Protein 3FO3 (pdb70)

CATH classification: 1.10.287.3080 (+2 more: 1.10.1130.10, 1.20.140.10)

Solvent-accessible surface area: 45146 Å² total; per-residue (Å²): 97,76,103,65,60,90,19,121,93,28,15,122,63,85,81,86,36,49,87,25,18,51,101,9,154,40,7,16,52,24,30,26,28,37,51,87,19,101,121,23,59,88,71,38,62,70,188,58,98,39,91,126,33,95,36,97,28,34,4,56,9,43,0,60,36,73,14,12,46,6,19,8,16,0,72,22,36,93,110,30,112,71,110,68,49,7,20,44,117,137,10,51,0,44,76,4,77,86,0,0,24,51,34,21,20,40,78,15,26,23,36,85,45,17,39,1,2,36,2,1,40,20,1,3,18,39,52,5,1,0,5,1,0,63,29,102,58,219,140,63,44,84,43,0,13,2,2,4,133,3,0,59,74,3,5,62,26,63,31,88,159,25,26,64,54,87,164,59,95,92,128,3,17,53,53,9,10,3,0,22,0,2,22,55,0,7,14,2,19,39,19,12,2,31,3,1,40,120,42,147,33,21,117,29,8,12,72,26,94,8,0,72,0,0,66,55,1,48,21,1,35,2,38,27,3,27,79,1,51,42,21,34,19,34,7,0,8,1,8,0,0,0,14,0,8,52,66,83,63,71,17,2,5,42,102,24,108,98,19,20,133,104,47,10,24,78,67,20,43,28,89,75,65,141,114,93,3,28,9,1,0,44,15,82,60,83,10,9,16,2,23,40,0,3,29,71,1,0,31,1,9,26,67,4,92,34,64,84,104,30,47,84,3,27,32,103,42,107,47,0,1,18,1,5,9,10,22,0,80,56,2,53,109,14,2,101,134,34,34,2,6,13,10,123,3,76,60,0,18,0,22,0,1,3,0,12,50,0,17,14,0,0,26,20,47,8,115,60,3,116,110,52,30,18,35,22,71,34,56,33,6,132,17,99,76,151,12,13,73,77,53,36,15,33,12,51,50,40,20,81,64,27,4,36,44,5,20,42,104,100,54,100,120,87,84,80,110,87,2,40,168,29,16,47,159,38,52,104,72,4,64,30,46,3,58,115,0,1,108,58,0,9,78,0,1,68,25,2,50,55,0,75,182,33,49,13,58,99,106,30,7,68,92,0,48,117,21,0,9,13,0,0,0,23,0,2,0,3,4,8,1,42,12,9,0,55,37,12,47,105,22,0,121,108,0,0,85,39,0,22,68,55,0,100,98,0,10,59,48,0,54,92,18,16,92,78,96,126,66,97,77,98,65,60,85,20,122,104,28,16,130,62,81,84,77,36,52,90,25,16,53,101,9,155,40,8,16,52,24,28,28,29,36,52,91,20,85,112,23,60,128,71,36,58,76,120,147,80,43,90,125,30,99,36,95,25,36,3,56,10,43,0,57,35,74,12,12,49,5,20,8,17,0,73,23,37,93,108,29,111,71,110,66,50,8,22,41,117,136,10,53,1,42,77,4,76,88,0,0,24,51,33,22,20,39,81,15,26,24,37,87,44,16,41,1,1,36,2,2,42,18,2,3,19,38,53,5,1,0,6,1,0,61,27,100,58,220,139,60,46,86,44,0,13,2,2,3,132,0,0,59,71,2,5,62,28,65,32,88,158,25,30,60,49,87,155,62,94,85,129,3,18,50,55,10,10,3,0,22,0,2,20,55,0,7,18,2,17,42,19,12,2,32,4,1,40,123,27,137,34,21,113,28,8,14,72,27,91,8,0,73,0,0,67,60,1,43,24,1,34,2,39,27,3,28,77,1,50,40,21,33,20,34,8,0,8,1,8,0,0,0,15,0,8,49,67,87,60,72,15,2,6,43,107,24,104,98,22,19,131,107,44,9,25,78,70,22,42,29,84,51,45,137,88,89,3,26,8,0,0,45,14,85,61,80,10,10,16,2,22,39,0,3,28,71,1,0,32,1,9,26,68,4,94,34,63,87,101,32,48,85,3,27,32,104,42,105,51,0,1,19,1,4,10,9,21,0,75,56,2,52,122,20,2,99,142,32,34,3,5,13,10,125,3,76,47,0,18,0,22,0,1,2,0,12,51,0,17,14,0,0,26,22,49,8,114,59,4,119,110,52,32,17,34,23,70,33,55,32,5,133,21,100,73,150,13,12,74,78,50,36,15,32,11,52,49,42,20,82,63,28,5,37,45,5,22,43,103,101,52,100,120,86,84,80,108,88,2,38,168,28,14,48,161,38,52,103,74,4,61,30,45,4,59,115,0,2,108,57,0,8,79,0,1,68,25,0,46,52,0,108,184,32,48,12,56,101,106,30,3,71,92,0,36,117,21,0,9,13,0,0,0,22,0,1,0,2,4,6,1,41,12,8,0,54,37,12,49,108,22,0,120,107,0,0,88,39,0,22,66,55,0,99,97,0,10,61,47,0,54,91,18,17,92,75,99,126,64

Secondary structure (P-SEA, 3-state):
ccccccaaaaaaccaaaaaaaacccccccccccccccccccccccccccccbbbbbccccccccccaaaaaaaacccccccccccccccccccccccccccccccccccccccccccaaaaaaccccccccccccccccccccaaaaaacccccccccccccccccccccccccccccccccccccccccccccccccccccccccccaaaaaaaacccccccccccccccccbbbccaaaaaaccccccccccccaaaaaabbbbbbbbbccccccbbbbbbcccccccccccccbbbbcbbbbbcccccccccccccccccccccccaaaaaaaaaccccccccccccbbbbbccccccccccccccccccccccccccccccccbbbbbbccccccccccccccccccccccaaaaaaaaaaaaaaaaaaaaaaaaaaaaaaaaaaaaaaacccaaaaaaaaaaaaaaaaaccccccccccccccaaaaaaaaaaaaaaaaaaaaaaaaaaaaaac/ccccccccccccccaaaaaaaacccccccccccccccccccccccccccccbbbbbccccccccccaaaaaaaacccccccccccccccccccccccccccccccccccccccccccaaaaaaccccccccccccccccccccaaaaaacccccccccccccccccccccccccccccccccccccccccccccccccccccccccccaaaaaaaacccccccccccccccccbbbccaaaaaaacccccccccccaaaaaabbbbbbbbbccccccbbbbbbcccccccccccccbbbbcbbbbbcccccccccccccccccccccccaaaaaaaaaccccccccccccbbbbbcccccccccccccccccccccccccccccccccbbbbbccccccccccccccccccccccaaaaaaaaaaaaaaaaaaaaaaaaaaaaaaaaaaaaaaacccaaaaaaaaaaaaaaaaaccccccccccccccaaaaaaaaaaaaaaaaaaaaaaaaaaaaaac

Nearest PDB structures (foldseek):
  2ot4-assembly1_A  TM=1.001E+00  e=9.395E-97  Thioalkalivibrio nitratireducens
  3f29-assembly1_B  TM=1.001E+00  e=1.512E-96  Thioalkalivibrio nitratireducens
  4l38-assembly1_A  TM=1.001E+00  e=2.188E-96  Thioalkalivibrio nitratireducens DSM 14787
  3sxq-assembly1_A  TM=9.981E-01  e=2.093E-84  Thioalkalivibrio paradoxus
  8rv0-assembly1_Y  TM=9.483E-01  e=3.923E-54  Trichlorobacter ammonificans

Sequence (1038 aa):
NLKPVDAMQCFDCHTQIEDMHTVGKHATVNCVHCHDATEHVETASSRRMGERPVTRMDLEACATTCHTAQFNSFVEVRHESHPRLEKATPTSRSPMFDKLIAGHGFAFEHAEPRSHAFMLVDHFVVDRAYGGRFQFKNWQKVTDGMGAVRGAWTVLTDADPESSDQRRFLSQTATAANPVCLNCKTQDHILDWAYMGDEHEAAKWSRTSEVVEFARDLNHPLNCFMCHDPHSAGPRVVRDGLINAVVDRGLGTYPHDPVKSEQQGMTKVTFQRGREDFRAIGLLDTADSNVMCAQCHVEYNCNPGYQLSDGSRVGMDDRRANHFFWANVFDYKEAAQEIDFFDFRHATTGAALPKLQHPEAETFWGSVHERNGVACADCHMPKVQLENGKVYTSHSQRTPRDMMGQACLNCHAEWTEDQALYAIDYIKNYTHGKIVKSEYWLAKMIDLFPVAKRAGVSEDVLNQARELHYDAHLYWEWWTAENSVGFHNPDQARESLMTSISKSKEAVSLLNDAIDAQVANLKPVDAMQCFDCHTQIEDMHTVGKHATVNCVHCHDATEHVETASSRRMGERPVTRMDLEACATTCHTAQFNSFVEVRHESHPRLEKATPTSRSPMFDKLIAGHGFAFEHAEPRSHAFMLVDHFVVDRAYGGRFQFKNWQKVTDGMGAVRGAWTVLTDADPESSDQRRFLSQTATAANPVCLNCKTQDHILDWAYMGDEHEAAKWSRTSEVVEFARDLNHPLNCFMCHDPHSAGPRVVRDGLINAVVDRGLGTYPHDPVKSEQQGMTKVTFQRGREDFRAIGLLDTADSNVMCAQCHVEYNCNPGYQLSDGSRVGMDDRRANHFFWANVFDYKEAAQEIDFFDFRHATTGAALPKLQHPEAETFWGSVHERNGVACADCHMPKVQLENGKVYTSHSQRTPRDMMGQACLNCHAEWTEDQALYAIDYIKNYTHGKIVKSEYWLAKMIDLFPVAKRAGVSEDVLNQARELHYDAHLYWEWWTAENSVGFHNPDQARESLMTSISKSKEAVSLLNDAIDAQVA

Structure (mmCIF, N/CA/C/O backbone):
data_3FO3
#
_entry.id   3FO3
#
_cell.length_a   193.790
_cell.length_b   193.790
_cell.length_c   193.790
_cell.angle_alpha   90.00
_cell.angle_beta   90.00
_cell.angle_gamma   90.00
#
_symmetry.space_group_name_H-M   'P 21 3'
#
loop_
_entity.id
_entity.type
_entity.pdbx_description
1 polymer 'Eight-heme nitrite reductase'
2 non-polymer 'HEME C'
3 non-polymer 'SULFITE ION'
4 non-polymer 'CALCIUM ION'
5 non-polymer 'SULFATE ION'
6 non-polymer THIOSULFATE
7 non-polymer 'SODIUM ION'
8 non-polymer 1-(2-METHOXY-ETHOXY)-2-{2-[2-(2-METHOXY-ETHOXY]-ETHOXY}-ETHANE
9 non-polymer 2-AMINO-2-HYDROXYMETHYL-PROPANE-1,3-DIOL
10 non-polymer 'TETRAETHYLENE GLYCOL'
11 non-polymer 'ACETATE ION'
12 water water
#
loop_
_atom_site.group_PDB
_atom_site.id
_atom_site.type_symbol
_atom_site.label_atom_id
_atom_site.label_alt_id
_atom_site.label_comp_id
_atom_site.label_asym_id
_atom_site.label_entity_id
_atom_site.label_seq_id
_atom_site.pdbx_PDB_ins_code
_atom_site.Cartn_x
_atom_site.Cartn_y
_atom_site.Cartn_z
_atom_site.occupancy
_atom_site.B_iso_or_equiv
_atom_site.auth_seq_id
_atom_site.auth_comp_id
_atom_site.auth_asym_id
_atom_site.auth_atom_id
_atom_site.pdbx_PDB_model_num
ATOM 1 N N . ASN A 1 5 ? 8.875 23.028 121.017 1.00 30.97 5 ASN A N 1
ATOM 2 C CA . ASN A 1 5 ? 8.287 23.879 122.085 1.00 28.82 5 ASN A CA 1
ATOM 3 C C . ASN A 1 5 ? 7.799 22.979 123.226 1.00 27.66 5 ASN A C 1
ATOM 4 O O . ASN A 1 5 ? 7.363 21.856 122.973 1.00 28.66 5 ASN A O 1
ATOM 12 N N . LEU A 1 6 ? 7.873 23.465 124.461 1.00 26.43 6 LEU A N 1
ATOM 13 C CA . LEU A 1 6 ? 7.392 22.680 125.606 1.00 25.00 6 LEU A CA 1
ATOM 14 C C . LEU A 1 6 ? 5.895 22.480 125.543 1.00 23.95 6 LEU A C 1
ATOM 15 O O . LEU A 1 6 ? 5.147 23.377 125.189 1.00 23.03 6 LEU A O 1
ATOM 25 N N . LYS A 1 7 ? 5.463 21.291 125.938 1.00 22.82 7 LYS A N 1
ATOM 26 C CA . LYS A 1 7 ? 4.043 20.964 126.005 1.00 22.96 7 LYS A CA 1
ATOM 27 C C . LYS A 1 7 ? 3.733 20.627 127.455 1.00 20.92 7 LYS A C 1
ATOM 28 O O . LYS A 1 7 ? 4.389 19.776 128.031 1.00 21.69 7 LYS A O 1
ATOM 44 N N . PRO A 1 8 ? 2.741 21.286 128.034 1.00 19.16 8 PRO A N 1
ATOM 45 C CA . PRO A 1 8 ? 2.491 21.021 129.463 1.00 19.20 8 PRO A CA 1
ATOM 46 C C . PRO A 1 8 ? 1.951 19.625 129.698 1.00 19.66 8 PRO A C 1
ATOM 47 O O . PRO A 1 8 ? 1.291 19.046 128.833 1.00 21.07 8 PRO A O 1
ATOM 58 N N . VAL A 1 9 ? 2.210 19.138 130.890 1.00 18.50 9 VAL A N 1
ATOM 59 C CA . VAL A 1 9 ? 1.688 17.853 131.346 1.00 19.61 9 VAL A CA 1
ATOM 60 C C . VAL A 1 9 ? 0.577 18.060 132.322 1.00 19.49 9 VAL A C 1
ATOM 61 O O . VAL A 1 9 ? 0.392 19.130 132.876 1.00 19.49 9 VAL A O 1
ATOM 68 N N . ASP A 1 10 ? -0.213 17.003 132.535 1.00 20.03 10 ASP A N 1
ATOM 69 C CA . ASP A 1 10 ? -1.296 17.073 133.478 1.00 20.29 10 ASP A CA 1
ATOM 70 C C . ASP A 1 10 ? -0.786 16.952 134.918 1.00 19.78 10 ASP A C 1
ATOM 71 O O . ASP A 1 10 ? -0.566 15.842 135.437 1.00 19.55 10 ASP A O 1
ATOM 80 N N . ALA A 1 11 ? -0.595 18.101 135.571 1.00 18.91 11 ALA A N 1
ATOM 81 C CA . ALA A 1 11 ? -0.056 18.114 136.935 1.00 18.67 11 ALA A CA 1
ATOM 82 C C . ALA A 1 11 ? -0.980 17.408 137.917 1.00 19.37 11 ALA A C 1
ATOM 83 O O . ALA A 1 11 ? -0.531 16.829 138.904 1.00 18.83 11 ALA A O 1
ATOM 87 N N . MET A 1 12 ? -2.281 17.447 137.655 1.00 19.76 12 MET A N 1
ATOM 88 C CA . MET A 1 12 ? -3.208 16.805 138.575 1.00 20.81 12 MET A CA 1
ATOM 89 C C . MET A 1 12 ? -2.970 15.322 138.695 1.00 19.90 12 MET A C 1
ATOM 90 O O . MET A 1 12 ? -3.169 14.766 139.774 1.00 21.21 12 MET A O 1
ATOM 101 N N . GLN A 1 13 ? -2.558 14.672 137.615 1.00 19.25 13 GLN A N 1
ATOM 102 C CA . GLN A 1 13 ? -2.185 13.266 137.680 1.00 19.57 13 GLN A CA 1
ATOM 103 C C . GLN A 1 13 ? -0.985 13.053 138.595 1.00 18.89 13 GLN A C 1
ATOM 104 O O . GLN A 1 13 ? -0.993 12.172 139.459 1.00 18.63 13 GLN A O 1
ATOM 116 N N . CYS A 1 14 ? 0.056 13.877 138.434 1.00 17.37 14 CYS A N 1
ATOM 117 C CA . CYS A 1 14 ? 1.202 13.764 139.318 1.00 16.65 14 CYS A CA 1
ATOM 118 C C . CYS A 1 14 ? 0.781 13.873 140.767 1.00 16.00 14 CYS A C 1
ATOM 119 O O . CYS A 1 14 ? 1.315 13.178 141.627 1.00 16.16 14 CYS A O 1
ATOM 126 N N . PHE A 1 15 ? -0.144 14.785 141.046 1.00 16.19 15 PHE A N 1
ATOM 127 C CA . PHE A 1 15 ? -0.577 15.074 142.413 1.00 16.81 15 PHE A CA 1
ATOM 128 C C . PHE A 1 15 ? -1.312 13.919 143.083 1.00 17.95 15 PHE A C 1
ATOM 129 O O . PHE A 1 15 ? -1.402 13.891 144.303 1.00 19.21 15 PHE A O 1
ATOM 146 N N . ASP A 1 16 ? -1.815 12.982 142.290 1.00 17.60 16 ASP A N 1
ATOM 147 C CA . ASP A 1 16 ? -2.476 11.804 142.882 1.00 18.96 16 ASP A CA 1
ATOM 148 C C . ASP A 1 16 ? -1.477 10.968 143.668 1.00 19.00 16 ASP A C 1
ATOM 149 O O . ASP A 1 16 ? -1.877 10.205 144.552 1.00 20.49 16 ASP A O 1
ATOM 158 N N . CYS A 1 17 ? -0.183 11.089 143.340 1.00 18.02 17 CYS A N 1
ATOM 159 C CA . CYS A 1 17 ? 0.889 10.444 144.062 1.00 18.01 17 CYS A CA 1
ATOM 160 C C . CYS A 1 17 ? 1.673 11.436 144.893 1.00 19.07 17 CYS A C 1
ATOM 161 O O . CYS A 1 17 ? 1.936 11.192 146.053 1.00 22.10 17 CYS A O 1
ATOM 167 N N . HIS A 1 18 ? 1.975 12.592 144.337 1.00 17.52 18 HIS A N 1
ATOM 168 C CA . HIS A 1 18 ? 2.893 13.540 144.975 1.00 16.60 18 HIS A CA 1
ATOM 169 C C . HIS A 1 18 ? 2.150 14.583 145.798 1.00 16.89 18 HIS A C 1
ATOM 170 O O . HIS A 1 18 ? 2.018 15.760 145.417 1.00 17.35 18 HIS A O 1
ATOM 183 N N . THR A 1 19 ? 1.658 14.157 146.969 1.00 18.41 19 THR A N 1
ATOM 184 C CA . THR A 1 19 ? 0.850 15.034 147.806 1.00 19.08 19 THR A CA 1
ATOM 185 C C . THR A 1 19 ? 1.610 16.199 148.464 1.00 19.24 19 THR A C 1
ATOM 186 O O . THR A 1 19 ? 1.016 17.268 148.654 1.00 19.57 19 THR A O 1
ATOM 193 N N . GLN A 1 20 ? 2.890 16.025 148.798 1.00 20.47 20 GLN A N 1
ATOM 194 C CA . GLN A 1 20 ? 3.667 17.150 149.380 1.00 21.04 20 GLN A CA 1
ATOM 195 C C . GLN A 1 20 ? 3.899 18.187 148.287 1.00 19.33 20 GLN A C 1
ATOM 196 O O . GLN A 1 20 ? 3.724 19.383 148.502 1.00 18.89 20 GLN A O 1
ATOM 208 N N . ILE A 1 21 ? 4.237 17.732 147.091 1.00 17.29 21 ILE A N 1
ATOM 209 C CA . ILE A 1 21 ? 4.431 18.680 145.992 1.00 16.43 21 ILE A CA 1
ATOM 210 C C . ILE A 1 21 ? 3.124 19.388 145.716 1.00 16.56 21 ILE A C 1
ATOM 211 O O . ILE A 1 21 ? 3.100 20.590 145.493 1.00 16.73 21 ILE A O 1
ATOM 221 N N . GLU A 1 22 ? 2.003 18.662 145.720 1.00 16.19 22 GLU A N 1
ATOM 222 C CA . GLU A 1 22 ? 0.721 19.303 145.503 1.00 16.87 22 GLU A CA 1
ATOM 223 C C . GLU A 1 22 ? 0.504 20.425 146.496 1.00 16.89 22 GLU A C 1
ATOM 224 O O . GLU A 1 22 ? 0.113 21.528 146.131 1.00 17.89 22 GLU A O 1
ATOM 236 N N . ASP A 1 23 ? 0.764 20.141 147.767 1.00 18.33 23 ASP A N 1
ATOM 237 C CA . ASP A 1 23 ? 0.510 21.134 148.812 1.00 20.03 23 ASP A CA 1
ATOM 238 C C . ASP A 1 23 ? 1.396 22.370 148.600 1.00 19.76 23 ASP A C 1
ATOM 239 O O . ASP A 1 23 ? 0.939 23.520 148.739 1.00 22.58 23 ASP A O 1
ATOM 248 N N . MET A 1 24 ? 2.639 22.135 148.206 1.00 17.18 24 MET A N 1
ATOM 249 C CA . MET A 1 24 ? 3.578 23.240 148.025 1.00 15.83 24 MET A CA 1
ATOM 250 C C . MET A 1 24 ? 3.276 24.054 146.765 1.00 15.70 24 MET A C 1
ATOM 251 O O . MET A 1 24 ? 3.266 25.290 146.795 1.00 16.24 24 MET A O 1
ATOM 262 N N . HIS A 1 25 ? 3.060 23.348 145.665 1.00 15.43 25 HIS A N 1
ATOM 263 C CA . HIS A 1 25 ? 2.912 23.942 144.342 1.00 14.96 25 HIS A CA 1
ATOM 264 C C . HIS A 1 25 ? 1.607 24.691 144.194 1.00 15.62 25 HIS A C 1
ATOM 265 O O . HIS A 1 25 ? 1.540 25.784 143.642 1.00 15.65 25 HIS A O 1
ATOM 278 N N . THR A 1 26 ? 0.527 24.113 144.710 1.00 16.58 26 THR A N 1
ATOM 279 C CA . THR A 1 26 ? -0.765 24.732 144.462 1.00 17.52 26 THR A CA 1
ATOM 280 C C . THR A 1 26 ? -0.977 26.024 145.246 1.00 17.95 26 THR A C 1
ATOM 281 O O . THR A 1 26 ? -1.784 26.860 144.851 1.00 19.14 26 THR A O 1
ATOM 288 N N . VAL A 1 27 ? -0.252 26.187 146.350 1.00 17.89 27 VAL A N 1
ATOM 289 C CA . VAL A 1 27 ? -0.406 27.329 147.245 1.00 19.30 27 VAL A CA 1
ATOM 290 C C . VAL A 1 27 ? 0.565 28.482 146.941 1.00 18.18 27 VAL A C 1
ATOM 291 O O . VAL A 1 27 ? 0.248 29.634 147.175 1.00 19.29 27 VAL A O 1
ATOM 298 N N . GLY A 1 28 ? 1.747 28.158 146.438 1.00 17.53 28 GLY A N 1
ATOM 299 C CA . GLY A 1 28 ? 2.789 29.147 146.226 1.00 16.98 28 GLY A CA 1
ATOM 300 C C . GLY A 1 28 ? 2.707 29.915 144.937 1.00 16.86 28 GLY A C 1
ATOM 301 O O . GLY A 1 28 ? 1.726 29.830 144.183 1.00 17.76 28 GLY A O 1
ATOM 305 N N . LYS A 1 29 ? 3.787 30.641 144.650 1.00 16.67 29 LYS A N 1
ATOM 306 C CA . LYS A 1 29 ? 3.818 31.549 143.525 1.00 16.82 29 LYS A CA 1
ATOM 307 C C . LYS A 1 29 ? 4.240 30.890 142.229 1.00 16.05 29 LYS A C 1
ATOM 308 O O . LYS A 1 29 ? 4.326 31.560 141.204 1.00 17.31 29 LYS A O 1
ATOM 324 N N . HIS A 1 30 ? 4.452 29.577 142.258 1.00 14.62 30 HIS A N 1
ATOM 325 C CA . HIS A 1 30 ? 4.637 28.767 141.066 1.00 14.07 30 HIS A CA 1
ATOM 326 C C . HIS A 1 30 ? 3.434 27.889 140.722 1.00 13.60 30 HIS A C 1
ATOM 327 O O . HIS A 1 30 ? 3.565 26.979 139.924 1.00 14.16 30 HIS A O 1
ATOM 341 N N . ALA A 1 31 ? 2.266 28.208 141.264 1.00 13.94 31 ALA A N 1
ATOM 342 C CA . ALA A 1 31 ? 1.070 27.386 141.001 1.00 14.21 31 ALA A CA 1
ATOM 343 C C . ALA A 1 31 ? 0.750 27.279 139.530 1.00 15.11 31 ALA A C 1
ATOM 344 O O . ALA A 1 31 ? 0.178 26.287 139.082 1.00 16.17 31 ALA A O 1
ATOM 348 N N . THR A 1 32 ? 1.142 28.276 138.738 1.00 15.14 32 THR A N 1
ATOM 349 C CA . THR A 1 32 ? 0.872 28.260 137.300 1.00 15.47 32 THR A CA 1
ATOM 350 C C . THR A 1 32 ? 2.023 27.720 136.467 1.00 15.69 32 THR A C 1
ATOM 351 O O . THR A 1 32 ? 1.925 27.650 135.240 1.00 17.16 32 THR A O 1
ATOM 358 N N . VAL A 1 33 ? 3.121 27.352 137.110 1.00 14.64 33 VAL A N 1
ATOM 359 C CA . VAL A 1 33 ? 4.304 26.899 136.397 1.00 14.70 33 VAL A CA 1
ATOM 360 C C . VAL A 1 33 ? 4.239 25.390 136.225 1.00 14.58 33 VAL A C 1
ATOM 361 O O . VAL A 1 33 ? 4.326 24.611 137.181 1.00 15.91 33 VAL A O 1
ATOM 368 N N . ASN A 1 34 ? 4.088 24.956 134.991 1.00 14.46 34 ASN A N 1
ATOM 369 C CA . ASN A 1 34 ? 3.922 23.544 134.722 1.00 14.79 34 ASN A CA 1
ATOM 370 C C . ASN A 1 34 ? 5.184 22.730 134.943 1.00 14.26 34 ASN A C 1
ATOM 371 O O . ASN A 1 34 ? 6.298 23.173 134.667 1.00 14.49 34 ASN A O 1
ATOM 380 N N . CYS A 1 35 ? 5.015 21.472 135.370 1.00 13.56 35 CYS A N 1
ATOM 381 C CA . CYS A 1 35 ? 6.120 20.591 135.696 1.00 14.02 35 CYS A CA 1
ATOM 382 C C . CYS A 1 35 ? 7.089 20.379 134.558 1.00 13.86 35 CYS A C 1
ATOM 383 O O . CYS A 1 35 ? 8.246 20.077 134.801 1.00 14.51 35 CYS A O 1
ATOM 390 N N . VAL A 1 36 ? 6.608 20.488 133.316 1.00 14.55 36 VAL A N 1
ATOM 391 C CA . VAL A 1 36 ? 7.458 20.248 132.144 1.00 15.17 36 VAL A CA 1
ATOM 392 C C . VAL A 1 36 ? 8.631 21.221 132.046 1.00 14.74 36 VAL A C 1
ATOM 393 O O . VAL A 1 36 ? 9.602 20.921 131.388 1.00 15.61 36 VAL A O 1
ATOM 400 N N . HIS A 1 37 ? 8.556 22.348 132.728 1.00 14.93 37 HIS A N 1
ATOM 401 C CA . HIS A 1 37 ? 9.699 23.263 132.736 1.00 14.71 37 HIS A CA 1
ATOM 402 C C . HIS A 1 37 ? 10.916 22.660 133.359 1.00 14.90 37 HIS A C 1
ATOM 403 O O . HIS A 1 37 ? 12.027 23.081 133.064 1.00 15.75 37 HIS A O 1
ATOM 416 N N . CYS A 1 38 ? 10.752 21.671 134.235 1.00 14.76 38 CYS A N 1
ATOM 417 C CA . CYS A 1 38 ? 11.877 21.094 134.955 1.00 14.76 38 CYS A CA 1
ATOM 418 C C . CYS A 1 38 ? 11.937 19.572 134.956 1.00 14.91 38 CYS A C 1
ATOM 419 O O . CYS A 1 38 ? 12.935 19.025 135.365 1.00 15.62 38 CYS A O 1
ATOM 426 N N . HIS A 1 39 ? 10.858 18.899 134.544 1.00 14.90 39 HIS A N 1
ATOM 427 C CA . HIS A 1 39 ? 10.814 17.436 134.596 1.00 14.77 39 HIS A CA 1
ATOM 428 C C . HIS A 1 39 ? 10.328 16.851 133.284 1.00 14.97 39 HIS A C 1
ATOM 429 O O . HIS A 1 39 ? 9.348 17.328 132.719 1.00 16.72 39 HIS A O 1
ATOM 443 N N . ASP A 1 40 ? 11.013 15.807 132.838 1.00 15.25 40 ASP A N 1
ATOM 444 C CA . ASP A 1 40 ? 10.570 14.969 131.730 1.00 16.34 40 ASP A CA 1
ATOM 445 C C . ASP A 1 40 ? 10.126 13.652 132.373 1.00 16.40 40 ASP A C 1
ATOM 446 O O . ASP A 1 40 ? 10.946 12.828 132.716 1.00 16.21 40 ASP A O 1
ATOM 455 N N . ALA A 1 41 ? 8.819 13.518 132.533 1.00 16.63 41 ALA A N 1
ATOM 456 C CA . ALA A 1 41 ? 8.228 12.434 133.335 1.00 16.80 41 ALA A CA 1
ATOM 457 C C . ALA A 1 41 ? 7.322 11.542 132.519 1.00 18.65 41 ALA A C 1
ATOM 458 O O . ALA A 1 41 ? 6.590 10.767 133.096 1.00 18.64 41 ALA A O 1
ATOM 462 N N . THR A 1 42 ? 7.409 11.579 131.193 1.00 19.60 42 THR A N 1
ATOM 463 C CA . THR A 1 42 ? 6.506 10.807 130.336 1.00 21.65 42 THR A CA 1
ATOM 464 C C . THR A 1 42 ? 6.566 9.317 130.654 1.00 21.24 42 THR A C 1
ATOM 465 O O . THR A 1 42 ? 5.523 8.673 130.901 1.00 22.28 42 THR A O 1
ATOM 472 N N . GLU A 1 43 ? 7.758 8.748 130.633 1.00 20.39 43 GLU A N 1
ATOM 473 C CA . GLU A 1 43 ? 7.896 7.323 130.885 1.00 21.06 43 GLU A CA 1
ATOM 474 C C . GLU A 1 43 ? 7.623 6.989 132.350 1.00 19.72 43 GLU A C 1
ATOM 475 O O . GLU A 1 43 ? 7.060 5.937 132.665 1.00 20.25 43 GLU A O 1
ATOM 487 N N . HIS A 1 44 ? 7.994 7.886 133.247 1.00 18.11 44 HIS A N 1
ATOM 488 C CA . HIS A 1 44 ? 7.708 7.739 134.676 1.00 17.43 44 HIS A CA 1
ATOM 489 C C . HIS A 1 44 ? 6.207 7.591 134.914 1.00 17.62 44 HIS A C 1
ATOM 490 O O . HIS A 1 44 ? 5.753 6.651 135.577 1.00 17.93 44 HIS A O 1
ATOM 504 N N . VAL A 1 45 ? 5.409 8.480 134.360 1.00 17.88 45 VAL A N 1
ATOM 505 C CA . VAL A 1 45 ? 3.974 8.437 134.568 1.00 19.85 45 VAL A CA 1
ATOM 506 C C . VAL A 1 45 ? 3.360 7.171 134.017 1.00 20.67 45 VAL A C 1
ATOM 507 O O . VAL A 1 45 ? 2.413 6.643 134.607 1.00 22.81 45 VAL A O 1
ATOM 514 N N . GLU A 1 46 ? 3.923 6.648 132.942 1.00 21.20 46 GLU A N 1
ATOM 515 C CA . GLU A 1 46 ? 3.392 5.409 132.325 1.00 22.64 46 GLU A CA 1
ATOM 516 C C . GLU A 1 46 ? 3.676 4.175 133.176 1.00 22.88 46 GLU A C 1
ATOM 517 O O . GLU A 1 46 ? 2.985 3.148 133.050 1.00 24.54 46 GLU A O 1
ATOM 523 N N . THR A 1 47 ? 4.671 4.245 134.060 1.00 21.48 47 THR A N 1
ATOM 524 C CA . THR A 1 47 ? 5.183 3.076 134.768 1.00 20.83 47 THR A CA 1
ATOM 525 C C . THR A 1 47 ? 5.087 3.124 136.291 1.00 20.37 47 THR A C 1
ATOM 526 O O . THR A 1 47 ? 5.215 2.092 136.945 1.00 22.48 47 THR A O 1
ATOM 533 N N . ALA A 1 48 ? 4.868 4.300 136.866 1.00 19.04 48 ALA A N 1
ATOM 534 C CA . ALA A 1 48 ? 4.854 4.463 138.306 1.00 18.28 48 ALA A CA 1
ATOM 535 C C . ALA A 1 48 ? 3.565 3.914 138.931 1.00 18.00 48 ALA A C 1
ATOM 536 O O . ALA A 1 48 ? 2.509 3.872 138.313 1.00 18.30 48 ALA A O 1
ATOM 540 N N . SER A 1 49 ? 3.694 3.542 140.185 1.00 17.50 49 SER A N 1
ATOM 541 C CA . SER A 1 49 ? 2.552 3.507 141.096 1.00 16.46 49 SER A CA 1
ATOM 542 C C . SER A 1 49 ? 2.865 4.404 142.272 1.00 15.76 49 SER A C 1
ATOM 543 O O . SER A 1 49 ? 3.981 4.903 142.395 1.00 16.35 49 SER A O 1
ATOM 550 N N . SER A 1 50 ? 1.920 4.601 143.183 1.00 15.26 50 SER A N 1
ATOM 551 C CA . SER A 1 50 ? 2.188 5.393 144.374 1.00 15.93 50 SER A CA 1
ATOM 552 C C . SER A 1 50 ? 3.279 4.807 145.254 1.00 16.39 50 SER A C 1
ATOM 553 O O . SER A 1 50 ? 3.822 5.526 146.110 1.00 17.59 50 SER A O 1
ATOM 560 N N . ARG A 1 51 ? 3.590 3.538 145.040 1.00 16.73 51 ARG A N 1
ATOM 561 C CA . ARG A 1 51 ? 4.577 2.812 145.851 1.00 17.96 51 ARG A CA 1
ATOM 562 C C . ARG A 1 51 ? 5.843 2.410 145.096 1.00 20.08 51 ARG A C 1
ATOM 563 O O . ARG A 1 51 ? 6.742 1.812 145.680 1.00 22.80 51 ARG A O 1
ATOM 584 N N . ARG A 1 52 ? 5.916 2.673 143.800 1.00 19.80 52 ARG A N 1
ATOM 585 C CA . ARG A 1 52 ? 7.043 2.240 142.987 1.00 20.56 52 ARG A CA 1
ATOM 586 C C . ARG A 1 52 ? 7.288 3.299 141.928 1.00 20.34 52 ARG A C 1
ATOM 587 O O . ARG A 1 52 ? 6.403 3.609 141.131 1.00 21.35 52 ARG A O 1
ATOM 593 N N . MET A 1 53 ? 8.508 3.821 141.897 1.00 19.91 53 MET A N 1
ATOM 594 C CA . MET A 1 53 ? 8.830 4.890 140.942 1.00 19.60 53 MET A CA 1
ATOM 595 C C . MET A 1 53 ? 8.642 4.484 139.498 1.00 19.56 53 MET A C 1
ATOM 596 O O . MET A 1 53 ? 8.276 5.315 138.671 1.00 19.31 53 MET A O 1
ATOM 607 N N . GLY A 1 54 ? 8.924 3.238 139.151 1.00 18.84 54 GLY A N 1
ATOM 608 C CA . GLY A 1 54 ? 8.999 2.888 137.762 1.00 18.74 54 GLY A CA 1
ATOM 609 C C . GLY A 1 54 ? 10.178 3.612 137.125 1.00 18.63 54 GLY A C 1
ATOM 610 O O . GLY A 1 54 ? 11.238 3.750 137.739 1.00 18.88 54 GLY A O 1
ATOM 614 N N . GLU A 1 55 ? 10.009 4.026 135.881 1.00 17.98 55 GLU A N 1
ATOM 615 C CA . GLU A 1 55 ? 11.095 4.745 135.199 1.00 18.01 55 GLU A CA 1
ATOM 616 C C . GLU A 1 55 ? 11.349 6.076 135.908 1.00 16.68 55 GLU A C 1
ATOM 617 O O . GLU A 1 55 ? 10.434 6.778 136.323 1.00 17.14 55 GLU A O 1
ATOM 629 N N . ARG A 1 56 ? 12.620 6.397 136.065 1.00 16.82 56 ARG A N 1
ATOM 630 C CA . ARG A 1 56 ? 12.997 7.635 136.717 1.00 16.49 56 ARG A CA 1
ATOM 631 C C . ARG A 1 56 ? 12.759 8.846 135.836 1.00 16.27 56 ARG A C 1
ATOM 632 O O . ARG A 1 56 ? 13.319 8.890 134.734 1.00 17.45 56 ARG A O 1
ATOM 653 N N . PRO A 1 57 ? 11.965 9.830 136.290 1.00 15.82 57 PRO A N 1
ATOM 654 C CA . PRO A 1 57 ? 11.804 11.034 135.467 1.00 16.23 57 PRO A CA 1
ATOM 655 C C . PRO A 1 57 ? 13.126 11.815 135.440 1.00 16.76 57 PRO A C 1
ATOM 656 O O . PRO A 1 57 ? 13.936 11.666 136.339 1.00 17.18 57 PRO A O 1
ATOM 667 N N . VAL A 1 58 ? 13.346 12.582 134.387 1.00 16.73 58 VAL A N 1
ATOM 668 C CA . VAL A 1 58 ? 14.553 13.395 134.277 1.00 17.77 58 VAL A CA 1
ATOM 669 C C . VAL A 1 58 ? 14.260 14.788 134.793 1.00 17.32 58 VAL A C 1
ATOM 670 O O . VAL A 1 58 ? 13.309 15.416 134.371 1.00 19.16 58 VAL A O 1
ATOM 677 N N . THR A 1 59 ? 15.081 15.246 135.720 1.00 15.84 59 THR A N 1
ATOM 678 C CA . THR A 1 59 ? 14.935 16.576 136.326 1.00 15.42 59 THR A CA 1
ATOM 679 C C . THR A 1 59 ? 16.093 17.465 135.869 1.00 15.87 59 THR A C 1
ATOM 680 O O . THR A 1 59 ? 17.256 17.101 135.976 1.00 18.06 59 THR A O 1
ATOM 687 N N . ARG A 1 60 ? 15.727 18.613 135.338 1.00 16.03 60 ARG A N 1
ATOM 688 C CA . ARG A 1 60 ? 16.685 19.677 134.964 1.00 16.59 60 ARG A CA 1
ATOM 689 C C . ARG A 1 60 ? 17.173 20.410 136.179 1.00 16.37 60 ARG A C 1
ATOM 690 O O . ARG A 1 60 ? 16.379 20.864 136.981 1.00 16.76 60 ARG A O 1
ATOM 711 N N . MET A 1 61 ? 18.492 20.578 136.258 1.00 15.97 61 MET A N 1
ATOM 712 C CA . MET A 1 61 ? 19.127 21.298 137.354 1.00 15.57 61 MET A CA 1
ATOM 713 C C . MET A 1 61 ? 19.940 22.484 136.829 1.00 14.87 61 MET A C 1
ATOM 714 O O . MET A 1 61 ? 20.556 23.204 137.612 1.00 14.48 61 MET A O 1
ATOM 727 N N . ASP A 1 62 ? 19.930 22.693 135.530 1.00 14.30 62 ASP A N 1
ATOM 728 C CA . ASP A 1 62 ? 20.622 23.847 134.958 1.00 14.37 62 ASP A CA 1
ATOM 729 C C . ASP A 1 62 ? 19.913 25.126 135.335 1.00 13.63 62 ASP A C 1
ATOM 730 O O . ASP A 1 62 ? 18.689 25.168 135.498 1.00 13.77 62 ASP A O 1
ATOM 739 N N . LEU A 1 63 ? 20.693 26.194 135.489 1.00 13.64 63 LEU A N 1
ATOM 740 C CA . LEU A 1 63 ? 20.130 27.468 135.918 1.00 13.46 63 LEU A CA 1
ATOM 741 C C . LEU A 1 63 ? 19.268 28.102 134.845 1.00 14.29 63 LEU A C 1
ATOM 742 O O . LEU A 1 63 ? 18.399 28.919 135.139 1.00 14.04 63 LEU A O 1
ATOM 752 N N . GLU A 1 64 ? 19.476 27.705 133.589 1.00 13.95 64 GLU A N 1
ATOM 753 C CA . GLU A 1 64 ? 18.634 28.191 132.527 1.00 15.30 64 GLU A CA 1
ATOM 754 C C . GLU A 1 64 ? 17.181 27.731 132.600 1.00 14.59 64 GLU A C 1
ATOM 755 O O . GLU A 1 64 ? 16.321 28.356 132.016 1.00 15.29 64 GLU A O 1
ATOM 767 N N . ALA A 1 65 ? 16.906 26.698 133.398 1.00 13.91 65 ALA A N 1
ATOM 768 C CA . ALA A 1 65 ? 15.530 26.308 133.650 1.00 13.89 65 ALA A CA 1
ATOM 769 C C . ALA A 1 65 ? 14.736 27.421 134.292 1.00 13.96 65 ALA A C 1
ATOM 770 O O . ALA A 1 65 ? 13.529 27.511 134.135 1.00 16.18 65 ALA A O 1
ATOM 774 N N . CYS A 1 66 ? 15.426 28.284 135.040 1.00 13.84 66 CYS A N 1
ATOM 775 C CA . CYS A 1 66 ? 14.819 29.417 135.721 1.00 14.35 66 CYS A CA 1
ATOM 776 C C . CYS A 1 66 ? 14.972 30.708 134.933 1.00 14.70 66 CYS A C 1
ATOM 777 O O . CYS A 1 66 ? 14.159 31.600 135.057 1.00 16.19 66 CYS A O 1
ATOM 784 N N . ALA A 1 67 ? 16.024 30.792 134.128 1.00 16.06 67 ALA A N 1
ATOM 785 C CA . ALA A 1 67 ? 16.343 32.004 133.350 1.00 16.11 67 ALA A CA 1
ATOM 786 C C A ALA A 1 67 ? 15.208 32.235 132.376 0.50 16.30 67 ALA A C 1
ATOM 787 C C B ALA A 1 67 ? 15.414 32.487 132.213 0.50 17.59 67 ALA A C 1
ATOM 788 O O A ALA A 1 67 ? 14.854 33.353 132.071 0.50 16.41 67 ALA A O 1
ATOM 789 O O B ALA A 1 67 ? 15.616 33.606 131.745 0.50 18.16 67 ALA A O 1
ATOM 792 N N A THR A 1 68 ? 14.561 31.142 131.994 0.50 16.30 68 THR A N 1
ATOM 793 N N B THR A 1 68 ? 14.521 31.662 131.658 0.50 18.80 68 THR A N 1
ATOM 794 C CA A THR A 1 68 ? 13.407 31.185 131.091 0.50 15.90 68 THR A CA 1
ATOM 795 C CA B THR A 1 68 ? 13.619 32.213 130.644 0.50 19.02 68 THR A CA 1
ATOM 796 C C A THR A 1 68 ? 12.420 32.291 131.470 0.50 15.35 68 THR A C 1
ATOM 797 C C B THR A 1 68 ? 12.557 33.066 131.330 0.50 17.74 68 THR A C 1
ATOM 798 O O A THR A 1 68 ? 11.931 32.994 130.589 0.50 15.14 68 THR A O 1
ATOM 799 O O B THR A 1 68 ? 12.232 34.153 130.842 0.50 19.00 68 THR A O 1
ATOM 808 N N A CYS A 1 69 ? 12.126 32.450 132.767 0.50 14.48 69 CYS A N 1
ATOM 809 N N B CYS A 1 69 ? 12.062 32.606 132.485 0.50 16.63 69 CYS A N 1
ATOM 810 C CA . CYS A 1 69 ? 11.123 33.421 133.234 1.00 14.42 69 CYS A CA 1
ATOM 811 C C . CYS A 1 69 ? 11.733 34.457 134.177 1.00 13.45 69 CYS A C 1
ATOM 812 O O . CYS A 1 69 ? 11.037 35.365 134.579 1.00 13.79 69 CYS A O 1
ATOM 817 N N . HIS A 1 70 ? 13.016 34.294 134.531 1.00 12.78 70 HIS A N 1
ATOM 818 C CA . HIS A 1 70 ? 13.671 35.179 135.479 1.00 12.85 70 HIS A CA 1
ATOM 819 C C . HIS A 1 70 ? 15.063 35.575 134.928 1.00 13.30 70 HIS A C 1
ATOM 820 O O . HIS A 1 70 ? 16.098 35.382 135.546 1.00 13.10 70 HIS A O 1
ATOM 834 N N . THR A 1 71 ? 15.066 36.178 133.759 1.00 14.59 71 THR A N 1
ATOM 835 C CA . THR A 1 71 ? 16.315 36.566 133.087 1.00 14.27 71 THR A CA 1
ATOM 836 C C . THR A 1 71 ? 17.088 37.595 133.921 1.00 14.12 71 THR A C 1
ATOM 837 O O . THR A 1 71 ? 18.309 37.540 133.942 1.00 14.30 71 THR A O 1
ATOM 844 N N . ALA A 1 72 ? 16.422 38.534 134.568 1.00 14.29 72 ALA A N 1
ATOM 845 C CA . ALA A 1 72 ? 17.161 39.599 135.293 1.00 14.83 72 ALA A CA 1
ATOM 846 C C . ALA A 1 72 ? 17.988 39.022 136.426 1.00 14.65 72 ALA A C 1
ATOM 847 O O . ALA A 1 72 ? 19.151 39.394 136.636 1.00 14.61 72 ALA A O 1
ATOM 851 N N . GLN A 1 73 ? 17.411 38.095 137.176 1.00 13.85 73 GLN A N 1
ATOM 852 C CA . GLN A 1 73 ? 18.129 37.450 138.269 1.00 12.62 73 GLN A CA 1
ATOM 853 C C . GLN A 1 73 ? 19.246 36.548 137.743 1.00 12.17 73 GLN A C 1
ATOM 854 O O . GLN A 1 73 ? 20.361 36.553 138.266 1.00 13.11 73 GLN A O 1
ATOM 866 N N . PHE A 1 74 ? 18.970 35.785 136.692 1.00 12.29 74 PHE A N 1
ATOM 867 C CA . PHE A 1 74 ? 20.000 34.955 136.068 1.00 12.23 74 PHE A CA 1
ATOM 868 C C . PHE A 1 74 ? 21.174 35.790 135.565 1.00 12.37 74 PHE A C 1
ATOM 869 O O . PHE A 1 74 ? 22.327 35.481 135.833 1.00 12.97 74 PHE A O 1
ATOM 886 N N . ASN A 1 75 ? 20.872 36.833 134.809 1.00 12.60 75 ASN A N 1
ATOM 887 C CA . ASN A 1 75 ? 21.935 37.603 134.197 1.00 12.52 75 ASN A CA 1
ATOM 888 C C . ASN A 1 75 ? 22.761 38.328 135.261 1.00 12.57 75 ASN A C 1
ATOM 889 O O . ASN A 1 75 ? 23.980 38.460 135.118 1.00 14.38 75 ASN A O 1
ATOM 898 N N . SER A 1 76 ? 22.145 38.805 136.334 1.00 12.45 76 SER A N 1
ATOM 899 C CA . SER A 1 76 ? 22.924 39.409 137.404 1.00 12.63 76 SER A CA 1
ATOM 900 C C . SER A 1 76 ? 23.781 38.374 138.087 1.00 12.93 76 SER A C 1
ATOM 901 O O . SER A 1 76 ? 24.954 38.617 138.372 1.00 14.50 76 SER A O 1
ATOM 907 N N . PHE A 1 77 ? 23.254 37.176 138.295 1.00 12.47 77 PHE A N 1
ATOM 908 C CA . PHE A 1 77 ? 24.023 36.115 138.911 1.00 12.65 77 PHE A CA 1
ATOM 909 C C . PHE A 1 77 ? 25.297 35.740 138.135 1.00 12.56 77 PHE A C 1
ATOM 910 O O . PHE A 1 77 ? 26.357 35.554 138.730 1.00 13.06 77 PHE A O 1
ATOM 927 N N . VAL A 1 78 ? 25.196 35.613 136.819 1.00 12.44 78 VAL A N 1
ATOM 928 C CA . VAL A 1 78 ? 26.297 35.080 136.031 1.00 13.15 78 VAL A CA 1
ATOM 929 C C . VAL A 1 78 ? 27.361 36.127 135.686 1.00 12.98 78 VAL A C 1
ATOM 930 O O . VAL A 1 78 ? 28.398 35.775 135.147 1.00 13.62 78 VAL A O 1
ATOM 937 N N . GLU A 1 79 ? 27.122 37.386 136.015 1.00 13.04 79 GLU A N 1
ATOM 938 C CA . GLU A 1 79 ? 28.125 38.422 135.755 1.00 13.51 79 GLU A CA 1
ATOM 939 C C . GLU A 1 79 ? 29.430 38.069 136.437 1.00 13.59 79 GLU A C 1
ATOM 940 O O . GLU A 1 79 ? 29.460 37.585 137.576 1.00 13.90 79 GLU A O 1
ATOM 952 N N . VAL A 1 80 ? 30.525 38.288 135.713 1.00 12.72 80 VAL A N 1
ATOM 953 C CA . VAL A 1 80 ? 31.854 38.108 136.261 1.00 12.76 80 VAL A CA 1
ATOM 954 C C . VAL A 1 80 ? 32.373 39.461 136.710 1.00 12.71 80 VAL A C 1
ATOM 955 O O . VAL A 1 80 ? 32.448 40.396 135.933 1.00 13.77 80 VAL A O 1
ATOM 962 N N . ARG A 1 81 ? 32.752 39.561 137.971 1.00 12.07 81 ARG A N 1
ATOM 963 C CA . ARG A 1 81 ? 33.372 40.771 138.481 1.00 11.52 81 ARG A CA 1
ATOM 964 C C . ARG A 1 81 ? 34.865 40.681 138.179 1.00 11.43 81 ARG A C 1
ATOM 965 O O . ARG A 1 81 ? 35.623 40.012 138.881 1.00 11.93 81 ARG A O 1
ATOM 986 N N . HIS A 1 82 ? 35.306 41.352 137.121 1.00 11.94 82 HIS A N 1
ATOM 987 C CA . HIS A 1 82 ? 36.696 41.210 136.706 1.00 12.36 82 HIS A CA 1
ATOM 988 C C . HIS A 1 82 ? 37.654 41.807 137.717 1.00 12.54 82 HIS A C 1
ATOM 989 O O . HIS A 1 82 ? 38.801 41.378 137.794 1.00 13.77 82 HIS A O 1
ATOM 1002 N N . GLU A 1 83 ? 37.170 42.733 138.536 1.00 11.93 83 GLU A N 1
ATOM 1003 C CA . GLU A 1 83 ? 37.979 43.343 139.572 1.00 12.28 83 GLU A CA 1
ATOM 1004 C C . GLU A 1 83 ? 38.230 42.433 140.772 1.00 12.14 83 GLU A C 1
ATOM 1005 O O . GLU A 1 83 ? 39.059 42.730 141.626 1.00 13.59 83 GLU A O 1
ATOM 1017 N N . SER A 1 84 ? 37.492 41.329 140.856 1.00 11.57 84 SER A N 1
ATOM 1018 C CA . SER A 1 84 ? 37.765 40.310 141.845 1.00 12.01 84 SER A CA 1
ATOM 1019 C C . SER A 1 84 ? 38.879 39.456 141.263 1.00 12.74 84 SER A C 1
ATOM 1020 O O . SER A 1 84 ? 38.670 38.549 140.447 1.00 13.29 84 SER A O 1
ATOM 1027 N N . HIS A 1 85 ? 40.085 39.801 141.660 1.00 13.17 85 HIS A N 1
ATOM 1028 C CA . HIS A 1 85 ? 41.277 39.225 141.046 1.00 13.95 85 HIS A CA 1
ATOM 1029 C C . HIS A 1 85 ? 41.297 37.709 141.143 1.00 13.03 85 HIS A C 1
ATOM 1030 O O . HIS A 1 85 ? 41.044 37.148 142.211 1.00 13.21 85 HIS A O 1
ATOM 1043 N N . PRO A 1 86 ? 41.551 37.041 140.025 1.00 12.91 86 PRO A N 1
ATOM 1044 C CA . PRO A 1 86 ? 41.444 35.601 140.011 1.00 12.91 86 PRO A CA 1
ATOM 1045 C C . PRO A 1 86 ? 42.765 34.882 140.313 1.00 12.37 86 PRO A C 1
ATOM 1046 O O . PRO A 1 86 ? 43.866 35.396 140.064 1.00 12.35 86 PRO A O 1
ATOM 1057 N N . ARG A 1 87 ? 42.631 33.692 140.871 1.00 11.96 87 ARG A N 1
ATOM 1058 C CA . ARG A 1 87 ? 43.722 32.791 141.181 1.00 11.94 87 ARG A CA 1
ATOM 1059 C C . ARG A 1 87 ? 44.815 33.474 142.016 1.00 12.27 87 ARG A C 1
ATOM 1060 O O . ARG A 1 87 ? 46.004 33.202 141.861 1.00 13.13 87 ARG A O 1
ATOM 1081 N N . LEU A 1 88 ? 44.381 34.323 142.942 1.00 11.86 88 LEU A N 1
ATOM 1082 C CA . LEU A 1 88 ? 45.275 35.146 143.745 1.00 12.89 88 LEU A CA 1
ATOM 1083 C C . LEU A 1 88 ? 45.569 34.460 145.079 1.00 12.46 88 LEU A C 1
ATOM 1084 O O . LEU A 1 88 ? 44.729 34.410 145.954 1.00 12.74 88 LEU A O 1
ATOM 1095 N N . GLU A 1 89 ? 46.776 33.919 145.215 1.00 13.07 89 GLU A N 1
ATOM 1096 C CA . GLU A 1 89 ? 47.184 33.149 146.380 1.00 13.03 89 GLU A CA 1
ATOM 1097 C C . GLU A 1 89 ? 47.211 34.022 147.628 1.00 13.03 89 GLU A C 1
ATOM 1098 O O . GLU A 1 89 ? 47.787 35.113 147.634 1.00 14.11 89 GLU A O 1
ATOM 1110 N N . LYS A 1 90 ? 46.624 33.520 148.719 1.00 12.35 90 LYS A N 1
ATOM 1111 C CA . LYS A 1 90 ? 46.537 34.277 149.956 1.00 12.39 90 LYS A CA 1
ATOM 1112 C C . LYS A 1 90 ? 47.850 34.278 150.738 1.00 12.03 90 LYS A C 1
ATOM 1113 O O . LYS A 1 90 ? 48.082 35.191 151.545 1.00 12.96 90 LYS A O 1
ATOM 1129 N N . ALA A 1 91 ? 48.683 33.256 150.545 1.00 13.15 91 ALA A N 1
ATOM 1130 C CA . ALA A 1 91 ? 49.953 33.106 151.256 1.00 13.10 91 ALA A CA 1
ATOM 1131 C C . ALA A 1 91 ? 51.046 33.942 150.589 1.00 13.57 91 ALA A C 1
ATOM 1132 O O . ALA A 1 91 ? 52.086 33.421 150.188 1.00 15.36 91 ALA A O 1
ATOM 1136 N N . THR A 1 92 ? 50.794 35.228 150.434 1.00 13.92 92 THR A N 1
ATOM 1137 C CA . THR A 1 92 ? 51.783 36.126 149.832 1.00 14.32 92 THR A CA 1
ATOM 1138 C C . THR A 1 92 ? 51.782 37.428 150.613 1.00 14.59 92 THR A C 1
ATOM 1139 O O . THR A 1 92 ? 50.828 37.749 151.296 1.00 14.35 92 THR A O 1
ATOM 1146 N N . PRO A 1 93 ? 52.873 38.206 150.504 1.00 14.59 93 PRO A N 1
ATOM 1147 C CA . PRO A 1 93 ? 52.944 39.405 151.331 1.00 14.98 93 PRO A CA 1
ATOM 1148 C C . PRO A 1 93 ? 51.882 40.439 151.035 1.00 14.47 93 PRO A C 1
ATOM 1149 O O . PRO A 1 93 ? 51.598 41.279 151.888 1.00 15.28 93 PRO A O 1
ATOM 1160 N N . THR A 1 94 ? 51.319 40.403 149.840 1.00 14.37 94 THR A N 1
ATOM 1161 C CA . THR A 1 94 ? 50.333 41.387 149.421 1.00 15.58 94 THR A CA 1
ATOM 1162 C C . THR A 1 94 ? 48.890 40.930 149.557 1.00 15.32 94 THR A C 1
ATOM 1163 O O . THR A 1 94 ? 47.967 41.663 149.201 1.00 17.40 94 THR A O 1
ATOM 1170 N N . SER A 1 95 ? 48.668 39.727 150.095 1.00 13.90 95 SER A N 1
ATOM 1171 C CA . SER A 1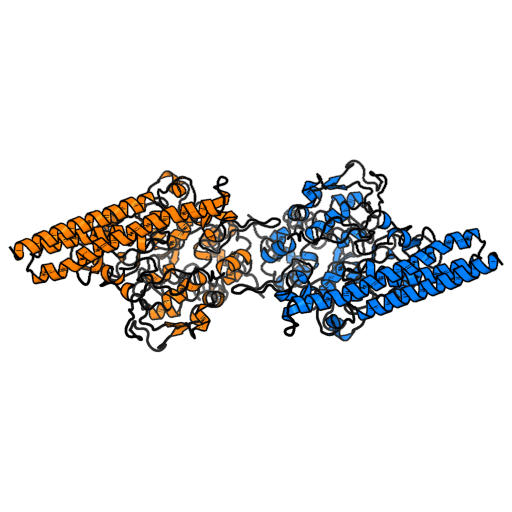 95 ? 47.319 39.210 150.289 1.00 13.90 95 SER A CA 1
ATOM 1172 C C . SER A 1 95 ? 46.988 39.019 151.770 1.00 13.54 95 SER A C 1
ATOM 1173 O O . SER A 1 95 ? 47.548 39.682 152.657 1.00 13.93 95 SER A O 1
ATOM 1180 N N . ARG A 1 96 ? 46.065 38.129 152.062 1.00 12.85 96 ARG A N 1
ATOM 1181 C CA . ARG A 1 96 ? 45.433 38.100 153.360 1.00 12.91 96 ARG A CA 1
ATOM 1182 C C . ARG A 1 96 ? 46.291 37.495 154.452 1.00 13.25 96 ARG A C 1
ATOM 1183 O O . ARG A 1 96 ? 46.083 37.813 155.619 1.00 13.56 96 ARG A O 1
ATOM 1201 N N . SER A 1 97 ? 47.190 36.576 154.107 1.00 13.09 97 SER A N 1
ATOM 1202 C CA . SER A 1 97 ? 47.925 35.847 155.138 1.00 12.79 97 SER A CA 1
ATOM 1203 C C . SER A 1 97 ? 49.379 35.670 154.727 1.00 13.02 97 SER A C 1
ATOM 1204 O O . SER A 1 97 ? 49.790 34.602 154.276 1.00 13.25 97 SER A O 1
ATOM 1211 N N . PRO A 1 98 ? 50.186 36.712 154.928 1.00 13.58 98 PRO A N 1
ATOM 1212 C CA . PRO A 1 98 ? 51.582 36.641 154.503 1.00 13.86 98 PRO A CA 1
ATOM 1213 C C . PRO A 1 98 ? 52.368 35.452 155.030 1.00 13.89 98 PRO A C 1
ATOM 1214 O O . PRO A 1 98 ? 53.230 34.947 154.332 1.00 14.96 98 PRO A O 1
ATOM 1225 N N . MET A 1 99 ? 52.097 35.030 156.257 1.00 13.06 99 MET A N 1
ATOM 1226 C CA . MET A 1 99 ? 52.839 33.920 156.856 1.00 13.50 99 MET A CA 1
ATOM 1227 C C . MET A 1 99 ? 52.045 32.620 156.870 1.00 13.70 99 MET A C 1
ATOM 1228 O O . MET A 1 99 ? 52.322 31.716 157.666 1.00 14.40 99 MET A O 1
ATOM 1239 N N . PHE A 1 100 ? 51.086 32.486 155.964 1.00 13.62 100 PHE A N 1
ATOM 1240 C CA . PHE A 1 100 ? 50.218 31.304 155.961 1.00 13.79 100 PHE A CA 1
ATOM 1241 C C . PHE A 1 100 ? 50.987 29.995 155.819 1.00 14.00 100 PHE A C 1
ATOM 1242 O O . PHE A 1 100 ? 50.639 29.014 156.481 1.00 14.81 100 PHE A O 1
ATOM 1259 N N . ASP A 1 101 ? 52.011 29.950 154.965 1.00 13.96 101 ASP A N 1
ATOM 1260 C CA . ASP A 1 101 ? 52.704 28.669 154.773 1.00 14.73 101 ASP A CA 1
ATOM 1261 C C . ASP A 1 101 ? 53.339 28.149 156.048 1.00 15.23 101 ASP A C 1
ATOM 1262 O O . ASP A 1 101 ? 53.248 26.959 156.341 1.00 16.25 101 ASP A O 1
ATOM 1271 N N . LYS A 1 102 ? 53.969 29.017 156.812 1.00 14.90 102 LYS A N 1
ATOM 1272 C CA . LYS A 1 102 ? 54.583 28.591 158.062 1.00 14.92 102 LYS A CA 1
ATOM 1273 C C . LYS A 1 102 ? 53.506 28.142 159.060 1.00 14.68 102 LYS A C 1
ATOM 1274 O O . LYS A 1 102 ? 53.647 27.122 159.753 1.00 15.30 102 LYS A O 1
ATOM 1289 N N . LEU A 1 103 ? 52.412 28.906 159.142 1.00 14.22 103 LEU A N 1
ATOM 1290 C CA . LEU A 1 103 ? 51.390 28.672 160.132 1.00 14.54 103 LEU A CA 1
ATOM 1291 C C . LEU A 1 103 ? 50.518 27.474 159.832 1.00 14.59 103 LEU A C 1
ATOM 1292 O O . LEU A 1 103 ? 50.042 26.820 160.767 1.00 14.91 103 LEU A O 1
ATOM 1302 N N . ILE A 1 104 ? 50.304 27.171 158.559 1.00 14.47 104 ILE A N 1
ATOM 1303 C CA . ILE A 1 104 ? 49.407 26.090 158.153 1.00 14.10 104 ILE A CA 1
ATOM 1304 C C . ILE A 1 104 ? 50.157 24.810 157.788 1.00 14.28 104 ILE A C 1
ATOM 1305 O O . ILE A 1 104 ? 49.555 23.820 157.388 1.00 15.20 104 ILE A O 1
ATOM 1315 N N . ALA A 1 105 ? 51.483 24.827 157.925 1.00 14.76 105 ALA A N 1
ATOM 1316 C CA . ALA A 1 105 ? 52.307 23.697 157.547 1.00 14.90 105 ALA A CA 1
ATOM 1317 C C . ALA A 1 105 ? 51.763 22.403 158.140 1.00 14.91 105 ALA A C 1
ATOM 1318 O O . ALA A 1 105 ? 51.555 22.303 159.347 1.00 15.81 105 ALA A O 1
ATOM 1322 N N . GLY A 1 106 ? 51.542 21.416 157.275 1.00 15.94 106 GLY A N 1
ATOM 1323 C CA . GLY A 1 106 ? 50.909 20.164 157.663 1.00 16.83 106 GLY A CA 1
ATOM 1324 C C . GLY A 1 106 ? 49.525 20.014 157.083 1.00 17.10 106 GLY A C 1
ATOM 1325 O O . GLY A 1 106 ? 48.989 18.912 157.058 1.00 18.97 106 GLY A O 1
ATOM 1329 N N . HIS A 1 107 ? 48.931 21.115 156.612 1.00 15.74 107 HIS A N 1
ATOM 1330 C CA . HIS A 1 107 ? 47.595 21.103 156.052 1.00 15.16 107 HIS A CA 1
ATOM 1331 C C . HIS A 1 107 ? 47.636 21.227 154.531 1.00 14.96 107 HIS A C 1
ATOM 1332 O O . HIS A 1 107 ? 48.515 21.900 153.968 1.00 15.62 107 HIS A O 1
ATOM 1345 N N . GLY A 1 108 ? 46.658 20.642 153.869 1.00 14.50 108 GLY A N 1
ATOM 1346 C CA . GLY A 1 108 ? 46.582 20.698 152.421 1.00 15.28 108 GLY A CA 1
ATOM 1347 C C . GLY A 1 108 ? 46.419 22.082 151.823 1.00 14.15 108 GLY A C 1
ATOM 1348 O O . GLY A 1 108 ? 46.778 22.270 150.679 1.00 14.42 108 GLY A O 1
ATOM 1352 N N . PHE A 1 109 ? 45.919 23.052 152.592 1.00 13.74 109 PHE A N 1
ATOM 1353 C CA . PHE A 1 109 ? 45.816 24.412 152.064 1.00 13.30 109 PHE A CA 1
ATOM 1354 C C . PHE A 1 109 ? 47.179 25.012 151.733 1.00 13.46 109 PHE A C 1
ATOM 1355 O O . PHE A 1 109 ? 47.226 25.972 150.951 1.00 14.19 109 PHE A O 1
ATOM 1372 N N . ALA A 1 110 ? 48.267 24.472 152.279 1.00 13.95 110 ALA A N 1
ATOM 1373 C CA . ALA A 1 110 ? 49.612 24.913 151.881 1.00 13.85 110 ALA A CA 1
ATOM 1374 C C . ALA A 1 110 ? 49.875 24.735 150.394 1.00 13.90 110 ALA A C 1
ATOM 1375 O O . ALA A 1 110 ? 50.757 25.394 149.836 1.00 14.72 110 ALA A O 1
ATOM 1379 N N . PHE A 1 111 ? 49.161 23.828 149.733 1.00 14.09 111 PHE A N 1
ATOM 1380 C CA . PHE A 1 111 ? 49.370 23.620 148.303 1.00 14.20 111 PHE A CA 1
ATOM 1381 C C . PHE A 1 111 ? 48.803 24.717 147.423 1.00 14.19 111 PHE A C 1
ATOM 1382 O O . PHE A 1 111 ? 49.382 25.017 146.394 1.00 14.90 111 PHE A O 1
ATOM 1399 N N . GLU A 1 112 ? 47.707 25.318 147.850 1.00 12.94 112 GLU A N 1
ATOM 1400 C CA . GLU A 1 112 ? 47.133 26.487 147.197 1.00 12.87 112 GLU A CA 1
ATOM 1401 C C . GLU A 1 112 ? 45.916 26.920 147.952 1.00 12.57 112 GLU A C 1
ATOM 1402 O O . GLU A 1 112 ? 45.074 26.092 148.285 1.00 13.93 112 GLU A O 1
ATOM 1414 N N . HIS A 1 113 ? 45.786 28.225 148.175 1.00 12.59 113 HIS A N 1
ATOM 1415 C CA . HIS A 1 113 ? 44.566 28.809 148.766 1.00 12.41 113 HIS A CA 1
ATOM 1416 C C . HIS A 1 113 ? 44.431 30.213 148.206 1.00 12.70 113 HIS A C 1
ATOM 1417 O O . HIS A 1 113 ? 45.103 31.142 148.661 1.00 13.03 113 HIS A O 1
ATOM 1430 N N . ALA A 1 114 ? 43.583 30.358 147.199 1.00 12.02 114 ALA A N 1
ATOM 1431 C CA . ALA A 1 114 ? 43.365 31.637 146.540 1.00 12.05 114 ALA A CA 1
ATOM 1432 C C . ALA A 1 114 ? 42.206 32.374 147.181 1.00 11.94 114 ALA A C 1
ATOM 1433 O O . ALA A 1 114 ? 41.357 31.790 147.862 1.00 12.56 114 ALA A O 1
ATOM 1437 N N . GLU A 1 115 ? 42.144 33.667 146.930 1.00 11.59 115 GLU A N 1
ATOM 1438 C CA . GLU A 1 115 ? 40.985 34.472 147.286 1.00 12.05 115 GLU A CA 1
ATOM 1439 C C . GLU A 1 115 ? 39.770 34.020 146.477 1.00 11.38 115 GLU A C 1
ATOM 1440 O O . GLU A 1 115 ? 39.910 33.510 145.364 1.00 12.01 115 GLU A O 1
ATOM 1452 N N . PRO A 1 116 ? 38.561 34.214 147.027 1.00 11.87 116 PRO A N 1
ATOM 1453 C CA . PRO A 1 116 ? 37.372 33.863 146.257 1.00 11.20 116 PRO A CA 1
ATOM 1454 C C . PRO A 1 116 ? 37.202 34.833 145.093 1.00 11.28 116 PRO A C 1
ATOM 1455 O O . PRO A 1 116 ? 37.660 35.989 145.171 1.00 12.74 116 PRO A O 1
ATOM 1466 N N . ARG A 1 117 ? 36.552 34.338 144.043 1.00 11.01 117 ARG A N 1
ATOM 1467 C CA . ARG A 1 117 ? 36.102 35.171 142.953 1.00 10.94 117 ARG A CA 1
ATOM 1468 C C . ARG A 1 117 ? 34.616 34.923 142.704 1.00 10.82 117 ARG A C 1
ATOM 1469 O O . ARG A 1 117 ? 33.938 34.287 143.515 1.00 11.72 117 ARG A O 1
ATOM 1490 N N . SER A 1 118 ? 34.095 35.423 141.588 1.00 10.70 118 SER A N 1
ATOM 1491 C CA . SER A 1 118 ? 32.645 35.417 141.351 1.00 10.85 118 SER A CA 1
ATOM 1492 C C . SER A 1 118 ? 32.065 34.004 141.385 1.00 11.55 118 SER A C 1
ATOM 1493 O O . SER A 1 118 ? 32.690 33.020 140.968 1.00 11.54 118 SER A O 1
ATOM 1500 N N . HIS A 1 119 ? 30.835 33.932 141.879 1.00 11.01 119 HIS A N 1
ATOM 1501 C CA . HIS A 1 119 ? 30.136 32.656 142.070 1.00 10.94 119 HIS A CA 1
ATOM 1502 C C . HIS A 1 119 ? 30.058 31.760 140.842 1.00 10.91 119 HIS A C 1
ATOM 1503 O O . HIS A 1 119 ? 30.011 30.536 141.003 1.00 11.69 119 HIS A O 1
ATOM 1517 N N . ALA A 1 120 ? 29.991 32.338 139.643 1.00 11.07 120 ALA A N 1
ATOM 1518 C CA . ALA A 1 120 ? 29.899 31.528 138.435 1.00 11.09 120 ALA A CA 1
ATOM 1519 C C . ALA A 1 120 ? 30.973 30.455 138.387 1.00 11.31 120 ALA A C 1
ATOM 1520 O O . ALA A 1 120 ? 30.776 29.400 137.801 1.00 11.84 120 ALA A O 1
ATOM 1524 N N . PHE A 1 121 ? 32.131 30.730 138.979 1.00 11.20 121 PHE A N 1
ATOM 1525 C CA . PHE A 1 121 ? 33.283 29.851 138.890 1.00 11.38 121 PHE A CA 1
ATOM 1526 C C . PHE A 1 121 ? 33.432 28.865 140.048 1.00 11.44 121 PHE A C 1
ATOM 1527 O O . PHE A 1 121 ? 34.433 28.166 140.117 1.00 11.33 121 PHE A O 1
ATOM 1544 N N . MET A 1 122 ? 32.476 28.779 140.971 1.00 11.60 122 MET A N 1
ATOM 1545 C CA . MET A 1 122 ? 32.758 28.002 142.173 1.00 11.92 122 MET A CA 1
ATOM 1546 C C . MET A 1 122 ? 33.082 26.551 141.912 1.00 11.47 122 MET A C 1
ATOM 1547 O O . MET A 1 122 ? 33.957 26.000 142.569 1.00 12.55 122 MET A O 1
ATOM 1558 N N . LEU A 1 123 ? 32.341 25.921 141.023 1.00 11.89 123 LEU A N 1
ATOM 1559 C CA . LEU A 1 123 ? 32.550 24.506 140.797 1.00 12.55 123 LEU A CA 1
ATOM 1560 C C . LEU A 1 123 ? 33.817 24.252 140.008 1.00 12.07 123 LEU A C 1
ATOM 1561 O O . LEU A 1 123 ? 34.629 23.405 140.376 1.00 12.47 123 LEU A O 1
ATOM 1571 N N . VAL A 1 124 ? 34.044 25.025 138.942 1.00 12.15 124 VAL A N 1
ATOM 1572 C CA . VAL A 1 124 ? 35.286 24.865 138.193 1.00 11.99 124 VAL A CA 1
ATOM 1573 C C . VAL A 1 124 ? 36.507 25.178 139.052 1.00 11.60 124 VAL A C 1
ATOM 1574 O O . VAL A 1 124 ? 37.532 24.491 138.950 1.00 12.10 124 VAL A O 1
ATOM 1581 N N . ASP A 1 125 ? 36.409 26.185 139.924 1.00 11.93 125 ASP A N 1
ATOM 1582 C CA . ASP A 1 125 ? 37.552 26.547 140.751 1.00 11.95 125 ASP A CA 1
ATOM 1583 C C . ASP A 1 125 ? 37.869 25.455 141.771 1.00 11.82 125 ASP A C 1
ATOM 1584 O O . ASP A 1 125 ? 39.026 25.150 142.031 1.00 12.92 125 ASP A O 1
ATOM 1593 N N . HIS A 1 126 ? 36.817 24.853 142.338 1.00 11.75 126 HIS A N 1
ATOM 1594 C CA . HIS A 1 126 ? 36.960 23.697 143.211 1.00 12.50 126 HIS A CA 1
ATOM 1595 C C . HIS A 1 126 ? 37.671 22.558 142.471 1.00 12.44 126 HIS A C 1
ATOM 1596 O O . HIS A 1 126 ? 38.571 21.908 143.009 1.00 13.24 126 HIS A O 1
ATOM 1609 N N . PHE A 1 127 ? 37.276 22.329 141.218 1.00 12.41 127 PHE A N 1
ATOM 1610 C CA . PHE A 1 127 ? 37.857 21.238 140.448 1.00 12.81 127 PHE A CA 1
ATOM 1611 C C . PHE A 1 127 ? 39.331 21.459 140.106 1.00 12.95 127 PHE A C 1
ATOM 1612 O O . PHE A 1 127 ? 40.083 20.496 140.051 1.00 13.51 127 PHE A O 1
ATOM 1629 N N . VAL A 1 128 ? 39.746 22.698 139.827 1.00 13.02 128 VAL A N 1
ATOM 1630 C CA . VAL A 1 128 ? 41.084 22.947 139.305 1.00 12.71 128 VAL A CA 1
ATOM 1631 C C . VAL A 1 128 ? 42.117 23.408 140.314 1.00 11.90 128 VAL A C 1
ATOM 1632 O O . VAL A 1 128 ? 43.309 23.392 140.009 1.00 12.76 128 VAL A O 1
ATOM 1639 N N . VAL A 1 129 ? 41.716 23.775 141.521 1.00 12.02 129 VAL A N 1
ATOM 1640 C CA . VAL A 1 129 ? 42.678 24.275 142.498 1.00 12.11 129 VAL A CA 1
ATOM 1641 C C . VAL A 1 129 ? 43.715 23.213 142.813 1.00 12.51 129 VAL A C 1
ATOM 1642 O O . VAL A 1 129 ? 43.400 22.024 142.835 1.00 12.86 129 VAL A O 1
ATOM 1649 N N . ASP A 1 130 ? 44.951 23.620 143.091 1.00 12.62 130 ASP A N 1
ATOM 1650 C CA . ASP A 1 130 ? 46.020 22.647 143.231 1.00 13.12 130 ASP A CA 1
ATOM 1651 C C . ASP A 1 130 ? 45.871 21.707 144.436 1.00 13.06 130 ASP A C 1
ATOM 1652 O O . ASP A 1 130 ? 46.507 20.633 144.458 1.00 14.09 130 ASP A O 1
ATOM 1661 N N . ARG A 1 131 ? 45.089 22.094 145.441 1.00 12.82 131 ARG A N 1
ATOM 1662 C CA . ARG A 1 131 ? 44.951 21.279 146.647 1.00 13.49 131 ARG A CA 1
ATOM 1663 C C . ARG A 1 131 ? 43.901 20.179 146.533 1.00 13.44 131 ARG A C 1
ATOM 1664 O O . ARG A 1 131 ? 43.780 19.389 147.477 1.00 14.85 131 ARG A O 1
ATOM 1685 N N . ALA A 1 132 ? 43.131 20.121 145.443 1.00 13.35 132 ALA A N 1
ATOM 1686 C CA . ALA A 1 132 ? 41.863 19.356 145.413 1.00 13.19 132 ALA A CA 1
ATOM 1687 C C . ALA A 1 132 ? 41.933 17.966 144.770 1.00 13.78 132 ALA A C 1
ATOM 1688 O O . ALA A 1 132 ? 41.487 16.988 145.383 1.00 14.56 132 ALA A O 1
ATOM 1692 N N . TYR A 1 133 ? 42.408 17.890 143.537 1.00 13.35 133 TYR A N 1
ATOM 1693 C CA . TYR A 1 133 ? 42.336 16.662 142.730 1.00 13.57 133 TYR A CA 1
ATOM 1694 C C . TYR A 1 133 ? 43.685 16.311 142.112 1.00 14.01 133 TYR A C 1
ATOM 1695 O O . TYR A 1 133 ? 43.758 15.671 141.060 1.00 14.47 133 TYR A O 1
ATOM 1712 N N . GLY A 1 134 ? 44.767 16.717 142.760 1.00 14.01 134 GLY A N 1
ATOM 1713 C CA . GLY A 1 134 ? 46.093 16.342 142.274 1.00 14.96 134 GLY A CA 1
ATOM 1714 C C . GLY A 1 134 ? 46.431 16.919 140.913 1.00 14.47 134 GLY A C 1
ATOM 1715 O O . GLY A 1 134 ? 47.286 16.408 140.216 1.00 15.59 134 GLY A O 1
ATOM 1719 N N . GLY A 1 135 ? 45.773 18.010 140.533 1.00 14.05 135 GLY A N 1
ATOM 1720 C CA . GLY A 1 135 ? 45.965 18.561 139.194 1.00 14.39 135 GLY A CA 1
ATOM 1721 C C . GLY A 1 135 ? 45.258 17.818 138.085 1.00 14.25 135 GLY A C 1
ATOM 1722 O O . GLY A 1 135 ? 45.450 18.135 136.925 1.00 14.93 135 GLY A O 1
ATOM 1726 N N . ARG A 1 136 ? 44.416 16.842 138.428 1.00 13.83 136 ARG A N 1
ATOM 1727 C CA . ARG A 1 136 ? 43.712 16.063 137.397 1.00 14.58 136 ARG A CA 1
ATOM 1728 C C . ARG A 1 136 ? 42.891 16.909 136.441 1.00 14.30 136 ARG A C 1
ATOM 1729 O O . ARG A 1 136 ? 42.855 16.658 135.236 1.00 14.69 136 ARG A O 1
ATOM 1750 N N . PHE A 1 137 ? 42.165 17.872 136.999 1.00 14.39 137 PHE A N 1
ATOM 1751 C CA . PHE A 1 137 ? 41.287 18.735 136.234 1.00 14.37 137 PHE A CA 1
ATOM 1752 C C . PHE A 1 137 ? 41.946 20.086 135.966 1.00 13.64 137 PHE A C 1
ATOM 1753 O O . PHE A 1 137 ? 42.544 20.691 136.858 1.00 13.89 137 PHE A O 1
ATOM 1770 N N . GLN A 1 138 ? 41.806 20.549 134.738 1.00 13.80 138 GLN A N 1
ATOM 1771 C CA . GLN A 1 138 ? 42.363 21.837 134.314 1.00 13.64 138 GLN A CA 1
ATOM 1772 C C . GLN A 1 138 ? 41.389 22.494 133.377 1.00 14.05 138 GLN A C 1
ATOM 1773 O O . GLN A 1 138 ? 40.600 21.825 132.728 1.00 14.27 138 GLN A O 1
ATOM 1785 N N . PHE A 1 139 ? 41.464 23.810 133.246 1.00 13.86 139 PHE A N 1
ATOM 1786 C CA . PHE A 1 139 ? 40.753 24.465 132.167 1.00 13.81 139 PHE A CA 1
ATOM 1787 C C . PHE A 1 139 ? 41.274 23.922 130.840 1.00 14.32 139 PHE A C 1
ATOM 1788 O O . PHE A 1 139 ? 42.451 23.579 130.720 1.00 15.29 139 PHE A O 1
ATOM 1805 N N . LYS A 1 140 ? 40.414 23.874 129.835 1.00 14.57 140 LYS A N 1
ATOM 1806 C CA . LYS A 1 140 ? 40.788 23.339 128.530 1.00 15.75 140 LYS A CA 1
ATOM 1807 C C . LYS A 1 140 ? 41.960 24.117 127.933 1.00 15.71 140 LYS A C 1
ATOM 1808 O O . LYS A 1 140 ? 42.803 23.563 127.244 1.00 17.66 140 LYS A O 1
ATOM 1824 N N . ASN A 1 141 ? 41.992 25.416 128.201 1.00 15.53 141 ASN A N 1
ATOM 1825 C CA . ASN A 1 141 ? 43.131 26.259 127.869 1.00 15.19 141 ASN A CA 1
ATOM 1826 C C . ASN A 1 141 ? 43.063 27.468 128.788 1.00 14.18 141 ASN A C 1
ATOM 1827 O O . ASN A 1 141 ? 42.092 27.622 129.520 1.00 14.84 141 ASN A O 1
ATOM 1836 N N . TRP A 1 142 ? 44.093 28.298 128.796 1.00 14.30 142 TRP A N 1
ATOM 1837 C CA . TRP A 1 142 ? 44.147 29.409 129.727 1.00 13.92 142 TRP A CA 1
ATOM 1838 C C . TRP A 1 142 ? 43.173 30.534 129.351 1.00 13.64 142 TRP A C 1
ATOM 1839 O O . TRP A 1 142 ? 42.912 31.421 130.170 1.00 14.69 142 TRP A O 1
ATOM 1860 N N . GLN A 1 143 ? 42.560 30.495 128.168 1.00 13.52 143 GLN A N 1
ATOM 1861 C CA . GLN A 1 143 ? 41.527 31.472 127.841 1.00 14.32 143 GLN A CA 1
ATOM 1862 C C . GLN A 1 143 ? 40.245 31.230 128.615 1.00 14.04 143 GLN A C 1
ATOM 1863 O O . GLN A 1 143 ? 39.477 32.153 128.845 1.00 14.96 143 GLN A O 1
ATOM 1875 N N . LYS A 1 144 ? 39.968 29.971 128.962 1.00 13.80 144 LYS A N 1
ATOM 1876 C CA . LYS A 1 144 ? 38.673 29.624 129.515 1.00 13.92 144 LYS A CA 1
ATOM 1877 C C . LYS A 1 144 ? 38.451 30.169 130.916 1.00 13.46 144 LYS A C 1
ATOM 1878 O O . LYS A 1 144 ? 37.338 30.142 131.418 1.00 13.72 144 LYS A O 1
ATOM 1894 N N . VAL A 1 145 ? 39.502 30.681 131.549 1.00 13.00 145 VAL A N 1
ATOM 1895 C CA . VAL A 1 145 ? 39.384 31.218 132.896 1.00 13.87 145 VAL A CA 1
ATOM 1896 C C . VAL A 1 145 ? 38.454 32.408 132.967 1.00 13.43 145 VAL A C 1
ATOM 1897 O O . VAL A 1 145 ? 37.993 32.787 134.048 1.00 13.96 145 VAL A O 1
ATOM 1904 N N . THR A 1 146 ? 38.190 33.032 131.831 1.00 13.12 146 THR A N 1
ATOM 1905 C CA . THR A 1 146 ? 37.311 34.185 131.791 1.00 13.34 146 THR A CA 1
ATOM 1906 C C . THR A 1 146 ? 35.832 33.817 131.642 1.00 12.69 146 THR A C 1
ATOM 1907 O O . THR A 1 146 ? 34.949 34.674 131.773 1.00 13.97 146 THR A O 1
ATOM 1914 N N . ASP A 1 147 ? 35.553 32.548 131.350 1.00 12.99 147 ASP A N 1
ATOM 1915 C CA . ASP A 1 147 ? 34.241 32.186 130.800 1.00 13.06 147 ASP A CA 1
ATOM 1916 C C . ASP A 1 147 ? 33.241 31.799 131.892 1.00 13.04 147 ASP A C 1
ATOM 1917 O O . ASP A 1 147 ? 33.012 30.630 132.156 1.00 13.25 147 ASP A O 1
ATOM 1926 N N . GLY A 1 148 ? 32.644 32.802 132.521 1.00 13.17 148 GLY A N 1
ATOM 1927 C CA . GLY A 1 148 ? 31.698 32.564 133.588 1.00 12.82 148 GLY A CA 1
ATOM 1928 C C . GLY A 1 148 ? 30.437 31.923 133.068 1.00 12.81 148 GLY A C 1
ATOM 1929 O O . GLY A 1 148 ? 29.933 30.983 133.678 1.00 13.38 148 GLY A O 1
ATOM 1933 N N . MET A 1 149 ? 29.912 32.406 131.953 1.00 13.40 149 MET A N 1
ATOM 1934 C CA . MET A 1 149 ? 28.705 31.816 131.377 1.00 13.60 149 MET A CA 1
ATOM 1935 C C . MET A 1 149 ? 28.940 30.367 131.012 1.00 13.62 149 MET A C 1
ATOM 1936 O O . MET A 1 149 ? 28.069 29.508 131.225 1.00 13.74 149 MET A O 1
ATOM 1947 N N . GLY A 1 150 ? 30.110 30.066 130.477 1.00 13.29 150 GLY A N 1
ATOM 1948 C CA . GLY A 1 150 ? 30.463 28.703 130.138 1.00 13.64 150 GLY A CA 1
ATOM 1949 C C . GLY A 1 150 ? 30.504 27.797 131.349 1.00 13.22 150 GLY A C 1
ATOM 1950 O O . GLY A 1 150 ? 29.979 26.684 131.322 1.00 13.97 150 GLY A O 1
ATOM 1954 N N . ALA A 1 151 ? 31.145 28.249 132.414 1.00 13.04 151 ALA A N 1
ATOM 1955 C CA . ALA A 1 151 ? 31.167 27.507 133.664 1.00 12.88 151 ALA A CA 1
ATOM 1956 C C . ALA A 1 151 ? 29.748 27.243 134.149 1.00 12.70 151 ALA A C 1
ATOM 1957 O O . ALA A 1 151 ? 29.423 26.133 134.590 1.00 13.76 151 ALA A O 1
ATOM 1961 N N . VAL A 1 152 ? 28.872 28.230 134.040 1.00 12.74 152 VAL A N 1
ATOM 1962 C CA . VAL A 1 152 ? 27.497 28.071 134.491 1.00 12.93 152 VAL A CA 1
ATOM 1963 C C . VAL A 1 152 ? 26.764 27.030 133.625 1.00 13.10 152 VAL A C 1
ATOM 1964 O O . VAL A 1 152 ? 25.991 26.222 134.143 1.00 13.83 152 VAL A O 1
ATOM 1971 N N . ARG A 1 153 ? 26.995 27.058 132.324 1.00 13.53 153 ARG A N 1
ATOM 1972 C CA . ARG A 1 153 ? 26.398 26.084 131.418 1.00 14.37 153 ARG A CA 1
ATOM 1973 C C . ARG A 1 153 ? 26.850 24.679 131.807 1.00 14.21 153 ARG A C 1
ATOM 1974 O O . ARG A 1 153 ? 26.050 23.728 131.763 1.00 15.88 153 ARG A O 1
ATOM 1995 N N . GLY A 1 154 ? 28.102 24.523 132.202 1.00 13.60 154 GLY A N 1
ATOM 1996 C CA . GLY A 1 154 ? 28.579 23.303 132.793 1.00 13.94 154 GLY A CA 1
ATOM 1997 C C . GLY A 1 154 ? 30.079 23.235 132.898 1.00 13.79 154 GLY A C 1
ATOM 1998 O O . GLY A 1 154 ? 30.805 23.560 131.956 1.00 13.51 154 GLY A O 1
ATOM 2002 N N . ALA A 1 155 ? 30.559 22.750 134.031 1.00 13.60 155 ALA A N 1
ATOM 2003 C CA . ALA A 1 155 ? 31.986 22.617 134.280 1.00 13.41 155 ALA A CA 1
ATOM 2004 C C . ALA A 1 155 ? 32.694 21.874 133.159 1.00 13.83 155 ALA A C 1
ATOM 2005 O O . ALA A 1 155 ? 33.782 22.272 132.730 1.00 14.03 155 ALA A O 1
ATOM 2009 N N . TRP A 1 156 ? 32.091 20.790 132.680 1.00 14.13 156 TRP A N 1
ATOM 2010 C CA . TRP A 1 156 ? 32.779 19.944 131.707 1.00 15.20 156 TRP A CA 1
ATOM 2011 C C . TRP A 1 156 ? 32.772 20.529 130.295 1.00 15.39 156 TRP A C 1
ATOM 2012 O O . TRP A 1 156 ? 33.403 19.973 129.403 1.00 17.45 156 TRP A O 1
ATOM 2033 N N . THR A 1 157 ? 32.123 21.675 130.095 1.00 14.64 157 THR A N 1
ATOM 2034 C CA . THR A 1 157 ? 32.262 22.416 128.850 1.00 15.07 157 THR A CA 1
ATOM 2035 C C . THR A 1 157 ? 33.543 23.220 128.817 1.00 14.59 157 THR A C 1
ATOM 2036 O O . THR A 1 157 ? 33.971 23.624 127.736 1.00 15.66 157 THR A O 1
ATOM 2043 N N . VAL A 1 158 ? 34.147 23.479 129.981 1.00 13.62 158 VAL A N 1
ATOM 2044 C CA . VAL A 1 158 ? 35.347 24.321 130.049 1.00 14.31 158 VAL A CA 1
ATOM 2045 C C . VAL A 1 158 ? 36.566 23.651 130.650 1.00 14.15 158 VAL A C 1
ATOM 2046 O O . VAL A 1 158 ? 37.651 24.212 130.582 1.00 14.48 158 VAL A O 1
ATOM 2053 N N . LEU A 1 159 ? 36.420 22.430 131.176 1.00 14.67 159 LEU A N 1
ATOM 2054 C CA . LEU A 1 159 ? 37.513 21.695 131.803 1.00 14.12 159 LEU A CA 1
ATOM 2055 C C . LEU A 1 159 ? 37.851 20.414 131.066 1.00 15.43 159 LEU A C 1
ATOM 2056 O O . LEU A 1 159 ? 37.015 19.867 130.342 1.00 16.51 159 LEU A O 1
ATOM 2066 N N . THR A 1 160 ? 39.043 19.922 131.347 1.00 15.30 160 THR A N 1
ATOM 2067 C CA . THR A 1 160 ? 39.528 18.609 130.919 1.00 17.14 160 THR A CA 1
ATOM 2068 C C . THR A 1 160 ? 39.939 17.768 132.115 1.00 17.35 160 THR A C 1
ATOM 2069 O O . THR A 1 160 ? 40.266 18.284 133.193 1.00 18.04 160 THR A O 1
ATOM 2076 N N . ASP A 1 161 ? 39.928 16.460 131.907 1.00 17.04 161 ASP A N 1
ATOM 2077 C CA . ASP A 1 161 ? 40.370 15.453 132.874 1.00 16.86 161 ASP A CA 1
ATOM 2078 C C . ASP A 1 161 ? 41.608 14.795 132.311 1.00 17.04 161 ASP A C 1
ATOM 2079 O O . ASP A 1 161 ? 41.553 14.244 131.226 1.00 18.25 161 ASP A O 1
ATOM 2088 N N . ALA A 1 162 ? 42.693 14.810 133.065 1.00 17.83 162 ALA A N 1
ATOM 2089 C CA . ALA A 1 162 ? 43.971 14.255 132.606 1.00 17.50 162 ALA A CA 1
ATOM 2090 C C . ALA A 1 162 ? 43.897 12.767 132.333 1.00 18.65 162 ALA A C 1
ATOM 2091 O O . ALA A 1 162 ? 44.728 12.271 131.577 1.00 20.33 162 ALA A O 1
ATOM 2095 N N . ASP A 1 163 ? 42.975 12.054 132.975 1.00 18.81 163 ASP A N 1
ATOM 2096 C CA . ASP A 1 163 ? 42.879 10.609 132.725 1.00 19.13 163 ASP A CA 1
ATOM 2097 C C . ASP A 1 163 ? 41.464 10.090 132.911 1.00 19.30 163 ASP A C 1
ATOM 2098 O O . ASP A 1 163 ? 41.110 9.575 133.971 1.00 19.51 163 ASP A O 1
ATOM 2107 N N . PRO A 1 164 ? 40.644 10.197 131.860 1.00 20.20 164 PRO A N 1
ATOM 2108 C CA . PRO A 1 164 ? 39.291 9.678 131.958 1.00 21.51 164 PRO A CA 1
ATOM 2109 C C . PRO A 1 164 ? 39.189 8.189 132.256 1.00 22.99 164 PRO A C 1
ATOM 2110 O O . PRO A 1 164 ? 38.117 7.742 132.649 1.00 24.28 164 PRO A O 1
ATOM 2121 N N . GLU A 1 165 ? 40.284 7.456 132.105 1.00 23.73 165 GLU A N 1
ATOM 2122 C CA . GLU A 1 165 ? 40.260 5.999 132.291 1.00 25.24 165 GLU A CA 1
ATOM 2123 C C . GLU A 1 165 ? 40.513 5.543 133.715 1.00 24.82 165 GLU A C 1
ATOM 2124 O O . GLU A 1 165 ? 40.469 4.343 134.001 1.00 25.88 165 GLU A O 1
ATOM 2136 N N . SER A 1 166 ? 40.774 6.470 134.635 1.00 23.46 166 SER A N 1
ATOM 2137 C CA . SER A 1 166 ? 40.924 6.106 136.033 1.00 22.78 166 SER A CA 1
ATOM 2138 C C . SER A 1 166 ? 40.097 7.008 136.907 1.00 22.77 166 SER A C 1
ATOM 2139 O O . SER A 1 166 ? 39.840 8.162 136.534 1.00 23.57 166 SER A O 1
ATOM 2146 N N . SER A 1 167 ? 39.716 6.521 138.070 1.00 22.50 167 SER A N 1
ATOM 2147 C CA . SER A 1 167 ? 38.891 7.312 138.976 1.00 23.61 167 SER A CA 1
ATOM 2148 C C . SER A 1 167 ? 39.472 7.492 140.367 1.00 22.92 167 SER A C 1
ATOM 2149 O O . SER A 1 167 ? 38.770 7.969 141.265 1.00 23.43 167 SER A O 1
ATOM 2156 N N . ASP A 1 168 ? 40.742 7.127 140.541 1.00 22.21 168 ASP A N 1
ATOM 2157 C CA . ASP A 1 168 ? 41.404 7.300 141.826 1.00 21.67 168 ASP A CA 1
ATOM 2158 C C . ASP A 1 168 ? 41.904 8.742 141.975 1.00 20.94 168 ASP A C 1
ATOM 2159 O O . ASP A 1 168 ? 42.255 9.382 140.990 1.00 21.73 168 ASP A O 1
ATOM 2168 N N . GLN A 1 169 ? 41.943 9.200 143.209 1.00 19.70 169 GLN A N 1
ATOM 2169 C CA . GLN A 1 169 ? 42.622 10.464 143.521 1.00 19.28 169 GLN A CA 1
ATOM 2170 C C . GLN A 1 169 ? 44.126 10.244 143.510 1.00 19.96 169 GLN A C 1
ATOM 2171 O O . GLN A 1 169 ? 44.644 9.429 144.301 1.00 21.03 169 GLN A O 1
ATOM 2183 N N . ARG A 1 170 ? 44.831 10.964 142.635 1.00 19.83 170 ARG A N 1
ATOM 2184 C CA . ARG A 1 170 ? 46.283 10.889 142.605 1.00 20.41 170 ARG A CA 1
ATOM 2185 C C . ARG A 1 170 ? 46.874 12.194 142.101 1.00 19.34 170 ARG A C 1
ATOM 2186 O O . ARG A 1 170 ? 46.162 13.009 141.492 1.00 18.96 170 ARG A O 1
ATOM 2207 N N . ARG A 1 171 ? 48.159 12.374 142.376 1.00 19.81 171 ARG A N 1
ATOM 2208 C CA . ARG A 1 171 ? 48.884 13.536 141.857 1.00 19.40 171 ARG A CA 1
ATOM 2209 C C . ARG A 1 171 ? 49.303 13.375 140.398 1.00 20.38 171 ARG A C 1
ATOM 2210 O O . ARG A 1 171 ? 50.002 12.411 140.022 1.00 22.52 171 ARG A O 1
ATOM 2218 N N . PHE A 1 172 ? 48.881 14.319 139.576 1.00 18.77 172 PHE A N 1
ATOM 2219 C CA . PHE A 1 172 ? 49.299 14.444 138.188 1.00 18.71 172 PHE A CA 1
ATOM 2220 C C . PHE A 1 172 ? 50.391 15.498 138.042 1.00 19.24 172 PHE A C 1
ATOM 2221 O O . PHE A 1 172 ? 51.184 15.440 137.098 1.00 21.50 172 PHE A O 1
ATOM 2238 N N . LEU A 1 173 ? 50.381 16.484 138.939 1.00 18.50 173 LEU A N 1
ATOM 2239 C CA . LEU A 1 173 ? 51.436 17.495 139.034 1.00 18.20 173 LEU A CA 1
ATOM 2240 C C . LEU A 1 173 ? 52.084 17.361 140.398 1.00 17.60 173 LEU A C 1
ATOM 2241 O O . LEU A 1 173 ? 51.415 16.991 141.358 1.00 17.28 173 LEU A O 1
ATOM 2251 N N . SER A 1 174 ? 53.377 17.668 140.513 1.00 18.31 174 SER A N 1
ATOM 2252 C CA . SER A 1 174 ? 54.104 17.305 141.728 1.00 19.01 174 SER A CA 1
ATOM 2253 C C . SER A 1 174 ? 53.623 18.001 142.982 1.00 18.51 174 SER A C 1
ATOM 2254 O O . SER A 1 174 ? 53.515 17.386 144.050 1.00 20.49 174 SER A O 1
ATOM 2261 N N . GLN A 1 175 ? 53.321 19.291 142.873 1.00 16.25 175 GLN A N 1
ATOM 2262 C CA . GLN A 1 175 ? 52.985 20.078 144.045 1.00 15.84 175 GLN A CA 1
ATOM 2263 C C . GLN A 1 175 ? 51.507 20.374 144.108 1.00 15.24 175 GLN A C 1
ATOM 2264 O O . GLN A 1 175 ? 51.041 21.517 144.050 1.00 15.51 175 GLN A O 1
ATOM 2276 N N . THR A 1 176 ? 50.756 19.280 144.215 1.00 16.05 176 THR A N 1
ATOM 2277 C CA . THR A 1 176 ? 49.327 19.283 144.381 1.00 15.62 176 THR A CA 1
ATOM 2278 C C . THR A 1 176 ? 48.965 18.366 145.529 1.00 16.42 176 THR A C 1
ATOM 2279 O O . THR A 1 176 ? 49.795 17.593 146.003 1.00 17.27 176 THR A O 1
ATOM 2286 N N . ALA A 1 177 ? 47.720 18.456 145.957 1.00 15.32 177 ALA A N 1
ATOM 2287 C CA . ALA A 1 177 ? 47.153 17.550 146.956 1.00 15.59 177 ALA A CA 1
ATOM 2288 C C . ALA A 1 177 ? 45.818 17.045 146.437 1.00 15.09 177 ALA A C 1
ATOM 2289 O O . ALA A 1 177 ? 45.313 17.523 145.421 1.00 15.13 177 ALA A O 1
ATOM 2293 N N . THR A 1 178 ? 45.277 16.053 147.135 1.00 15.48 178 THR A N 1
ATOM 2294 C CA . THR A 1 178 ? 44.027 15.396 146.761 1.00 16.05 178 THR A CA 1
ATOM 2295 C C . THR A 1 178 ? 43.031 15.509 147.909 1.00 16.59 178 THR A C 1
ATOM 2296 O O . THR A 1 178 ? 42.457 14.515 148.378 1.00 17.99 178 THR A O 1
ATOM 2303 N N . ALA A 1 179 ? 42.802 16.733 148.362 1.00 15.89 179 ALA A N 1
ATOM 2304 C CA . ALA A 1 179 ? 41.937 16.968 149.521 1.00 16.32 179 ALA A CA 1
ATOM 2305 C C . ALA A 1 179 ? 40.455 16.816 149.212 1.00 15.46 179 ALA A C 1
ATOM 2306 O O . ALA A 1 179 ? 39.645 16.657 150.140 1.00 16.22 179 ALA A O 1
ATOM 2310 N N . ALA A 1 180 ? 40.057 16.905 147.943 1.00 14.62 180 ALA A N 1
ATOM 2311 C CA . ALA A 1 180 ? 38.627 16.864 147.635 1.00 14.11 180 ALA A CA 1
ATOM 2312 C C . ALA A 1 180 ? 37.998 15.548 148.045 1.00 14.93 180 ALA A C 1
ATOM 2313 O O . ALA A 1 180 ? 38.621 14.478 147.947 1.00 15.83 180 ALA A O 1
ATOM 2317 N N . ASN A 1 181 ? 36.761 15.664 148.487 1.00 14.58 181 ASN A N 1
ATOM 2318 C CA . ASN A 1 181 ? 35.944 14.523 148.869 1.00 14.59 181 ASN A CA 1
ATOM 2319 C C . ASN A 1 181 ? 34.498 14.918 148.563 1.00 14.57 181 ASN A C 1
ATOM 2320 O O . ASN A 1 181 ? 34.205 16.084 148.257 1.00 14.78 181 ASN A O 1
ATOM 2329 N N . PRO A 1 182 ? 33.563 13.955 148.611 1.00 14.04 182 PRO A N 1
ATOM 2330 C CA . PRO A 1 182 ? 32.201 14.257 148.198 1.00 14.04 182 PRO A CA 1
ATOM 2331 C C . PRO A 1 182 ? 31.515 15.345 148.997 1.00 14.25 182 PRO A C 1
ATOM 2332 O O . PRO A 1 182 ? 30.646 16.026 148.461 1.00 14.46 182 PRO A O 1
ATOM 2343 N N . VAL A 1 183 ? 31.880 15.522 150.261 1.00 14.22 183 VAL A N 1
ATOM 2344 C CA . VAL A 1 183 ? 31.191 16.529 151.048 1.00 14.24 183 VAL A CA 1
ATOM 2345 C C . VAL A 1 183 ? 31.423 17.931 150.461 1.00 13.64 183 VAL A C 1
ATOM 2346 O O . VAL A 1 183 ? 30.499 18.759 150.454 1.00 14.33 183 VAL A O 1
ATOM 2353 N N . CYS A 1 184 ? 32.636 18.189 149.973 1.00 14.29 184 CYS A N 1
ATOM 2354 C CA . CYS A 1 184 ? 32.949 19.522 149.411 1.00 13.87 184 CYS A CA 1
ATOM 2355 C C . CYS A 1 184 ? 31.909 19.992 148.431 1.00 13.56 184 CYS A C 1
ATOM 2356 O O . CYS A 1 184 ? 31.567 21.173 148.379 1.00 13.67 184 CYS A O 1
ATOM 2363 N N . LEU A 1 185 ? 31.457 19.061 147.589 1.00 13.12 185 LEU A N 1
ATOM 2364 C CA . LEU A 1 185 ? 30.645 19.416 146.434 1.00 13.74 185 LEU A CA 1
ATOM 2365 C C . LEU A 1 185 ? 29.321 20.039 146.831 1.00 13.04 185 LEU A C 1
ATOM 2366 O O . LEU A 1 185 ? 28.697 20.758 146.057 1.00 13.43 185 LEU A O 1
ATOM 2376 N N . ASN A 1 186 ? 28.864 19.752 148.049 1.00 13.63 186 ASN A N 1
ATOM 2377 C CA . ASN A 1 186 ? 27.630 20.307 148.538 1.00 13.93 186 ASN A CA 1
ATOM 2378 C C . ASN A 1 186 ? 27.606 21.816 148.652 1.00 13.64 186 ASN A C 1
ATOM 2379 O O . ASN A 1 186 ? 26.520 22.418 148.657 1.00 14.37 186 ASN A O 1
ATOM 2388 N N . CYS A 1 187 ? 28.795 22.420 148.726 1.00 12.99 187 CYS A N 1
ATOM 2389 C CA . CYS A 1 187 ? 28.919 23.883 148.719 1.00 12.50 187 CYS A CA 1
ATOM 2390 C C . CYS A 1 187 ? 29.359 24.438 147.374 1.00 12.74 187 CYS A C 1
ATOM 2391 O O . CYS A 1 187 ? 29.745 25.603 147.298 1.00 13.17 187 CYS A O 1
ATOM 2398 N N . LYS A 1 188 ? 29.285 23.628 146.319 1.00 12.66 188 LYS A N 1
ATOM 2399 C CA . LYS A 1 188 ? 29.662 24.040 144.977 1.00 12.05 188 LYS A CA 1
ATOM 2400 C C . LYS A 1 188 ? 28.545 23.907 143.975 1.00 12.75 188 LYS A C 1
ATOM 2401 O O . LYS A 1 188 ? 28.541 24.592 142.971 1.00 13.33 188 LYS A O 1
ATOM 2417 N N . THR A 1 189 ? 27.625 22.987 144.249 1.00 13.11 189 THR A N 1
ATOM 2418 C CA . THR A 1 189 ? 26.556 22.597 143.356 1.00 12.65 189 THR A CA 1
ATOM 2419 C C . THR A 1 189 ? 25.516 21.853 144.180 1.00 12.81 189 THR A C 1
ATOM 2420 O O . THR A 1 189 ? 25.835 21.350 145.242 1.00 13.51 189 THR A O 1
ATOM 2427 N N . GLN A 1 190 ? 24.304 21.791 143.666 1.00 12.81 190 GLN A N 1
ATOM 2428 C CA . GLN A 1 190 ? 23.295 20.840 144.134 1.00 12.78 190 GLN A CA 1
ATOM 2429 C C . GLN A 1 190 ? 22.705 20.057 142.966 1.00 12.67 190 GLN A C 1
ATOM 2430 O O . GLN A 1 190 ? 21.596 19.549 143.041 1.00 13.51 190 GLN A O 1
ATOM 2442 N N . ASP A 1 191 ? 23.500 19.865 141.921 1.00 13.13 191 ASP A N 1
ATOM 2443 C CA . ASP A 1 191 ? 23.109 18.965 140.845 1.00 12.96 191 ASP A CA 1
ATOM 2444 C C . ASP A 1 191 ? 22.757 17.570 141.368 1.00 13.85 191 ASP A C 1
ATOM 2445 O O . ASP A 1 191 ? 21.957 16.874 140.764 1.00 14.70 191 ASP A O 1
ATOM 2454 N N . HIS A 1 192 ? 23.385 17.172 142.453 1.00 13.77 192 HIS A N 1
ATOM 2455 C CA . HIS A 1 192 ? 23.199 15.834 143.055 1.00 13.37 192 HIS A CA 1
ATOM 2456 C C . HIS A 1 192 ? 22.077 15.773 144.077 1.00 13.36 192 HIS A C 1
ATOM 2457 O O . HIS A 1 192 ? 21.959 14.787 144.798 1.00 14.47 192 HIS A O 1
ATOM 2470 N N . ILE A 1 193 ? 21.241 16.793 144.151 1.00 13.64 193 ILE A N 1
ATOM 2471 C CA . ILE A 1 193 ? 20.226 16.881 145.213 1.00 13.32 193 ILE A CA 1
ATOM 2472 C C . ILE A 1 193 ? 19.269 15.675 145.292 1.00 13.75 193 ILE A C 1
ATOM 2473 O O . ILE A 1 193 ? 18.811 15.354 146.396 1.00 14.00 193 ILE A O 1
ATOM 2483 N N . LEU A 1 194 ? 19.044 14.984 144.179 1.00 14.01 194 LEU A N 1
ATOM 2484 C CA . LEU A 1 194 ? 18.192 13.772 144.192 1.00 14.05 194 LEU A CA 1
ATOM 2485 C C . LEU A 1 194 ? 18.999 12.483 144.261 1.00 15.21 194 LEU A C 1
ATOM 2486 O O . LEU A 1 194 ? 18.416 11.395 144.236 1.00 16.32 194 LEU A O 1
ATOM 2496 N N . ASP A 1 195 ? 20.316 12.578 144.386 1.00 15.05 195 ASP A N 1
ATOM 2497 C CA . ASP A 1 195 ? 21.206 11.435 144.306 1.00 15.56 195 ASP A CA 1
ATOM 2498 C C . ASP A 1 195 ? 22.068 11.260 145.540 1.00 15.15 195 ASP A C 1
ATOM 2499 O O . ASP A 1 195 ? 22.955 10.403 145.537 1.00 17.68 195 ASP A O 1
ATOM 2508 N N . TRP A 1 196 ? 21.783 12.049 146.571 1.00 14.81 196 TRP A N 1
ATOM 2509 C CA . TRP A 1 196 ? 22.593 12.165 147.781 1.00 14.26 196 TRP A CA 1
ATOM 2510 C C . TRP A 1 196 ? 21.639 12.120 148.954 1.00 14.53 196 TRP A C 1
ATOM 2511 O O . TRP A 1 196 ? 20.704 12.910 149.017 1.00 15.05 196 TRP A O 1
ATOM 2532 N N . ALA A 1 197 ? 21.832 11.169 149.859 1.00 14.62 197 ALA A N 1
ATOM 2533 C CA . ALA A 1 197 ? 20.995 11.114 151.043 1.00 14.52 197 ALA A CA 1
ATOM 2534 C C . ALA A 1 197 ? 21.421 12.191 152.039 1.00 14.73 197 ALA A C 1
ATOM 2535 O O . ALA A 1 197 ? 22.583 12.618 152.063 1.00 15.26 197 ALA A O 1
ATOM 2539 N N . TYR A 1 198 ? 20.495 12.597 152.884 1.00 15.10 198 TYR A N 1
ATOM 2540 C CA . TYR A 1 198 ? 20.760 13.582 153.911 1.00 14.92 198 TYR A CA 1
ATOM 2541 C C . TYR A 1 198 ? 22.038 13.242 154.657 1.00 15.51 198 TYR A C 1
ATOM 2542 O O . TYR A 1 198 ? 22.238 12.122 155.134 1.00 16.30 198 TYR A O 1
ATOM 2559 N N . MET A 1 199 ? 22.912 14.250 154.737 1.00 15.11 199 MET A N 1
ATOM 2560 C CA . MET A 1 199 ? 24.241 14.193 155.375 1.00 15.14 199 MET A CA 1
ATOM 2561 C C . MET A 1 199 ? 25.278 13.400 154.603 1.00 15.03 199 MET A C 1
ATOM 2562 O O . MET A 1 199 ? 26.439 13.371 154.997 1.00 15.20 199 MET A O 1
ATOM 2573 N N . GLY A 1 200 ? 24.891 12.772 153.501 1.00 15.22 200 GLY A N 1
ATOM 2574 C CA . GLY A 1 200 ? 25.790 11.896 152.781 1.00 15.56 200 GLY A CA 1
ATOM 2575 C C . GLY A 1 200 ? 25.932 10.534 153.415 1.00 16.19 200 GLY A C 1
ATOM 2576 O O . GLY A 1 200 ? 26.876 9.815 153.135 1.00 16.31 200 GLY A O 1
ATOM 2580 N N . ASP A 1 201 ? 24.972 10.185 154.266 1.00 17.04 201 ASP A N 1
ATOM 2581 C CA . ASP A 1 201 ? 24.936 8.844 154.867 1.00 17.60 201 ASP A CA 1
ATOM 2582 C C . ASP A 1 201 ? 24.751 7.830 153.756 1.00 18.04 201 ASP A C 1
ATOM 2583 O O . ASP A 1 201 ? 24.182 8.116 152.694 1.00 17.83 201 ASP A O 1
ATOM 2592 N N . GLU A 1 202 ? 25.221 6.614 154.001 1.00 18.92 202 GLU A N 1
ATOM 2593 C CA . GLU A 1 202 ? 24.925 5.520 153.089 1.00 19.31 202 GLU A CA 1
ATOM 2594 C C . GLU A 1 202 ? 23.427 5.311 153.009 1.00 19.07 202 GLU A C 1
ATOM 2595 O O . GLU A 1 202 ? 22.733 5.424 154.016 1.00 19.96 202 GLU A O 1
ATOM 2607 N N . HIS A 1 203 ? 22.939 5.046 151.810 1.00 19.06 203 HIS A N 1
ATOM 2608 C CA . HIS A 1 203 ? 21.507 4.853 151.594 1.00 19.48 203 HIS A CA 1
ATOM 2609 C C . HIS A 1 203 ? 21.324 4.076 150.309 1.00 20.05 203 HIS A C 1
ATOM 2610 O O . HIS A 1 203 ? 21.973 4.360 149.309 1.00 20.86 203 HIS A O 1
ATOM 2623 N N . GLU A 1 204 ? 20.414 3.086 150.312 1.00 21.57 204 GLU A N 1
ATOM 2624 C CA . GLU A 1 204 ? 20.173 2.300 149.115 1.00 22.46 204 GLU A CA 1
ATOM 2625 C C . GLU A 1 204 ? 19.764 3.122 147.914 1.00 21.76 204 GLU A C 1
ATOM 2626 O O . GLU A 1 204 ? 20.041 2.746 146.777 1.00 22.92 204 GLU A O 1
ATOM 2636 N N . ALA A 1 205 ? 19.098 4.251 148.161 1.00 21.09 205 ALA A N 1
ATOM 2637 C CA . ALA A 1 205 ? 18.610 5.065 147.077 1.00 20.43 205 ALA A CA 1
ATOM 2638 C C . ALA A 1 205 ? 19.607 6.129 146.618 1.00 20.46 205 ALA A C 1
ATOM 2639 O O . ALA A 1 205 ? 19.333 6.821 145.630 1.00 21.36 205 ALA A O 1
ATOM 2643 N N . ALA A 1 206 ? 20.746 6.235 147.306 1.00 20.28 206 ALA A N 1
ATOM 2644 C CA . ALA A 1 206 ? 21.745 7.261 146.960 1.00 19.84 206 ALA A CA 1
ATOM 2645 C C . ALA A 1 206 ? 22.809 6.722 146.035 1.00 19.92 206 ALA A C 1
ATOM 2646 O O . ALA A 1 206 ? 23.455 5.721 146.343 1.00 21.78 206 ALA A O 1
ATOM 2650 N N . LYS A 1 207 ? 23.006 7.403 144.913 1.00 19.01 207 LYS A N 1
ATOM 2651 C CA . LYS A 1 207 ? 24.095 7.141 144.001 1.00 19.47 207 LYS A CA 1
ATOM 2652 C C . LYS A 1 207 ? 25.429 7.549 144.626 1.00 18.12 207 LYS A C 1
ATOM 2653 O O . LYS A 1 207 ? 26.456 6.927 144.395 1.00 19.47 207 LYS A O 1
ATOM 2669 N N . TRP A 1 208 ? 25.400 8.628 145.410 1.00 16.34 208 TRP A N 1
ATOM 2670 C CA . TRP A 1 208 ? 26.592 9.227 145.977 1.00 16.29 208 TRP A CA 1
ATOM 2671 C C . TRP A 1 208 ? 26.444 9.390 147.466 1.00 16.10 208 TRP A C 1
ATOM 2672 O O . TRP A 1 208 ? 25.347 9.602 147.977 1.00 17.19 208 TRP A O 1
ATOM 2693 N N . SER A 1 209 ? 27.580 9.336 148.155 1.00 15.95 209 SER A N 1
ATOM 2694 C CA . SER A 1 209 ? 27.617 9.503 149.592 1.00 15.87 209 SER A CA 1
ATOM 2695 C C . SER A 1 209 ? 28.981 10.012 150.024 1.00 15.42 209 SER A C 1
ATOM 2696 O O . SER A 1 209 ? 29.884 10.188 149.185 1.00 15.74 209 SER A O 1
ATOM 2703 N N . ARG A 1 210 ? 29.167 10.190 151.329 1.00 15.64 210 ARG A N 1
ATOM 2704 C CA . ARG A 1 210 ? 30.464 10.651 151.832 1.00 15.33 210 ARG A CA 1
ATOM 2705 C C . ARG A 1 210 ? 31.628 9.755 151.425 1.00 16.13 210 ARG A C 1
ATOM 2706 O O . ARG A 1 210 ? 32.765 10.234 151.333 1.00 16.56 210 ARG A O 1
ATOM 2727 N N . THR A 1 211 ? 31.358 8.466 151.207 1.00 16.88 211 THR A N 1
ATOM 2728 C CA . THR A 1 211 ? 32.411 7.502 150.935 1.00 17.24 211 THR A CA 1
ATOM 2729 C C . THR A 1 211 ? 32.618 7.207 149.454 1.00 17.01 211 THR A C 1
ATOM 2730 O O . THR A 1 211 ? 33.424 6.345 149.099 1.00 18.31 211 THR A O 1
ATOM 2737 N N . SER A 1 212 ? 31.938 7.954 148.578 1.00 16.32 212 SER A N 1
ATOM 2738 C CA . SER A 1 212 ? 32.095 7.755 147.149 1.00 16.45 212 SER A CA 1
ATOM 2739 C C . SER A 1 212 ? 33.494 8.130 146.675 1.00 16.41 212 SER A C 1
ATOM 2740 O O . SER A 1 212 ? 34.232 8.882 147.332 1.00 16.98 212 SER A O 1
ATOM 2747 N N . GLU A 1 213 ? 33.821 7.623 145.502 1.00 16.39 213 GLU A N 1
ATOM 2748 C CA . GLU A 1 213 ? 35.022 8.033 144.788 1.00 16.82 213 GLU A CA 1
ATOM 2749 C C . GLU A 1 213 ? 34.752 9.434 144.236 1.00 16.00 213 GLU A C 1
ATOM 2750 O O . GLU A 1 213 ? 33.940 9.623 143.338 1.00 15.93 213 GLU A O 1
ATOM 2763 N N . VAL A 1 214 ? 35.439 10.414 144.804 1.00 16.37 214 VAL A N 1
ATOM 2764 C CA . VAL A 1 214 ? 35.128 11.816 144.482 1.00 15.86 214 VAL A CA 1
ATOM 2765 C C . VAL A 1 214 ? 35.349 12.143 142.994 1.00 15.31 214 VAL A C 1
ATOM 2766 O O . VAL A 1 214 ? 34.646 12.981 142.428 1.00 15.85 214 VAL A O 1
ATOM 2773 N N . VAL A 1 215 ? 36.315 11.488 142.333 1.00 15.52 215 VAL A N 1
ATOM 2774 C CA . VAL A 1 215 ? 36.546 11.752 140.912 1.00 15.48 215 VAL A CA 1
ATOM 2775 C C . VAL A 1 215 ? 35.349 11.303 140.086 1.00 15.97 215 VAL A C 1
ATOM 2776 O O . VAL A 1 215 ? 34.955 11.972 139.152 1.00 16.45 215 VAL A O 1
ATOM 2783 N N . GLU A 1 216 ? 34.749 10.158 140.441 1.00 15.94 216 GLU A N 1
ATOM 2784 C CA . GLU A 1 216 ? 33.546 9.723 139.741 1.00 17.16 216 GLU A CA 1
ATOM 2785 C C . GLU A 1 216 ? 32.361 10.662 139.983 1.00 16.17 216 GLU A C 1
ATOM 2786 O O . GLU A 1 216 ? 31.630 11.013 139.068 1.00 16.75 216 GLU A O 1
ATOM 2798 N N . PHE A 1 217 ? 32.214 11.101 141.220 1.00 15.62 217 PHE A N 1
ATOM 2799 C CA . PHE A 1 217 ? 31.163 12.032 141.601 1.00 15.39 217 PHE A CA 1
ATOM 2800 C C . PHE A 1 217 ? 31.316 13.350 140.834 1.00 15.62 217 PHE A C 1
ATOM 2801 O O . PHE A 1 217 ? 30.369 13.841 140.230 1.00 15.53 217 PHE A O 1
ATOM 2818 N N . ALA A 1 218 ? 32.546 13.872 140.817 1.00 15.50 218 ALA A N 1
ATOM 2819 C CA . ALA A 1 218 ? 32.878 15.113 140.101 1.00 15.32 218 ALA A CA 1
ATOM 2820 C C . ALA A 1 218 ? 32.360 15.099 138.660 1.00 15.53 218 ALA A C 1
ATOM 2821 O O . ALA A 1 218 ? 31.802 16.074 138.161 1.00 14.97 218 ALA A O 1
ATOM 2825 N N . ARG A 1 219 ? 32.584 13.983 137.976 1.00 15.32 219 ARG A N 1
ATOM 2826 C CA . ARG A 1 219 ? 32.215 13.878 136.573 1.00 16.44 219 ARG A CA 1
ATOM 2827 C C . ARG A 1 219 ? 30.713 13.971 136.314 1.00 16.12 219 ARG A C 1
ATOM 2828 O O . ARG A 1 219 ? 30.297 14.232 135.182 1.00 17.64 219 ARG A O 1
ATOM 2849 N N . ASP A 1 220 ? 29.898 13.733 137.344 1.00 16.61 220 ASP A N 1
ATOM 2850 C CA . ASP A 1 220 ? 28.444 13.770 137.240 1.00 17.53 220 ASP A CA 1
ATOM 2851 C C . ASP A 1 220 ? 27.875 15.170 137.535 1.00 16.26 220 ASP A C 1
ATOM 2852 O O . ASP A 1 220 ? 26.669 15.362 137.486 1.00 17.69 220 ASP A O 1
ATOM 2861 N N . LEU A 1 221 ? 28.748 16.136 137.860 1.00 15.14 221 LEU A N 1
ATOM 2862 C CA . LEU A 1 221 ? 28.307 17.446 138.346 1.00 14.34 221 LEU A CA 1
ATOM 2863 C C . LEU A 1 221 ? 28.714 18.547 137.369 1.00 14.41 221 LEU A C 1
ATOM 2864 O O . LEU A 1 221 ? 29.781 18.481 136.771 1.00 15.96 221 LEU A O 1
ATOM 2874 N N . ASN A 1 222 ? 27.835 19.526 137.219 1.00 13.81 222 ASN A N 1
ATOM 2875 C CA . ASN A 1 222 ? 27.971 20.536 136.172 1.00 14.25 222 ASN A CA 1
ATOM 2876 C C . ASN A 1 222 ? 27.828 21.985 136.578 1.00 13.95 222 ASN A C 1
ATOM 2877 O O . ASN A 1 222 ? 28.629 22.804 136.137 1.00 13.81 222 ASN A O 1
ATOM 2887 N N . HIS A 1 223 ? 26.824 22.317 137.373 1.00 13.73 223 HIS A N 1
ATOM 2888 C CA . HIS A 1 223 ? 26.388 23.701 137.535 1.00 13.37 223 HIS A CA 1
ATOM 2889 C C . HIS A 1 223 ? 26.721 24.251 138.901 1.00 13.63 223 HIS A C 1
ATOM 2890 O O . HIS A 1 223 ? 26.535 23.584 139.910 1.00 14.37 223 HIS A O 1
ATOM 2903 N N . PRO A 1 224 ? 27.164 25.505 138.967 1.00 12.22 224 PRO A N 1
ATOM 2904 C CA . PRO A 1 224 ? 27.387 26.161 140.238 1.00 11.79 224 PRO A CA 1
ATOM 2905 C C . PRO A 1 224 ? 26.109 26.692 140.844 1.00 12.56 224 PRO A C 1
ATOM 2906 O O . PRO A 1 224 ? 25.190 27.068 140.117 1.00 13.80 224 PRO A O 1
ATOM 2917 N N . LEU A 1 225 ? 26.085 26.765 142.173 1.00 12.68 225 LEU A N 1
ATOM 2918 C CA . LEU A 1 225 ? 25.079 27.528 142.923 1.00 12.59 225 LEU A CA 1
ATOM 2919 C C . LEU A 1 225 ? 23.713 27.547 142.249 1.00 12.42 225 LEU A C 1
ATOM 2920 O O . LEU A 1 225 ? 23.176 28.565 141.823 1.00 12.90 225 LEU A O 1
ATOM 2930 N N . ASN A 1 226 ? 23.101 26.381 142.217 1.00 12.47 226 ASN A N 1
ATOM 2931 C CA . ASN A 1 226 ? 21.835 26.276 141.493 1.00 12.12 226 ASN A CA 1
ATOM 2932 C C . ASN A 1 226 ? 20.815 27.222 142.105 1.00 12.15 226 ASN A C 1
ATOM 2933 O O . ASN A 1 226 ? 20.763 27.414 143.344 1.00 12.22 226 ASN A O 1
ATOM 2942 N N . CYS A 1 227 ? 19.937 27.763 141.272 1.00 12.19 227 CYS A N 1
ATOM 2943 C CA . CYS A 1 227 ? 18.966 28.738 141.772 1.00 11.86 227 CYS A CA 1
ATOM 2944 C C . CYS A 1 227 ? 18.091 28.180 142.882 1.00 11.74 227 CYS A C 1
ATOM 2945 O O . CYS A 1 227 ? 17.683 28.887 143.792 1.00 12.76 227 CYS A O 1
ATOM 2952 N N . PHE A 1 228 ? 17.795 26.888 142.789 1.00 12.06 228 PHE A N 1
ATOM 2953 C CA . PHE A 1 228 ? 16.934 26.233 143.761 1.00 12.25 228 PHE A CA 1
ATOM 2954 C C . PHE A 1 228 ? 17.631 25.985 145.087 1.00 12.40 228 PHE A C 1
ATOM 2955 O O . PHE A 1 228 ? 17.023 25.478 146.031 1.00 12.88 228 PHE A O 1
ATOM 2972 N N . MET A 1 229 ? 18.886 26.400 145.253 1.00 12.26 229 MET A N 1
ATOM 2973 C CA . MET A 1 229 ? 19.484 26.279 146.565 1.00 12.29 229 MET A CA 1
ATOM 2974 C C . MET A 1 229 ? 18.822 27.196 147.582 1.00 12.49 229 MET A C 1
ATOM 2975 O O . MET A 1 229 ? 18.865 26.900 148.783 1.00 13.04 229 MET A O 1
ATOM 2986 N N . CYS A 1 230 ? 18.223 28.300 147.126 1.00 12.15 230 CYS A N 1
ATOM 2987 C CA . CYS A 1 230 ? 17.615 29.279 148.030 1.00 12.05 230 CYS A CA 1
ATOM 2988 C C . CYS A 1 230 ? 16.112 29.443 147.837 1.00 12.10 230 CYS A C 1
ATOM 2989 O O . CYS A 1 230 ? 15.454 30.098 148.638 1.00 12.96 230 CYS A O 1
ATOM 2996 N N . HIS A 1 231 ? 15.574 28.855 146.769 1.00 12.60 231 HIS A N 1
ATOM 2997 C CA . HIS A 1 231 ? 14.188 29.060 146.371 1.00 12.46 231 HIS A CA 1
ATOM 2998 C C . HIS A 1 231 ? 13.607 27.684 146.045 1.00 12.99 231 HIS A C 1
ATOM 2999 O O . HIS A 1 231 ? 14.149 26.977 145.202 1.00 13.10 231 HIS A O 1
ATOM 3013 N N . ASP A 1 232 ? 12.554 27.278 146.751 1.00 12.55 232 ASP A N 1
ATOM 3014 C CA . ASP A 1 232 ? 11.938 26.000 146.450 1.00 12.74 232 ASP A CA 1
ATOM 3015 C C . ASP A 1 232 ? 11.320 26.065 145.055 1.00 12.19 232 ASP A C 1
ATOM 3016 O O . ASP A 1 232 ? 10.580 26.997 144.765 1.00 12.89 232 ASP A O 1
ATOM 3025 N N . PRO A 1 233 ? 11.620 25.098 144.185 1.00 12.16 233 PRO A N 1
ATOM 3026 C CA . PRO A 1 233 ? 11.082 25.182 142.833 1.00 13.05 233 PRO A CA 1
ATOM 3027 C C . PRO A 1 233 ? 9.579 25.004 142.731 1.00 12.84 233 PRO A C 1
ATOM 3028 O O . PRO A 1 233 ? 8.969 25.401 141.762 1.00 13.91 233 PRO A O 1
ATOM 3039 N N . HIS A 1 234 ? 9.002 24.359 143.734 1.00 13.01 234 HIS A N 1
ATOM 3040 C CA . HIS A 1 234 ? 7.594 24.034 143.746 1.00 13.26 234 HIS A CA 1
ATOM 3041 C C . HIS A 1 234 ? 6.767 25.150 144.348 1.00 13.22 234 HIS A C 1
ATOM 3042 O O . HIS A 1 234 ? 5.754 25.527 143.772 1.00 13.78 234 HIS A O 1
ATOM 3056 N N . SER A 1 235 ? 7.193 25.712 145.477 1.00 13.59 235 SER A N 1
ATOM 3057 C CA . SER A 1 235 ? 6.462 26.828 146.098 1.00 14.13 235 SER A CA 1
ATOM 3058 C C . SER A 1 235 ? 6.954 28.211 145.717 1.00 14.11 235 SER A C 1
ATOM 3059 O O . SER A 1 235 ? 6.246 29.176 145.945 1.00 14.62 235 SER A O 1
ATOM 3066 N N . ALA A 1 236 ? 8.165 28.268 145.179 1.00 13.56 236 ALA A N 1
ATOM 3067 C CA . ALA A 1 236 ? 8.939 29.515 144.965 1.00 14.06 236 ALA A CA 1
ATOM 3068 C C . ALA A 1 236 ? 9.323 30.204 146.272 1.00 14.90 236 ALA A C 1
ATOM 3069 O O . ALA A 1 236 ? 9.833 31.317 146.255 1.00 16.04 236 ALA A O 1
ATOM 3073 N N . GLY A 1 237 ? 9.067 29.567 147.413 1.00 13.72 237 GLY A N 1
ATOM 3074 C CA . GLY A 1 237 ? 9.372 30.168 148.684 1.00 14.00 237 GLY A CA 1
ATOM 3075 C C . GLY A 1 237 ? 10.806 29.976 149.122 1.00 13.74 237 GLY A C 1
ATOM 3076 O O . GLY A 1 237 ? 11.555 29.164 148.581 1.00 13.79 237 GLY A O 1
ATOM 3080 N N . PRO A 1 238 ? 11.211 30.741 150.129 1.00 13.69 238 PRO A N 1
ATOM 3081 C CA . PRO A 1 238 ? 12.603 30.730 150.536 1.00 13.76 238 PRO A CA 1
ATOM 3082 C C . PRO A 1 238 ? 12.959 29.466 151.286 1.00 12.79 238 PRO A C 1
ATOM 3083 O O . PRO A 1 238 ? 12.156 28.951 152.087 1.00 13.57 238 PRO A O 1
ATOM 3094 N N . ARG A 1 239 ? 14.145 28.933 151.029 1.00 12.68 239 ARG A N 1
ATOM 3095 C CA . ARG A 1 239 ? 14.579 27.712 151.670 1.00 12.61 239 ARG A CA 1
ATOM 3096 C C . ARG A 1 239 ? 16.082 27.606 151.687 1.00 12.44 239 ARG A C 1
ATOM 3097 O O . ARG A 1 239 ? 16.803 28.418 151.080 1.00 13.06 239 ARG A O 1
ATOM 3118 N N . VAL A 1 240 ? 16.544 26.585 152.394 1.00 12.66 240 VAL A N 1
ATOM 3119 C CA . VAL A 1 240 ? 17.861 26.020 152.240 1.00 12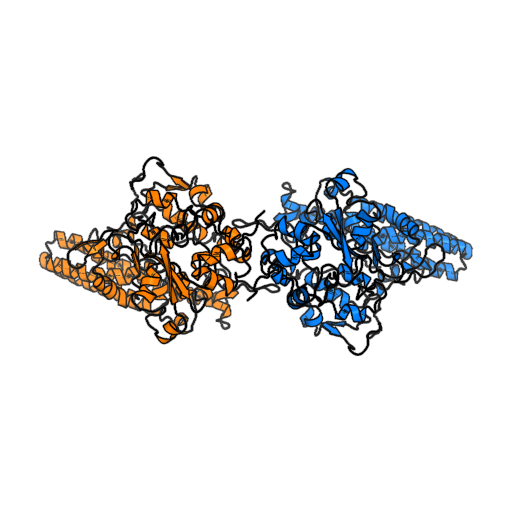.91 240 VAL A CA 1
ATOM 3120 C C . VAL A 1 240 ? 17.741 24.558 151.889 1.00 12.45 240 VAL A C 1
ATOM 3121 O O . VAL A 1 240 ? 16.739 23.904 152.216 1.00 13.80 240 VAL A O 1
ATOM 3128 N N . VAL A 1 241 ? 18.759 24.038 151.241 1.00 12.69 241 VAL A N 1
ATOM 3129 C CA . VAL A 1 241 ? 18.860 22.637 150.919 1.00 13.29 241 VAL A CA 1
ATOM 3130 C C . VAL A 1 241 ? 20.069 21.946 151.542 1.00 13.59 241 VAL A C 1
ATOM 3131 O O . VAL A 1 241 ? 20.158 20.727 151.520 1.00 14.50 241 VAL A O 1
ATOM 3138 N N . ARG A 1 242 ? 21.017 22.706 152.092 1.00 13.28 242 ARG A N 1
ATOM 3139 C CA . ARG A 1 242 ? 22.268 22.148 152.567 1.00 13.51 242 ARG A CA 1
ATOM 3140 C C . ARG A 1 242 ? 22.048 21.346 153.840 1.00 13.85 242 ARG A C 1
ATOM 3141 O O . ARG A 1 242 ? 21.655 21.884 154.873 1.00 13.56 242 ARG A O 1
ATOM 3162 N N . ASP A 1 243 ? 22.365 20.057 153.755 1.00 13.31 243 ASP A N 1
ATOM 3163 C CA . ASP A 1 243 ? 22.137 19.138 154.862 1.00 13.84 243 ASP A CA 1
ATOM 3164 C C . ASP A 1 243 ? 22.789 19.570 156.156 1.00 13.88 243 ASP A C 1
ATOM 3165 O O . ASP A 1 243 ? 22.134 19.587 157.204 1.00 14.40 243 ASP A O 1
ATOM 3174 N N . GLY A 1 244 ? 24.047 19.989 156.094 1.00 14.07 244 GLY A N 1
ATOM 3175 C CA . GLY A 1 244 ? 24.756 20.355 157.293 1.00 14.23 244 GLY A CA 1
ATOM 3176 C C . GLY A 1 244 ? 24.122 21.510 158.031 1.00 13.94 244 GLY A C 1
ATOM 3177 O O . GLY A 1 244 ? 24.176 21.593 159.263 1.00 15.06 244 GLY A O 1
ATOM 3181 N N . LEU A 1 245 ? 23.509 22.432 157.290 1.00 13.84 245 LEU A N 1
ATOM 3182 C CA . LEU A 1 245 ? 22.880 23.577 157.907 1.00 13.77 245 LEU A CA 1
ATOM 3183 C C . LEU A 1 245 ? 21.581 23.183 158.574 1.00 14.16 245 LEU A C 1
ATOM 3184 O O . LEU A 1 245 ? 21.297 23.600 159.691 1.00 14.77 245 LEU A O 1
ATOM 3194 N N . ILE A 1 246 ? 20.788 22.380 157.875 1.00 13.88 246 ILE A N 1
ATOM 3195 C CA . ILE A 1 246 ? 19.531 21.868 158.455 1.00 14.03 246 ILE A CA 1
ATOM 3196 C C . ILE A 1 246 ? 19.854 21.064 159.721 1.00 14.33 246 ILE A C 1
ATOM 3197 O O . ILE A 1 246 ? 19.154 21.159 160.741 1.00 15.39 246 ILE A O 1
ATOM 3207 N N . ASN A 1 247 ? 20.925 20.296 159.667 1.00 14.62 247 ASN A N 1
ATOM 3208 C CA . ASN A 1 247 ? 21.340 19.501 160.835 1.00 14.86 247 ASN A CA 1
ATOM 3209 C C . ASN A 1 247 ? 21.663 20.383 162.035 1.00 15.04 247 ASN A C 1
ATOM 3210 O O . ASN A 1 247 ? 21.258 20.072 163.160 1.00 16.25 247 ASN A O 1
ATOM 3219 N N . ALA A 1 248 ? 22.402 21.471 161.834 1.00 14.97 248 ALA A N 1
ATOM 3220 C CA . ALA A 1 248 ? 22.716 22.370 162.934 1.00 14.58 248 ALA A CA 1
ATOM 3221 C C . ALA A 1 248 ? 21.479 23.071 163.471 1.00 15.32 248 ALA A C 1
ATOM 3222 O O . ALA A 1 248 ? 21.230 23.111 164.686 1.00 16.18 248 ALA A O 1
ATOM 3226 N N . VAL A 1 249 ? 20.697 23.654 162.574 1.00 15.25 249 VAL A N 1
ATOM 3227 C CA . VAL A 1 249 ? 19.608 24.518 162.964 1.00 15.48 249 VAL A CA 1
ATOM 3228 C C . VAL A 1 249 ? 18.454 23.735 163.593 1.00 15.91 249 VAL A C 1
ATOM 3229 O O . VAL A 1 249 ? 17.913 24.122 164.639 1.00 17.03 249 VAL A O 1
ATOM 3236 N N . VAL A 1 250 ? 18.088 22.652 162.926 1.00 15.41 250 VAL A N 1
ATOM 3237 C CA . VAL A 1 250 ? 16.893 21.886 163.302 1.00 16.41 250 VAL A CA 1
ATOM 3238 C C . VAL A 1 250 ? 17.280 20.652 164.108 1.00 16.95 250 VAL A C 1
ATOM 3239 O O . VAL A 1 250 ? 16.848 20.533 165.258 1.00 18.29 250 VAL A O 1
ATOM 3246 N N . ASP A 1 251 ? 18.048 19.718 163.546 1.00 16.84 251 ASP A N 1
ATOM 3247 C CA . ASP A 1 251 ? 18.281 18.433 164.246 1.00 17.59 251 ASP A CA 1
ATOM 3248 C C . ASP A 1 251 ? 18.899 18.647 165.619 1.00 17.54 251 ASP A C 1
ATOM 3249 O O . ASP A 1 251 ? 18.499 18.008 166.594 1.00 19.20 251 ASP A O 1
ATOM 3258 N N . ARG A 1 252 ? 19.893 19.524 165.690 1.00 17.49 252 ARG A N 1
ATOM 3259 C CA . ARG A 1 252 ? 20.614 19.818 166.917 1.00 17.34 252 ARG A CA 1
ATOM 3260 C C . ARG A 1 252 ? 19.955 20.902 167.734 1.00 17.43 252 ARG A C 1
ATOM 3261 O O . ARG A 1 252 ? 20.432 21.248 168.823 1.00 19.06 252 ARG A O 1
ATOM 3282 N N . GLY A 1 253 ? 18.872 21.468 167.221 1.00 17.80 253 GLY A N 1
ATOM 3283 C CA . GLY A 1 253 ? 18.066 22.399 167.976 1.00 18.28 253 GLY A CA 1
ATOM 3284 C C . GLY A 1 253 ? 18.729 23.736 168.256 1.00 18.02 253 GLY A C 1
ATOM 3285 O O . GLY A 1 253 ? 18.299 24.470 169.146 1.00 19.80 253 GLY A O 1
ATOM 3289 N N . LEU A 1 254 ? 19.729 24.109 167.450 1.00 17.45 254 LEU A N 1
ATOM 3290 C CA . LEU A 1 254 ? 20.478 25.343 167.740 1.00 16.74 254 LEU A CA 1
ATOM 3291 C C . LEU A 1 254 ? 19.750 26.595 167.285 1.00 15.67 254 LEU A C 1
ATOM 3292 O O . LEU A 1 254 ? 19.988 27.675 167.821 1.00 17.45 254 LEU A O 1
ATOM 3302 N N . GLY A 1 255 ? 18.836 26.448 166.321 1.00 15.81 255 GLY A N 1
ATOM 3303 C CA . GLY A 1 255 ? 18.097 27.583 165.814 1.00 16.10 255 GLY A CA 1
ATOM 3304 C C . GLY A 1 255 ? 18.841 28.338 164.722 1.00 15.56 255 GLY A C 1
ATOM 3305 O O . GLY A 1 255 ? 20.039 28.185 164.552 1.00 15.75 255 GLY A O 1
ATOM 3309 N N . THR A 1 256 ? 18.108 29.176 164.013 1.00 15.27 256 THR A N 1
ATOM 3310 C CA . THR A 1 256 ? 18.704 29.963 162.937 1.00 14.87 256 THR A CA 1
ATOM 3311 C C . THR A 1 256 ? 19.615 31.063 163.491 1.00 15.20 256 THR A C 1
ATOM 3312 O O . THR A 1 256 ? 20.548 31.468 162.808 1.00 16.05 256 THR A O 1
ATOM 3319 N N . TYR A 1 257 ? 19.348 31.548 164.703 1.00 14.84 257 TYR A N 1
ATOM 3320 C CA . TYR A 1 257 ? 20.167 32.549 165.388 1.00 15.10 257 TYR A CA 1
ATOM 3321 C C . TYR A 1 257 ? 20.465 32.038 166.792 1.00 15.91 257 TYR A C 1
ATOM 3322 O O . TYR A 1 257 ? 19.705 32.331 167.715 1.00 16.93 257 TYR A O 1
ATOM 3339 N N . PRO A 1 258 ? 21.543 31.247 166.954 1.00 16.86 258 PRO A N 1
ATOM 3340 C CA . PRO A 1 258 ? 21.805 30.622 168.250 1.00 18.25 258 PRO A CA 1
ATOM 3341 C C . PRO A 1 258 ? 21.888 31.571 169.416 1.00 18.51 258 PRO A C 1
ATOM 3342 O O . PRO A 1 258 ? 21.642 31.159 170.551 1.00 20.33 258 PRO A O 1
ATOM 3353 N N . HIS A 1 259 ? 22.187 32.838 169.170 1.00 18.45 259 HIS A N 1
ATOM 3354 C CA . HIS A 1 259 ? 22.305 33.810 170.248 1.00 18.82 259 HIS A CA 1
ATOM 3355 C C . HIS A 1 259 ? 21.078 34.672 170.416 1.00 19.55 259 HIS A C 1
ATOM 3356 O O . HIS A 1 259 ? 21.107 35.626 171.190 1.00 21.96 259 HIS A O 1
ATOM 3369 N N . ASP A 1 260 ? 19.995 34.343 169.727 1.00 18.88 260 ASP A N 1
ATOM 3370 C CA . ASP A 1 260 ? 18.763 35.115 169.832 1.00 18.88 260 ASP A CA 1
ATOM 3371 C C . ASP A 1 260 ? 17.567 34.187 169.630 1.00 19.70 260 ASP A C 1
ATOM 3372 O O . ASP A 1 260 ? 17.124 33.963 168.505 1.00 18.96 260 ASP A O 1
ATOM 3381 N N . PRO A 1 261 ? 17.019 33.635 170.732 1.00 21.31 261 PRO A N 1
ATOM 3382 C CA . PRO A 1 261 ? 15.876 32.727 170.623 1.00 21.44 261 PRO A CA 1
ATOM 3383 C C . PRO A 1 261 ? 14.632 33.342 170.020 1.00 20.46 261 PRO A C 1
ATOM 3384 O O . PRO A 1 261 ? 13.875 32.657 169.347 1.00 20.99 261 PRO A O 1
ATOM 3395 N N . VAL A 1 262 ? 14.418 34.627 170.236 1.00 20.92 262 VAL A N 1
ATOM 3396 C CA . VAL A 1 262 ? 13.235 35.301 169.707 1.00 21.64 262 VAL A CA 1
ATOM 3397 C C . VAL A 1 262 ? 13.325 35.413 168.177 1.00 20.25 262 VAL A C 1
ATOM 3398 O O . VAL A 1 262 ? 12.379 35.082 167.435 1.00 20.64 262 VAL A O 1
ATOM 3405 N N . LYS A 1 263 ? 14.474 35.873 167.700 1.00 19.51 263 LYS A N 1
ATOM 3406 C CA . LYS A 1 263 ? 14.713 35.974 166.268 1.00 18.24 263 LYS A CA 1
ATOM 3407 C C . LYS A 1 263 ? 14.717 34.577 165.617 1.00 17.61 263 LYS A C 1
ATOM 3408 O O . LYS A 1 263 ? 14.235 34.397 164.513 1.00 17.73 263 LYS A O 1
ATOM 3424 N N . SER A 1 264 ? 15.237 33.577 166.326 1.00 17.34 264 SER A N 1
ATOM 3425 C CA . SER A 1 264 ? 15.181 32.199 165.864 1.00 17.55 264 SER A CA 1
ATOM 3426 C C . SER A 1 264 ? 13.750 31.716 165.631 1.00 18.63 264 SER A C 1
ATOM 3427 O O . SER A 1 264 ? 13.484 30.979 164.701 1.00 19.22 264 SER A O 1
ATOM 3434 N N . GLU A 1 265 ? 12.829 32.133 166.486 1.00 18.87 265 GLU A N 1
ATOM 3435 C CA . GLU A 1 265 ? 11.436 31.725 166.353 1.00 20.35 265 GLU A CA 1
ATOM 3436 C C . GLU A 1 265 ? 10.743 32.468 165.242 1.00 19.57 265 GLU A C 1
ATOM 3437 O O . GLU A 1 265 ? 9.975 31.876 164.515 1.00 20.14 265 GLU A O 1
ATOM 3449 N N . GLN A 1 266 ? 11.018 33.760 165.096 1.00 18.54 266 GLN A N 1
ATOM 3450 C CA . GLN A 1 266 ? 10.394 34.582 164.060 1.00 18.64 266 GLN A CA 1
ATOM 3451 C C . GLN A 1 266 ? 10.914 34.307 162.655 1.00 17.28 266 GLN A C 1
ATOM 3452 O O . GLN A 1 266 ? 10.208 34.502 161.665 1.00 19.05 266 GLN A O 1
ATOM 3462 N N . GLN A 1 267 ? 12.170 33.906 162.584 1.00 16.64 267 GLN A N 1
ATOM 3463 C CA . GLN A 1 267 ? 12.868 33.643 161.330 1.00 15.99 267 GLN A CA 1
ATOM 3464 C C . GLN A 1 267 ? 13.442 32.244 161.362 1.00 16.13 267 GLN A C 1
ATOM 3465 O O . GLN A 1 267 ? 14.632 32.026 161.280 1.00 17.08 267 GLN A O 1
ATOM 3477 N N . GLY A 1 268 ? 12.535 31.271 161.475 1.00 16.17 268 GLY A N 1
ATOM 3478 C CA . GLY A 1 268 ? 12.918 29.915 161.629 1.00 16.71 268 GLY A CA 1
ATOM 3479 C C . GLY A 1 268 ? 12.895 29.099 160.359 1.00 16.01 268 GLY A C 1
ATOM 3480 O O . GLY A 1 268 ? 12.662 29.609 159.242 1.00 16.88 268 GLY A O 1
ATOM 3484 N N . MET A 1 269 ? 13.131 27.809 160.560 1.00 16.52 269 MET A N 1
ATOM 3485 C CA . MET A 1 269 ? 13.280 26.840 159.502 1.00 16.62 269 MET A CA 1
ATOM 3486 C C . MET A 1 269 ? 12.435 25.617 159.816 1.00 17.09 269 MET A C 1
ATOM 3487 O O . MET A 1 269 ? 12.451 25.149 160.955 1.00 18.55 269 MET A O 1
ATOM 3498 N N . THR A 1 270 ? 11.737 25.106 158.811 1.00 16.71 270 THR A N 1
ATOM 3499 C CA . THR A 1 270 ? 10.929 23.883 158.933 1.00 17.21 270 THR A CA 1
ATOM 3500 C C . THR A 1 270 ? 11.529 22.800 158.044 1.00 16.43 270 THR A C 1
ATOM 3501 O O . THR A 1 270 ? 11.636 22.957 156.836 1.00 16.73 270 THR A O 1
ATOM 3508 N N . LYS A 1 271 ? 11.962 21.702 158.648 1.00 16.46 271 LYS A N 1
ATOM 3509 C CA . LYS A 1 271 ? 12.554 20.605 157.904 1.00 16.66 271 LYS A CA 1
ATOM 3510 C C . LYS A 1 271 ? 11.463 19.793 157.216 1.00 16.72 271 LYS A C 1
ATOM 3511 O O . LYS A 1 271 ? 10.517 19.351 157.856 1.00 18.28 271 LYS A O 1
ATOM 3527 N N . VAL A 1 272 ? 11.604 19.585 155.914 1.00 16.05 272 VAL A N 1
ATOM 3528 C CA . VAL A 1 272 ? 10.691 18.788 155.096 1.00 16.07 272 VAL A CA 1
ATOM 3529 C C . VAL A 1 272 ? 11.512 17.641 154.538 1.00 16.61 272 VAL A C 1
ATOM 3530 O O . VAL A 1 272 ? 12.548 17.846 153.922 1.00 16.59 272 VAL A O 1
ATOM 3537 N N . THR A 1 273 ? 11.051 16.414 154.764 1.00 16.79 273 THR A N 1
ATOM 3538 C CA . THR A 1 273 ? 11.748 15.218 154.373 1.00 16.91 273 THR A CA 1
ATOM 3539 C C . THR A 1 273 ? 11.029 14.522 153.243 1.00 16.64 273 THR A C 1
ATOM 3540 O O . THR A 1 273 ? 9.802 14.471 153.215 1.00 18.68 273 THR A O 1
ATOM 3547 N N . PHE A 1 274 ? 11.808 14.011 152.303 1.00 15.56 274 PHE A N 1
ATOM 3548 C CA . PHE A 1 274 ? 11.317 13.198 151.194 1.00 16.03 274 PHE A CA 1
ATOM 3549 C C . PHE A 1 274 ? 11.885 11.807 151.320 1.00 15.84 274 PHE A C 1
ATOM 3550 O O . PHE A 1 274 ? 13.016 11.610 151.761 1.00 15.92 274 PHE A O 1
ATOM 3567 N N . GLN A 1 275 ? 11.074 10.827 150.920 1.00 16.34 275 GLN A N 1
ATOM 3568 C CA . GLN A 1 275 ? 11.399 9.416 151.095 1.00 16.03 275 GLN A CA 1
ATOM 3569 C C . GLN A 1 275 ? 11.656 8.692 149.795 1.00 15.89 275 GLN A C 1
ATOM 3570 O O . GLN A 1 275 ? 11.217 9.111 148.715 1.00 16.57 275 GLN A O 1
ATOM 3582 N N . ARG A 1 276 ? 12.387 7.591 149.914 1.00 16.83 276 ARG A N 1
ATOM 3583 C CA . ARG A 1 276 ? 12.553 6.626 148.855 1.00 17.06 276 ARG A CA 1
ATOM 3584 C C . ARG A 1 276 ? 12.279 5.274 149.467 1.00 18.25 276 ARG A C 1
ATOM 3585 O O . ARG A 1 276 ? 12.841 4.930 150.498 1.00 18.42 276 ARG A O 1
ATOM 3606 N N . GLY A 1 277 ? 11.420 4.513 148.822 1.00 19.05 277 GLY A N 1
ATOM 3607 C CA . GLY A 1 277 ? 11.073 3.186 149.368 1.00 19.89 277 GLY A CA 1
ATOM 3608 C C . GLY A 1 277 ? 10.510 3.309 150.761 1.00 20.65 277 GLY A C 1
ATOM 3609 O O . GLY A 1 277 ? 10.718 2.412 151.602 1.00 22.55 277 GLY A O 1
ATOM 3613 N N . ARG A 1 278 ? 9.807 4.400 151.018 1.00 20.49 278 ARG A N 1
ATOM 3614 C CA . ARG A 1 278 ? 9.230 4.691 152.299 1.00 21.61 278 ARG A CA 1
ATOM 3615 C C . ARG A 1 278 ? 10.250 4.771 153.450 1.00 21.67 278 ARG A C 1
ATOM 3616 O O . ARG A 1 278 ? 9.936 4.498 154.593 1.00 22.94 278 ARG A O 1
ATOM 3637 N N . GLU A 1 279 ? 11.481 5.154 153.134 1.00 20.59 279 GLU A N 1
ATOM 3638 C CA . GLU A 1 279 ? 12.494 5.474 154.141 1.00 20.69 279 GLU A CA 1
ATOM 3639 C C . GLU A 1 279 ? 12.957 6.906 153.893 1.00 18.76 279 GLU A C 1
ATOM 3640 O O . GLU A 1 279 ? 13.071 7.336 152.762 1.00 19.09 279 GLU A O 1
ATOM 3652 N N . ASP A 1 280 ? 13.217 7.641 154.951 1.00 17.36 280 ASP A N 1
ATOM 3653 C CA . ASP A 1 280 ? 13.722 9.004 154.798 1.00 17.01 280 ASP A CA 1
ATOM 3654 C C . ASP A 1 280 ? 14.946 9.003 153.929 1.00 16.99 280 ASP A C 1
ATOM 3655 O O . ASP A 1 280 ? 15.826 8.165 154.063 1.00 17.64 280 ASP A O 1
ATOM 3664 N N . PHE A 1 281 ? 15.006 9.977 153.021 1.00 15.71 281 PHE A N 1
ATOM 3665 C CA . PHE A 1 281 ? 16.098 10.045 152.040 1.00 15.86 281 PHE A CA 1
ATOM 3666 C C . PHE A 1 281 ? 16.807 11.401 152.041 1.00 15.99 281 PHE A C 1
ATOM 3667 O O . PHE A 1 281 ? 17.998 11.458 152.318 1.00 16.41 281 PHE A O 1
ATOM 3684 N N . ARG A 1 282 ? 16.064 12.463 151.773 1.00 14.99 282 ARG A N 1
ATOM 3685 C CA . ARG A 1 282 ? 16.655 13.809 151.630 1.00 14.55 282 ARG A CA 1
ATOM 3686 C C . ARG A 1 282 ? 15.767 14.805 152.363 1.00 14.65 282 ARG A C 1
ATOM 3687 O O . ARG A 1 282 ? 14.627 14.504 152.738 1.00 15.47 282 ARG A O 1
ATOM 3708 N N . ALA A 1 283 ? 16.268 16.008 152.599 1.00 14.45 283 ALA A N 1
ATOM 3709 C CA . ALA A 1 283 ? 15.523 17.021 153.324 1.00 14.83 283 ALA A CA 1
ATOM 3710 C C . ALA A 1 283 ? 15.847 18.414 152.805 1.00 14.43 283 ALA A C 1
ATOM 3711 O O . ALA A 1 283 ? 16.919 18.665 152.234 1.00 14.78 283 ALA A O 1
ATOM 3715 N N . ILE A 1 284 ? 14.904 19.297 153.024 1.00 14.34 284 ILE A N 1
ATOM 3716 C CA . ILE A 1 284 ? 15.082 20.730 152.781 1.00 14.25 284 ILE A CA 1
ATOM 3717 C C . ILE A 1 284 ? 14.619 21.464 154.032 1.00 14.71 284 ILE A C 1
ATOM 3718 O O . ILE A 1 284 ? 13.967 20.875 154.909 1.00 15.00 284 ILE A O 1
ATOM 3728 N N . GLY A 1 285 ? 14.933 22.744 154.125 1.00 14.48 285 GLY A N 1
ATOM 3729 C CA . GLY A 1 285 ? 14.563 23.597 155.239 1.00 14.16 285 GLY A CA 1
ATOM 3730 C C . GLY A 1 285 ? 13.835 24.806 154.714 1.00 14.49 285 GLY A C 1
ATOM 3731 O O . GLY A 1 285 ? 14.454 25.705 154.153 1.00 15.26 285 GLY A O 1
ATOM 3735 N N . LEU A 1 286 ? 12.519 24.839 154.841 1.00 14.68 286 LEU A N 1
ATOM 3736 C CA . LEU A 1 286 ? 11.736 25.983 154.414 1.00 14.96 286 LEU A CA 1
ATOM 3737 C C . LEU A 1 286 ? 11.879 27.084 155.438 1.00 15.56 286 LEU A C 1
ATOM 3738 O O . LEU A 1 286 ? 11.764 26.843 156.635 1.00 16.83 286 LEU A O 1
ATOM 3748 N N . LEU A 1 287 ? 12.143 28.301 154.974 1.00 14.75 287 LEU A N 1
ATOM 3749 C CA . LEU A 1 287 ? 12.346 29.429 155.850 1.00 15.18 287 LEU A CA 1
ATOM 3750 C C . LEU A 1 287 ? 11.051 30.190 156.051 1.00 15.97 287 LEU A C 1
ATOM 3751 O O . LEU A 1 287 ? 10.248 30.333 155.126 1.00 15.91 287 LEU A O 1
ATOM 3761 N N . ASP A 1 288 ? 10.866 30.713 157.259 1.00 15.76 288 ASP A N 1
ATOM 3762 C CA . ASP A 1 288 ? 9.704 31.552 157.558 1.00 16.03 288 ASP A CA 1
ATOM 3763 C C . ASP A 1 288 ? 9.686 32.854 156.777 1.00 16.43 288 ASP A C 1
ATOM 3764 O O . ASP A 1 288 ? 8.627 33.400 156.491 1.00 17.34 288 ASP A O 1
ATOM 3773 N N . THR A 1 289 ? 10.885 33.363 156.465 1.00 15.91 289 THR A N 1
ATOM 3774 C CA . THR A 1 289 ? 11.047 34.621 155.753 1.00 15.16 289 THR A CA 1
ATOM 3775 C C . THR A 1 289 ? 12.183 34.448 154.741 1.00 14.67 289 THR A C 1
ATOM 3776 O O . THR A 1 289 ? 12.926 33.487 154.808 1.00 14.84 289 THR A O 1
ATOM 3783 N N . ALA A 1 290 ? 12.322 35.403 153.831 1.00 14.66 290 ALA A N 1
ATOM 3784 C CA . ALA A 1 290 ? 13.376 35.339 152.806 1.00 14.07 290 ALA A CA 1
ATOM 3785 C C . ALA A 1 290 ? 14.665 35.885 153.433 1.00 14.16 290 ALA A C 1
ATOM 3786 O O . ALA A 1 290 ? 15.123 36.981 153.138 1.00 14.98 290 ALA A O 1
ATOM 3790 N N . ASP A 1 291 ? 15.226 35.091 154.327 1.00 13.66 291 ASP A N 1
ATOM 3791 C CA . ASP A 1 291 ? 16.309 35.517 155.201 1.00 13.56 291 ASP A CA 1
ATOM 3792 C C . ASP A 1 291 ? 17.659 35.135 154.604 1.00 13.38 291 ASP A C 1
ATOM 3793 O O . ASP A 1 291 ? 18.139 34.011 154.742 1.00 13.44 291 ASP A O 1
ATOM 3802 N N . SER A 1 292 ? 18.289 36.093 153.934 1.00 13.02 292 SER A N 1
ATOM 3803 C CA . SER A 1 292 ? 19.558 35.811 153.305 1.00 12.41 292 SER A CA 1
ATOM 3804 C C . SER A 1 292 ? 20.648 35.386 154.275 1.00 12.09 292 SER A C 1
ATOM 3805 O O . SER A 1 292 ? 21.555 34.681 153.893 1.00 12.80 292 SER A O 1
ATOM 3812 N N . ASN A 1 293 ? 20.576 35.799 155.539 1.00 12.11 293 ASN A N 1
ATOM 3813 C CA . ASN A 1 293 ? 21.593 35.352 156.477 1.00 12.33 293 ASN A CA 1
ATOM 3814 C C . ASN A 1 293 ? 21.666 33.832 156.500 1.00 12.32 293 ASN A C 1
ATOM 3815 O O . ASN A 1 293 ? 22.747 33.242 156.550 1.00 13.52 293 ASN A O 1
ATOM 3824 N N . VAL A 1 294 ? 20.499 33.188 156.488 1.00 12.63 294 VAL A N 1
ATOM 3825 C CA . VAL A 1 294 ? 20.449 31.745 156.559 1.00 13.04 294 VAL A CA 1
ATOM 3826 C C . VAL A 1 294 ? 20.696 31.114 155.179 1.00 12.30 294 VAL A C 1
ATOM 3827 O O . VAL A 1 294 ? 21.365 30.088 155.080 1.00 12.37 294 VAL A O 1
ATOM 3834 N N . MET A 1 295 ? 20.185 31.730 154.112 1.00 12.22 295 MET A N 1
ATOM 3835 C CA . MET A 1 295 ? 20.476 31.240 152.784 1.00 12.06 295 MET A CA 1
ATOM 3836 C C . MET A 1 295 ? 21.969 31.178 152.498 1.00 11.94 295 MET A C 1
ATOM 3837 O O . MET A 1 295 ? 22.487 30.187 151.999 1.00 12.22 295 MET A O 1
ATOM 3848 N N . CYS A 1 296 ? 22.688 32.252 152.846 1.00 11.76 296 CYS A N 1
ATOM 3849 C CA . CYS A 1 296 ? 24.115 32.311 152.524 1.00 11.64 296 CYS A CA 1
ATOM 3850 C C . CYS A 1 296 ? 24.934 31.416 153.436 1.00 12.07 296 CYS A C 1
ATOM 3851 O O . CYS A 1 296 ? 26.026 30.977 153.068 1.00 12.13 296 CYS A O 1
ATOM 3858 N N . ALA A 1 297 ? 24.382 31.131 154.629 1.00 11.68 297 ALA A N 1
ATOM 3859 C CA . ALA A 1 297 ? 25.002 30.216 155.591 1.00 12.01 297 ALA A CA 1
ATOM 3860 C C . ALA A 1 297 ? 24.983 28.757 155.128 1.00 12.12 297 ALA A C 1
ATOM 3861 O O . ALA A 1 297 ? 25.539 27.899 155.809 1.00 13.30 297 ALA A O 1
ATOM 3865 N N . GLN A 1 298 ? 24.360 28.448 153.987 1.00 11.90 298 GLN A N 1
ATOM 3866 C CA . GLN A 1 298 ? 24.555 27.135 153.422 1.00 12.44 298 GLN A CA 1
ATOM 3867 C C . GLN A 1 298 ? 26.019 26.857 153.123 1.00 12.36 298 GLN A C 1
ATOM 3868 O O . GLN A 1 298 ? 26.430 25.704 153.087 1.00 13.30 298 GLN A O 1
ATOM 3880 N N . CYS A 1 299 ? 26.805 27.906 152.824 1.00 12.50 299 CYS A N 1
ATOM 3881 C CA . CYS A 1 299 ? 28.178 27.716 152.406 1.00 11.99 299 CYS A CA 1
ATOM 3882 C C . CYS A 1 299 ? 29.178 28.602 153.152 1.00 11.58 299 CYS A C 1
ATOM 3883 O O . CYS A 1 299 ? 30.291 28.194 153.367 1.00 11.71 299 CYS A O 1
ATOM 3890 N N . HIS A 1 300 ? 28.773 29.803 153.550 1.00 11.59 300 HIS A N 1
ATOM 3891 C CA . HIS A 1 300 ? 29.680 30.798 154.139 1.00 11.81 300 HIS A CA 1
ATOM 3892 C C . HIS A 1 300 ? 29.732 30.638 155.650 1.00 11.76 300 HIS A C 1
ATOM 3893 O O . HIS A 1 300 ? 29.408 31.531 156.428 1.00 12.33 300 HIS A O 1
ATOM 3907 N N . VAL A 1 301 ? 30.173 29.437 156.019 1.00 12.45 301 VAL A N 1
ATOM 3908 C CA . VAL A 1 301 ? 30.292 28.977 157.406 1.00 12.14 301 VAL A CA 1
ATOM 3909 C C . VAL A 1 301 ? 31.563 28.179 157.601 1.00 12.20 301 VAL A C 1
ATOM 3910 O O . VAL A 1 301 ? 32.161 27.687 156.635 1.00 12.66 301 VAL A O 1
ATOM 3917 N N . GLU A 1 302 ? 31.964 28.037 158.865 1.00 12.73 302 GLU A N 1
ATOM 3918 C CA . GLU A 1 302 ? 32.996 27.086 159.263 1.00 13.04 302 GLU A CA 1
ATOM 3919 C C . GLU A 1 302 ? 32.380 25.679 159.426 1.00 13.50 302 GLU A C 1
ATOM 3920 O O . GLU A 1 302 ? 31.290 25.492 159.983 1.00 14.44 302 GLU A O 1
ATOM 3932 N N . TYR A 1 303 ? 33.104 24.692 158.922 1.00 13.24 303 TYR A N 1
ATOM 3933 C CA . TYR A 1 303 ? 32.568 23.348 158.733 1.00 13.20 303 TYR A CA 1
ATOM 3934 C C . TYR A 1 303 ? 33.698 22.333 158.818 1.00 13.38 303 TYR A C 1
ATOM 3935 O O . TYR A 1 303 ? 34.888 22.664 158.719 1.00 13.29 303 TYR A O 1
ATOM 3951 N N . ASN A 1 304 ? 33.287 21.079 158.990 1.00 14.34 304 ASN A N 1
ATOM 3952 C CA . ASN A 1 304 ? 34.092 19.917 158.624 1.00 14.09 304 ASN A CA 1
ATOM 3953 C C . ASN A 1 304 ? 33.508 19.364 157.332 1.00 14.35 304 ASN A C 1
ATOM 3954 O O . ASN A 1 304 ? 32.291 19.227 157.193 1.00 15.22 304 ASN A O 1
ATOM 3963 N N . CYS A 1 305 ? 34.380 19.071 156.386 1.00 14.81 305 CYS A N 1
ATOM 3964 C CA . CYS A 1 305 ? 34.033 18.477 155.085 1.00 15.09 305 CYS A CA 1
ATOM 3965 C C . CYS A 1 305 ? 35.273 17.716 154.656 1.00 15.39 305 CYS A C 1
ATOM 3966 O O . CYS A 1 305 ? 35.840 17.938 153.584 1.00 16.04 305 CYS A O 1
ATOM 3973 N N . ASN A 1 306 ? 35.697 16.790 155.507 1.00 14.96 306 ASN A N 1
ATOM 3974 C CA . ASN A 1 306 ? 37.042 16.257 155.464 1.00 15.55 306 ASN A CA 1
ATOM 3975 C C . ASN A 1 306 ? 37.226 15.248 156.572 1.00 16.10 306 ASN A C 1
ATOM 3976 O O . ASN A 1 306 ? 36.532 15.326 157.573 1.00 16.72 306 ASN A O 1
ATOM 3985 N N . PRO A 1 307 ? 38.182 14.344 156.376 1.00 16.97 307 PRO A N 1
ATOM 3986 C CA . PRO A 1 307 ? 38.604 13.507 157.496 1.00 17.42 307 PRO A CA 1
ATOM 3987 C C . PRO A 1 307 ? 39.417 14.332 158.484 1.00 18.08 307 PRO A C 1
ATOM 3988 O O . PRO A 1 307 ? 39.870 15.456 158.197 1.00 17.43 307 PRO A O 1
ATOM 3999 N N . GLY A 1 308 ? 39.592 13.806 159.677 1.00 17.77 308 GLY A N 1
ATOM 4000 C CA . GLY A 1 308 ? 40.440 14.443 160.658 1.00 17.75 308 GLY A CA 1
ATOM 4001 C C . GLY A 1 308 ? 40.852 13.428 161.700 1.00 17.87 308 GLY A C 1
ATOM 4002 O O . GLY A 1 308 ? 41.062 12.252 161.385 1.00 18.49 308 GLY A O 1
ATOM 4006 N N . TYR A 1 309 ? 40.954 13.894 162.932 1.00 17.83 309 TYR A N 1
ATOM 4007 C CA . TYR A 1 309 ? 41.479 13.071 164.032 1.00 18.40 309 TYR A CA 1
ATOM 4008 C C . TYR A 1 309 ? 40.756 13.428 165.307 1.00 18.60 309 TYR A C 1
ATOM 4009 O O . TYR A 1 309 ? 40.191 14.505 165.432 1.00 19.47 309 TYR A O 1
ATOM 4026 N N . GLN A 1 310 ? 40.766 12.520 166.288 1.00 18.74 310 GLN A N 1
ATOM 4027 C CA . GLN A 1 310 ? 40.166 12.818 167.571 1.00 19.48 310 GLN A CA 1
ATOM 4028 C C . GLN A 1 310 ? 41.120 13.532 168.483 1.00 20.33 310 GLN A C 1
ATOM 4029 O O . GLN A 1 310 ? 42.274 13.141 168.597 1.00 20.57 310 GLN A O 1
ATOM 4041 N N . LEU A 1 311 ? 40.629 14.554 169.166 1.00 21.43 311 LEU A N 1
ATOM 4042 C CA . LEU A 1 311 ? 41.425 15.241 170.180 1.00 22.35 311 LEU A CA 1
ATOM 4043 C C . LEU A 1 311 ? 41.803 14.284 171.319 1.00 23.39 311 LEU A C 1
ATOM 4044 O O . LEU A 1 311 ? 42.887 14.390 171.888 1.00 24.09 311 LEU A O 1
ATOM 4054 N N . SER A 1 312 ? 40.905 13.359 171.634 1.00 23.53 312 SER A N 1
ATOM 4055 C CA . SER A 1 312 ? 41.061 12.483 172.811 1.00 24.47 312 SER A CA 1
ATOM 4056 C C . SER A 1 312 ? 42.250 11.566 172.646 1.00 25.40 312 SER A C 1
ATOM 4057 O O . SER A 1 312 ? 43.093 11.471 173.558 1.00 27.61 312 SER A O 1
ATOM 4064 N N . ASP A 1 313 ? 42.332 10.874 171.522 1.00 25.26 313 ASP A N 1
ATOM 4065 C CA . ASP A 1 313 ? 43.340 9.839 171.331 1.00 25.67 313 ASP A CA 1
ATOM 4066 C C . ASP A 1 313 ? 44.099 9.881 170.033 1.00 25.26 313 ASP A C 1
ATOM 4067 O O . ASP A 1 313 ? 44.937 9.026 169.772 1.00 25.93 313 ASP A O 1
ATOM 4076 N N . GLY A 1 314 ? 43.816 10.880 169.198 1.00 24.32 314 GLY A N 1
ATOM 4077 C CA . GLY A 1 314 ? 44.532 11.022 167.952 1.00 23.93 314 GLY A CA 1
ATOM 4078 C C . GLY A 1 314 ? 44.090 10.086 166.853 1.00 23.18 314 GLY A C 1
ATOM 4079 O O . GLY A 1 314 ? 44.688 10.092 165.782 1.00 23.94 314 GLY A O 1
ATOM 4083 N N . SER A 1 315 ? 43.060 9.273 167.094 1.00 22.95 315 SER A N 1
ATOM 4084 C CA . SER A 1 315 ? 42.659 8.302 166.086 1.00 23.26 315 SER A CA 1
ATOM 4085 C C . SER A 1 315 ? 41.994 8.984 164.900 1.00 22.29 315 SER A C 1
ATOM 4086 O O . SER A 1 315 ? 41.417 10.070 165.027 1.00 22.22 315 SER A O 1
ATOM 4093 N N . ARG A 1 316 ? 42.078 8.331 163.755 1.00 22.36 316 ARG A N 1
ATOM 4094 C CA . ARG A 1 316 ? 41.531 8.874 162.532 1.00 22.15 316 ARG A CA 1
ATOM 4095 C C . ARG A 1 316 ? 40.007 8.924 162.552 1.00 22.05 316 ARG A C 1
ATOM 4096 O O . ARG A 1 316 ? 39.322 8.011 163.021 1.00 23.01 316 ARG A O 1
ATOM 4102 N N . VAL A 1 317 ? 39.470 10.025 162.030 1.00 20.60 317 VAL A N 1
ATOM 4103 C CA . VAL A 1 317 ? 38.048 10.171 161.768 1.00 19.83 317 VAL A CA 1
ATOM 4104 C C . VAL A 1 317 ? 37.922 10.272 160.259 1.00 19.29 317 VAL A C 1
ATOM 4105 O O . VAL A 1 317 ? 38.339 11.270 159.660 1.00 19.84 317 VAL A O 1
ATOM 4112 N N . GLY A 1 318 ? 37.380 9.239 159.633 1.00 18.46 318 GLY A N 1
ATOM 4113 C CA . GLY A 1 318 ? 37.306 9.176 158.186 1.00 18.62 318 GLY A CA 1
ATOM 4114 C C . GLY A 1 318 ? 36.001 9.732 157.617 1.00 17.88 318 GLY A C 1
ATOM 4115 O O . GLY A 1 318 ? 35.089 10.109 158.342 1.00 17.81 318 GLY A O 1
ATOM 4119 N N . MET A 1 319 ? 35.912 9.734 156.297 1.00 17.91 319 MET A N 1
ATOM 4120 C CA . MET A 1 319 ? 34.723 10.236 155.613 1.00 17.76 319 MET A CA 1
ATOM 4121 C C . MET A 1 319 ? 33.472 9.468 155.971 1.00 17.80 319 MET A C 1
ATOM 4122 O O . MET A 1 319 ? 32.375 9.987 155.868 1.00 18.06 319 MET A O 1
ATOM 4133 N N . ASP A 1 320 ? 33.628 8.212 156.369 1.00 18.81 320 ASP A N 1
ATOM 4134 C CA . ASP A 1 320 ? 32.472 7.419 156.785 1.00 18.98 320 ASP A CA 1
ATOM 4135 C C . ASP A 1 320 ? 31.764 7.953 158.028 1.00 18.32 320 ASP A C 1
ATOM 4136 O O . ASP A 1 320 ? 30.578 7.709 158.234 1.00 19.09 320 ASP A O 1
ATOM 4145 N N . ASP A 1 321 ? 32.477 8.721 158.842 1.00 17.55 321 ASP A N 1
ATOM 4146 C CA . ASP A 1 321 ? 31.965 9.230 160.087 1.00 17.92 321 ASP A CA 1
ATOM 4147 C C . ASP A 1 321 ? 31.129 10.477 159.820 1.00 17.81 321 ASP A C 1
ATOM 4148 O O . ASP A 1 321 ? 31.514 11.333 159.003 1.00 18.20 321 ASP A O 1
ATOM 4157 N N . ARG A 1 322 ? 30.000 10.606 160.488 1.00 18.32 322 ARG A N 1
ATOM 4158 C CA . ARG A 1 322 ? 29.154 11.780 160.368 1.00 18.01 322 ARG A CA 1
ATOM 4159 C C . ARG A 1 322 ? 29.895 13.100 160.619 1.00 17.78 322 ARG A C 1
ATOM 4160 O O . ARG A 1 322 ? 29.539 14.124 160.034 1.00 17.63 322 ARG A O 1
ATOM 4176 N N . ARG A 1 323 ? 30.925 13.070 161.457 1.00 16.81 323 ARG A N 1
ATOM 4177 C CA . ARG A 1 323 ? 31.710 14.246 161.755 1.00 16.18 323 ARG A CA 1
ATOM 4178 C C . ARG A 1 323 ? 32.420 14.831 160.540 1.00 15.52 323 ARG A C 1
ATOM 4179 O O . ARG A 1 323 ? 32.795 16.011 160.573 1.00 16.36 323 ARG A O 1
ATOM 4200 N N . ALA A 1 324 ? 32.560 14.072 159.470 1.00 15.78 324 ALA A N 1
ATOM 4201 C CA . ALA A 1 324 ? 33.169 14.553 158.234 1.00 15.51 324 ALA A CA 1
ATOM 4202 C C . ALA A 1 324 ? 32.269 15.514 157.461 1.00 16.12 324 ALA A C 1
ATOM 4203 O O . ALA A 1 324 ? 32.755 16.152 156.546 1.00 17.05 324 ALA A O 1
ATOM 4207 N N . ASN A 1 325 ? 30.998 15.606 157.824 1.00 15.05 325 ASN A N 1
ATOM 4208 C CA . ASN A 1 325 ? 30.060 16.578 157.266 1.00 14.45 325 ASN A CA 1
ATOM 4209 C C . ASN A 1 325 ? 29.390 17.255 158.437 1.00 14.70 325 ASN A C 1
ATOM 4210 O O . ASN A 1 325 ? 28.410 16.751 158.972 1.00 15.89 325 ASN A O 1
ATOM 4219 N N . HIS A 1 326 ? 29.933 18.388 158.880 1.00 14.32 326 HIS A N 1
ATOM 4220 C CA . HIS A 1 326 ? 29.484 19.035 160.104 1.00 14.52 326 HIS A CA 1
ATOM 4221 C C . HIS A 1 326 ? 29.564 20.539 160.022 1.00 14.59 326 HIS A C 1
ATOM 4222 O O . HIS A 1 326 ? 30.617 21.075 159.686 1.00 15.84 326 HIS A O 1
ATOM 4235 N N . PHE A 1 327 ? 28.470 21.202 160.356 1.00 14.33 327 PHE A N 1
ATOM 4236 C CA . PHE A 1 327 ? 28.473 22.643 160.554 1.00 14.57 327 PHE A CA 1
ATOM 4237 C C . PHE A 1 327 ? 28.583 22.897 162.043 1.00 14.84 327 PHE A C 1
ATOM 4238 O O . PHE A 1 327 ? 27.709 22.485 162.801 1.00 15.54 327 PHE A O 1
ATOM 4255 N N . PHE A 1 328 ? 29.632 23.585 162.481 1.00 14.50 328 PHE A N 1
ATOM 4256 C CA . PHE A 1 328 ? 29.812 23.845 163.899 1.00 14.86 328 PHE A CA 1
ATOM 4257 C C . PHE A 1 328 ? 28.779 24.817 164.434 1.00 14.26 328 PHE A C 1
ATOM 4258 O O . PHE A 1 328 ? 28.335 24.702 165.580 1.00 16.14 328 PHE A O 1
ATOM 4275 N N . TRP A 1 329 ? 28.371 25.769 163.606 1.00 13.90 329 TRP A N 1
ATOM 4276 C CA . TRP A 1 329 ? 27.338 26.723 163.952 1.00 13.95 329 TRP A CA 1
ATOM 4277 C C . TRP A 1 329 ? 27.642 27.395 165.292 1.00 14.58 329 TRP A C 1
ATOM 4278 O O . TRP A 1 329 ? 26.760 27.550 166.149 1.00 15.37 329 TRP A O 1
ATOM 4299 N N . ALA A 1 330 ? 28.896 27.832 165.417 1.00 14.31 330 ALA A N 1
ATOM 4300 C CA . ALA A 1 330 ? 29.450 28.386 166.637 1.00 14.44 330 ALA A CA 1
ATOM 4301 C C . ALA A 1 330 ? 30.309 29.603 166.321 1.00 14.12 330 ALA A C 1
ATOM 4302 O O . ALA A 1 330 ? 31.066 29.583 165.352 1.00 15.10 330 ALA A O 1
ATOM 4306 N N . ASN A 1 331 ? 30.221 30.632 167.140 1.00 14.57 331 ASN A N 1
ATOM 4307 C CA . ASN A 1 331 ? 31.104 31.764 166.986 1.00 14.67 331 ASN A CA 1
ATOM 4308 C C . ASN A 1 331 ? 32.517 31.413 167.428 1.00 14.53 331 ASN A C 1
ATOM 4309 O O . ASN A 1 331 ? 32.776 30.344 167.986 1.00 14.90 331 ASN A O 1
ATOM 4318 N N . VAL A 1 332 ? 33.459 32.316 167.161 1.00 14.21 332 VAL A N 1
ATOM 4319 C CA . VAL A 1 332 ? 34.852 32.027 167.403 1.00 15.03 332 VAL A CA 1
ATOM 4320 C C . VAL A 1 332 ? 35.122 31.628 168.860 1.00 14.43 332 VAL A C 1
ATOM 4321 O O . VAL A 1 332 ? 35.961 30.789 169.122 1.00 15.19 332 VAL A O 1
ATOM 4328 N N . PHE A 1 333 ? 34.417 32.261 169.795 1.00 15.12 333 PHE A N 1
ATOM 4329 C CA . PHE A 1 333 ? 34.654 32.008 171.208 1.00 15.83 333 PHE A CA 1
ATOM 4330 C C . PHE A 1 333 ? 33.929 30.790 171.745 1.00 16.64 333 PHE A C 1
ATOM 4331 O O . PHE A 1 333 ? 34.173 30.391 172.890 1.00 17.79 333 PHE A O 1
ATOM 4348 N N . ASP A 1 334 ? 33.102 30.170 170.913 1.00 15.33 334 ASP A N 1
ATOM 4349 C CA . ASP A 1 334 ? 32.435 28.908 171.221 1.00 16.16 334 ASP A CA 1
ATOM 4350 C C . ASP A 1 334 ? 32.987 27.744 170.419 1.00 15.87 334 ASP A C 1
ATOM 4351 O O . ASP A 1 334 ? 32.640 26.577 170.665 1.00 16.13 334 ASP A O 1
ATOM 4360 N N . TYR A 1 335 ? 33.860 28.016 169.454 1.00 15.39 335 TYR A N 1
ATOM 4361 C CA . TYR A 1 335 ? 34.331 26.989 168.557 1.00 15.62 335 TYR A CA 1
ATOM 4362 C C . TYR A 1 335 ? 35.133 25.887 169.237 1.00 15.77 335 TYR A C 1
ATOM 4363 O O . TYR A 1 335 ? 34.931 24.703 168.965 1.00 16.02 335 TYR A O 1
ATOM 4380 N N . LYS A 1 336 ? 36.067 26.257 170.109 1.00 16.13 336 LYS A N 1
ATOM 4381 C CA . LYS A 1 336 ? 36.898 25.237 170.760 1.00 17.01 336 LYS A CA 1
ATOM 4382 C C . LYS A 1 336 ? 36.016 24.245 171.517 1.00 17.92 336 LYS A C 1
ATOM 4383 O O . LYS A 1 336 ? 36.213 23.031 171.418 1.00 18.07 336 LYS A O 1
ATOM 4399 N N . GLU A 1 337 ? 35.034 24.762 172.223 1.00 18.21 337 GLU A N 1
ATOM 4400 C CA . GLU A 1 337 ? 34.096 23.891 172.950 1.00 19.49 337 GLU A CA 1
ATOM 4401 C C . GLU A 1 337 ? 33.319 23.016 171.984 1.00 19.27 337 GLU A C 1
ATOM 4402 O O . GLU A 1 337 ? 33.101 21.830 172.251 1.00 20.50 337 GLU A O 1
ATOM 4414 N N . ALA A 1 338 ? 32.889 23.585 170.859 1.00 18.42 338 ALA A N 1
ATOM 4415 C CA . ALA A 1 338 ? 32.148 22.825 169.855 1.00 18.70 338 ALA A CA 1
ATOM 4416 C C . ALA A 1 338 ? 32.989 21.690 169.262 1.00 18.68 338 ALA A C 1
ATOM 4417 O O . ALA A 1 338 ? 32.478 20.577 169.033 1.00 20.05 338 ALA A O 1
ATOM 4421 N N . ALA A 1 339 ? 34.271 21.946 168.994 1.00 17.80 339 ALA A N 1
ATOM 4422 C CA . ALA A 1 339 ? 35.170 20.908 168.473 1.00 18.55 339 ALA A CA 1
ATOM 4423 C C . ALA A 1 339 ? 35.461 19.838 169.533 1.00 19.22 339 ALA A C 1
ATOM 4424 O O . ALA A 1 339 ? 35.604 18.666 169.214 1.00 19.45 339 ALA A O 1
ATOM 4428 N N . GLN A 1 340 ? 35.585 20.263 170.781 1.00 19.79 340 GLN A N 1
ATOM 4429 C CA . GLN A 1 340 ? 35.746 19.303 171.899 1.00 20.65 340 GLN A CA 1
ATOM 4430 C C . GLN A 1 340 ? 34.516 18.414 172.004 1.00 21.67 340 GLN A C 1
ATOM 4431 O O . GLN A 1 340 ? 34.665 17.208 172.253 1.00 22.64 340 GLN A O 1
ATOM 4443 N N . GLU A 1 341 ? 33.332 18.982 171.802 1.00 22.98 341 GLU A N 1
ATOM 4444 C CA . GLU A 1 341 ? 32.056 18.238 171.885 1.00 24.42 341 GLU A CA 1
ATOM 4445 C C . GLU A 1 341 ? 32.031 17.065 170.918 1.00 23.42 341 GLU A C 1
ATOM 4446 O O . GLU A 1 341 ? 31.573 15.974 171.255 1.00 25.46 341 GLU A O 1
ATOM 4458 N N . ILE A 1 342 ? 32.509 17.273 169.700 1.00 20.80 342 ILE A N 1
ATOM 4459 C CA . ILE A 1 342 ? 32.556 16.204 168.723 1.00 20.00 342 ILE A CA 1
ATOM 4460 C C . ILE A 1 342 ? 33.905 15.480 168.688 1.00 19.71 342 ILE A C 1
ATOM 4461 O O . ILE A 1 342 ? 34.108 14.582 167.890 1.00 22.13 342 ILE A O 1
ATOM 4471 N N . ASP A 1 343 ? 34.836 15.887 169.535 1.00 19.01 343 ASP A N 1
ATOM 4472 C CA . ASP A 1 343 ? 36.122 15.227 169.665 1.00 19.55 343 ASP A CA 1
ATOM 4473 C C . ASP A 1 343 ? 36.906 15.168 168.361 1.00 19.53 343 ASP A C 1
ATOM 4474 O O . ASP A 1 343 ? 37.195 14.095 167.822 1.00 20.20 343 ASP A O 1
ATOM 4483 N N . PHE A 1 344 ? 37.266 16.351 167.848 1.00 18.59 344 PHE A N 1
ATOM 4484 C CA . PHE A 1 344 ? 37.774 16.458 166.498 1.00 17.40 344 PHE A CA 1
ATOM 4485 C C . PHE A 1 344 ? 38.800 17.554 166.353 1.00 16.62 344 PHE A C 1
ATOM 4486 O O . PHE A 1 344 ? 38.628 18.634 166.917 1.00 16.83 344 PHE A O 1
ATOM 4503 N N . PHE A 1 345 ? 39.837 17.260 165.578 1.00 16.34 345 PHE A N 1
ATOM 4504 C CA . PHE A 1 345 ? 40.720 18.296 165.019 1.00 16.53 345 PHE A CA 1
ATOM 4505 C C . PHE A 1 345 ? 41.136 17.933 163.614 1.00 16.30 345 PHE A C 1
ATOM 4506 O O . PHE A 1 345 ? 40.940 16.803 163.164 1.00 16.96 345 PHE A O 1
ATOM 4523 N N . ASP A 1 346 ? 41.687 18.914 162.887 1.00 15.90 346 ASP A N 1
ATOM 4524 C CA . ASP A 1 346 ? 41.928 18.762 161.464 1.00 15.98 346 ASP A CA 1
ATOM 4525 C C . ASP A 1 346 ? 43.288 18.237 161.085 1.00 15.76 346 ASP A C 1
ATOM 4526 O O . ASP A 1 346 ? 43.402 17.356 160.243 1.00 17.51 346 ASP A O 1
ATOM 4535 N N . PHE A 1 347 ? 44.341 18.765 161.696 1.00 15.84 347 PHE A N 1
ATOM 4536 C CA . PHE A 1 347 ? 45.676 18.377 161.304 1.00 15.68 347 PHE A CA 1
ATOM 4537 C C . PHE A 1 347 ? 46.660 18.612 162.438 1.00 15.77 347 PHE A C 1
ATOM 4538 O O . PHE A 1 347 ? 46.387 19.360 163.371 1.00 16.12 347 PHE A O 1
ATOM 4555 N N . ARG A 1 348 ? 47.813 17.982 162.315 1.00 16.53 348 ARG A N 1
ATOM 4556 C CA . ARG A 1 348 ? 48.903 18.241 163.242 1.00 17.45 348 ARG A CA 1
ATOM 4557 C C . ARG A 1 348 ? 49.909 19.148 162.564 1.00 16.86 348 ARG A C 1
ATOM 4558 O O . ARG A 1 348 ? 50.344 18.885 161.451 1.00 16.98 348 ARG A O 1
ATOM 4579 N N . HIS A 1 349 ? 50.287 20.222 163.247 1.00 15.80 349 HIS A N 1
ATOM 4580 C CA . HIS A 1 349 ? 51.219 21.177 162.670 1.00 15.70 349 HIS A CA 1
ATOM 4581 C C . HIS A 1 349 ? 52.547 20.481 162.388 1.00 16.21 349 HIS A C 1
ATOM 4582 O O . HIS A 1 349 ? 53.090 19.770 163.263 1.00 16.84 349 HIS A O 1
ATOM 4595 N N . ALA A 1 350 ? 53.088 20.687 161.195 1.00 16.16 350 ALA A N 1
ATOM 4596 C CA . ALA A 1 350 ? 54.291 19.968 160.754 1.00 17.50 350 ALA A CA 1
ATOM 4597 C C . ALA A 1 350 ? 55.521 20.263 161.598 1.00 18.03 350 ALA A C 1
ATOM 4598 O O . ALA A 1 350 ? 56.423 19.432 161.661 1.00 19.90 350 ALA A O 1
ATOM 4602 N N . THR A 1 351 ? 55.598 21.445 162.199 1.00 17.97 351 THR A N 1
ATOM 4603 C CA . THR A 1 351 ? 56.739 21.839 162.996 1.00 19.02 351 THR A CA 1
ATOM 4604 C C . THR A 1 351 ? 56.466 21.645 164.478 1.00 18.91 351 THR A C 1
ATOM 4605 O O . THR A 1 351 ? 57.293 21.062 165.208 1.00 20.33 351 THR A O 1
ATOM 4612 N N . THR A 1 352 ? 55.341 22.143 164.967 1.00 17.32 352 THR A N 1
ATOM 4613 C CA . THR A 1 352 ? 55.137 22.149 166.409 1.00 17.23 352 THR A CA 1
ATOM 4614 C C . THR A 1 352 ? 54.574 20.842 166.916 1.00 17.11 352 THR A C 1
ATOM 4615 O O . THR A 1 352 ? 54.665 20.585 168.110 1.00 18.42 352 THR A O 1
ATOM 4622 N N . GLY A 1 353 ? 53.939 20.055 166.057 1.00 16.86 353 GLY A N 1
ATOM 4623 C CA . GLY A 1 353 ? 53.268 18.835 166.488 1.00 17.49 353 GLY A CA 1
ATOM 4624 C C . GLY A 1 353 ? 51.933 19.070 167.158 1.00 17.64 353 GLY A C 1
ATOM 4625 O O . GLY A 1 353 ? 51.306 18.127 167.624 1.00 19.31 353 GLY A O 1
ATOM 4629 N N . ALA A 1 354 ? 51.463 20.315 167.219 1.00 16.94 354 ALA A N 1
ATOM 4630 C CA . ALA A 1 354 ? 50.195 20.610 167.867 1.00 16.39 354 ALA A CA 1
ATOM 4631 C C . ALA A 1 354 ? 49.027 20.110 167.023 1.00 16.29 354 ALA A C 1
ATOM 4632 O O . ALA A 1 354 ? 49.001 20.306 165.820 1.00 16.29 354 ALA A O 1
ATOM 4636 N N . ALA A 1 355 ? 48.036 19.520 167.681 1.00 15.72 355 ALA A N 1
ATOM 4637 C CA . ALA A 1 355 ? 46.736 19.284 167.072 1.00 15.45 355 ALA A CA 1
ATOM 4638 C C . ALA A 1 355 ? 46.080 20.642 166.847 1.00 15.94 355 ALA A C 1
ATOM 4639 O O . ALA A 1 355 ? 45.998 21.457 167.775 1.00 17.19 355 ALA A O 1
ATOM 4643 N N . LEU A 1 356 ? 45.625 20.896 165.619 1.00 15.85 356 LEU A N 1
ATOM 4644 C CA . LEU A 1 356 ? 45.062 22.195 165.257 1.00 15.25 356 LEU A CA 1
ATOM 4645 C C . LEU A 1 356 ? 43.753 22.057 164.515 1.00 15.05 356 LEU A C 1
ATOM 4646 O O . LEU A 1 356 ? 43.544 21.076 163.792 1.00 15.14 356 LEU A O 1
ATOM 4656 N N . PRO A 1 357 ? 42.901 23.078 164.638 1.00 14.87 357 PRO A N 1
ATOM 4657 C CA . PRO A 1 357 ? 41.716 23.177 163.805 1.00 14.45 357 PRO A CA 1
ATOM 4658 C C . PRO A 1 357 ? 42.063 23.860 162.485 1.00 14.47 357 PRO A C 1
ATOM 4659 O O . PRO A 1 357 ? 43.006 24.648 162.441 1.00 15.77 357 PRO A O 1
ATOM 4670 N N . LYS A 1 358 ? 41.296 23.554 161.453 1.00 14.06 358 LYS A N 1
ATOM 4671 C CA . LYS A 1 358 ? 41.363 24.305 160.195 1.00 13.49 358 LYS A CA 1
ATOM 4672 C C . LYS A 1 358 ? 40.060 25.050 160.051 1.00 13.73 358 LYS A C 1
ATOM 4673 O O . LYS A 1 358 ? 38.966 24.444 160.039 1.00 14.15 358 LYS A O 1
ATOM 4689 N N . LEU A 1 359 ? 40.151 26.371 159.948 1.00 13.14 359 LEU A N 1
ATOM 4690 C CA . LEU A 1 359 ? 38.981 27.218 159.851 1.00 12.73 359 LEU A CA 1
ATOM 4691 C C . LEU A 1 359 ? 38.729 27.596 158.399 1.00 12.41 359 LEU A C 1
ATOM 4692 O O . LEU A 1 359 ? 39.664 27.785 157.629 1.00 13.74 359 LEU A O 1
ATOM 4702 N N . GLN A 1 360 ? 37.460 27.760 158.050 1.00 12.65 360 GLN A N 1
ATOM 4703 C CA . GLN A 1 360 ? 37.065 28.205 156.719 1.00 12.88 360 GLN A CA 1
ATOM 4704 C C . GLN A 1 360 ? 35.937 29.208 156.821 1.00 12.48 360 GLN A C 1
ATOM 4705 O O . GLN A 1 360 ? 34.968 28.974 157.522 1.00 13.74 360 GLN A O 1
ATOM 4717 N N . HIS A 1 361 ? 36.110 30.336 156.118 1.00 12.17 361 HIS A N 1
ATOM 4718 C CA . HIS A 1 361 ? 35.113 31.361 155.848 1.00 12.00 361 HIS A CA 1
ATOM 4719 C C . HIS A 1 361 ? 33.896 31.349 156.771 1.00 12.26 361 HIS A C 1
ATOM 4720 O O . HIS A 1 361 ? 32.789 31.047 156.347 1.00 12.35 361 HIS A O 1
ATOM 4733 N N . PRO A 1 362 ? 34.071 31.744 158.032 1.00 11.95 362 PRO A N 1
ATOM 4734 C CA . PRO A 1 362 ? 32.944 31.757 158.980 1.00 12.06 362 PRO A CA 1
ATOM 4735 C C . PRO A 1 362 ? 32.143 33.043 158.942 1.00 11.80 362 PRO A C 1
ATOM 4736 O O . PRO A 1 362 ? 31.915 33.675 159.972 1.00 12.74 362 PRO A O 1
ATOM 4747 N N . GLU A 1 363 ? 31.703 33.466 157.756 1.00 12.26 363 GLU A N 1
ATOM 4748 C CA . GLU A 1 363 ? 31.036 34.760 157.701 1.00 12.32 363 GLU A CA 1
ATOM 4749 C C . GLU A 1 363 ? 29.735 34.764 158.502 1.00 11.95 363 GLU A C 1
ATOM 4750 O O . GLU A 1 363 ? 29.446 35.728 159.202 1.00 12.62 363 GLU A O 1
ATOM 4762 N N . ALA A 1 364 ? 28.924 33.710 158.392 1.00 12.46 364 ALA A N 1
ATOM 4763 C CA . ALA A 1 364 ? 27.650 33.691 159.101 1.00 12.48 364 ALA A CA 1
ATOM 4764 C C . ALA A 1 364 ? 27.833 33.812 160.625 1.00 12.59 364 ALA A C 1
ATOM 4765 O O . ALA A 1 364 ? 27.158 34.604 161.296 1.00 13.14 364 ALA A O 1
ATOM 4769 N N . GLU A 1 365 ? 28.760 33.028 161.161 1.00 13.01 365 GLU A N 1
ATOM 4770 C CA . GLU A 1 365 ? 28.931 32.938 162.611 1.00 13.28 365 GLU A CA 1
ATOM 4771 C C . GLU A 1 365 ? 29.662 34.157 163.157 1.00 13.87 365 GLU A C 1
ATOM 4772 O O . GLU A 1 365 ? 29.640 34.425 164.344 1.00 15.39 365 GLU A O 1
ATOM 4784 N N . THR A 1 366 ? 30.357 34.887 162.289 1.00 12.90 366 THR A N 1
ATOM 4785 C CA . THR A 1 366 ? 31.008 36.144 162.627 1.00 12.58 366 THR A CA 1
ATOM 4786 C C . THR A 1 366 ? 29.995 37.276 162.631 1.00 12.63 366 THR A C 1
ATOM 4787 O O . THR A 1 366 ? 30.010 38.161 163.498 1.00 13.24 366 THR A O 1
ATOM 4794 N N . PHE A 1 367 ? 29.107 37.266 161.650 1.00 13.10 367 PHE A N 1
ATOM 4795 C CA . PHE A 1 367 ? 28.129 38.342 161.533 1.00 12.93 367 PHE A CA 1
ATOM 4796 C C . PHE A 1 367 ? 27.209 38.395 162.758 1.00 13.37 367 PHE A C 1
ATOM 4797 O O . PHE A 1 367 ? 26.784 39.483 163.177 1.00 13.54 367 PHE A O 1
ATOM 4814 N N . TRP A 1 368 ? 26.900 37.241 163.362 1.00 13.34 368 TRP A N 1
ATOM 4815 C CA . TRP A 1 368 ? 26.062 37.228 164.573 1.00 14.08 368 TRP A CA 1
ATOM 4816 C C . TRP A 1 368 ? 26.580 38.209 165.615 1.00 14.02 368 TRP A C 1
ATOM 4817 O O . TRP A 1 368 ? 27.771 38.218 165.957 1.00 15.12 368 TRP A O 1
ATOM 4838 N N . GLY A 1 369 ? 25.681 39.012 166.153 1.00 14.95 369 GLY A N 1
ATOM 4839 C CA . GLY A 1 369 ? 26.015 39.877 167.275 1.00 15.06 369 GLY A CA 1
ATOM 4840 C C . GLY A 1 369 ? 26.611 41.202 166.909 1.00 14.94 369 GLY A C 1
ATOM 4841 O O . GLY A 1 369 ? 26.776 42.058 167.765 1.00 16.16 369 GLY A O 1
ATOM 4845 N N . SER A 1 370 ? 26.948 41.372 165.638 1.00 14.16 370 SER A N 1
ATOM 4846 C CA . SER A 1 370 ? 27.389 42.660 165.146 1.00 13.87 370 SER A CA 1
ATOM 4847 C C . SER A 1 370 ? 26.262 43.684 165.252 1.00 13.93 370 SER A C 1
ATOM 4848 O O . SER A 1 370 ? 25.085 43.327 165.300 1.00 13.77 370 SER A O 1
ATOM 4855 N N . VAL A 1 371 ? 26.620 44.954 165.273 1.00 13.59 371 VAL A N 1
ATOM 4856 C CA . VAL A 1 371 ? 25.625 46.008 165.280 1.00 14.06 371 VAL A CA 1
ATOM 4857 C C . VAL A 1 371 ? 24.673 45.818 164.091 1.00 13.59 371 VAL A C 1
ATOM 4858 O O . VAL A 1 371 ? 23.458 45.910 164.235 1.00 13.98 371 VAL A O 1
ATOM 4865 N N . HIS A 1 372 ? 25.212 45.529 162.913 1.00 13.67 372 HIS A N 1
ATOM 4866 C CA . HIS A 1 372 ? 24.352 45.291 161.769 1.00 13.48 372 HIS A CA 1
ATOM 4867 C C . HIS A 1 372 ? 23.367 44.156 161.994 1.00 13.70 372 HIS A C 1
ATOM 4868 O O . HIS A 1 372 ? 22.172 44.323 161.779 1.00 13.96 372 HIS A O 1
ATOM 4882 N N . GLU A 1 373 ? 23.852 43.002 162.412 1.00 13.61 373 GLU A N 1
ATOM 4883 C CA . GLU A 1 373 ? 22.956 41.864 162.577 1.00 13.76 373 GLU A CA 1
ATOM 4884 C C . GLU A 1 373 ? 21.901 42.164 163.646 1.00 14.51 373 GLU A C 1
ATOM 4885 O O . GLU A 1 373 ? 20.722 41.810 163.500 1.00 14.50 373 GLU A O 1
ATOM 4897 N N . ARG A 1 374 ? 22.321 42.804 164.735 1.00 14.68 374 ARG A N 1
ATOM 4898 C CA . ARG A 1 374 ? 21.387 43.095 165.823 1.00 15.08 374 ARG A CA 1
ATOM 4899 C C . ARG A 1 374 ? 20.305 44.069 165.394 1.00 15.32 374 ARG A C 1
ATOM 4900 O O . ARG A 1 374 ? 19.197 44.067 165.956 1.00 17.81 374 ARG A O 1
ATOM 4921 N N . ASN A 1 375 ? 20.590 44.901 164.395 1.00 14.83 375 ASN A N 1
ATOM 4922 C CA . ASN A 1 375 ? 19.615 45.805 163.805 1.00 15.38 375 ASN A CA 1
ATOM 4923 C C . ASN A 1 375 ? 18.813 45.227 162.668 1.00 15.13 375 ASN A C 1
ATOM 4924 O O . ASN A 1 375 ? 18.057 45.943 162.023 1.00 16.74 375 ASN A O 1
ATOM 4933 N N . GLY A 1 376 ? 18.933 43.929 162.438 1.00 14.79 376 GLY A N 1
ATOM 4934 C CA . GLY A 1 376 ? 18.109 43.277 161.449 1.00 14.83 376 GLY A CA 1
ATOM 4935 C C . GLY A 1 376 ? 18.633 43.354 160.025 1.00 14.49 376 GLY A C 1
ATOM 4936 O O . GLY A 1 376 ? 17.910 43.033 159.103 1.00 15.56 376 GLY A O 1
ATOM 4940 N N . VAL A 1 377 ? 19.894 43.747 159.862 1.00 14.01 377 VAL A N 1
ATOM 4941 C CA . VAL A 1 377 ? 20.539 43.772 158.549 1.00 13.88 377 VAL A CA 1
ATOM 4942 C C . VAL A 1 377 ? 20.950 42.339 158.194 1.00 13.73 377 VAL A C 1
ATOM 4943 O O . VAL A 1 377 ? 21.204 41.520 159.083 1.00 14.04 377 VAL A O 1
ATOM 4950 N N . ALA A 1 378 ? 20.943 42.012 156.907 1.00 13.81 378 ALA A N 1
ATOM 4951 C CA . ALA A 1 378 ? 21.262 40.671 156.446 1.00 12.58 378 ALA A CA 1
ATOM 4952 C C . ALA A 1 378 ? 22.214 40.743 155.256 1.00 12.26 378 ALA A C 1
ATOM 4953 O O . ALA A 1 378 ? 22.355 41.795 154.640 1.00 12.29 378 ALA A O 1
ATOM 4957 N N . CYS A 1 379 ? 22.836 39.622 154.912 1.00 11.63 379 CYS A N 1
ATOM 4958 C CA . CYS A 1 379 ? 23.868 39.621 153.870 1.00 11.46 379 CYS A CA 1
ATOM 4959 C C . CYS A 1 379 ? 23.397 40.344 152.616 1.00 11.85 379 CYS A C 1
ATOM 4960 O O . CYS A 1 379 ? 24.150 41.096 152.000 1.00 12.43 379 CYS A O 1
ATOM 4967 N N . ALA A 1 380 ? 22.186 40.043 152.161 1.00 12.11 380 ALA A N 1
ATOM 4968 C CA . ALA A 1 380 ? 21.678 40.604 150.923 1.00 12.73 380 ALA A CA 1
ATOM 4969 C C . ALA A 1 380 ? 21.602 42.123 150.928 1.00 12.88 380 ALA A C 1
ATOM 4970 O O . ALA A 1 380 ? 21.668 42.748 149.869 1.00 13.07 380 ALA A O 1
ATOM 4974 N N . ASP A 1 381 ? 21.417 42.745 152.084 1.00 12.98 381 ASP A N 1
ATOM 4975 C CA . ASP A 1 381 ? 21.315 44.198 152.113 1.00 13.09 381 ASP A CA 1
ATOM 4976 C C . ASP A 1 381 ? 22.598 44.855 151.611 1.00 12.80 381 ASP A C 1
ATOM 4977 O O . ASP A 1 381 ? 22.562 45.955 151.068 1.00 14.10 381 ASP A O 1
ATOM 4986 N N . CYS A 1 382 ? 23.738 44.196 151.802 1.00 12.01 382 CYS A N 1
ATOM 4987 C CA . CYS A 1 382 ? 25.019 44.720 151.331 1.00 12.17 382 CYS A CA 1
ATOM 4988 C C . CYS A 1 382 ? 25.523 44.050 150.068 1.00 12.35 382 CYS A C 1
ATOM 4989 O O . CYS A 1 382 ? 26.249 44.664 149.310 1.00 14.29 382 CYS A O 1
ATOM 4996 N N . HIS A 1 383 ? 25.183 42.783 149.840 1.00 11.75 383 HIS A N 1
ATOM 4997 C CA . HIS A 1 383 ? 25.768 42.018 148.759 1.00 11.79 383 HIS A CA 1
ATOM 4998 C C . HIS A 1 383 ? 24.791 41.604 147.646 1.00 12.90 383 HIS A C 1
ATOM 4999 O O . HIS A 1 383 ? 25.255 41.139 146.608 1.00 14.16 383 HIS A O 1
ATOM 5013 N N . MET A 1 384 ? 23.491 41.748 147.882 1.00 13.61 384 MET A N 1
ATOM 5014 C CA . MET A 1 384 ? 22.429 41.490 146.878 1.00 14.57 384 MET A CA 1
ATOM 5015 C C . MET A 1 384 ? 21.345 42.516 147.011 1.00 14.46 384 MET A C 1
ATOM 5016 O O . MET A 1 384 ? 20.179 42.190 147.246 1.00 15.74 384 MET A O 1
ATOM 5027 N N . PRO A 1 385 ? 21.680 43.803 146.888 1.00 13.60 385 PRO A N 1
ATOM 5028 C CA . PRO A 1 385 ? 20.667 44.801 147.139 1.00 14.06 385 PRO A CA 1
ATOM 5029 C C . PRO A 1 385 ? 19.619 44.867 146.025 1.00 13.76 385 PRO A C 1
ATOM 5030 O O . PRO A 1 385 ? 19.847 44.419 144.907 1.00 13.98 385 PRO A O 1
ATOM 5041 N N . LYS A 1 386 ? 18.486 45.463 146.349 1.00 14.08 386 LYS A N 1
ATOM 5042 C CA . LYS A 1 386 ? 17.506 45.793 145.324 1.00 14.77 386 LYS A CA 1
ATOM 5043 C C . LYS A 1 386 ? 18.096 46.794 144.349 1.00 15.45 386 LYS A C 1
ATOM 5044 O O . LYS A 1 386 ? 18.817 47.719 144.742 1.00 16.04 386 LYS A O 1
ATOM 5056 N N . VAL A 1 387 ? 17.769 46.634 143.081 1.00 15.23 387 VAL A N 1
ATOM 5057 C CA . VAL A 1 387 ? 18.201 47.596 142.074 1.00 17.42 387 VAL A CA 1
ATOM 5058 C C . VAL A 1 387 ? 17.359 48.877 142.223 1.00 19.90 387 VAL A C 1
ATOM 5059 O O . VAL A 1 387 ? 16.260 48.840 142.685 1.00 22.65 387 VAL A O 1
ATOM 5067 N N . GLN A 1 388 ? 17.939 50.014 141.918 1.00 20.40 388 GLN A N 1
ATOM 5068 C CA . GLN A 1 388 ? 17.247 51.283 141.967 1.00 21.93 388 GLN A CA 1
ATOM 5069 C C . GLN A 1 388 ? 17.091 51.688 140.538 1.00 20.28 388 GLN A C 1
ATOM 5070 O O . GLN A 1 388 ? 18.087 51.769 139.837 1.00 23.17 388 GLN A O 1
ATOM 5082 N N . LEU A 1 389 ? 15.849 51.935 140.099 1.00 19.24 389 LEU A N 1
ATOM 5083 C CA . LEU A 1 389 ? 15.577 52.340 138.708 1.00 17.92 389 LEU A CA 1
ATOM 5084 C C . LEU A 1 389 ? 14.766 53.618 138.670 1.00 17.03 389 LEU A C 1
ATOM 5085 O O . LEU A 1 389 ? 13.775 53.763 139.379 1.00 18.46 389 LEU A O 1
ATOM 5095 N N . GLU A 1 390 ? 15.173 54.511 137.785 1.00 15.93 390 GLU A N 1
ATOM 5096 C CA . GLU A 1 390 ? 14.384 55.699 137.524 1.00 15.50 390 GLU A CA 1
ATOM 5097 C C . GLU A 1 390 ? 12.999 55.352 137.023 1.00 15.07 390 GLU A C 1
ATOM 5098 O O . GLU A 1 390 ? 12.011 55.994 137.397 1.00 15.51 390 GLU A O 1
ATOM 5110 N N . ASN A 1 391 ? 12.924 54.355 136.144 1.00 14.98 391 ASN A N 1
ATOM 5111 C CA . ASN A 1 391 ? 11.634 53.862 135.618 1.00 14.72 391 ASN A CA 1
ATOM 5112 C C . ASN A 1 391 ? 11.810 52.381 135.422 1.00 15.47 391 ASN A C 1
ATOM 5113 O O . ASN A 1 391 ? 12.599 51.976 134.614 1.00 18.01 391 ASN A O 1
ATOM 5122 N N . GLY A 1 392 ? 11.105 51.571 136.194 1.00 16.13 392 GLY A N 1
ATOM 5123 C CA . GLY A 1 392 ? 11.180 50.139 135.995 1.00 16.66 392 GLY A CA 1
ATOM 5124 C C . GLY A 1 392 ? 10.657 49.338 137.162 1.00 16.50 392 GLY A C 1
ATOM 5125 O O . GLY A 1 392 ? 10.284 49.865 138.199 1.00 18.12 392 GLY A O 1
ATOM 5129 N N . LYS A 1 393 ? 10.574 48.042 136.907 1.00 15.37 393 LYS A N 1
ATOM 5130 C CA . LYS A 1 393 ? 10.199 47.054 137.883 1.00 15.78 393 LYS A CA 1
ATOM 5131 C C . LYS A 1 393 ? 11.441 46.671 138.672 1.00 15.65 393 LYS A C 1
ATOM 5132 O O . LYS A 1 393 ? 12.396 46.141 138.132 1.00 16.79 393 LYS A O 1
ATOM 5148 N N . VAL A 1 394 ? 11.386 46.906 139.969 1.00 16.06 394 VAL A N 1
ATOM 5149 C CA . VAL A 1 394 ? 12.473 46.546 140.858 1.00 16.24 394 VAL A CA 1
ATOM 5150 C C . VAL A 1 394 ? 12.636 45.027 140.954 1.00 15.60 394 VAL A C 1
ATOM 5151 O O . VAL A 1 394 ? 11.659 44.264 140.905 1.00 15.79 394 VAL A O 1
ATOM 5159 N N . TYR A 1 395 ? 13.879 44.604 141.059 1.00 14.71 395 TYR A N 1
ATOM 5160 C CA . TYR A 1 395 ? 14.224 43.232 141.314 1.00 14.39 395 TYR A CA 1
ATOM 5161 C C . TYR A 1 395 ? 15.468 43.246 142.177 1.00 14.33 395 TYR A C 1
ATOM 5162 O O . TYR A 1 395 ? 16.105 44.296 142.375 1.00 14.56 395 TYR A O 1
ATOM 5179 N N . THR A 1 396 ? 15.811 42.091 142.710 1.00 13.44 396 THR A N 1
ATOM 5180 C CA . THR A 1 396 ? 16.966 41.937 143.592 1.00 13.00 396 THR A CA 1
ATOM 5181 C C . THR A 1 396 ? 18.177 41.564 142.754 1.00 12.90 396 THR A C 1
ATOM 5182 O O . THR A 1 396 ? 18.151 40.599 142.001 1.00 12.90 396 THR A O 1
ATOM 5189 N N . SER A 1 397 ? 19.266 42.324 142.878 1.00 13.19 397 SER A N 1
ATOM 5190 C CA . SER A 1 397 ? 20.485 41.955 142.217 1.00 13.44 397 SER A CA 1
ATOM 5191 C C . SER A 1 397 ? 20.987 40.625 142.749 1.00 13.28 397 SER A C 1
ATOM 5192 O O . SER A 1 397 ? 21.115 40.455 143.954 1.00 15.15 397 SER A O 1
ATOM 5199 N N . HIS A 1 398 ? 21.316 39.710 141.844 1.00 12.67 398 HIS A N 1
ATOM 5200 C CA . HIS A 1 398 ? 21.915 38.438 142.220 1.00 12.31 398 HIS A CA 1
ATOM 5201 C C . HIS A 1 398 ? 23.410 38.397 141.895 1.00 12.46 398 HIS A C 1
ATOM 5202 O O . HIS A 1 398 ? 24.012 37.346 141.873 1.00 12.82 398 HIS A O 1
ATOM 5216 N N . SER A 1 399 ? 24.016 39.560 141.681 1.00 13.44 399 SER A N 1
ATOM 5217 C CA . SER A 1 399 ? 25.470 39.630 141.534 1.00 13.42 399 SER A CA 1
ATOM 5218 C C . SER A 1 399 ? 26.052 39.788 142.928 1.00 13.33 399 SER A C 1
ATOM 5219 O O . SER A 1 399 ? 26.209 40.888 143.438 1.00 14.58 399 SER A O 1
ATOM 5225 N N . GLN A 1 400 ? 26.376 38.688 143.572 1.00 12.93 400 GLN A N 1
ATOM 5226 C CA . GLN A 1 400 ? 26.872 38.722 144.958 1.00 11.92 400 GLN A CA 1
ATOM 5227 C C . GLN A 1 400 ? 28.310 39.183 144.925 1.00 12.47 400 GLN A C 1
ATOM 5228 O O . GLN A 1 400 ? 29.193 38.507 144.404 1.00 14.06 400 GLN A O 1
ATOM 5240 N N . ARG A 1 401 ? 28.536 40.376 145.445 1.00 11.59 401 ARG A N 1
ATOM 5241 C CA . ARG A 1 401 ? 29.832 41.017 145.339 1.00 11.45 401 ARG A CA 1
ATOM 5242 C C . ARG A 1 401 ? 29.969 42.058 146.405 1.00 11.69 401 ARG A C 1
ATOM 5243 O O . ARG A 1 401 ? 29.024 42.385 147.111 1.00 11.75 401 ARG A O 1
ATOM 5264 N N . THR A 1 402 ? 31.152 42.629 146.470 1.00 11.33 402 THR A N 1
ATOM 5265 C CA . THR A 1 402 ? 31.407 43.704 147.417 1.00 11.69 402 THR A CA 1
ATOM 5266 C C . THR A 1 402 ? 30.444 44.870 147.237 1.00 11.40 402 THR A C 1
ATOM 5267 O O . THR A 1 402 ? 30.170 45.299 146.113 1.00 12.24 402 THR A O 1
ATOM 5274 N N . PRO A 1 403 ? 29.971 45.447 148.341 1.00 11.68 403 PRO A N 1
ATOM 5275 C CA . PRO A 1 403 ? 29.137 46.641 148.260 1.00 11.59 403 PRO A CA 1
ATOM 5276 C C . PRO A 1 403 ? 29.847 47.842 147.670 1.00 12.24 403 PRO A C 1
ATOM 5277 O O . PRO A 1 403 ? 29.179 48.793 147.283 1.00 12.28 403 PRO A O 1
ATOM 5288 N N . ARG A 1 404 ? 31.173 47.805 147.563 1.00 12.16 404 ARG A N 1
ATOM 5289 C CA . ARG A 1 404 ? 31.868 48.928 146.931 1.00 12.96 404 ARG A CA 1
ATOM 5290 C C . ARG A 1 404 ? 31.382 49.188 145.525 1.00 13.27 404 ARG A C 1
ATOM 5291 O O . ARG A 1 404 ? 31.507 50.293 145.016 1.00 14.16 404 ARG A O 1
ATOM 5312 N N . ASP A 1 405 ? 30.841 48.179 144.858 1.00 12.74 405 ASP A N 1
ATOM 5313 C CA . ASP A 1 405 ? 30.386 48.350 143.487 1.00 13.64 405 ASP A CA 1
ATOM 5314 C C . ASP A 1 405 ? 28.993 48.946 143.364 1.00 14.53 405 ASP A C 1
ATOM 5315 O O . ASP A 1 405 ? 28.556 49.281 142.247 1.00 16.45 405 ASP A O 1
ATOM 5324 N N . MET A 1 406 ? 28.289 49.074 144.479 1.00 13.58 406 MET A N 1
ATOM 5325 C CA . MET A 1 406 ? 26.921 49.563 144.452 1.00 14.19 406 MET A CA 1
ATOM 5326 C C . MET A 1 406 ? 26.572 50.254 145.760 1.00 13.60 406 MET A C 1
ATOM 5327 O O . MET A 1 406 ? 25.608 49.951 146.444 1.00 13.85 406 MET A O 1
ATOM 5338 N N . MET A 1 407 ? 27.372 51.251 146.072 1.00 13.66 407 MET A N 1
ATOM 5339 C CA . MET A 1 407 ? 27.269 51.892 147.371 1.00 13.69 407 MET A CA 1
ATOM 5340 C C . MET A 1 407 ? 25.946 52.605 147.576 1.00 13.97 407 MET A C 1
ATOM 5341 O O . MET A 1 407 ? 25.429 52.622 148.698 1.00 14.93 407 MET A O 1
ATOM 5352 N N . GLY A 1 408 ? 25.391 53.176 146.515 1.00 14.65 408 GLY A N 1
ATOM 5353 C CA . GLY A 1 408 ? 24.087 53.807 146.621 1.00 15.40 408 GLY A CA 1
ATOM 5354 C C . GLY A 1 408 ? 22.965 52.842 146.965 1.00 16.19 408 GLY A C 1
ATOM 5355 O O . GLY A 1 408 ? 22.019 53.205 147.666 1.00 18.28 408 GLY A O 1
ATOM 5359 N N . GLN A 1 409 ? 23.049 51.620 146.443 1.00 15.63 409 GLN A N 1
ATOM 5360 C CA . GLN A 1 409 ? 22.035 50.590 146.684 1.00 17.01 409 GLN A CA 1
ATOM 5361 C C . GLN A 1 409 ? 22.255 49.885 148.002 1.00 15.68 409 GLN A C 1
ATOM 5362 O O . GLN A 1 409 ? 21.309 49.315 148.531 1.00 16.40 409 GLN A O 1
ATOM 5374 N N . ALA A 1 410 ? 23.509 49.850 148.475 1.00 14.90 410 ALA A N 1
ATOM 5375 C CA . ALA A 1 410 ? 23.924 49.170 149.692 1.00 14.50 410 ALA A CA 1
ATOM 5376 C C . ALA A 1 410 ? 24.064 50.208 150.825 1.00 15.15 410 ALA A C 1
ATOM 5377 O O . ALA A 1 410 ? 23.067 50.748 151.283 1.00 16.74 410 ALA A O 1
ATOM 5381 N N . CYS A 1 411 ? 25.278 50.534 151.240 1.00 14.38 411 CYS A N 1
ATOM 5382 C CA . CYS A 1 411 ? 25.504 51.317 152.430 1.00 14.61 411 CYS A CA 1
ATOM 5383 C C . CYS A 1 411 ? 24.729 52.616 152.474 1.00 14.90 411 CYS A C 1
ATOM 5384 O O . CYS A 1 411 ? 24.171 52.965 153.504 1.00 15.33 411 CYS A O 1
ATOM 5391 N N . LEU A 1 412 ? 24.737 53.363 151.373 1.00 14.80 412 LEU A N 1
ATOM 5392 C CA . LEU A 1 412 ? 24.194 54.707 151.422 1.00 15.78 412 LEU A CA 1
ATOM 5393 C C . LEU A 1 412 ? 22.697 54.711 151.449 1.00 17.77 412 LEU A C 1
ATOM 5394 O O . LEU A 1 412 ? 22.116 55.721 151.800 1.00 19.07 412 LEU A O 1
ATOM 5404 N N . ASN A 1 413 ? 22.076 53.571 151.113 1.00 17.92 413 ASN A N 1
ATOM 5405 C CA . ASN A 1 413 ? 20.617 53.465 151.197 1.00 19.13 413 ASN A CA 1
ATOM 5406 C C . ASN A 1 413 ? 20.161 53.525 152.646 1.00 19.32 413 ASN A C 1
ATOM 5407 O O . ASN A 1 413 ? 19.024 53.907 152.916 1.00 22.28 413 ASN A O 1
ATOM 5416 N N . CYS A 1 414 ? 21.025 53.135 153.582 1.00 18.68 414 CYS A N 1
ATOM 5417 C CA . CYS A 1 414 ? 20.746 53.208 155.007 1.00 18.72 414 CYS A CA 1
ATOM 5418 C C . CYS A 1 414 ? 21.476 54.358 155.695 1.00 18.96 414 CYS A C 1
ATOM 5419 O O . CYS A 1 414 ? 20.954 54.919 156.630 1.00 23.14 414 CYS A O 1
ATOM 5426 N N . HIS A 1 415 ? 22.655 54.734 155.239 1.00 17.84 415 HIS A N 1
ATOM 5427 C CA . HIS A 1 415 ? 23.489 55.728 155.899 1.00 17.68 415 HIS A CA 1
ATOM 5428 C C . HIS A 1 415 ? 23.431 57.038 155.111 1.00 19.50 415 HIS A C 1
ATOM 5429 O O . HIS A 1 415 ? 24.359 57.407 154.396 1.00 18.94 415 HIS A O 1
ATOM 5443 N N . ALA A 1 416 ? 22.327 57.750 155.293 1.00 22.14 416 ALA A N 1
ATOM 5444 C CA . ALA A 1 416 ? 22.070 59.025 154.606 1.00 23.93 416 ALA A CA 1
ATOM 5445 C C . ALA A 1 416 ? 23.052 60.137 154.968 1.00 23.70 416 ALA A C 1
ATOM 5446 O O . ALA A 1 416 ? 23.156 61.125 154.252 1.00 26.58 416 ALA A O 1
ATOM 5450 N N . GLU A 1 417 ? 23.716 60.003 156.096 1.00 23.19 417 GLU A N 1
ATOM 5451 C CA . GLU A 1 417 ? 24.629 61.009 156.616 1.00 23.33 417 GLU A CA 1
ATOM 5452 C C . GLU A 1 417 ? 26.001 60.956 155.960 1.00 21.46 417 GLU A C 1
ATOM 5453 O O . GLU A 1 417 ? 26.879 61.784 156.269 1.00 23.03 417 GLU A O 1
ATOM 5465 N N . TRP A 1 418 ? 26.226 59.953 155.110 1.00 17.63 418 TRP A N 1
ATOM 5466 C CA . TRP A 1 418 ? 27.526 59.758 154.505 1.00 15.54 418 TRP A CA 1
ATOM 5467 C C . TRP A 1 418 ? 27.518 59.920 153.002 1.00 14.94 418 TRP A C 1
ATOM 5468 O O . TRP A 1 418 ? 26.573 59.539 152.319 1.00 15.46 418 TRP A O 1
ATOM 5489 N N . THR A 1 419 ? 28.628 60.406 152.488 1.00 13.97 419 THR A N 1
ATOM 5490 C CA . THR A 1 419 ? 28.942 60.269 151.092 1.00 13.58 419 THR A CA 1
ATOM 5491 C C . THR A 1 419 ? 29.546 58.897 150.839 1.00 13.78 419 THR A C 1
ATOM 5492 O O . THR A 1 419 ? 29.963 58.210 151.763 1.00 12.58 419 THR A O 1
ATOM 5499 N N . GLU A 1 420 ? 29.653 58.519 149.578 1.00 13.38 420 GLU A N 1
ATOM 5500 C CA . GLU A 1 420 ? 30.324 57.300 149.240 1.00 13.46 420 GLU A CA 1
ATOM 5501 C C . GLU A 1 420 ? 31.742 57.233 149.792 1.00 12.47 420 GLU A C 1
ATOM 5502 O O . GLU A 1 420 ? 32.134 56.218 150.380 1.00 12.50 420 GLU A O 1
ATOM 5514 N N . ASP A 1 421 ? 32.519 58.298 149.636 1.00 12.89 421 ASP A N 1
ATOM 5515 C CA . ASP A 1 421 ? 33.890 58.275 150.131 1.00 13.00 421 ASP A CA 1
ATOM 5516 C C . ASP A 1 421 ? 33.940 58.098 151.637 1.00 12.43 421 ASP A C 1
ATOM 5517 O O . ASP A 1 421 ? 34.821 57.413 152.156 1.00 12.50 421 ASP A O 1
ATOM 5526 N N . GLN A 1 422 ? 33.008 58.693 152.357 1.00 12.60 422 GLN A N 1
ATOM 5527 C CA . GLN A 1 422 ? 32.968 58.527 153.807 1.00 12.70 422 GLN A CA 1
ATOM 5528 C C . GLN A 1 422 ? 32.660 57.098 154.210 1.00 12.39 422 GLN A C 1
ATOM 5529 O O . GLN A 1 422 ? 33.285 56.553 155.113 1.00 12.46 422 GLN A O 1
ATOM 5541 N N . 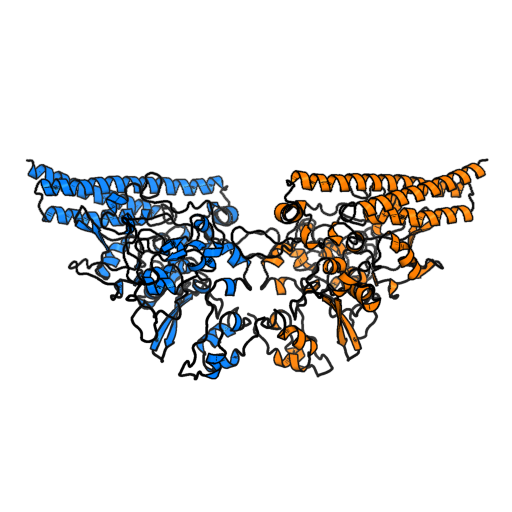ALA A 1 423 ? 31.706 56.469 153.538 1.00 12.14 423 ALA A N 1
ATOM 5542 C CA . ALA A 1 423 ? 31.360 55.090 153.851 1.00 12.56 423 ALA A CA 1
ATOM 5543 C C . ALA A 1 423 ? 32.530 54.147 153.541 1.00 11.78 423 ALA A C 1
ATOM 5544 O O . ALA A 1 423 ? 32.844 53.247 154.320 1.00 12.36 423 ALA A O 1
ATOM 5548 N N . LEU A 1 424 ? 33.201 54.374 152.420 1.00 11.67 424 LEU A N 1
ATOM 5549 C CA . LEU A 1 424 ? 34.374 53.584 152.074 1.00 11.51 424 LEU A CA 1
ATOM 5550 C C . LEU A 1 424 ? 35.469 53.737 153.116 1.00 11.59 424 LEU A C 1
ATOM 5551 O O . LEU A 1 424 ? 36.148 52.772 153.479 1.00 11.87 424 LEU A O 1
ATOM 5561 N N . TYR A 1 425 ? 35.629 54.961 153.592 1.00 11.25 425 TYR A N 1
ATOM 5562 C CA . TYR A 1 425 ? 36.633 55.270 154.612 1.00 11.43 425 TYR A CA 1
ATOM 5563 C C . TYR A 1 425 ? 36.366 54.488 155.896 1.00 11.86 425 TYR A C 1
ATOM 5564 O O . TYR A 1 425 ? 37.298 53.964 156.539 1.00 12.49 425 TYR A O 1
ATOM 5581 N N . ALA A 1 426 ? 35.098 54.404 156.283 1.00 11.67 426 ALA A N 1
ATOM 5582 C CA . ALA A 1 426 ? 34.709 53.629 157.463 1.00 11.78 426 ALA A CA 1
ATOM 5583 C C . ALA A 1 426 ? 35.032 52.147 157.276 1.00 12.41 426 ALA A C 1
ATOM 5584 O O . ALA A 1 426 ? 35.482 51.467 158.209 1.00 13.07 426 ALA A O 1
ATOM 5588 N N . ILE A 1 427 ? 34.747 51.610 156.099 1.00 11.95 427 ILE A N 1
ATOM 5589 C CA . ILE A 1 427 ? 35.120 50.213 155.840 1.00 11.94 427 ILE A CA 1
ATOM 5590 C C . ILE A 1 427 ? 36.616 50.037 155.990 1.00 11.71 427 ILE A C 1
ATOM 5591 O O . ILE A 1 427 ? 37.098 49.110 156.652 1.00 12.40 427 ILE A O 1
ATOM 5601 N N . ASP A 1 428 ? 37.376 50.911 155.344 1.00 11.87 428 ASP A N 1
ATOM 5602 C CA . ASP A 1 428 ? 38.821 50.769 155.343 1.00 12.68 428 ASP A CA 1
ATOM 5603 C C . ASP A 1 428 ? 39.459 50.959 156.702 1.00 11.96 428 ASP A C 1
ATOM 5604 O O . ASP A 1 428 ? 40.430 50.290 157.019 1.00 11.89 428 ASP A O 1
ATOM 5613 N N . TYR A 1 429 ? 38.894 51.805 157.550 1.00 12.02 429 TYR A N 1
ATOM 5614 C CA . TYR A 1 429 ? 39.379 51.929 158.921 1.00 12.32 429 TYR A CA 1
ATOM 5615 C C . TYR A 1 429 ? 39.344 50.565 159.604 1.00 11.85 429 TYR A C 1
ATOM 5616 O O . TYR A 1 429 ? 40.335 50.125 160.213 1.00 12.04 429 TYR A O 1
ATOM 5633 N N . ILE A 1 430 ? 38.198 49.880 159.535 1.00 11.66 430 ILE A N 1
ATOM 5634 C CA . ILE A 1 430 ? 38.067 48.561 160.158 1.00 11.99 430 ILE A CA 1
ATOM 5635 C C . ILE A 1 430 ? 38.990 47.529 159.530 1.00 12.07 430 ILE A C 1
ATOM 5636 O O . ILE A 1 430 ? 39.665 46.789 160.242 1.00 11.73 430 ILE A O 1
ATOM 5646 N N . LYS A 1 431 ? 39.031 47.478 158.206 1.00 11.16 431 LYS A N 1
ATOM 5647 C CA . LYS A 1 431 ? 39.828 46.467 157.546 1.00 11.56 431 LYS A CA 1
ATOM 5648 C C . LYS A 1 431 ? 41.308 46.696 157.781 1.00 11.54 431 LYS A C 1
ATOM 5649 O O . LYS A 1 431 ? 42.070 45.749 157.971 1.00 12.25 431 LYS A O 1
ATOM 5665 N N . ASN A 1 432 ? 41.737 47.954 157.755 1.00 11.79 432 ASN A N 1
ATOM 5666 C CA . ASN A 1 432 ? 43.141 48.256 157.991 1.00 11.57 432 ASN A CA 1
ATOM 5667 C C . ASN A 1 432 ? 43.555 47.877 159.403 1.00 11.67 432 ASN A C 1
ATOM 5668 O O . ASN A 1 432 ? 44.603 47.269 159.640 1.00 12.25 432 ASN A O 1
ATOM 5677 N N . TYR A 1 433 ? 42.707 48.218 160.360 1.00 11.38 433 TYR A N 1
ATOM 5678 C CA . TYR A 1 433 ? 43.005 47.903 161.755 1.00 11.98 433 TYR A CA 1
ATOM 5679 C C . TYR A 1 433 ? 43.052 46.390 161.953 1.00 11.80 433 TYR A C 1
ATOM 5680 O O . TYR A 1 433 ? 43.964 45.841 162.577 1.00 11.90 433 TYR A O 1
ATOM 5697 N N . THR A 1 434 ? 42.065 45.691 161.407 1.00 11.71 434 THR A N 1
ATOM 5698 C CA . THR A 1 434 ? 41.984 44.244 161.573 1.00 11.88 434 THR A CA 1
ATOM 5699 C C . THR A 1 434 ? 43.156 43.568 160.898 1.00 11.96 434 THR A C 1
ATOM 5700 O O . THR A 1 434 ? 43.791 42.695 161.478 1.00 12.24 434 THR A O 1
ATOM 5707 N N . HIS A 1 435 ? 43.486 43.978 159.677 1.00 11.73 435 HIS A N 1
ATOM 5708 C CA . HIS A 1 435 ? 44.591 43.361 158.958 1.00 12.07 435 HIS A CA 1
ATOM 5709 C C . HIS A 1 435 ? 45.901 43.569 159.718 1.00 11.87 435 HIS A C 1
ATOM 5710 O O . HIS A 1 435 ? 46.731 42.679 159.785 1.00 12.43 435 HIS A O 1
ATOM 5723 N N . GLY A 1 436 ? 46.093 44.734 160.334 1.00 12.20 436 GLY A N 1
ATOM 5724 C CA . GLY A 1 436 ? 47.290 44.976 161.132 1.00 12.15 436 GLY A CA 1
ATOM 5725 C C . GLY A 1 436 ? 47.391 43.970 162.260 1.00 12.07 436 GLY A C 1
ATOM 5726 O O . GLY A 1 436 ? 48.482 43.474 162.567 1.00 12.89 436 GLY A O 1
ATOM 5730 N N . LYS A 1 437 ? 46.262 43.666 162.902 1.00 12.36 437 LYS A N 1
ATOM 5731 C CA . LYS A 1 437 ? 46.281 42.697 163.981 1.00 12.09 437 LYS A CA 1
ATOM 5732 C C . LYS A 1 437 ? 46.443 41.272 163.491 1.00 12.59 437 LYS A C 1
ATOM 5733 O O . LYS A 1 437 ? 47.016 40.447 164.193 1.00 12.97 437 LYS A O 1
ATOM 5749 N N . ILE A 1 438 ? 45.924 40.951 162.314 1.00 11.90 438 ILE A N 1
ATOM 5750 C CA . ILE A 1 438 ? 46.203 39.669 161.683 1.00 12.24 438 ILE A CA 1
ATOM 5751 C C . ILE A 1 438 ? 47.691 39.513 161.467 1.00 12.16 438 ILE A C 1
ATOM 5752 O O . ILE A 1 438 ? 48.291 38.496 161.822 1.00 12.32 438 ILE A O 1
ATOM 5762 N N . VAL A 1 439 ? 48.328 40.534 160.904 1.00 12.35 439 VAL A N 1
ATOM 5763 C CA . VAL A 1 439 ? 49.755 40.469 160.612 1.00 12.94 439 VAL A CA 1
ATOM 5764 C C . VAL A 1 439 ? 50.547 40.293 161.914 1.00 12.88 439 VAL A C 1
ATOM 5765 O O . VAL A 1 439 ? 51.453 39.475 161.989 1.00 13.44 439 VAL A O 1
ATOM 5772 N N . LYS A 1 440 ? 50.197 41.040 162.950 1.00 12.69 440 LYS A N 1
ATOM 5773 C CA . LYS A 1 440 ? 50.876 40.914 164.229 1.00 13.33 440 LYS A CA 1
ATOM 5774 C C . LYS A 1 440 ? 50.628 39.542 164.860 1.00 13.37 440 LYS A C 1
ATOM 5775 O O . LYS A 1 440 ? 51.547 38.951 165.443 1.00 13.81 440 LYS A O 1
ATOM 5791 N N . SER A 1 441 ? 49.407 39.015 164.748 1.00 12.73 441 SER A N 1
ATOM 5792 C CA . SER A 1 441 ? 49.132 37.670 165.243 1.00 13.09 441 SER A CA 1
ATOM 5793 C C . SER A 1 441 ? 50.006 36.658 164.531 1.00 12.63 441 SER A C 1
ATOM 5794 O O . SER A 1 441 ? 50.520 35.715 165.136 1.00 13.28 441 SER A O 1
ATOM 5801 N N . GLU A 1 442 ? 50.206 36.829 163.228 1.00 12.69 442 GLU A N 1
ATOM 5802 C CA . GLU A 1 442 ? 51.069 35.919 162.481 1.00 13.07 442 GLU A CA 1
ATOM 5803 C C . GLU A 1 442 ? 52.521 36.058 162.900 1.00 13.61 442 GLU A C 1
ATOM 5804 O O . GLU A 1 442 ? 53.219 35.065 162.992 1.00 14.17 442 GLU A O 1
ATOM 5816 N N . TYR A 1 443 ? 52.978 37.281 163.144 1.00 13.39 443 TYR A N 1
ATOM 5817 C CA . TYR A 1 443 ? 54.333 37.506 163.624 1.00 14.26 443 TYR A CA 1
ATOM 5818 C C . TYR A 1 443 ? 54.579 36.668 164.883 1.00 14.21 443 TYR A C 1
ATOM 5819 O O . TYR A 1 443 ? 55.612 35.990 165.009 1.00 14.57 443 TYR A O 1
ATOM 5836 N N . TRP A 1 444 ? 53.666 36.764 165.839 1.00 14.05 444 TRP A N 1
ATOM 5837 C CA . TRP A 1 444 ? 53.833 36.087 167.130 1.00 14.38 444 TRP A CA 1
ATOM 5838 C C . TRP A 1 444 ? 53.680 34.586 167.007 1.00 14.56 444 TRP A C 1
ATOM 5839 O O . TRP A 1 444 ? 54.424 33.819 167.637 1.00 15.46 444 TRP A O 1
ATOM 5860 N N . LEU A 1 445 ? 52.738 34.122 166.198 1.00 14.31 445 LEU A N 1
ATOM 5861 C CA . LEU A 1 445 ? 52.630 32.679 165.914 1.00 14.81 445 LEU A CA 1
ATOM 5862 C C . LEU A 1 445 ? 53.894 32.143 165.284 1.00 14.62 445 LEU A C 1
ATOM 5863 O O . LEU A 1 445 ? 54.368 31.078 165.663 1.00 14.86 445 LEU A O 1
ATOM 5873 N N . ALA A 1 446 ? 54.457 32.871 164.323 1.00 14.60 446 ALA A N 1
ATOM 5874 C CA . ALA A 1 446 ? 55.672 32.438 163.642 1.00 15.02 446 ALA A CA 1
ATOM 5875 C C . ALA A 1 446 ? 56.838 32.389 164.632 1.00 15.48 446 ALA A C 1
ATOM 5876 O O . ALA A 1 446 ? 57.677 31.476 164.578 1.00 15.73 446 ALA A O 1
ATOM 5880 N N . LYS A 1 447 ? 56.886 33.359 165.533 1.00 16.02 447 LYS A N 1
ATOM 5881 C CA . LYS A 1 447 ? 57.958 33.427 166.528 1.00 16.16 447 LYS A CA 1
ATOM 5882 C C . LYS A 1 447 ? 57.874 32.194 167.441 1.00 16.57 447 LYS A C 1
ATOM 5883 O O . LYS A 1 447 ? 58.868 31.545 167.734 1.00 17.39 447 LYS A O 1
ATOM 5899 N N . MET A 1 448 ? 56.676 31.863 167.875 1.00 15.96 448 MET A N 1
ATOM 5900 C CA . MET A 1 448 ? 56.475 30.656 168.664 1.00 16.78 448 MET A CA 1
ATOM 5901 C C . MET A 1 448 ? 56.833 29.394 167.898 1.00 16.54 448 MET A C 1
ATOM 5902 O O . MET A 1 448 ? 57.538 28.513 168.405 1.00 17.36 448 MET A O 1
ATOM 5913 N N . ILE A 1 449 ? 56.346 29.266 166.672 1.00 15.84 449 ILE A N 1
ATOM 5914 C CA . ILE A 1 449 ? 56.579 28.073 165.881 1.00 16.07 449 ILE A CA 1
ATOM 5915 C C . ILE A 1 449 ? 58.068 27.845 165.727 1.00 16.64 449 ILE A C 1
ATOM 5916 O O . ILE A 1 449 ? 58.558 26.710 165.863 1.00 17.49 449 ILE A O 1
ATOM 5926 N N . ASP A 1 450 ? 58.808 28.914 165.457 1.00 17.07 450 ASP A N 1
ATOM 5927 C CA . ASP A 1 450 ? 60.228 28.815 165.235 1.00 17.96 450 ASP A CA 1
ATOM 5928 C C . ASP A 1 450 ? 61.007 28.394 166.493 1.00 17.78 450 ASP A C 1
ATOM 5929 O O . ASP A 1 450 ? 62.143 27.937 166.362 1.00 19.32 450 ASP A O 1
ATOM 5938 N N . LEU A 1 451 ? 60.428 28.542 167.673 1.00 17.25 451 LEU A N 1
ATOM 5939 C CA . LEU A 1 451 ? 61.071 28.079 168.904 1.00 17.95 451 LEU A CA 1
ATOM 5940 C C . LEU A 1 451 ? 60.936 26.596 169.092 1.00 18.34 451 LEU A C 1
ATOM 5941 O O . LEU A 1 451 ? 61.677 26.038 169.868 1.00 18.86 451 LEU A O 1
ATOM 5951 N N . PHE A 1 452 ? 59.982 25.944 168.439 1.00 17.88 452 PHE A N 1
ATOM 5952 C CA . PHE A 1 452 ? 59.798 24.517 168.670 1.00 18.30 452 PHE A CA 1
ATOM 5953 C C . PHE A 1 452 ? 61.037 23.706 168.275 1.00 18.99 452 PHE A C 1
ATOM 5954 O O . PHE A 1 452 ? 61.495 22.882 169.068 1.00 19.19 452 PHE A O 1
ATOM 5971 N N . PRO A 1 453 ? 61.612 23.917 167.080 1.00 18.83 453 PRO A N 1
ATOM 5972 C CA . PRO A 1 453 ? 62.856 23.195 166.744 1.00 19.28 453 PRO A CA 1
ATOM 5973 C C . PRO A 1 453 ? 64.017 23.522 167.656 1.00 19.76 453 PRO A C 1
ATOM 5974 O O . PRO A 1 453 ? 64.802 22.630 167.992 1.00 20.56 453 PRO A O 1
ATOM 5985 N N . VAL A 1 454 ? 64.138 24.772 168.064 1.00 19.52 454 VAL A N 1
ATOM 5986 C CA . VAL A 1 454 ? 65.192 25.168 168.975 1.00 19.96 454 VAL A CA 1
ATOM 5987 C C . VAL A 1 454 ? 65.017 24.418 170.291 1.00 19.84 454 VAL A C 1
ATOM 5988 O O . VAL A 1 454 ? 65.978 23.853 170.841 1.00 20.38 454 VAL A O 1
ATOM 5995 N N . ALA A 1 455 ? 63.807 24.417 170.811 1.00 20.11 455 ALA A N 1
ATOM 5996 C CA . ALA A 1 455 ? 63.500 23.734 172.059 1.00 21.13 455 ALA A CA 1
ATOM 5997 C C . ALA A 1 455 ? 63.773 22.242 171.968 1.00 21.76 455 ALA A C 1
ATOM 5998 O O . ALA A 1 455 ? 64.341 21.638 172.912 1.00 22.27 455 ALA A O 1
ATOM 6002 N N . LYS A 1 456 ? 63.383 21.612 170.867 1.00 22.68 456 LYS A N 1
ATOM 6003 C CA . LYS A 1 456 ? 63.678 20.193 170.647 1.00 25.00 456 LYS A CA 1
ATOM 6004 C C . LYS A 1 456 ? 65.170 19.937 170.660 1.00 25.56 456 LYS A C 1
ATOM 6005 O O . LYS A 1 456 ? 65.629 19.005 171.350 1.00 26.58 456 LYS A O 1
ATOM 6014 N N . ARG A 1 457 ? 65.946 20.728 169.930 1.00 26.41 457 ARG A N 1
ATOM 6015 C CA . ARG A 1 457 ? 67.403 20.559 169.920 1.00 27.49 457 ARG A CA 1
ATOM 6016 C C . ARG A 1 457 ? 68.025 20.789 171.285 1.00 27.45 457 ARG A C 1
ATOM 6017 O O . ARG A 1 457 ? 69.087 20.210 171.597 1.00 28.35 457 ARG A O 1
ATOM 6038 N N . ALA A 1 458 ? 67.406 21.629 172.101 1.00 26.94 458 ALA A N 1
ATOM 6039 C CA . ALA A 1 458 ? 67.940 21.962 173.419 1.00 27.21 458 ALA A CA 1
ATOM 6040 C C . ALA A 1 458 ? 67.589 20.909 174.458 1.00 27.03 458 ALA A C 1
ATOM 6041 O O . ALA A 1 458 ? 68.136 20.949 175.553 1.00 28.18 458 ALA A O 1
ATOM 6045 N N . GLY A 1 459 ? 66.692 19.986 174.126 1.00 26.45 459 GLY A N 1
ATOM 6046 C CA . GLY A 1 459 ? 66.235 18.958 175.070 1.00 26.75 459 GLY A CA 1
ATOM 6047 C C . GLY A 1 459 ? 65.136 19.384 176.017 1.00 26.47 459 GLY A C 1
ATOM 6048 O O . GLY A 1 459 ? 64.941 18.794 177.069 1.00 27.31 459 GLY A O 1
ATOM 6052 N N . VAL A 1 460 ? 64.360 20.390 175.630 1.00 25.35 460 VAL A N 1
ATOM 6053 C CA . VAL A 1 460 ? 63.205 20.784 176.419 1.00 24.85 460 VAL A CA 1
ATOM 6054 C C . VAL A 1 460 ? 62.240 19.614 176.566 1.00 24.83 460 VAL A C 1
ATOM 6055 O O . VAL A 1 460 ? 62.063 18.818 175.652 1.00 24.76 460 VAL A O 1
ATOM 6062 N N . SER A 1 461 ? 61.625 19.504 177.739 1.00 25.53 461 SER A N 1
ATOM 6063 C CA . SER A 1 461 ? 60.778 18.364 178.051 1.00 26.27 461 SER A CA 1
ATOM 6064 C C . SER A 1 461 ? 59.520 18.295 177.208 1.00 26.55 461 SER A C 1
ATOM 6065 O O . SER A 1 461 ? 58.967 19.322 176.793 1.00 25.37 461 SER A O 1
ATOM 6072 N N . GLU A 1 462 ? 59.045 17.085 176.985 1.00 27.06 462 GLU A N 1
ATOM 6073 C CA . GLU A 1 462 ? 57.808 16.868 176.261 1.00 27.70 462 GLU A CA 1
ATOM 6074 C C . GLU A 1 462 ? 56.644 17.509 176.997 1.00 27.60 462 GLU A C 1
ATOM 6075 O O . GLU A 1 462 ? 55.688 17.971 176.361 1.00 26.40 462 GLU A O 1
ATOM 6087 N N . ASP A 1 463 ? 56.711 17.590 178.325 1.00 27.58 463 ASP A N 1
ATOM 6088 C CA . ASP A 1 463 ? 55.650 18.234 179.076 1.00 27.91 463 ASP A CA 1
ATOM 6089 C C . ASP A 1 463 ? 55.537 19.702 178.689 1.00 26.47 463 ASP A C 1
ATOM 6090 O O . ASP A 1 463 ? 54.432 20.196 178.464 1.00 25.83 463 ASP A O 1
ATOM 6099 N N . VAL A 1 464 ? 56.677 20.388 178.622 1.00 25.17 464 VAL A N 1
ATOM 6100 C CA . VAL A 1 464 ? 56.695 21.805 178.249 1.00 24.10 464 VAL A CA 1
ATOM 6101 C C . VAL A 1 464 ? 56.230 21.951 176.795 1.00 22.67 464 VAL A C 1
ATOM 6102 O O . VAL A 1 464 ? 55.424 22.849 176.496 1.00 21.72 464 VAL A O 1
ATOM 6109 N N . LEU A 1 465 ? 56.708 21.091 175.906 1.00 20.84 465 LEU A N 1
ATOM 6110 C CA . LEU A 1 465 ? 56.266 21.142 174.502 1.00 20.52 465 LEU A CA 1
ATOM 6111 C C . LEU A 1 465 ? 54.757 20.939 174.396 1.00 20.39 465 LEU A C 1
ATOM 6112 O O . LEU A 1 465 ? 54.079 21.625 173.624 1.00 19.84 465 LEU A O 1
ATOM 6122 N N . ASN A 1 466 ? 54.195 20.032 175.184 1.00 20.81 466 ASN A N 1
ATOM 6123 C CA . ASN A 1 466 ? 52.762 19.811 175.151 1.00 20.71 466 ASN A CA 1
ATOM 6124 C C . ASN A 1 466 ? 51.983 20.997 175.714 1.00 20.38 466 ASN A C 1
ATOM 6125 O O . ASN A 1 466 ? 50.919 21.325 175.198 1.00 20.82 466 ASN A O 1
ATOM 6134 N N . GLN A 1 467 ? 52.504 21.670 176.731 1.00 20.31 467 GLN A N 1
ATOM 6135 C CA . GLN A 1 467 ? 51.887 22.891 177.230 1.00 20.63 467 GLN A CA 1
ATOM 6136 C C . GLN A 1 467 ? 51.852 23.934 176.103 1.00 19.54 467 GLN A C 1
ATOM 6137 O O . GLN A 1 467 ? 50.846 24.641 175.905 1.00 19.84 467 GLN A O 1
ATOM 6149 N N . ALA A 1 468 ? 52.975 24.059 175.403 1.00 18.91 468 ALA A N 1
ATOM 6150 C CA . ALA A 1 468 ? 53.065 24.999 174.290 1.00 18.71 468 ALA A CA 1
ATOM 6151 C C . ALA A 1 468 ? 52.126 24.604 173.151 1.00 17.90 468 ALA A C 1
ATOM 6152 O O . ALA A 1 468 ? 51.532 25.485 172.500 1.00 17.83 468 ALA A O 1
ATOM 6156 N N . ARG A 1 469 ? 51.990 23.315 172.876 1.00 17.66 469 ARG A N 1
ATOM 6157 C CA . ARG A 1 469 ? 51.051 22.853 171.862 1.00 17.25 469 ARG A CA 1
ATOM 6158 C C . ARG A 1 469 ? 49.607 23.205 172.211 1.00 18.26 469 ARG A C 1
ATOM 6159 O O . ARG A 1 469 ? 48.817 23.520 171.322 1.00 17.84 469 ARG A O 1
ATOM 6180 N N . GLU A 1 470 ? 49.231 23.141 173.485 1.00 18.49 470 GLU A N 1
ATOM 6181 C CA . GLU A 1 470 ? 47.889 23.511 173.890 1.00 19.31 470 GLU A CA 1
ATOM 6182 C C . GLU A 1 470 ? 47.663 24.999 173.643 1.00 18.66 470 GLU A C 1
ATOM 6183 O O . GLU A 1 470 ? 46.584 25.415 173.201 1.00 19.37 470 GLU A O 1
ATOM 6195 N N . LEU A 1 471 ? 48.687 25.805 173.925 1.00 17.48 471 LEU A N 1
ATOM 6196 C CA . LEU A 1 471 ? 48.620 27.228 173.620 1.00 17.30 471 LEU A CA 1
ATOM 6197 C C . LEU A 1 471 ? 48.525 27.474 172.112 1.00 16.77 471 LEU A C 1
ATOM 6198 O O . LEU A 1 471 ? 47.784 28.365 171.663 1.00 16.78 471 LEU A O 1
ATOM 6208 N N . HIS A 1 472 ? 49.245 26.690 171.324 1.00 15.97 472 HIS A N 1
ATOM 6209 C CA . HIS A 1 472 ? 49.181 26.798 169.855 1.00 15.58 472 HIS A CA 1
ATOM 6210 C C . HIS A 1 472 ? 47.761 26.602 169.339 1.00 15.19 472 HIS A C 1
ATOM 6211 O O . HIS A 1 472 ? 47.309 27.350 168.468 1.00 15.46 472 HIS A O 1
ATOM 6224 N N . TYR A 1 473 ? 47.015 25.644 169.861 1.00 15.62 473 TYR A N 1
ATOM 6225 C CA . TYR A 1 473 ? 45.636 25.458 169.412 1.00 15.29 473 TYR A CA 1
ATOM 6226 C C . TYR A 1 473 ? 44.876 26.775 169.459 1.00 15.39 473 TYR A C 1
ATOM 6227 O O . TYR A 1 473 ? 44.248 27.173 168.490 1.00 15.52 473 TYR A O 1
ATOM 6244 N N . ASP A 1 474 ? 44.921 27.451 170.597 1.00 15.66 474 ASP A N 1
ATOM 6245 C CA . ASP A 1 474 ? 44.196 28.698 170.813 1.00 16.25 474 ASP A CA 1
ATOM 6246 C C . ASP A 1 474 ? 44.776 29.837 169.997 1.00 15.57 474 ASP A C 1
ATOM 6247 O O . ASP A 1 474 ? 44.030 30.604 169.392 1.00 15.28 474 ASP A O 1
ATOM 6256 N N . ALA A 1 475 ? 46.090 29.971 169.989 1.00 14.74 475 ALA A N 1
ATOM 6257 C CA . ALA A 1 475 ? 46.729 31.024 169.215 1.00 15.03 475 ALA A CA 1
ATOM 6258 C C . ALA A 1 475 ? 46.336 30.900 167.763 1.00 15.17 475 ALA A C 1
ATOM 6259 O O . ALA A 1 475 ? 46.063 31.908 167.073 1.00 14.87 475 ALA A O 1
ATOM 6263 N N . HIS A 1 476 ? 46.290 29.669 167.275 1.00 14.19 476 HIS A N 1
ATOM 6264 C CA . HIS A 1 476 ? 45.901 29.403 165.907 1.00 14.23 476 HIS A CA 1
ATOM 6265 C C . HIS A 1 476 ? 44.438 29.752 165.669 1.00 14.06 476 HIS A C 1
ATOM 6266 O O . HIS A 1 476 ? 44.105 30.510 164.758 1.00 13.93 476 HIS A O 1
ATOM 6279 N N . LEU A 1 477 ? 43.538 29.194 166.470 1.00 13.39 477 LEU A N 1
ATOM 6280 C CA . LEU A 1 477 ? 42.124 29.432 166.282 1.00 13.81 477 LEU A CA 1
ATOM 6281 C C . LEU A 1 477 ? 41.793 30.921 166.220 1.00 13.62 477 LEU A C 1
ATOM 6282 O O . LEU A 1 477 ? 41.040 31.381 165.357 1.00 14.21 477 LEU A O 1
ATOM 6292 N N . TYR A 1 478 ? 42.329 31.678 167.178 1.00 14.02 478 TYR A N 1
ATOM 6293 C CA . TYR A 1 478 ? 41.952 33.070 167.352 1.00 13.95 478 TYR A CA 1
ATOM 6294 C C . TYR A 1 478 ? 42.599 34.000 166.322 1.00 13.88 478 TYR A C 1
ATOM 6295 O O . TYR A 1 478 ? 42.181 35.151 166.226 1.00 13.65 478 TYR A O 1
ATOM 6312 N N . TRP A 1 479 ? 43.556 33.473 165.558 1.00 13.00 479 TRP A N 1
ATOM 6313 C CA . TRP A 1 479 ? 44.114 34.090 164.354 1.00 13.16 479 TRP A CA 1
ATOM 6314 C C . TRP A 1 479 ? 43.386 33.638 163.088 1.00 13.14 479 TRP A C 1
ATOM 6315 O O . TRP A 1 479 ? 42.880 34.471 162.317 1.00 12.64 479 TRP A O 1
ATOM 6336 N N . GLU A 1 480 ? 43.326 32.335 162.852 1.00 13.14 480 GLU A N 1
ATOM 6337 C CA . GLU A 1 480 ? 42.944 31.825 161.539 1.00 13.06 480 GLU A CA 1
ATOM 6338 C C . GLU A 1 480 ? 41.501 32.107 161.217 1.00 12.77 480 GLU A C 1
ATOM 6339 O O . GLU A 1 480 ? 41.122 32.178 160.047 1.00 12.93 480 GLU A O 1
ATOM 6351 N N . TRP A 1 481 ? 40.664 32.226 162.241 1.00 12.42 481 TRP A N 1
ATOM 6352 C CA . TRP A 1 481 ? 39.292 32.635 162.012 1.00 12.28 481 TRP A CA 1
ATOM 6353 C C . TRP A 1 481 ? 39.247 33.825 161.054 1.00 12.22 481 TRP A C 1
ATOM 6354 O O . TRP A 1 481 ? 38.383 33.893 160.204 1.00 12.42 481 TRP A O 1
ATOM 6375 N N . TRP A 1 482 ? 40.179 34.759 161.221 1.00 12.26 482 TRP A N 1
ATOM 6376 C CA . TRP A 1 482 ? 40.115 36.065 160.572 1.00 12.27 482 TRP A CA 1
ATOM 6377 C C . TRP A 1 482 ? 40.795 36.127 159.233 1.00 12.52 482 TRP A C 1
ATOM 6378 O O . TRP A 1 482 ? 40.452 37.008 158.452 1.00 13.08 482 TRP A O 1
ATOM 6399 N N . THR A 1 483 ? 41.743 35.243 158.947 1.00 12.76 483 THR A N 1
ATOM 6400 C CA . THR A 1 483 ? 42.236 35.057 157.577 1.00 12.77 483 THR A CA 1
ATOM 6401 C C . THR A 1 483 ? 41.255 34.219 156.777 1.00 12.40 483 THR A C 1
ATOM 6402 O O . THR A 1 483 ? 41.111 34.401 155.578 1.00 12.98 483 THR A O 1
ATOM 6409 N N . ALA A 1 484 ? 40.551 33.316 157.446 1.00 12.19 484 ALA A N 1
ATOM 6410 C CA . ALA A 1 484 ? 39.528 32.516 156.802 1.00 12.48 484 ALA A CA 1
ATOM 6411 C C . ALA A 1 484 ? 38.322 33.384 156.445 1.00 12.13 484 ALA A C 1
ATOM 6412 O O . ALA A 1 484 ? 37.736 33.242 155.377 1.00 13.27 484 ALA A O 1
ATOM 6416 N N . GLU A 1 485 ? 37.932 34.264 157.355 1.00 12.60 485 GLU A N 1
ATOM 6417 C CA . GLU A 1 485 ? 36.735 35.081 157.198 1.00 12.84 485 GLU A CA 1
ATOM 6418 C C . GLU A 1 485 ? 37.019 36.226 156.227 1.00 12.32 485 GLU A C 1
ATOM 6419 O O . GLU A 1 485 ? 38.053 36.865 156.299 1.00 13.49 485 GLU A O 1
ATOM 6431 N N . ASN A 1 486 ? 36.095 36.472 155.321 1.00 11.62 486 ASN A N 1
ATOM 6432 C CA . ASN A 1 486 ? 36.402 37.266 154.138 1.00 11.66 486 ASN A CA 1
ATOM 6433 C C . ASN A 1 486 ? 36.280 38.764 154.262 1.00 12.01 486 ASN A C 1
ATOM 6434 O O . ASN A 1 486 ? 36.692 39.473 153.336 1.00 12.36 486 ASN A O 1
ATOM 6443 N N . SER A 1 487 ? 35.732 39.259 155.363 1.00 11.38 487 SER A N 1
ATOM 6444 C CA . SER A 1 487 ? 35.476 40.689 155.501 1.00 11.52 487 SER A CA 1
ATOM 6445 C C . SER A 1 487 ? 36.619 41.490 156.108 1.00 11.76 487 SER A C 1
ATOM 6446 O O . SER A 1 487 ? 36.515 42.701 156.226 1.00 12.35 487 SER A O 1
ATOM 6453 N N . VAL A 1 488 ? 37.686 40.811 156.509 1.00 11.85 488 VAL A N 1
ATOM 6454 C CA . VAL A 1 488 ? 38.816 41.444 157.196 1.00 12.18 488 VAL A CA 1
ATOM 6455 C C . VAL A 1 488 ? 38.276 42.321 158.336 1.00 12.34 488 VAL A C 1
ATOM 6456 O O . VAL A 1 488 ? 38.640 43.472 158.519 1.00 12.29 488 VAL A O 1
ATOM 6463 N N . GLY A 1 489 ? 37.424 41.706 159.154 1.00 12.24 489 GLY A N 1
ATOM 6464 C CA . GLY A 1 489 ? 36.865 42.335 160.318 1.00 12.74 489 GLY A CA 1
ATOM 6465 C C . GLY A 1 489 ? 35.581 43.112 160.134 1.00 12.15 489 GLY A C 1
ATOM 6466 O O . GLY A 1 489 ? 34.884 43.362 161.107 1.00 12.94 489 GLY A O 1
ATOM 6470 N N . PHE A 1 490 ? 35.229 43.515 158.909 1.00 12.01 490 PHE A N 1
ATOM 6471 C CA . PHE A 1 490 ? 34.094 44.384 158.761 1.00 12.03 490 PHE A CA 1
ATOM 6472 C C . PHE A 1 490 ? 32.800 43.793 159.309 1.00 12.30 490 PHE A C 1
ATOM 6473 O O . PHE A 1 490 ? 31.952 44.519 159.842 1.00 12.91 490 PHE A O 1
ATOM 6490 N N . HIS A 1 491 ? 32.621 42.500 159.138 1.00 12.01 491 HIS A N 1
ATOM 6491 C CA . HIS A 1 491 ? 31.367 41.894 159.589 1.00 12.57 491 HIS A CA 1
ATOM 6492 C C . HIS A 1 491 ? 31.176 41.967 161.099 1.00 12.97 491 HIS A C 1
ATOM 6493 O O . HIS A 1 491 ? 30.051 41.888 161.561 1.00 13.74 491 HIS A O 1
ATOM 6507 N N . ASN A 1 492 ? 32.262 42.013 161.866 1.00 13.13 492 ASN A N 1
ATOM 6508 C CA . ASN A 1 492 ? 32.161 42.117 163.318 1.00 12.64 492 ASN A CA 1
ATOM 6509 C C . ASN A 1 492 ? 33.473 42.651 163.892 1.00 12.50 492 ASN A C 1
ATOM 6510 O O . ASN A 1 492 ? 34.302 41.893 164.383 1.00 13.13 492 ASN A O 1
ATOM 6519 N N . PRO A 1 493 ? 33.684 43.968 163.798 1.00 12.76 493 PRO A N 1
ATOM 6520 C CA . PRO A 1 493 ? 34.991 44.509 164.137 1.00 13.11 493 PRO A CA 1
ATOM 6521 C C . PRO A 1 493 ? 35.413 44.281 165.575 1.00 13.41 493 PRO A C 1
ATOM 6522 O O . PRO A 1 493 ? 36.577 44.036 165.845 1.00 13.06 493 PRO A O 1
ATOM 6533 N N . ASP A 1 494 ? 34.472 44.362 166.502 1.00 13.34 494 ASP A N 1
ATOM 6534 C CA . ASP A 1 494 ? 34.829 44.220 167.911 1.00 14.15 494 ASP A CA 1
ATOM 6535 C C . ASP A 1 494 ? 35.262 42.794 168.209 1.00 13.18 494 ASP A C 1
ATOM 6536 O O . ASP A 1 494 ? 36.162 42.552 169.029 1.00 14.46 494 ASP A O 1
ATOM 6545 N N . GLN A 1 495 ? 34.610 41.822 167.579 1.00 13.23 495 GLN A N 1
ATOM 6546 C CA . GLN A 1 495 ? 34.948 40.422 167.810 1.00 13.12 495 GLN A CA 1
ATOM 6547 C C . GLN A 1 495 ? 36.310 40.095 167.208 1.00 12.84 495 GLN A C 1
ATOM 6548 O O . GLN A 1 495 ? 37.125 39.394 167.819 1.00 13.85 495 GLN A O 1
ATOM 6560 N N . ALA A 1 496 ? 36.574 40.593 166.000 1.00 12.94 496 ALA A N 1
ATOM 6561 C CA . ALA A 1 496 ? 37.868 40.397 165.372 1.00 12.98 496 ALA A CA 1
ATOM 6562 C C . ALA A 1 496 ? 38.980 40.907 166.306 1.00 13.02 496 ALA A C 1
ATOM 6563 O O . ALA A 1 496 ? 39.986 40.253 166.506 1.00 13.52 496 ALA A O 1
ATOM 6567 N N . ARG A 1 497 ? 38.787 42.095 166.847 1.00 13.09 497 ARG A N 1
ATOM 6568 C CA . ARG A 1 497 ? 39.768 42.734 167.698 1.00 13.21 497 ARG A CA 1
ATOM 6569 C C . ARG A 1 497 ? 40.021 41.892 168.947 1.00 13.32 497 ARG A C 1
ATOM 6570 O O . ARG A 1 497 ? 41.162 41.629 169.307 1.00 14.08 497 ARG A O 1
ATOM 6591 N N . GLU A 1 498 ? 38.958 41.454 169.605 1.00 13.64 498 GLU A N 1
ATOM 6592 C CA . GLU A 1 498 ? 39.140 40.681 170.829 1.00 14.38 498 GLU A CA 1
ATOM 6593 C C . GLU A 1 498 ? 39.824 39.364 170.533 1.00 13.71 498 GLU A C 1
ATOM 6594 O O . GLU A 1 498 ? 40.690 38.925 171.270 1.00 14.86 498 GLU A O 1
ATOM 6606 N N . SER A 1 499 ? 39.424 38.719 169.451 1.00 13.52 499 SER A N 1
ATOM 6607 C CA . SER A 1 499 ? 39.998 37.436 169.083 1.00 13.20 499 SER A CA 1
ATOM 6608 C C . SER A 1 499 ? 41.462 37.573 168.738 1.00 12.94 499 SER A C 1
ATOM 6609 O O . SER A 1 499 ? 42.306 36.801 169.221 1.00 13.65 499 SER A O 1
ATOM 6616 N N . LEU A 1 500 ? 41.804 38.544 167.900 1.00 12.91 500 LEU A N 1
ATOM 6617 C CA . LEU A 1 500 ? 43.175 38.669 167.461 1.00 13.48 500 LEU A CA 1
ATOM 6618 C C . LEU A 1 500 ? 44.074 39.071 168.638 1.00 13.69 500 LEU A C 1
ATOM 6619 O O . LEU A 1 500 ? 45.204 38.585 168.753 1.00 13.80 500 LEU A O 1
ATOM 6629 N N . MET A 1 501 ? 43.584 39.918 169.526 1.00 13.36 501 MET A N 1
ATOM 6630 C CA . MET A 1 501 ? 44.379 40.201 170.736 1.00 14.13 501 MET A CA 1
ATOM 6631 C C . MET A 1 501 ? 44.560 38.942 171.596 1.00 13.90 501 MET A C 1
ATOM 6632 O O . MET A 1 501 ? 45.607 38.762 172.201 1.00 14.65 501 MET A O 1
ATOM 6643 N N . THR A 1 502 ? 43.561 38.067 171.630 1.00 14.39 502 THR A N 1
ATOM 6644 C CA . THR A 1 502 ? 43.685 36.780 172.328 1.00 14.38 502 THR A CA 1
ATOM 6645 C C . THR A 1 502 ? 44.733 35.895 171.674 1.00 14.36 502 THR A C 1
ATOM 6646 O O . THR A 1 502 ? 45.560 35.282 172.360 1.00 15.15 502 THR A O 1
ATOM 6653 N N . SER A 1 503 ? 44.760 35.848 170.342 1.00 14.17 503 SER A N 1
ATOM 6654 C CA . SER A 1 503 ? 45.769 35.067 169.632 1.00 13.93 503 SER A CA 1
ATOM 6655 C C . SER A 1 503 ? 47.168 35.518 170.029 1.00 14.18 503 SER A C 1
ATOM 6656 O O . SER A 1 503 ? 48.021 34.710 170.423 1.00 14.49 503 SER A O 1
ATOM 6663 N N . ILE A 1 504 ? 47.398 36.823 169.958 1.00 14.05 504 ILE A N 1
ATOM 6664 C CA . ILE A 1 504 ? 48.711 37.388 170.296 1.00 14.56 504 ILE A CA 1
ATOM 6665 C C . ILE A 1 504 ? 49.066 37.063 171.740 1.00 15.14 504 ILE A C 1
ATOM 6666 O O . ILE A 1 504 ? 50.193 36.686 172.041 1.00 15.41 504 ILE A O 1
ATOM 6676 N N . SER A 1 505 ? 48.095 37.172 172.629 1.00 15.01 505 SER A N 1
ATOM 6677 C CA . SER A 1 505 ? 48.335 36.871 174.049 1.00 15.78 505 SER A CA 1
ATOM 6678 C C . SER A 1 505 ? 48.779 35.421 174.230 1.00 15.46 505 SER A C 1
ATOM 6679 O O . SER A 1 505 ? 49.697 35.131 175.001 1.00 16.92 505 SER A O 1
ATOM 6686 N N . LYS A 1 506 ? 48.135 34.498 173.525 1.00 15.59 506 LYS A N 1
ATOM 6687 C CA . LYS A 1 506 ? 48.448 33.059 173.635 1.00 15.57 506 LYS A CA 1
ATOM 6688 C C . LYS A 1 506 ? 49.820 32.758 173.062 1.00 15.63 506 LYS A C 1
ATOM 6689 O O . LYS A 1 506 ? 50.616 32.041 173.670 1.00 16.38 506 LYS A O 1
ATOM 6705 N N . SER A 1 507 ? 50.138 33.341 171.916 1.00 15.54 507 SER A N 1
ATOM 6706 C CA . SER A 1 507 ? 51.449 33.152 171.322 1.00 15.37 507 SER A CA 1
ATOM 6707 C C . SER A 1 507 ? 52.541 33.716 172.226 1.00 15.94 507 SER A C 1
ATOM 6708 O O . SER A 1 507 ? 53.588 33.078 172.401 1.00 16.66 507 SER A O 1
ATOM 6715 N N . LYS A 1 508 ? 52.316 34.904 172.791 1.00 16.21 508 LYS A N 1
ATOM 6716 C CA . LYS A 1 508 ? 53.301 35.513 173.688 1.00 16.39 508 LYS A CA 1
ATOM 6717 C C . LYS A 1 508 ? 53.527 34.605 174.896 1.00 16.98 508 LYS A C 1
ATOM 6718 O O . LYS A 1 508 ? 54.664 34.445 175.352 1.00 18.68 508 LYS A O 1
ATOM 6734 N N . GLU A 1 509 ? 52.465 34.015 175.422 1.00 17.21 509 GLU A N 1
ATOM 6735 C CA . GLU A 1 509 ? 52.591 33.076 176.556 1.00 17.90 509 GLU A CA 1
ATOM 6736 C C . GLU A 1 509 ? 53.449 31.883 176.168 1.00 17.93 509 GLU A C 1
ATOM 6737 O O . GLU A 1 509 ? 54.334 31.465 176.919 1.00 18.96 509 GLU A O 1
ATOM 6749 N N . ALA A 1 510 ? 53.222 31.336 174.990 1.00 17.59 510 ALA A N 1
ATOM 6750 C CA . ALA A 1 510 ? 53.988 30.190 174.521 1.00 17.62 510 ALA A CA 1
ATOM 6751 C C . ALA A 1 510 ? 55.443 30.549 174.258 1.00 17.93 510 ALA A C 1
ATOM 6752 O O . ALA A 1 510 ? 56.351 29.747 174.542 1.00 18.56 510 ALA A O 1
ATOM 6756 N N . VAL A 1 511 ? 55.676 31.727 173.689 1.00 17.91 511 VAL A N 1
ATOM 6757 C CA . VAL A 1 511 ? 57.032 32.201 173.443 1.00 18.54 511 VAL A CA 1
ATOM 6758 C C . VAL A 1 511 ? 57.809 32.307 174.758 1.00 19.12 511 VAL A C 1
ATOM 6759 O O . VAL A 1 511 ? 58.961 31.848 174.847 1.00 19.99 511 VAL A O 1
ATOM 6766 N N . SER A 1 512 ? 57.183 32.889 175.767 1.00 19.65 512 SER A N 1
ATOM 6767 C CA . SER A 1 512 ? 57.826 33.012 177.091 1.00 20.71 512 SER A CA 1
ATOM 6768 C C . SER A 1 512 ? 58.115 31.639 177.698 1.00 21.16 512 SER A C 1
ATOM 6769 O O . SER A 1 512 ? 59.217 31.406 178.205 1.00 21.61 512 SER A O 1
ATOM 6776 N N . LEU A 1 513 ? 57.154 30.726 177.624 1.00 20.94 513 LEU A N 1
ATOM 6777 C CA . LEU A 1 513 ? 57.308 29.379 178.145 1.00 22.02 513 LEU A CA 1
ATOM 6778 C C . LEU A 1 513 ? 58.490 28.688 177.482 1.00 21.39 513 LEU A C 1
ATOM 6779 O O . LEU A 1 513 ? 59.379 28.113 178.153 1.00 22.17 513 LEU A O 1
ATOM 6789 N N . LEU A 1 514 ? 58.546 28.743 176.155 1.00 20.54 514 LEU A N 1
ATOM 6790 C CA . LEU A 1 514 ? 59.596 28.060 175.413 1.00 20.55 514 LEU A CA 1
ATOM 6791 C C . LEU A 1 514 ? 60.954 28.717 175.594 1.00 20.80 514 LEU A C 1
ATOM 6792 O O . LEU A 1 514 ? 61.955 28.024 175.790 1.00 20.65 514 LEU A O 1
ATOM 6802 N N . ASN A 1 515 ? 61.012 30.044 175.549 1.00 21.36 515 ASN A N 1
ATOM 6803 C CA . ASN A 1 515 ? 62.282 30.729 175.746 1.00 22.31 515 ASN A CA 1
ATOM 6804 C C . ASN A 1 515 ? 62.845 30.415 177.114 1.00 22.38 515 ASN A C 1
ATOM 6805 O O . ASN A 1 515 ? 64.040 30.133 177.233 1.00 22.74 515 ASN A O 1
ATOM 6814 N N . ASP A 1 516 ? 61.999 30.426 178.138 1.00 22.68 516 ASP A N 1
ATOM 6815 C CA . ASP A 1 516 ? 62.475 30.167 179.509 1.00 23.85 516 ASP A CA 1
ATOM 6816 C C . ASP A 1 516 ? 62.986 28.750 179.604 1.00 23.92 516 ASP A C 1
ATOM 6817 O O . ASP A 1 516 ? 64.036 28.510 180.219 1.00 24.61 516 ASP A O 1
ATOM 6826 N N . ALA A 1 517 ? 62.296 27.810 178.965 1.00 23.06 517 ALA A N 1
ATOM 6827 C CA . ALA A 1 517 ? 62.705 26.394 178.993 1.00 23.39 517 ALA A CA 1
ATOM 6828 C C . ALA A 1 517 ? 64.011 26.161 178.235 1.00 23.63 517 ALA A C 1
ATOM 6829 O O . ALA A 1 517 ? 64.878 25.418 178.700 1.00 24.63 517 ALA A O 1
ATOM 6833 N N . ILE A 1 518 ? 64.180 26.800 177.083 1.00 23.98 518 ILE A N 1
ATOM 6834 C CA . ILE A 1 518 ? 65.424 26.719 176.331 1.00 24.03 518 ILE A CA 1
ATOM 6835 C C . ILE A 1 518 ? 66.555 27.307 177.172 1.00 25.43 518 ILE A C 1
ATOM 6836 O O . ILE A 1 518 ? 67.630 26.689 177.285 1.00 25.72 518 ILE A O 1
ATOM 6846 N N . ASP A 1 519 ? 66.319 28.472 177.774 1.00 26.57 519 ASP A N 1
ATOM 6847 C CA . ASP A 1 519 ? 67.357 29.154 178.563 1.00 27.70 519 ASP A CA 1
ATOM 6848 C C . ASP A 1 519 ? 67.801 28.283 179.736 1.00 28.51 519 ASP A C 1
ATOM 6849 O O . ASP A 1 519 ? 68.999 28.258 180.067 1.00 29.04 519 ASP A O 1
ATOM 6858 N N . ALA A 1 520 ? 66.842 27.588 180.345 1.00 29.08 520 ALA A N 1
ATOM 6859 C CA . ALA A 1 520 ? 67.123 26.661 181.465 1.00 30.77 520 ALA A CA 1
ATOM 6860 C C . ALA A 1 520 ? 67.993 25.492 181.022 1.00 32.81 520 ALA A C 1
ATOM 6861 O O . ALA A 1 520 ? 68.857 25.039 181.788 1.00 32.92 520 ALA A O 1
ATOM 6865 N N . GLN A 1 521 ? 67.788 24.990 179.812 1.00 34.96 521 GLN A N 1
ATOM 6866 C CA . GLN A 1 521 ? 68.645 23.937 179.262 1.00 37.48 521 GLN A CA 1
ATOM 6867 C C . GLN A 1 521 ? 70.054 24.438 179.023 1.00 39.67 521 GLN A C 1
ATOM 6868 O O . GLN A 1 521 ? 71.014 23.734 179.319 1.00 40.77 521 GLN A O 1
ATOM 6880 N N . VAL A 1 522 ? 70.177 25.655 178.503 1.00 41.59 522 VAL A N 1
ATOM 6881 C CA . VAL A 1 522 ? 71.482 26.260 178.237 1.00 42.81 522 VAL A CA 1
ATOM 6882 C C . VAL A 1 522 ? 72.226 26.481 179.558 1.00 43.78 522 VAL A C 1
ATOM 6883 O O . VAL A 1 522 ? 73.414 26.174 179.656 1.00 44.89 522 VAL A O 1
ATOM 6890 N N . ALA A 1 523 ? 71.523 27.006 180.563 1.00 44.35 523 ALA A N 1
ATOM 6891 C CA . ALA A 1 523 ? 72.082 27.191 181.904 1.00 44.44 523 ALA A CA 1
ATOM 6893 N N . ASN B 1 5 ? -2.119 34.720 145.579 1.00 31.22 5 ASN B N 1
ATOM 6894 C CA . ASN B 1 5 ? -1.330 34.070 144.499 1.00 29.03 5 ASN B CA 1
ATOM 6895 C C . ASN B 1 5 ? -2.249 33.540 143.389 1.00 28.08 5 ASN B C 1
ATOM 6896 O O . ASN B 1 5 ? -3.375 33.103 143.665 1.00 29.15 5 ASN B O 1
ATOM 6904 N N . LEU B 1 6 ? -1.757 33.546 142.152 1.00 26.40 6 LEU B N 1
ATOM 6905 C CA . LEU B 1 6 ? -2.535 33.063 141.009 1.00 25.30 6 LEU B CA 1
ATOM 6906 C C . LEU B 1 6 ? -2.779 31.576 141.101 1.00 23.74 6 LEU B C 1
ATOM 6907 O O . LEU B 1 6 ? -1.896 30.821 141.487 1.00 24.00 6 LEU B O 1
ATOM 6917 N N . LYS B 1 7 ? -3.987 31.169 140.739 1.00 22.54 7 LYS B N 1
ATOM 6918 C CA . LYS B 1 7 ? -4.360 29.754 140.680 1.00 22.21 7 LYS B CA 1
ATOM 6919 C C . LYS B 1 7 ? -4.723 29.433 139.239 1.00 20.58 7 LYS B C 1
ATOM 6920 O O . LYS B 1 7 ? -5.568 30.102 138.659 1.00 22.03 7 LYS B O 1
ATOM 6936 N N . PRO B 1 8 ? -4.097 28.416 138.649 1.00 19.38 8 PRO B N 1
ATOM 6937 C CA . PRO B 1 8 ? -4.358 28.126 137.238 1.00 19.66 8 PRO B CA 1
ATOM 6938 C C . PRO B 1 8 ? -5.781 27.617 137.016 1.00 20.25 8 PRO B C 1
ATOM 6939 O O . PRO B 1 8 ? -6.378 26.989 137.923 1.00 21.39 8 PRO B O 1
ATOM 6950 N N . VAL B 1 9 ? -6.305 27.886 135.832 1.00 20.43 9 VAL B N 1
ATOM 6951 C CA . VAL B 1 9 ? -7.628 27.399 135.431 1.00 21.59 9 VAL B CA 1
ATOM 6952 C C . VAL B 1 9 ? -7.432 26.281 134.443 1.00 21.90 9 VAL B C 1
ATOM 6953 O O . VAL B 1 9 ? -6.363 26.092 133.879 1.00 22.48 9 VAL B O 1
ATOM 6960 N N . ASP B 1 10 ? -8.479 25.470 134.248 1.00 22.08 10 ASP B N 1
ATOM 6961 C CA . ASP B 1 10 ? -8.418 24.389 133.290 1.00 23.06 10 ASP B CA 1
ATOM 6962 C C . ASP B 1 10 ? -8.609 24.932 131.883 1.00 23.78 10 ASP B C 1
ATOM 6963 O O . ASP B 1 10 ? -9.740 25.200 131.469 1.00 24.08 10 ASP B O 1
ATOM 6972 N N . ALA B 1 11 ? -7.509 25.083 131.145 1.00 23.38 11 ALA B N 1
ATOM 6973 C CA . ALA B 1 11 ? -7.564 25.594 129.771 1.00 23.70 11 ALA B CA 1
ATOM 6974 C C . ALA B 1 11 ? -8.390 24.708 128.838 1.00 23.89 11 ALA B C 1
ATOM 6975 O O . ALA B 1 11 ? -8.901 25.180 127.835 1.00 22.85 11 ALA B O 1
ATOM 6979 N N . MET B 1 12 ? -8.524 23.424 129.166 1.00 24.96 12 MET B N 1
ATOM 6980 C CA . MET B 1 12 ? -9.307 22.521 128.309 1.00 26.48 12 MET B CA 1
ATOM 6981 C C . MET B 1 12 ? -10.769 22.931 128.263 1.00 25.72 12 MET B C 1
ATOM 6982 O O . MET B 1 12 ? -11.432 22.794 127.221 1.00 26.15 12 MET B O 1
ATOM 6993 N N . GLN B 1 13 ? -11.277 23.446 129.371 1.00 25.43 13 GLN B N 1
ATOM 6994 C CA . GLN B 1 13 ? -12.611 23.992 129.403 1.00 26.05 13 GLN B CA 1
ATOM 6995 C C . GLN B 1 13 ? -12.777 25.096 128.371 1.00 25.15 13 GLN B C 1
ATOM 6996 O O . GLN B 1 13 ? -13.711 25.116 127.587 1.00 25.83 13 GLN B O 1
ATOM 7008 N N . CYS B 1 14 ? -11.817 26.021 128.338 1.00 23.51 14 CYS B N 1
ATOM 7009 C CA . CYS B 1 14 ? -11.863 27.095 127.378 1.00 22.86 14 CYS B CA 1
ATOM 7010 C C . CYS B 1 14 ? -11.761 26.599 125.943 1.00 22.54 14 CYS B C 1
ATOM 7011 O O . CYS B 1 14 ? -12.427 27.129 125.045 1.00 22.87 14 CYS B O 1
ATOM 7018 N N . PHE B 1 15 ? -10.879 25.635 125.726 1.00 23.89 15 PHE B N 1
ATOM 7019 C CA . PHE B 1 15 ? -10.596 25.146 124.391 1.00 24.75 15 PHE B CA 1
ATOM 7020 C C . PHE B 1 15 ? -11.802 24.491 123.730 1.00 26.85 15 PHE B C 1
ATOM 7021 O O . PHE B 1 15 ? -11.882 24.450 122.519 1.00 28.07 15 PHE B O 1
ATOM 7038 N N . ASP B 1 16 ? -12.745 24.021 124.534 1.00 28.25 16 ASP B N 1
ATOM 7039 C CA . ASP B 1 16 ? -14.021 23.511 123.987 1.00 29.51 16 ASP B CA 1
ATOM 7040 C C . ASP B 1 16 ? -14.743 24.529 123.087 1.00 29.27 16 ASP B C 1
ATOM 7041 O O . ASP B 1 16 ? -15.376 24.149 122.105 1.00 30.04 16 ASP B O 1
ATOM 7050 N N . CYS B 1 17 ? -14.682 25.817 123.434 1.00 26.80 17 CYS B N 1
ATOM 7051 C CA . CYS B 1 17 ? -15.333 26.881 122.696 1.00 26.42 17 CYS B CA 1
ATOM 7052 C C . CYS B 1 17 ? -14.367 27.705 121.857 1.00 25.71 17 CYS B C 1
ATOM 7053 O O . CYS B 1 17 ? -14.763 28.327 120.873 1.00 28.09 17 CYS B O 1
ATOM 7060 N N . HIS B 1 18 ? -13.094 27.734 122.250 1.00 23.84 18 HIS B N 1
ATOM 7061 C CA . HIS B 1 18 ? -12.137 28.644 121.643 1.00 21.72 18 HIS B CA 1
ATOM 7062 C C . HIS B 1 18 ? -11.114 27.865 120.851 1.00 21.22 18 HIS B C 1
ATOM 7063 O O . HIS B 1 18 ? -9.960 27.673 121.270 1.00 21.82 18 HIS B O 1
ATOM 7077 N N . THR B 1 19 ? -11.525 27.410 119.663 1.00 22.30 19 THR B N 1
ATOM 7078 C CA . THR B 1 19 ? -10.678 26.520 118.892 1.00 22.01 19 THR B CA 1
ATOM 7079 C C . THR B 1 19 ? -9.488 27.227 118.226 1.00 21.58 19 THR B C 1
ATOM 7080 O O . THR B 1 19 ? -8.446 26.609 118.058 1.00 22.31 19 THR B O 1
ATOM 7087 N N . GLN B 1 20 ? -9.635 28.500 117.853 1.00 21.21 20 GLN B N 1
ATOM 7088 C CA . GLN B 1 20 ? -8.503 29.234 117.279 1.00 20.97 20 GLN B CA 1
ATOM 7089 C C . GLN B 1 20 ? -7.422 29.440 118.364 1.00 19.83 20 GLN B C 1
ATOM 7090 O O . GLN B 1 20 ? -6.244 29.236 118.105 1.00 20.19 20 GLN B O 1
ATOM 7102 N N . ILE B 1 21 ? -7.855 29.799 119.564 1.00 19.24 21 ILE B N 1
ATOM 7103 C CA . ILE B 1 21 ? -6.924 29.935 120.692 1.00 18.69 21 ILE B CA 1
ATOM 7104 C C . ILE B 1 21 ? -6.265 28.602 120.991 1.00 18.39 21 ILE B C 1
ATOM 7105 O O . ILE B 1 21 ? -5.056 28.521 121.148 1.00 18.75 21 ILE B O 1
ATOM 7115 N N . GLU B 1 22 ? -7.041 27.507 121.021 1.00 18.79 22 GLU B N 1
ATOM 7116 C CA . GLU B 1 22 ? -6.429 26.214 121.223 1.00 19.20 22 GLU B CA 1
ATOM 7117 C C . GLU B 1 22 ? -5.324 25.942 120.234 1.00 18.93 22 GLU B C 1
ATOM 7118 O O . GLU B 1 22 ? -4.213 25.520 120.594 1.00 19.29 22 GLU B O 1
ATOM 7130 N N . ASP B 1 23 ? -5.624 26.179 118.951 1.00 19.24 23 ASP B N 1
ATOM 7131 C CA . ASP B 1 23 ? -4.656 25.915 117.911 1.00 21.07 23 ASP B CA 1
ATOM 7132 C C . ASP B 1 23 ? -3.378 26.759 118.092 1.00 20.51 23 ASP B C 1
ATOM 7133 O O . ASP B 1 23 ? -2.270 26.275 117.931 1.00 22.71 23 ASP B O 1
ATOM 7143 N N . MET B 1 24 ? -3.556 28.028 118.416 1.00 18.80 24 MET B N 1
ATOM 7144 C CA . MET B 1 24 ? -2.387 28.931 118.583 1.00 18.26 24 MET B CA 1
ATOM 7145 C C . MET B 1 24 ? -1.584 28.610 119.840 1.00 17.68 24 MET B C 1
ATOM 7146 O O . MET B 1 24 ? -0.354 28.529 119.810 1.00 18.22 24 MET B O 1
ATOM 7157 N N . HIS B 1 25 ? -2.298 28.426 120.935 1.00 17.36 25 HIS B N 1
ATOM 7158 C CA . HIS B 1 25 ? -1.675 28.280 122.258 1.00 17.13 25 HIS B CA 1
ATOM 7159 C C . HIS B 1 25 ? -0.971 26.956 122.440 1.00 17.08 25 HIS B C 1
ATOM 7160 O O . HIS B 1 25 ? 0.120 26.881 122.986 1.00 17.54 25 HIS B O 1
ATOM 7173 N N . THR B 1 26 ? -1.590 25.869 121.975 1.00 18.84 26 THR B N 1
ATOM 7174 C CA . THR B 1 26 ? -1.004 24.563 122.225 1.00 19.27 26 THR B CA 1
ATOM 7175 C C . THR B 1 26 ? 0.277 24.315 121.438 1.00 19.34 26 THR B C 1
ATOM 7176 O O . THR B 1 26 ? 1.099 23.502 121.826 1.00 20.49 26 THR B O 1
ATOM 7183 N N . VAL B 1 27 ? 0.456 25.044 120.332 1.00 20.20 27 VAL B N 1
ATOM 7184 C CA . VAL B 1 27 ? 1.555 24.823 119.394 1.00 21.16 27 VAL B CA 1
ATOM 7185 C C . VAL B 1 27 ? 2.746 25.768 119.658 1.00 20.50 27 VAL B C 1
ATOM 7186 O O . VAL B 1 27 ? 3.891 25.414 119.395 1.00 20.87 27 VAL B O 1
ATOM 7193 N N . GLY B 1 28 ? 2.462 26.959 120.180 1.00 20.43 28 GLY B N 1
ATOM 7194 C CA . GLY B 1 28 ? 3.482 27.994 120.302 1.00 19.64 28 GLY B CA 1
ATOM 7195 C C . GLY B 1 28 ? 4.287 27.923 121.582 1.00 19.54 28 GLY B C 1
ATOM 7196 O O . GLY B 1 28 ? 4.215 26.963 122.353 1.00 19.49 28 GLY B O 1
ATOM 7200 N N . LYS B 1 29 ? 5.052 28.986 121.826 1.00 18.45 29 LYS B N 1
ATOM 7201 C CA . LYS B 1 29 ? 5.969 29.020 122.954 1.00 18.53 29 LYS B CA 1
ATOM 7202 C C . LYS B 1 29 ? 5.349 29.478 124.267 1.00 17.11 29 LYS B C 1
ATOM 7203 O O . LYS B 1 29 ? 6.055 29.587 125.282 1.00 18.34 29 LYS B O 1
ATOM 7219 N N . HIS B 1 30 ? 4.041 29.712 124.275 1.00 15.29 30 HIS B N 1
ATOM 7220 C CA . HIS B 1 30 ? 3.276 29.946 125.478 1.00 14.83 30 HIS B CA 1
ATOM 7221 C C . HIS B 1 30 ? 2.342 28.778 125.834 1.00 14.97 30 HIS B C 1
ATOM 7222 O O . HIS B 1 30 ? 1.422 28.949 126.622 1.00 15.47 30 HIS B O 1
ATOM 7236 N N . ALA B 1 31 ? 2.663 27.590 125.341 1.00 15.26 31 ALA B N 1
ATOM 7237 C CA . ALA B 1 31 ? 1.804 26.433 125.621 1.00 15.63 31 ALA B CA 1
ATOM 7238 C C . ALA B 1 31 ? 1.696 26.116 127.098 1.00 15.89 31 ALA B C 1
ATOM 7239 O O . ALA B 1 31 ? 0.685 25.587 127.557 1.00 16.97 31 ALA B O 1
ATOM 7243 N N . THR B 1 32 ? 2.719 26.478 127.877 1.00 16.03 32 THR B N 1
ATOM 7244 C CA . THR B 1 32 ? 2.699 26.251 129.311 1.00 15.85 32 THR B CA 1
ATOM 7245 C C . THR B 1 32 ? 2.218 27.446 130.128 1.00 16.16 32 THR B C 1
ATOM 7246 O O . THR B 1 32 ? 2.188 27.372 131.350 1.00 17.34 32 THR B O 1
ATOM 7253 N N . VAL B 1 33 ? 1.829 28.532 129.463 1.00 15.24 33 VAL B N 1
ATOM 7254 C CA . VAL B 1 33 ? 1.429 29.751 130.148 1.00 15.00 33 VAL B CA 1
ATOM 7255 C C . VAL B 1 33 ? -0.092 29.722 130.352 1.00 15.68 33 VAL B C 1
ATOM 7256 O O . VAL B 1 33 ? -0.905 29.797 129.412 1.00 16.52 33 VAL B O 1
ATOM 7263 N N . ASN B 1 34 ? -0.494 29.604 131.597 1.00 15.02 34 ASN B N 1
ATOM 7264 C CA . ASN B 1 34 ? -1.905 29.491 131.898 1.00 15.60 34 ASN B CA 1
ATOM 7265 C C . ASN B 1 34 ? -2.709 30.749 131.686 1.00 16.03 34 ASN B C 1
ATOM 7266 O O . ASN B 1 34 ? -2.240 31.857 131.926 1.00 16.12 34 ASN B O 1
ATOM 7275 N N . CYS B 1 35 ? -3.962 30.571 131.263 1.00 15.85 35 CYS B N 1
ATOM 7276 C CA . CYS B 1 35 ? -4.842 31.676 130.947 1.00 15.76 35 CYS B CA 1
ATOM 7277 C C . CYS B 1 35 ? -5.018 32.677 132.080 1.00 15.78 35 CYS B C 1
ATOM 7278 O O . CYS B 1 35 ? -5.295 33.851 131.835 1.00 15.94 35 CYS B O 1
ATOM 7285 N N . VAL B 1 36 ? -4.895 32.223 133.323 1.00 15.72 36 VAL B N 1
ATOM 7286 C CA . VAL B 1 36 ? -5.108 33.109 134.476 1.00 16.38 36 VAL B CA 1
ATOM 7287 C C . VAL B 1 36 ? -4.106 34.252 134.537 1.00 15.88 36 VAL B C 1
ATOM 7288 O O . VAL B 1 36 ? -4.357 35.256 135.177 1.00 16.67 36 VAL B O 1
ATOM 7295 N N . HIS B 1 37 ? -2.997 34.127 133.831 1.00 15.50 37 HIS B N 1
ATOM 7296 C CA . HIS B 1 37 ? -2.055 35.238 133.812 1.00 15.09 37 HIS B CA 1
ATOM 7297 C C . HIS B 1 37 ? -2.640 36.475 133.187 1.00 15.49 37 HIS B C 1
ATOM 7298 O O . HIS B 1 37 ? -2.182 37.591 133.462 1.00 16.24 37 HIS B O 1
ATOM 7311 N N . CYS B 1 38 ? -3.632 36.291 132.304 1.00 14.67 38 CYS B N 1
ATOM 7312 C CA . CYS B 1 38 ? -4.188 37.423 131.595 1.00 14.86 38 CYS B CA 1
ATOM 7313 C C . CYS B 1 38 ? -5.704 37.515 131.587 1.00 15.37 38 CYS B C 1
ATOM 7314 O O . CYS B 1 38 ? -6.231 38.522 131.184 1.00 16.11 38 CYS B O 1
ATOM 7321 N N . HIS B 1 39 ? -6.408 36.473 132.031 1.00 16.05 39 HIS B N 1
ATOM 7322 C CA . HIS B 1 39 ? -7.875 36.477 131.985 1.00 16.37 39 HIS B CA 1
ATOM 7323 C C . HIS B 1 39 ? -8.463 36.011 133.305 1.00 16.82 39 HIS B C 1
ATOM 7324 O O . HIS B 1 39 ? -8.011 35.003 133.850 1.00 17.91 39 HIS B O 1
ATOM 7338 N N . ASP B 1 40 ? -9.466 36.736 133.781 1.00 17.58 40 ASP B N 1
ATOM 7339 C CA . ASP B 1 40 ? -10.303 36.294 134.908 1.00 18.93 40 ASP B CA 1
ATOM 7340 C C . ASP B 1 40 ? -11.643 35.922 134.274 1.00 19.04 40 ASP B C 1
ATOM 7341 O O . ASP B 1 40 ? -12.438 36.804 133.948 1.00 18.91 40 ASP B O 1
ATOM 7350 N N . ALA B 1 41 ? -11.837 34.626 134.061 1.00 19.40 41 ALA B N 1
ATOM 7351 C CA . ALA B 1 41 ? -12.949 34.114 133.246 1.00 19.51 41 ALA B CA 1
ATOM 7352 C C . ALA B 1 41 ? -13.903 33.217 134.043 1.00 21.49 41 ALA B C 1
ATOM 7353 O O . ALA B 1 41 ? -14.691 32.494 133.453 1.00 22.21 41 ALA B O 1
ATOM 7357 N N . THR B 1 42 ? -13.862 33.276 135.359 1.00 22.35 42 THR B N 1
ATOM 7358 C CA . THR B 1 42 ? -14.676 32.344 136.156 1.00 23.71 42 THR B CA 1
ATOM 7359 C C . THR B 1 42 ? -16.164 32.502 135.879 1.00 23.91 42 THR B C 1
ATOM 7360 O O . THR B 1 42 ? -16.853 31.500 135.614 1.00 24.47 42 THR B O 1
ATOM 7367 N N . GLU B 1 43 ? -16.661 33.727 135.973 1.00 23.77 43 GLU B N 1
ATOM 7368 C CA . GLU B 1 43 ? -18.087 33.992 135.694 1.00 24.94 43 GLU B CA 1
ATOM 7369 C C . GLU B 1 43 ? -18.436 33.764 134.234 1.00 24.30 43 GLU B C 1
ATOM 7370 O O . GLU B 1 43 ? -19.534 33.315 133.917 1.00 24.97 43 GLU B O 1
ATOM 7382 N N . HIS B 1 44 ? -17.513 34.080 133.329 1.00 22.36 44 HIS B N 1
ATOM 7383 C CA . HIS B 1 44 ? -17.672 33.804 131.901 1.00 21.92 44 HIS B CA 1
ATOM 7384 C C . HIS B 1 44 ? -17.888 32.319 131.663 1.00 22.18 44 HIS B C 1
ATOM 7385 O O . HIS B 1 44 ? -18.834 31.935 130.970 1.00 22.15 44 HIS B O 1
ATOM 7399 N N . VAL B 1 45 ? -17.074 31.455 132.253 1.00 23.35 45 VAL B N 1
ATOM 7400 C CA . VAL B 1 45 ? -17.187 30.004 132.007 1.00 24.39 45 VAL B CA 1
ATOM 7401 C C . VAL B 1 45 ? -18.535 29.495 132.521 1.00 25.53 45 VAL B C 1
ATOM 7402 O O . VAL B 1 45 ? -19.143 28.622 131.902 1.00 26.62 45 VAL B O 1
ATOM 7409 N N . GLU B 1 46 ? -19.014 30.086 133.602 1.00 25.58 46 GLU B N 1
ATOM 7410 C CA . GLU B 1 46 ? -20.295 29.666 134.202 1.00 27.36 46 GLU B CA 1
ATOM 7411 C C . GLU B 1 46 ? -21.504 30.036 133.350 1.00 27.08 46 GLU B C 1
ATOM 7412 O O . GLU B 1 46 ? -22.594 29.451 133.526 1.00 27.56 46 GLU B O 1
ATOM 7424 N N . THR B 1 47 ? -21.349 31.013 132.463 1.00 26.25 47 THR B N 1
ATOM 7425 C CA . THR B 1 47 ? -22.491 31.655 131.796 1.00 25.99 47 THR B CA 1
ATOM 7426 C C . THR B 1 47 ? -22.456 31.618 130.275 1.00 25.70 47 THR B C 1
ATOM 7427 O O . THR B 1 47 ? -23.509 31.795 129.625 1.00 26.32 47 THR B O 1
ATOM 7434 N N . ALA B 1 48 ? -21.284 31.394 129.686 1.00 25.34 48 ALA B N 1
ATOM 7435 C CA . ALA B 1 48 ? -21.144 31.368 128.242 1.00 25.02 48 ALA B CA 1
ATOM 7436 C C . ALA B 1 48 ? -21.855 30.161 127.638 1.00 25.61 48 ALA B C 1
ATOM 7437 O O . ALA B 1 48 ? -22.033 29.137 128.301 1.00 25.56 48 ALA B O 1
ATOM 7441 N N . SER B 1 49 ? -22.252 30.291 126.376 1.00 26.19 49 SER B N 1
ATOM 7442 C CA . SER B 1 49 ? -22.598 29.143 125.556 1.00 26.76 49 SER B CA 1
ATOM 7443 C C . SER B 1 49 ? -21.632 29.056 124.391 1.00 27.21 49 SER B C 1
ATOM 7444 O O . SER B 1 49 ? -20.729 29.914 124.251 1.00 26.24 49 SER B O 1
ATOM 7451 N N . SER B 1 50 ? -21.802 28.066 123.527 1.00 28.20 50 SER B N 1
ATOM 7452 C CA . SER B 1 50 ? -20.918 27.898 122.372 1.00 29.12 50 SER B CA 1
ATOM 7453 C C . SER B 1 50 ? -20.880 29.141 121.480 1.00 29.33 50 SER B C 1
ATOM 7454 O O . SER B 1 50 ? -19.866 29.397 120.823 1.00 30.21 50 SER B O 1
ATOM 7460 N N . ARG B 1 51 ? -21.960 29.913 121.448 1.00 28.83 51 ARG B N 1
ATOM 7461 C CA . ARG B 1 51 ? -22.000 31.090 120.579 1.00 29.31 51 ARG B CA 1
ATOM 7462 C C . ARG B 1 51 ? -22.310 32.413 121.268 1.00 27.58 51 ARG B C 1
ATOM 7463 O O . ARG B 1 51 ? -22.263 33.459 120.620 1.00 27.36 51 ARG B O 1
ATOM 7484 N N . ARG B 1 52 ? -22.613 32.404 122.560 1.00 25.96 52 ARG B N 1
ATOM 7485 C CA . ARG B 1 52 ? -22.906 33.617 123.303 1.00 26.13 52 ARG B CA 1
ATOM 7486 C C . ARG B 1 52 ? -21.898 33.757 124.447 1.00 25.55 52 ARG B C 1
ATOM 7487 O O . ARG B 1 52 ? -21.638 32.801 125.181 1.00 24.65 52 ARG B O 1
ATOM 7508 N N . MET B 1 53 ? -21.368 34.962 124.599 1.00 25.00 53 MET B N 1
ATOM 7509 C CA . MET B 1 53 ? -20.293 35.213 125.564 1.00 24.70 53 MET B CA 1
ATOM 7510 C C . MET B 1 53 ? -20.726 35.033 127.011 1.00 24.99 53 MET B C 1
ATOM 7511 O O . MET B 1 53 ? -19.928 34.647 127.857 1.00 24.27 53 MET B O 1
ATOM 7522 N N . GLY B 1 54 ? -21.983 35.337 127.327 1.00 25.05 54 GLY B N 1
ATOM 7523 C CA . GLY B 1 54 ? -22.390 35.391 128.710 1.00 25.02 54 GLY B CA 1
ATOM 7524 C C . GLY B 1 54 ? -21.673 36.534 129.399 1.00 25.32 54 GLY B C 1
ATOM 7525 O O . GLY B 1 54 ? -21.501 37.597 128.821 1.00 25.56 54 GLY B O 1
ATOM 7529 N N . GLU B 1 55 ? -21.258 36.324 130.641 1.00 24.37 55 GLU B N 1
ATOM 7530 C CA . GLU B 1 55 ? -20.520 37.356 131.340 1.00 24.70 55 GLU B CA 1
ATOM 7531 C C . GLU B 1 55 ? -19.162 37.516 130.678 1.00 23.01 55 GLU B C 1
ATOM 7532 O O . GLU B 1 55 ? -18.518 36.562 130.287 1.00 22.29 55 GLU B O 1
ATOM 7544 N N . ARG B 1 56 ? -18.764 38.758 130.551 1.00 23.10 56 ARG B N 1
ATOM 7545 C CA . ARG B 1 56 ? -17.522 39.087 129.888 1.00 21.80 56 ARG B CA 1
ATOM 7546 C C . ARG B 1 56 ? -16.340 38.803 130.802 1.00 20.84 56 ARG B C 1
ATOM 7547 O O . ARG B 1 56 ? -16.288 39.353 131.895 1.00 21.69 56 ARG B O 1
ATOM 7565 N N . PRO B 1 57 ? -15.379 37.997 130.337 1.00 19.55 57 PRO B N 1
ATOM 7566 C CA . PRO B 1 57 ? -14.185 37.760 131.159 1.00 19.01 57 PRO B CA 1
ATOM 7567 C C . PRO B 1 57 ? -13.363 39.030 131.219 1.00 19.28 57 PRO B C 1
ATOM 7568 O O . PRO B 1 57 ? -13.476 39.878 130.321 1.00 20.20 57 PRO B O 1
ATOM 7579 N N . VAL B 1 58 ? -12.590 39.199 132.282 1.00 18.45 58 VAL B N 1
ATOM 7580 C CA . VAL B 1 58 ? -11.746 40.386 132.412 1.00 19.93 58 VAL B CA 1
ATOM 7581 C C . VAL B 1 58 ? -10.380 40.040 131.838 1.00 18.66 58 VAL B C 1
ATOM 7582 O O . VAL B 1 58 ? -9.775 39.068 132.230 1.00 21.41 58 VAL B O 1
ATOM 7589 N N . THR B 1 59 ? -9.921 40.848 130.886 1.00 17.00 59 THR B N 1
ATOM 7590 C CA . THR B 1 59 ? -8.612 40.633 130.255 1.00 16.39 59 THR B CA 1
ATOM 7591 C C . THR B 1 59 ? -7.659 41.744 130.659 1.00 16.54 59 THR B C 1
ATOM 7592 O O . THR B 1 59 ? -7.964 42.914 130.522 1.00 17.38 59 THR B O 1
ATOM 7599 N N . ARG B 1 60 ? -6.526 41.336 131.213 1.00 16.00 60 ARG B N 1
ATOM 7600 C CA . ARG B 1 60 ? -5.449 42.265 131.533 1.00 16.69 60 ARG B CA 1
ATOM 7601 C C . ARG B 1 60 ? -4.747 42.699 130.302 1.00 15.87 60 ARG B C 1
ATOM 7602 O O . ARG B 1 60 ? -4.292 41.873 129.525 1.00 16.59 60 ARG B O 1
ATOM 7623 N N . MET B 1 61 ? -4.584 44.010 130.183 1.00 15.47 61 MET B N 1
ATOM 7624 C CA . MET B 1 61 ? -3.805 44.580 129.083 1.00 14.87 61 MET B CA 1
ATOM 7625 C C . MET B 1 61 ? -2.636 45.403 129.550 1.00 14.60 61 MET B C 1
ATOM 7626 O O . MET B 1 61 ? -1.946 46.018 128.741 1.00 15.14 61 MET B O 1
ATOM 7639 N N . ASP B 1 62 ? -2.410 45.436 130.851 1.00 13.97 62 ASP B N 1
ATOM 7640 C CA . ASP B 1 62 ? -1.245 46.134 131.390 1.00 14.10 62 ASP B CA 1
ATOM 7641 C C . ASP B 1 62 ? 0.015 45.390 130.994 1.00 13.86 62 ASP B C 1
ATOM 7642 O O . ASP B 1 62 ? 0.029 44.167 130.864 1.00 13.88 62 ASP B O 1
ATOM 7651 N N . LEU B 1 63 ? 1.098 46.151 130.798 1.00 13.07 63 LEU B N 1
ATOM 7652 C CA . LEU B 1 63 ? 2.347 45.558 130.379 1.00 12.89 63 LEU B CA 1
ATOM 7653 C C . LEU B 1 63 ? 2.995 44.703 131.459 1.00 13.65 63 LEU B C 1
ATOM 7654 O O . LEU B 1 63 ? 3.791 43.820 131.163 1.00 13.97 63 LEU B O 1
ATOM 7664 N N . GLU B 1 64 ? 2.619 44.931 132.710 1.00 14.62 64 GLU B N 1
ATOM 7665 C CA . GLU B 1 64 ? 3.133 44.102 133.788 1.00 15.33 64 GLU B CA 1
ATOM 7666 C C . GLU B 1 64 ? 2.625 42.663 133.764 1.00 14.39 64 GLU B C 1
ATOM 7667 O O . GLU B 1 64 ? 3.254 41.789 134.345 1.00 15.71 64 GLU B O 1
ATOM 7679 N N . ALA B 1 65 ? 1.582 42.395 132.975 1.00 14.12 65 ALA B N 1
ATOM 7680 C CA . ALA B 1 65 ? 1.134 41.014 132.771 1.00 14.11 65 ALA B CA 1
ATOM 7681 C C . ALA B 1 65 ? 2.220 40.197 132.110 1.00 14.54 65 ALA B C 1
ATOM 7682 O O . ALA B 1 65 ? 2.285 38.989 132.284 1.00 17.17 65 ALA B O 1
ATOM 7686 N N . CYS B 1 66 ? 3.067 40.859 131.312 1.00 14.41 66 CYS B N 1
ATOM 7687 C CA . CYS B 1 66 ? 4.175 40.197 130.615 1.00 14.66 66 CYS B CA 1
ATOM 7688 C C . CYS B 1 66 ? 5.480 40.332 131.386 1.00 15.25 66 CYS B C 1
ATOM 7689 O O . CYS B 1 66 ? 6.361 39.506 131.259 1.00 15.90 66 CYS B O 1
ATOM 7696 N N . ALA B 1 67 ? 5.578 41.371 132.204 1.00 16.04 67 ALA B N 1
ATOM 7697 C CA . ALA B 1 67 ? 6.813 41.673 132.951 1.00 16.42 67 ALA B CA 1
ATOM 7698 C C A ALA B 1 67 ? 7.040 40.557 133.936 0.50 16.23 67 ALA B C 1
ATOM 7699 C C B ALA B 1 67 ? 7.296 40.733 134.072 0.50 17.43 67 ALA B C 1
ATOM 7700 O O A ALA B 1 67 ? 8.153 40.192 134.238 0.50 16.50 67 ALA B O 1
ATOM 7701 O O B ALA B 1 67 ? 8.445 40.886 134.501 0.50 18.54 67 ALA B O 1
ATOM 7704 N N A THR B 1 68 ? 5.937 39.932 134.328 0.50 15.81 68 THR B N 1
ATOM 7705 N N B THR B 1 68 ? 6.447 39.874 134.652 0.50 18.77 68 THR B N 1
ATOM 7706 C CA A THR B 1 68 ? 5.944 38.802 135.252 0.50 15.52 68 THR B CA 1
ATOM 7707 C CA B THR B 1 68 ? 7.004 38.973 135.668 0.50 18.99 68 THR B CA 1
ATOM 7708 C C A THR B 1 68 ? 7.030 37.777 134.872 0.50 14.78 68 THR B C 1
ATOM 7709 C C B THR B 1 68 ? 7.826 37.900 134.995 0.50 18.01 68 THR B C 1
ATOM 7710 O O A THR B 1 68 ? 7.751 37.281 135.743 0.50 14.51 68 THR B O 1
ATOM 7711 O O B THR B 1 68 ? 8.909 37.564 135.483 0.50 19.20 68 THR B O 1
ATOM 7718 N N A CYS B 1 69 ? 7.169 37.458 133.579 0.50 13.47 69 CYS B N 1
ATOM 7719 N N B CYS B 1 69 ? 7.347 37.405 133.847 0.50 16.13 69 CYS B N 1
ATOM 7720 C CA . CYS B 1 69 ? 8.135 36.431 133.120 1.00 14.07 69 CYS B CA 1
ATOM 7721 C C . CYS B 1 69 ? 9.169 37.021 132.153 1.00 13.01 69 CYS B C 1
ATOM 7722 O O . CYS B 1 69 ? 10.072 36.320 131.742 1.00 14.16 69 CYS B O 1
ATOM 7727 N N . HIS B 1 70 ? 9.031 38.314 131.811 1.00 12.90 70 HIS B N 1
ATOM 7728 C CA . HIS B 1 70 ? 9.914 38.967 130.850 1.00 12.63 70 HIS B CA 1
ATOM 7729 C C . HIS B 1 70 ? 10.344 40.339 131.386 1.00 13.12 70 HIS B C 1
ATOM 7730 O O . HIS B 1 70 ? 10.167 41.364 130.749 1.00 12.88 70 HIS B O 1
ATOM 7744 N N . THR B 1 71 ? 10.960 40.338 132.555 1.00 14.49 71 THR B N 1
ATOM 7745 C CA . THR B 1 71 ? 11.393 41.572 133.179 1.00 13.98 71 THR B CA 1
ATOM 7746 C C . THR B 1 71 ? 12.407 42.337 132.345 1.00 13.65 71 THR B C 1
ATOM 7747 O O . THR B 1 71 ? 12.348 43.561 132.319 1.00 13.69 71 THR B O 1
ATOM 7754 N N . ALA B 1 72 ? 13.333 41.663 131.682 1.00 13.77 72 ALA B N 1
ATOM 7755 C CA . ALA B 1 72 ? 14.386 42.387 130.933 1.00 14.18 72 ALA B CA 1
ATOM 7756 C C . ALA B 1 72 ? 13.802 43.219 129.805 1.00 14.44 72 ALA B C 1
ATOM 7757 O O . ALA B 1 72 ? 14.209 44.368 129.569 1.00 14.76 72 ALA B O 1
ATOM 7761 N N . GLN B 1 73 ? 12.863 42.644 129.067 1.00 13.23 73 GLN B N 1
ATOM 7762 C CA . GLN B 1 73 ? 12.219 43.356 127.964 1.00 13.13 73 GLN B CA 1
ATOM 7763 C C . GLN B 1 73 ? 11.345 44.486 128.495 1.00 12.06 73 GLN B C 1
ATOM 7764 O O . GLN B 1 73 ? 11.352 45.596 127.958 1.00 13.22 73 GLN B O 1
ATOM 7776 N N . PHE B 1 74 ? 10.583 44.225 129.548 1.00 11.66 74 PHE B N 1
ATOM 7777 C CA . PHE B 1 74 ? 9.775 45.266 130.165 1.00 12.13 74 PHE B CA 1
ATOM 7778 C C . PHE B 1 74 ? 10.622 46.439 130.656 1.00 11.89 74 PHE B C 1
ATOM 7779 O O . PHE B 1 74 ? 10.336 47.604 130.383 1.00 12.91 74 PHE B O 1
ATOM 7796 N N . ASN B 1 75 ? 11.671 46.133 131.400 1.00 12.55 75 ASN B N 1
ATOM 7797 C CA . ASN B 1 75 ? 12.469 47.208 131.974 1.00 12.12 75 ASN B CA 1
ATOM 7798 C C . ASN B 1 75 ? 13.192 48.016 130.915 1.00 12.02 75 ASN B C 1
ATOM 7799 O O . ASN B 1 75 ? 13.324 49.239 131.045 1.00 14.10 75 ASN B O 1
ATOM 7808 N N . SER B 1 76 ? 13.658 47.372 129.852 1.00 11.95 76 SER B N 1
ATOM 7809 C CA . SER B 1 76 ? 14.255 48.126 128.744 1.00 12.24 76 SER B CA 1
ATOM 7810 C C . SER B 1 76 ? 13.200 48.992 128.068 1.00 12.84 76 SER B C 1
ATOM 7811 O O . SER B 1 76 ? 13.466 50.136 127.734 1.00 13.93 76 SER B O 1
ATOM 7817 N N . PHE B 1 77 ? 11.995 48.470 127.888 1.00 12.42 77 PHE B N 1
ATOM 7818 C CA . PHE B 1 77 ? 10.952 49.241 127.247 1.00 12.08 77 PHE B CA 1
ATOM 7819 C C . PHE B 1 77 ? 10.623 50.523 128.012 1.00 12.25 77 PHE B C 1
ATOM 7820 O O . PHE B 1 77 ? 10.399 51.576 127.398 1.00 12.52 77 PHE B O 1
ATOM 7837 N N . VAL B 1 78 ? 10.503 50.438 129.331 1.00 12.06 78 VAL B N 1
ATOM 7838 C CA . VAL B 1 78 ? 9.978 51.559 130.099 1.00 12.46 78 VAL B CA 1
ATOM 7839 C C . VAL B 1 78 ? 11.035 52.611 130.416 1.00 12.21 78 VAL B C 1
ATOM 7840 O O . VAL B 1 78 ? 10.719 53.660 130.961 1.00 13.88 78 VAL B O 1
ATOM 7847 N N . GLU B 1 79 ? 12.290 52.350 130.078 1.00 12.40 79 GLU B N 1
ATOM 7848 C CA . GLU B 1 79 ? 13.324 53.367 130.288 1.00 13.07 79 GLU B CA 1
ATOM 7849 C C . GLU B 1 79 ? 12.969 54.656 129.602 1.00 12.72 79 GLU B C 1
ATOM 7850 O O . GLU B 1 79 ? 12.487 54.674 128.471 1.00 13.42 79 GLU B O 1
ATOM 7863 N N . VAL B 1 80 ? 13.226 55.757 130.294 1.00 12.19 80 VAL B N 1
ATOM 7864 C CA . VAL B 1 80 ? 13.049 57.084 129.732 1.00 11.99 80 VAL B CA 1
ATOM 7865 C C . VAL B 1 80 ? 14.413 57.608 129.282 1.00 11.90 80 VAL B C 1
ATOM 7866 O O . VAL B 1 80 ? 15.368 57.662 130.065 1.00 13.33 80 VAL B O 1
ATOM 7873 N N . ARG B 1 81 ? 14.516 57.960 128.011 1.00 11.41 81 ARG B N 1
ATOM 7874 C CA . ARG B 1 81 ? 15.714 58.552 127.480 1.00 11.19 81 ARG B CA 1
ATOM 7875 C C . ARG B 1 81 ? 15.641 60.031 127.787 1.00 10.97 81 ARG B C 1
ATOM 7876 O O . ARG B 1 81 ? 14.986 60.784 127.080 1.00 11.04 81 ARG B O 1
ATOM 7897 N N . HIS B 1 82 ? 16.339 60.464 128.834 1.00 11.79 82 HIS B N 1
ATOM 7898 C CA . HIS B 1 82 ? 16.229 61.863 129.215 1.00 11.42 82 HIS B CA 1
ATOM 7899 C C . HIS B 1 82 ? 16.837 62.800 128.183 1.00 11.93 82 HIS B C 1
ATOM 7900 O O . HIS B 1 82 ? 16.434 63.949 128.111 1.00 12.89 82 HIS B O 1
ATOM 7913 N N . GLU B 1 83 ? 17.755 62.305 127.371 1.00 11.72 83 GLU B N 1
ATOM 7914 C CA . GLU B 1 83 ? 18.347 63.105 126.307 1.00 12.11 83 GLU B CA 1
ATOM 7915 C C . GLU B 1 83 ? 17.423 63.331 125.118 1.00 12.34 83 GLU B C 1
ATOM 7916 O O . GLU B 1 83 ? 17.701 64.155 124.266 1.00 13.24 83 GLU B O 1
ATOM 7928 N N . SER B 1 84 ? 16.303 62.608 125.068 1.00 11.46 84 SER B N 1
ATOM 7929 C CA . SER B 1 84 ? 15.262 62.907 124.084 1.00 11.95 84 SER B CA 1
ATOM 7930 C C . SER B 1 84 ? 14.422 64.033 124.655 1.00 12.13 84 SER B C 1
ATOM 7931 O O . SER B 1 84 ? 13.528 63.831 125.469 1.00 13.23 84 SER B O 1
ATOM 7938 N N . HIS B 1 85 ? 14.768 65.237 124.242 1.00 12.47 85 HIS B N 1
ATOM 7939 C CA . HIS B 1 85 ? 14.225 66.446 124.843 1.00 13.52 85 HIS B CA 1
ATOM 7940 C C . HIS B 1 85 ? 12.723 66.466 124.759 1.00 12.34 85 HIS B C 1
ATOM 7941 O O . HIS B 1 85 ? 12.145 66.178 123.711 1.00 13.13 85 HIS B O 1
ATOM 7954 N N . PRO B 1 86 ? 12.054 66.741 125.886 1.00 11.90 86 PRO B N 1
ATOM 7955 C CA . PRO B 1 86 ? 10.615 66.648 125.922 1.00 12.40 86 PRO B CA 1
ATOM 7956 C C . PRO B 1 86 ? 9.906 67.955 125.598 1.00 11.81 86 PRO B C 1
ATOM 7957 O O . PRO B 1 86 ? 10.425 69.051 125.825 1.00 12.24 86 PRO B O 1
ATOM 7968 N N . ARG B 1 87 ? 8.700 67.819 125.058 1.00 11.61 87 ARG B N 1
ATOM 7969 C CA . ARG B 1 87 ? 7.817 68.930 124.736 1.00 11.61 87 ARG B CA 1
ATOM 7970 C C . ARG B 1 87 ? 8.499 69.992 123.886 1.00 12.08 87 ARG B C 1
ATOM 7971 O O . ARG B 1 87 ? 8.259 71.184 124.049 1.00 12.83 87 ARG B O 1
ATOM 7992 N N . LEU B 1 88 ? 9.324 69.536 122.950 1.00 12.26 88 LEU B N 1
ATOM 7993 C CA . LEU B 1 88 ? 10.154 70.428 122.146 1.00 12.65 88 LEU B CA 1
ATOM 7994 C C . LEU B 1 88 ? 9.465 70.715 120.803 1.00 12.38 88 LEU B C 1
ATOM 7995 O O . LEU B 1 88 ? 9.397 69.850 119.927 1.00 12.19 88 LEU B O 1
ATOM 8005 N N . GLU B 1 89 ? 8.939 71.926 120.663 1.00 12.73 89 GLU B N 1
ATOM 8006 C CA . GLU B 1 89 ? 8.161 72.334 119.498 1.00 12.51 89 GLU B CA 1
ATOM 8007 C C . GLU B 1 89 ? 9.011 72.347 118.244 1.00 12.34 89 GLU B C 1
ATOM 8008 O O . GLU B 1 89 ? 10.104 72.905 118.203 1.00 14.07 89 GLU B O 1
ATOM 8020 N N . LYS B 1 90 ? 8.490 71.739 117.180 1.00 12.24 90 LYS B N 1
ATOM 8021 C CA . LYS B 1 90 ? 9.209 71.639 115.919 1.00 12.34 90 LYS B CA 1
ATOM 8022 C C . LYS B 1 90 ? 9.232 72.934 115.111 1.00 12.09 90 LYS B C 1
ATOM 8023 O O . LYS B 1 90 ? 10.145 73.138 114.320 1.00 12.63 90 LYS B O 1
ATOM 8039 N N . ALA B 1 91 ? 8.236 73.795 115.310 1.00 12.28 91 ALA B N 1
ATOM 8040 C CA . ALA B 1 91 ? 8.094 75.058 114.589 1.00 12.20 91 ALA B CA 1
ATOM 8041 C C . ALA B 1 91 ? 8.936 76.145 115.252 1.00 12.93 91 ALA B C 1
ATOM 8042 O O . ALA B 1 91 ? 8.442 77.206 115.630 1.00 14.77 91 ALA B O 1
ATOM 8046 N N . THR B 1 92 ? 10.211 75.877 115.398 1.00 12.76 92 THR B N 1
ATOM 8047 C CA . THR B 1 92 ? 11.134 76.845 115.986 1.00 13.31 92 THR B CA 1
ATOM 8048 C C . THR B 1 92 ? 12.431 76.826 115.190 1.00 13.44 92 THR B C 1
ATOM 8049 O O . THR B 1 92 ? 12.733 75.863 114.487 1.00 13.20 92 THR B O 1
ATOM 8056 N N . PRO B 1 93 ? 13.218 77.907 115.274 1.00 14.35 93 PRO B N 1
ATOM 8057 C CA . PRO B 1 93 ? 14.405 77.946 114.440 1.00 14.20 93 PRO B CA 1
ATOM 8058 C C . PRO B 1 93 ? 15.435 76.889 114.735 1.00 13.87 93 PRO B C 1
ATOM 8059 O O . PRO B 1 93 ? 16.265 76.601 113.871 1.00 14.65 93 PRO B O 1
ATOM 8070 N N . THR B 1 94 ? 15.406 76.331 115.942 1.00 13.36 94 THR B N 1
ATOM 8071 C CA . THR B 1 94 ? 16.394 75.342 116.355 1.00 14.77 94 THR B CA 1
ATOM 8072 C C . THR B 1 94 ? 15.918 73.897 116.236 1.00 14.38 94 THR B C 1
ATOM 8073 O O . THR B 1 94 ? 16.635 72.976 116.608 1.00 16.86 94 THR B O 1
ATOM 8080 N N . SER B 1 95 ? 14.716 73.690 115.701 1.00 13.26 95 SER B N 1
ATOM 8081 C CA . SER B 1 95 ? 14.183 72.336 115.557 1.00 12.80 95 SER B CA 1
ATOM 8082 C C . SER B 1 95 ? 13.977 71.993 114.072 1.00 12.54 95 SER B C 1
ATOM 8083 O O . SER B 1 95 ? 14.616 72.553 113.173 1.00 14.18 95 SER B O 1
ATOM 8090 N N . ARG B 1 96 ? 13.065 71.087 113.803 1.00 12.06 96 ARG B N 1
ATOM 8091 C CA . ARG B 1 96 ? 12.997 70.442 112.508 1.00 12.49 96 ARG B CA 1
ATOM 8092 C C . ARG B 1 96 ? 12.388 71.293 111.402 1.00 12.30 96 ARG B C 1
ATOM 8093 O O . ARG B 1 96 ? 12.720 71.080 110.233 1.00 12.89 96 ARG B O 1
ATOM 8111 N N . SER B 1 97 ? 11.504 72.228 111.752 1.00 11.75 97 SER B N 1
ATOM 8112 C CA . SER B 1 97 ? 10.764 72.970 110.736 1.00 12.03 97 SER B CA 1
ATOM 8113 C C . SER B 1 97 ? 10.601 74.432 111.113 1.00 12.46 97 SER B C 1
ATOM 8114 O O . SER B 1 97 ? 9.550 74.874 111.587 1.00 12.73 97 SER B O 1
ATOM 8121 N N . PRO B 1 98 ? 11.646 75.211 110.872 1.00 12.37 98 PRO B N 1
ATOM 8122 C CA . PRO B 1 98 ? 11.606 76.594 111.315 1.00 12.57 98 PRO B CA 1
ATOM 8123 C C . PRO B 1 98 ? 10.428 77.396 110.777 1.00 12.51 98 PRO B C 1
ATOM 8124 O O . PRO B 1 98 ? 9.960 78.301 111.472 1.00 14.31 98 PRO B O 1
ATOM 8135 N N . MET B 1 99 ? 9.956 77.098 109.572 1.00 11.92 99 MET B N 1
ATOM 8136 C CA . MET B 1 99 ? 8.862 77.874 108.962 1.00 12.63 99 MET B CA 1
ATOM 8137 C C . MET B 1 99 ? 7.558 77.078 108.948 1.00 12.80 99 MET B C 1
ATOM 8138 O O . MET B 1 99 ? 6.649 77.363 108.178 1.00 14.15 99 MET B O 1
ATOM 8149 N N . PHE B 1 100 ? 7.416 76.134 109.862 1.00 12.89 100 PHE B N 1
ATOM 8150 C CA . PHE B 1 100 ? 6.228 75.291 109.905 1.00 12.59 100 PHE B CA 1
ATOM 8151 C C . PHE B 1 100 ? 4.930 76.076 110.070 1.00 13.30 100 PHE B C 1
ATOM 8152 O O . PHE B 1 100 ? 3.936 75.736 109.442 1.00 13.69 100 PHE B O 1
ATOM 8169 N N . ASP B 1 101 ? 4.892 77.084 110.923 1.00 13.45 101 ASP B N 1
ATOM 8170 C CA . ASP B 1 101 ? 3.620 77.815 111.114 1.00 14.42 101 ASP B CA 1
ATOM 8171 C C . ASP B 1 101 ? 3.099 78.435 109.833 1.00 14.41 101 ASP B C 1
ATOM 8172 O O . ASP B 1 101 ? 1.907 78.361 109.548 1.00 15.30 101 ASP B O 1
ATOM 8181 N N . LYS B 1 102 ? 3.971 79.044 109.058 1.00 14.32 102 LYS B N 1
ATOM 8182 C CA . LYS B 1 102 ? 3.552 79.660 107.807 1.00 14.34 102 LYS B CA 1
ATOM 8183 C C . LYS B 1 102 ? 3.081 78.587 106.829 1.00 13.89 102 LYS B C 1
ATOM 8184 O O . LYS B 1 102 ? 2.082 78.758 106.122 1.00 14.83 102 LYS B O 1
ATOM 8199 N N . LEU B 1 103 ? 3.823 77.489 106.753 1.00 13.25 103 LEU B N 1
ATOM 8200 C CA . LEU B 1 103 ? 3.576 76.459 105.771 1.00 13.25 103 LEU B CA 1
ATOM 8201 C C . LEU B 1 103 ? 2.372 75.596 106.090 1.00 12.83 103 LEU B C 1
ATOM 8202 O O . LEU B 1 103 ? 1.696 75.124 105.175 1.00 14.03 103 LEU B O 1
ATOM 8212 N N . ILE B 1 104 ? 2.076 75.405 107.366 1.00 13.88 104 ILE B N 1
ATOM 8213 C CA . ILE B 1 104 ? 0.998 74.535 107.792 1.00 13.66 104 ILE B CA 1
ATOM 8214 C C . ILE B 1 104 ? -0.263 75.296 108.178 1.00 13.87 104 ILE B C 1
ATOM 8215 O O . ILE B 1 104 ? -1.248 74.675 108.584 1.00 14.04 104 ILE B O 1
ATOM 8225 N N . ALA B 1 105 ? -0.249 76.618 108.021 1.00 14.13 105 ALA B N 1
ATOM 8226 C CA . ALA B 1 105 ? -1.366 77.474 108.395 1.00 15.06 105 ALA B CA 1
ATOM 8227 C C . ALA B 1 105 ? -2.666 76.919 107.832 1.00 14.53 105 ALA B C 1
ATOM 8228 O O . ALA B 1 105 ? -2.782 76.701 106.635 1.00 14.81 105 ALA B O 1
ATOM 8232 N N . GLY B 1 106 ? -3.640 76.713 108.710 1.00 15.57 106 GLY B N 1
ATOM 8233 C CA . GLY B 1 106 ? -4.902 76.081 108.339 1.00 15.93 106 GLY B CA 1
ATOM 8234 C C . GLY B 1 106 ? -5.087 74.705 108.937 1.00 16.15 106 GLY B C 1
ATOM 8235 O O . GLY B 1 106 ? -6.209 74.172 108.970 1.00 18.17 106 GLY B O 1
ATOM 8239 N N . HIS B 1 107 ? -3.981 74.086 109.374 1.00 15.21 107 HIS B N 1
ATOM 8240 C CA . HIS B 1 107 ? -4.008 72.778 109.973 1.00 14.33 107 HIS B CA 1
ATOM 8241 C C . HIS B 1 107 ? -3.864 72.830 111.486 1.00 14.53 107 HIS B C 1
ATOM 8242 O O . HIS B 1 107 ? -3.197 73.714 112.027 1.00 14.94 107 HIS B O 1
ATOM 8255 N N . GLY B 1 108 ? -4.458 71.862 112.169 1.00 14.49 108 GLY B N 1
ATOM 8256 C CA . GLY B 1 108 ? -4.372 71.785 113.625 1.00 14.69 108 GLY B CA 1
ATOM 8257 C C . GLY B 1 108 ? -2.972 71.641 114.183 1.00 14.04 108 GLY B C 1
ATOM 8258 O O . GLY B 1 108 ? -2.758 72.018 115.322 1.00 13.81 108 GLY B O 1
ATOM 8262 N N . PHE B 1 109 ? -2.026 71.105 113.421 1.00 13.70 109 PHE B N 1
ATOM 8263 C CA . PHE B 1 109 ? -0.663 70.987 113.950 1.00 13.16 109 PHE B CA 1
ATOM 8264 C C . PHE B 1 109 ? -0.048 72.351 114.254 1.00 13.44 109 PHE B C 1
ATOM 8265 O O . PHE B 1 109 ? 0.917 72.413 115.009 1.00 13.92 109 PHE B O 1
ATOM 8282 N N . ALA B 1 110 ? -0.587 73.440 113.706 1.00 12.90 110 ALA B N 1
ATOM 8283 C CA . ALA B 1 110 ? -0.139 74.782 114.075 1.00 13.48 110 ALA B CA 1
ATOM 8284 C C . ALA B 1 110 ? -0.284 75.070 115.562 1.00 13.13 110 ALA B C 1
ATOM 8285 O O . ALA B 1 110 ? 0.391 75.948 116.096 1.00 14.43 110 ALA B O 1
ATOM 8289 N N . PHE B 1 111 ? -1.191 74.387 116.248 1.00 12.91 111 PHE B N 1
ATOM 8290 C CA . PHE B 1 111 ? -1.372 74.644 117.651 1.00 13.00 111 PHE B CA 1
ATOM 8291 C C . PHE B 1 111 ? -0.255 74.065 118.528 1.00 13.17 111 PHE B C 1
ATOM 8292 O O . PHE B 1 111 ? 0.040 74.624 119.565 1.00 14.75 111 PHE B O 1
ATOM 8309 N N . GLU B 1 112 ? 0.317 72.948 118.110 1.00 12.78 112 GLU B N 1
ATOM 8310 C CA . GLU B 1 112 ? 1.493 72.364 118.764 1.00 12.10 112 GLU B CA 1
ATOM 8311 C C . GLU B 1 112 ? 1.903 71.118 118.020 1.00 12.07 112 GLU B C 1
ATOM 8312 O O . GLU B 1 112 ? 1.055 70.284 117.711 1.00 12.76 112 GLU B O 1
ATOM 8324 N N . HIS B 1 113 ? 3.205 70.966 117.793 1.00 11.86 113 HIS B N 1
ATOM 8325 C CA . HIS B 1 113 ? 3.765 69.749 117.219 1.00 11.54 113 HIS B CA 1
ATOM 8326 C C . HIS B 1 113 ? 5.164 69.609 117.784 1.00 11.45 113 HIS B C 1
ATOM 8327 O O . HIS B 1 113 ? 6.092 70.245 117.302 1.00 12.44 113 HIS B O 1
ATOM 8340 N N . ALA B 1 114 ? 5.311 68.736 118.777 1.00 11.55 114 ALA B N 1
ATOM 8341 C CA . ALA B 1 114 ? 6.593 68.530 119.434 1.00 11.59 114 ALA B CA 1
ATOM 8342 C C . ALA B 1 114 ? 7.299 67.362 118.796 1.00 11.66 114 ALA B C 1
ATOM 8343 O O . ALA B 1 114 ? 6.696 66.516 118.129 1.00 12.57 114 ALA B O 1
ATOM 8347 N N . GLU B 1 115 ? 8.607 67.289 119.027 1.00 11.42 115 GLU B N 1
ATOM 8348 C CA . GLU B 1 115 ? 9.384 66.126 118.657 1.00 11.59 115 GLU B CA 1
ATOM 8349 C C . GLU B 1 115 ? 8.921 64.926 119.481 1.00 11.31 115 GLU B C 1
ATOM 8350 O O . GLU B 1 115 ? 8.446 65.080 120.604 1.00 11.56 115 GLU B O 1
ATOM 8362 N N . PRO B 1 116 ? 9.108 63.710 118.955 1.00 11.05 116 PRO B N 1
ATOM 8363 C CA . PRO B 1 116 ? 8.758 62.528 119.744 1.00 10.96 116 PRO B CA 1
ATOM 8364 C C . PRO B 1 116 ? 9.735 62.364 120.900 1.00 10.89 116 PRO B C 1
ATOM 8365 O O . PRO B 1 116 ? 10.910 62.792 120.814 1.00 12.31 116 PRO B O 1
ATOM 8376 N N . ARG B 1 117 ? 9.251 61.714 121.941 1.00 10.89 117 ARG B N 1
ATOM 8377 C CA . ARG B 1 117 ? 10.092 61.283 123.041 1.00 11.09 117 ARG B CA 1
ATOM 8378 C C . ARG B 1 117 ? 9.819 59.811 123.317 1.00 10.94 117 ARG B C 1
ATOM 8379 O O . ARG B 1 117 ? 9.181 59.128 122.521 1.00 11.87 117 ARG B O 1
ATOM 8400 N N . SER B 1 118 ? 10.330 59.294 124.434 1.00 11.10 118 SER B N 1
ATOM 8401 C CA . SER B 1 118 ? 10.304 57.862 124.682 1.00 11.51 118 SER B CA 1
ATOM 8402 C C . SER B 1 118 ? 8.893 57.288 124.678 1.00 11.15 118 SER B C 1
ATOM 8403 O O . SER B 1 118 ? 7.933 57.929 125.112 1.00 11.37 118 SER B O 1
ATOM 8410 N N . HIS B 1 119 ? 8.809 56.045 124.212 1.00 11.20 119 HIS B N 1
ATOM 8411 C CA . HIS B 1 119 ? 7.536 55.363 124.031 1.00 11.01 119 HIS B CA 1
ATOM 8412 C C . HIS B 1 119 ? 6.638 55.302 125.268 1.00 11.22 119 HIS B C 1
ATOM 8413 O O . HIS B 1 119 ? 5.413 55.268 125.128 1.00 11.68 119 HIS B O 1
ATOM 8427 N N . ALA B 1 120 ? 7.220 55.245 126.465 1.00 11.16 120 ALA B N 1
ATOM 8428 C CA . ALA B 1 120 ? 6.422 55.211 127.687 1.00 11.44 120 ALA B CA 1
ATOM 8429 C C . ALA B 1 120 ? 5.367 56.281 127.725 1.00 11.22 120 ALA B C 1
ATOM 8430 O O . ALA B 1 120 ? 4.327 56.098 128.334 1.00 11.75 120 ALA B O 1
ATOM 8434 N N . PHE B 1 121 ? 5.653 57.424 127.101 1.00 11.21 121 PHE B N 1
ATOM 8435 C CA . PHE B 1 121 ? 4.800 58.590 127.188 1.00 11.31 121 PHE B CA 1
ATOM 8436 C C . PHE B 1 121 ? 3.795 58.734 126.055 1.00 11.22 121 PHE B C 1
ATOM 8437 O O . PHE B 1 121 ? 3.112 59.749 125.990 1.00 11.51 121 PHE B O 1
ATOM 8454 N N . MET B 1 122 ? 3.691 57.765 125.153 1.00 11.32 122 MET B N 1
ATOM 8455 C CA . MET B 1 122 ? 2.901 58.046 123.939 1.00 11.39 122 MET B CA 1
ATOM 8456 C C . MET B 1 122 ? 1.448 58.389 124.207 1.00 11.27 122 MET B C 1
ATOM 8457 O O . MET B 1 122 ? 0.886 59.264 123.544 1.00 12.16 122 MET B O 1
ATOM 8468 N N . LEU B 1 123 ? 0.815 57.664 125.124 1.00 12.07 123 LEU B N 1
ATOM 8469 C CA . LEU B 1 123 ? -0.598 57.883 125.367 1.00 12.18 123 LEU B CA 1
ATOM 8470 C C . LEU B 1 123 ? -0.824 59.168 126.141 1.00 12.06 123 LEU B C 1
ATOM 8471 O O . LEU B 1 123 ? -1.660 59.989 125.767 1.00 12.48 123 LEU B O 1
ATOM 8481 N N . VAL B 1 124 ? -0.036 59.405 127.189 1.00 12.19 124 VAL B N 1
ATOM 8482 C CA . VAL B 1 124 ? -0.162 60.651 127.903 1.00 12.06 124 VAL B CA 1
ATOM 8483 C C . VAL B 1 124 ? 0.146 61.863 127.031 1.00 11.99 124 VAL B C 1
ATOM 8484 O O . VAL B 1 124 ? -0.515 62.886 127.138 1.00 12.25 124 VAL B O 1
ATOM 8491 N N . ASP B 1 125 ? 1.136 61.750 126.146 1.00 11.68 125 ASP B N 1
ATOM 8492 C CA . ASP B 1 125 ? 1.496 62.877 125.311 1.00 11.50 125 ASP B CA 1
ATOM 8493 C C . ASP B 1 125 ? 0.394 63.177 124.300 1.00 11.90 125 ASP B C 1
ATOM 8494 O O . ASP B 1 125 ? 0.120 64.345 124.010 1.00 12.14 125 ASP B O 1
ATOM 8503 N N . HIS B 1 126 ? -0.198 62.119 123.746 1.00 11.50 126 HIS B N 1
ATOM 8504 C CA . HIS B 1 126 ? -1.386 62.261 122.897 1.00 12.01 126 HIS B CA 1
ATOM 8505 C C . HIS B 1 126 ? -2.505 62.990 123.632 1.00 12.19 126 HIS B C 1
ATOM 8506 O O . HIS B 1 126 ? -3.156 63.886 123.067 1.00 13.16 126 HIS B O 1
ATOM 8519 N N . PHE B 1 127 ? -2.730 62.621 124.891 1.00 12.14 127 PHE B N 1
ATOM 8520 C CA . PHE B 1 127 ? -3.793 63.239 125.656 1.00 12.58 127 PHE B CA 1
ATOM 8521 C C . PHE B 1 127 ? -3.546 64.703 125.986 1.00 12.60 127 PHE B C 1
ATOM 8522 O O . PHE B 1 127 ? -4.508 65.468 126.056 1.00 13.75 127 PHE B O 1
ATOM 8539 N N . VAL B 1 128 ? -2.296 65.105 126.236 1.00 12.32 128 VAL B N 1
ATOM 8540 C CA . VAL 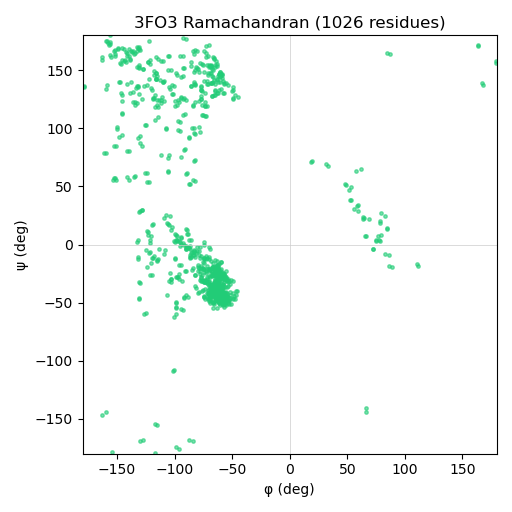B 1 128 ? -2.039 66.432 126.756 1.00 11.98 128 VAL B CA 1
ATOM 8541 C C . VAL B 1 128 ? -1.599 67.462 125.710 1.00 12.19 128 VAL B C 1
ATOM 8542 O O . VAL B 1 128 ? -1.570 68.651 126.008 1.00 13.09 128 VAL B O 1
ATOM 8549 N N . VAL B 1 129 ? -1.241 67.037 124.505 1.00 12.22 129 VAL B N 1
ATOM 8550 C CA . VAL B 1 129 ? -0.726 67.978 123.516 1.00 12.52 129 VAL B CA 1
ATOM 8551 C C . VAL B 1 129 ? -1.789 69.025 123.201 1.00 12.64 129 VAL B C 1
ATOM 8552 O O . VAL B 1 129 ? -2.985 68.716 123.210 1.00 13.29 129 VAL B O 1
ATOM 8559 N N . ASP B 1 130 ? -1.381 70.258 122.907 1.00 12.41 130 ASP B N 1
ATOM 8560 C CA . ASP B 1 130 ? -2.337 71.353 122.772 1.00 12.30 130 ASP B CA 1
ATOM 8561 C C . ASP B 1 130 ? -3.274 71.197 121.578 1.00 13.13 130 ASP B C 1
ATOM 8562 O O . ASP B 1 130 ? -4.319 71.836 121.556 1.00 13.98 130 ASP B O 1
ATOM 8571 N N . ARG B 1 131 ? -2.911 70.377 120.606 1.00 13.07 131 ARG B N 1
ATOM 8572 C CA . ARG B 1 131 ? -3.720 70.232 119.396 1.00 13.18 131 ARG B CA 1
ATOM 8573 C C . ARG B 1 131 ? -4.846 69.197 119.517 1.00 13.01 131 ARG B C 1
ATOM 8574 O O . ARG B 1 131 ? -5.671 69.091 118.599 1.00 14.12 131 ARG B O 1
ATOM 8595 N N . ALA B 1 132 ? -4.894 68.435 120.614 1.00 12.84 132 ALA B N 1
ATOM 8596 C CA . ALA B 1 132 ? -5.695 67.203 120.655 1.00 13.34 132 ALA B CA 1
ATOM 8597 C C . ALA B 1 132 ? -7.074 67.288 121.310 1.00 13.67 132 ALA B C 1
ATOM 8598 O O . ALA B 1 132 ? -8.056 66.853 120.693 1.00 14.45 132 ALA B O 1
ATOM 8602 N N . TYR B 1 133 ? -7.139 67.773 122.545 1.00 13.40 133 TYR B N 1
ATOM 8603 C CA . TYR B 1 133 ? -8.345 67.735 123.356 1.00 14.04 133 TYR B CA 1
ATOM 8604 C C . TYR B 1 133 ? -8.670 69.095 123.965 1.00 13.67 133 TYR B C 1
ATOM 8605 O O . TYR B 1 133 ? -9.273 69.174 125.029 1.00 14.53 133 TYR B O 1
ATOM 8622 N N . GLY B 1 134 ? -8.275 70.181 123.311 1.00 13.69 134 GLY B N 1
ATOM 8623 C CA . GLY B 1 134 ? -8.619 71.501 123.781 1.00 14.71 134 GLY B CA 1
ATOM 8624 C C . GLY B 1 134 ? -8.028 71.846 125.129 1.00 14.75 134 GLY B C 1
ATOM 8625 O O . GLY B 1 134 ? -8.541 72.702 125.843 1.00 15.76 134 GLY B O 1
ATOM 8629 N N . GLY B 1 135 ? -6.958 71.158 125.523 1.00 14.17 135 GLY B N 1
ATOM 8630 C CA . GLY B 1 135 ? -6.382 71.386 126.842 1.00 14.29 135 GLY B CA 1
ATOM 8631 C C . GLY B 1 135 ? -7.117 70.707 127.976 1.00 14.18 135 GLY B C 1
ATOM 8632 O O . GLY B 1 135 ? -6.793 70.925 129.139 1.00 15.07 135 GLY B O 1
ATOM 8636 N N . ARG B 1 136 ? -8.094 69.852 127.657 1.00 14.41 136 ARG B N 1
ATOM 8637 C CA . ARG B 1 136 ? -8.883 69.173 128.691 1.00 14.21 136 ARG B CA 1
ATOM 8638 C C . ARG B 1 136 ? -8.021 68.369 129.636 1.00 14.25 136 ARG B C 1
ATOM 8639 O O . ARG B 1 136 ? -8.249 68.344 130.844 1.00 15.12 136 ARG B O 1
ATOM 8660 N N . PHE B 1 137 ? -7.072 67.632 129.080 1.00 14.01 137 PHE B N 1
ATOM 8661 C CA . PHE B 1 137 ? -6.245 66.729 129.872 1.00 13.96 137 PHE B CA 1
ATOM 8662 C C . PHE B 1 137 ? -4.872 67.355 130.115 1.00 13.69 137 PHE B C 1
ATOM 8663 O O . PHE B 1 137 ? -4.279 67.921 129.218 1.00 13.94 137 PHE B O 1
ATOM 8680 N N . GLN B 1 138 ? -4.386 67.223 131.342 1.00 13.09 138 GLN B N 1
ATOM 8681 C CA . GLN B 1 138 ? -3.088 67.782 131.716 1.00 13.06 138 GLN B CA 1
ATOM 8682 C C . GLN B 1 138 ? -2.438 66.827 132.693 1.00 13.62 138 GLN B C 1
ATOM 8683 O O . GLN B 1 138 ? -3.107 66.067 133.380 1.00 14.19 138 GLN B O 1
ATOM 8695 N N . PHE B 1 139 ? -1.119 66.894 132.816 1.00 13.97 139 PHE B N 1
ATOM 8696 C CA . PHE B 1 139 ? -0.475 66.196 133.912 1.00 14.42 139 PHE B CA 1
ATOM 8697 C C . PHE B 1 139 ? -0.988 66.741 135.229 1.00 14.92 139 PHE B C 1
ATOM 8698 O O . PHE B 1 139 ? -1.303 67.927 135.352 1.00 15.87 139 PHE B O 1
ATOM 8715 N N . LYS B 1 140 ? -1.045 65.882 136.246 1.00 14.81 140 LYS B N 1
ATOM 8716 C CA . LYS B 1 140 ? -1.541 66.288 137.553 1.00 15.67 140 LYS B CA 1
ATOM 8717 C C . LYS B 1 140 ? -0.734 67.447 138.115 1.00 15.93 140 LYS B C 1
ATOM 8718 O O . LYS B 1 140 ? -1.264 68.306 138.820 1.00 18.47 140 LYS B O 1
ATOM 8734 N N . ASN B 1 141 ? 0.559 67.452 137.829 1.00 15.42 141 ASN B N 1
ATOM 8735 C CA . ASN B 1 141 ? 1.402 68.592 138.136 1.00 15.26 141 ASN B CA 1
ATOM 8736 C C . ASN B 1 141 ? 2.615 68.487 137.207 1.00 14.32 141 ASN B C 1
ATOM 8737 O O . ASN B 1 141 ? 2.760 67.495 136.491 1.00 14.59 141 ASN B O 1
ATOM 8746 N N . TRP B 1 142 ? 3.472 69.489 137.202 1.00 14.05 142 TRP B N 1
ATOM 8747 C CA . TRP B 1 142 ? 4.581 69.501 136.264 1.00 13.14 142 TRP B CA 1
ATOM 8748 C C . TRP B 1 142 ? 5.687 68.519 136.636 1.00 13.34 142 TRP B C 1
ATOM 8749 O O . TRP B 1 142 ? 6.560 68.265 135.808 1.00 14.45 142 TRP B O 1
ATOM 8770 N N . GLN B 1 143 ? 5.673 67.949 137.835 1.00 13.43 143 GLN B N 1
ATOM 8771 C CA . GLN B 1 143 ? 6.642 66.908 138.151 1.00 13.94 143 GLN B CA 1
ATOM 8772 C C . GLN B 1 143 ? 6.361 65.625 137.392 1.00 13.91 143 GLN B C 1
ATOM 8773 O O . GLN B 1 143 ? 7.272 64.840 137.129 1.00 14.44 143 GLN B O 1
ATOM 8785 N N . LYS B 1 144 ? 5.104 65.387 137.037 1.00 13.59 144 LYS B N 1
ATOM 8786 C CA . LYS B 1 144 ? 4.718 64.087 136.497 1.00 13.72 144 LYS B CA 1
ATOM 8787 C C . LYS B 1 144 ? 5.261 63.830 135.098 1.00 13.44 144 LYS B C 1
ATOM 8788 O O . LYS B 1 144 ? 5.213 62.708 134.622 1.00 13.23 144 LYS B O 1
ATOM 8804 N N . VAL B 1 145 ? 5.777 64.860 134.450 1.00 13.30 145 VAL B N 1
ATOM 8805 C CA . VAL B 1 145 ? 6.310 64.736 133.104 1.00 13.52 145 VAL B CA 1
ATOM 8806 C C . VAL B 1 145 ? 7.479 63.794 133.025 1.00 13.59 145 VAL B C 1
ATOM 8807 O O . VAL B 1 145 ? 7.828 63.330 131.949 1.00 14.38 145 VAL B O 1
ATOM 8814 N N . THR B 1 146 ? 8.125 63.528 134.149 1.00 13.52 146 THR B N 1
ATOM 8815 C CA . THR B 1 146 ? 9.254 62.637 134.193 1.00 13.56 146 THR B CA 1
ATOM 8816 C C . THR B 1 146 ? 8.869 61.164 134.361 1.00 13.20 146 THR B C 1
ATOM 8817 O O . THR B 1 146 ? 9.712 60.280 134.257 1.00 13.62 146 THR B O 1
ATOM 8824 N N . ASP B 1 147 ? 7.605 60.903 134.680 1.00 12.82 147 ASP B N 1
ATOM 8825 C CA . ASP B 1 147 ? 7.233 59.616 135.237 1.00 13.00 147 ASP B CA 1
ATOM 8826 C C . ASP B 1 147 ? 6.824 58.611 134.158 1.00 12.12 147 ASP B C 1
ATOM 8827 O O . ASP B 1 147 ? 5.638 58.370 133.918 1.00 13.53 147 ASP B O 1
ATOM 8836 N N . GLY B 1 148 ? 7.820 57.971 133.549 1.00 12.60 148 GLY B N 1
ATOM 8837 C CA . GLY B 1 148 ? 7.569 57.004 132.485 1.00 12.36 148 GLY B CA 1
ATOM 8838 C C . GLY B 1 148 ? 6.887 55.772 133.047 1.00 12.92 148 GLY B C 1
ATOM 8839 O O . GLY B 1 148 ? 5.922 55.281 132.464 1.00 13.60 148 GLY B O 1
ATOM 8843 N N . MET B 1 149 ? 7.397 55.244 134.157 1.00 13.39 149 MET B N 1
ATOM 8844 C CA . MET B 1 149 ? 6.795 54.076 134.776 1.00 14.02 149 MET B CA 1
ATOM 8845 C C . MET B 1 149 ? 5.332 54.348 135.131 1.00 13.60 149 MET B C 1
ATOM 8846 O O . MET B 1 149 ? 4.470 53.480 134.947 1.00 13.75 149 MET B O 1
ATOM 8857 N N . GLY B 1 150 ? 5.045 55.529 135.645 1.00 13.12 150 GLY B N 1
ATOM 8858 C CA . GLY B 1 150 ? 3.688 55.894 135.999 1.00 13.37 150 GLY B CA 1
ATOM 8859 C C . GLY B 1 150 ? 2.783 55.941 134.794 1.00 13.42 150 GLY B C 1
ATOM 8860 O O . GLY B 1 150 ? 1.662 55.435 134.830 1.00 13.82 150 GLY B O 1
ATOM 8864 N N . ALA B 1 151 ? 3.243 56.554 133.724 1.00 12.58 151 ALA B N 1
ATOM 8865 C CA . ALA B 1 151 ? 2.473 56.585 132.487 1.00 13.02 151 ALA B CA 1
ATOM 8866 C C . ALA B 1 151 ? 2.203 55.154 132.014 1.00 12.17 151 ALA B C 1
ATOM 8867 O O . ALA B 1 151 ? 1.098 54.827 131.588 1.00 13.26 151 ALA B O 1
ATOM 8871 N N . VAL B 1 152 ? 3.186 54.274 132.113 1.00 12.30 152 VAL B N 1
ATOM 8872 C CA . VAL B 1 152 ? 3.007 52.894 131.694 1.00 13.13 152 VAL B CA 1
ATOM 8873 C C . VAL B 1 152 ? 1.973 52.184 132.591 1.00 13.54 152 VAL B C 1
ATOM 8874 O O . VAL B 1 152 ? 1.130 51.419 132.093 1.00 13.91 152 VAL B O 1
ATOM 8881 N N . ARG B 1 153 ? 2.001 52.442 133.890 1.00 13.32 153 ARG B N 1
ATOM 8882 C CA . ARG B 1 153 ? 1.022 51.867 134.800 1.00 14.38 153 ARG B CA 1
ATOM 8883 C C . ARG B 1 153 ? -0.384 52.320 134.410 1.00 14.00 153 ARG B C 1
ATOM 8884 O O . ARG B 1 153 ? -1.353 51.545 134.480 1.00 15.99 153 ARG B O 1
ATOM 8905 N N . GLY B 1 154 ? -0.528 53.566 134.006 1.00 13.65 154 GLY B N 1
ATOM 8906 C CA . GLY B 1 154 ? -1.751 54.052 133.390 1.00 13.81 154 GLY B CA 1
ATOM 8907 C C . GLY B 1 154 ? -1.810 55.551 133.284 1.00 13.53 154 GLY B C 1
ATOM 8908 O O . GLY B 1 154 ? -1.465 56.292 134.223 1.00 13.87 154 GLY B O 1
ATOM 8912 N N . ALA B 1 155 ? -2.307 56.018 132.151 1.00 13.22 155 ALA B N 1
ATOM 8913 C CA . ALA B 1 155 ? -2.416 57.436 131.898 1.00 13.70 155 ALA B CA 1
ATOM 8914 C C . ALA B 1 155 ? -3.137 58.163 133.015 1.00 13.86 155 ALA B C 1
ATOM 8915 O O . ALA B 1 155 ? -2.741 59.258 133.420 1.00 14.40 155 ALA B O 1
ATOM 8919 N N . TRP B 1 156 ? -4.210 57.556 133.536 1.00 14.55 156 TRP B N 1
ATOM 8920 C CA . TRP B 1 156 ? -5.051 58.274 134.475 1.00 15.16 156 TRP B CA 1
ATOM 8921 C C . TRP B 1 156 ? -4.463 58.268 135.880 1.00 14.82 156 TRP B C 1
ATOM 8922 O O . TRP B 1 156 ? -5.002 58.940 136.752 1.00 17.96 156 TRP B O 1
ATOM 8943 N N . THR B 1 157 ? -3.325 57.601 136.076 1.00 14.47 157 THR B N 1
ATOM 8944 C CA . THR B 1 157 ? -2.570 57.760 137.323 1.00 14.91 157 THR B CA 1
ATOM 8945 C C . THR B 1 157 ? -1.740 59.034 137.339 1.00 15.28 157 THR B C 1
ATOM 8946 O O . THR B 1 157 ? -1.339 59.491 138.417 1.00 16.34 157 THR B O 1
ATOM 8953 N N . VAL B 1 158 ? -1.491 59.650 136.178 1.00 14.28 158 VAL B N 1
ATOM 8954 C CA . VAL B 1 158 ? -0.655 60.844 136.101 1.00 14.23 158 VAL B CA 1
ATOM 8955 C C . VAL B 1 158 ? -1.325 62.056 135.490 1.00 14.26 158 VAL B C 1
ATOM 8956 O O . VAL B 1 158 ? -0.725 63.128 135.525 1.00 14.09 158 VAL B O 1
ATOM 8963 N N . LEU B 1 159 ? -2.546 61.904 134.942 1.00 14.38 159 LEU B N 1
ATOM 8964 C CA . LEU B 1 159 ? -3.277 62.987 134.291 1.00 14.05 159 LEU B CA 1
ATOM 8965 C C . LEU B 1 159 ? -4.539 63.357 135.041 1.00 14.83 159 LEU B C 1
ATOM 8966 O O . LEU B 1 159 ? -5.071 62.560 135.809 1.00 16.62 159 LEU B O 1
ATOM 8976 N N . THR B 1 160 ? -5.017 64.564 134.763 1.00 15.15 160 THR B N 1
ATOM 8977 C CA . THR B 1 160 ? -6.310 65.052 135.213 1.00 16.64 160 THR B CA 1
ATOM 8978 C C . THR B 1 160 ? -7.165 65.448 134.000 1.00 17.30 160 THR B C 1
ATOM 8979 O O . THR B 1 160 ? -6.666 65.731 132.902 1.00 17.77 160 THR B O 1
ATOM 8986 N N . ASP B 1 161 ? -8.469 65.482 134.233 1.00 16.84 161 ASP B N 1
ATOM 8987 C CA . ASP B 1 161 ? -9.485 65.913 133.263 1.00 17.21 161 ASP B CA 1
ATOM 8988 C C . ASP B 1 161 ? -10.115 67.169 133.817 1.00 17.39 161 ASP B C 1
ATOM 8989 O O . ASP B 1 161 ? -10.668 67.150 134.924 1.00 18.41 161 ASP B O 1
ATOM 8998 N N . ALA B 1 162 ? -10.087 68.242 133.046 1.00 17.42 162 ALA B N 1
ATOM 8999 C CA . ALA B 1 162 ? -10.635 69.529 133.476 1.00 18.39 162 ALA B CA 1
ATOM 9000 C C . ALA B 1 162 ? -12.126 69.482 133.790 1.00 19.33 162 ALA B C 1
ATOM 9001 O O . ALA B 1 162 ? -12.603 70.316 134.554 1.00 20.86 162 ALA B O 1
ATOM 9005 N N . ASP B 1 163 ? -12.860 68.550 133.189 1.00 18.52 163 ASP B N 1
ATOM 9006 C CA . ASP B 1 163 ? -14.315 68.480 133.424 1.00 19.64 163 ASP B CA 1
ATOM 9007 C C . ASP B 1 163 ? -14.836 67.077 133.243 1.00 19.46 163 ASP B C 1
ATOM 9008 O O . ASP B 1 163 ? -15.358 66.711 132.179 1.00 19.46 163 ASP B O 1
ATOM 9017 N N . PRO B 1 164 ? -14.736 66.265 134.299 1.00 20.57 164 PRO B N 1
ATOM 9018 C CA . PRO B 1 164 ? -15.281 64.924 134.222 1.00 21.84 164 PRO B CA 1
ATOM 9019 C C . PRO B 1 164 ? -16.779 64.831 133.941 1.00 23.09 164 PRO B C 1
ATOM 9020 O O . PRO B 1 164 ? -17.244 63.760 133.568 1.00 24.47 164 PRO B O 1
ATOM 9031 N N . GLU B 1 165 ? -17.505 65.931 134.090 1.00 23.90 165 GLU B N 1
ATOM 9032 C CA . GLU B 1 165 ? -18.967 65.920 133.901 1.00 25.33 165 GLU B CA 1
ATOM 9033 C C . GLU B 1 165 ? -19.431 66.139 132.475 1.00 24.90 165 GLU B C 1
ATOM 9034 O O . GLU B 1 165 ? -20.625 66.101 132.211 1.00 26.20 165 GLU B O 1
ATOM 9046 N N . SER B 1 166 ? -18.523 66.400 131.543 1.00 23.10 166 SER B N 1
ATOM 9047 C CA . SER B 1 166 ? -18.890 66.571 130.147 1.00 23.10 166 SER B CA 1
ATOM 9048 C C . SER B 1 166 ? -18.001 65.723 129.282 1.00 23.01 166 SER B C 1
ATOM 9049 O O . SER B 1 166 ? -16.853 65.455 129.645 1.00 23.64 166 SER B O 1
ATOM 9056 N N . SER B 1 167 ? -18.510 65.315 128.131 1.00 22.82 167 SER B N 1
ATOM 9057 C CA . SER B 1 167 ? -17.754 64.449 127.244 1.00 23.82 167 SER B CA 1
ATOM 9058 C C . SER B 1 167 ? -17.545 65.004 125.839 1.00 23.03 167 SER B C 1
ATOM 9059 O O . SER B 1 167 ? -17.096 64.261 124.958 1.00 23.21 167 SER B O 1
ATOM 9066 N N . ASP B 1 168 ? -17.873 66.283 125.645 1.00 22.37 168 ASP B N 1
ATOM 9067 C CA . ASP B 1 168 ? -17.698 66.937 124.355 1.00 21.95 168 ASP B CA 1
ATOM 9068 C C . ASP B 1 168 ? -16.251 67.421 124.213 1.00 20.73 168 ASP B C 1
ATOM 9069 O O . ASP B 1 168 ? -15.598 67.775 125.190 1.00 21.33 168 ASP B O 1
ATOM 9078 N N . GLN B 1 169 ? -15.790 67.422 122.982 1.00 19.48 169 GLN B N 1
ATOM 9079 C CA . GLN B 1 169 ? -14.542 68.087 122.637 1.00 18.17 169 GLN B CA 1
ATOM 9080 C C . GLN B 1 169 ? -14.767 69.591 122.642 1.00 19.27 169 GLN B C 1
ATOM 9081 O O . GLN B 1 169 ? -15.569 70.124 121.851 1.00 20.94 169 GLN B O 1
ATOM 9093 N N . ARG B 1 170 ? -14.053 70.294 123.501 1.00 19.88 170 ARG B N 1
ATOM 9094 C CA . ARG B 1 170 ? -14.072 71.734 123.453 1.00 19.94 170 ARG B CA 1
ATOM 9095 C C . ARG B 1 170 ? -12.771 72.312 123.976 1.00 18.99 170 ARG B C 1
ATOM 9096 O O . ARG B 1 170 ? -11.973 71.590 124.593 1.00 18.28 170 ARG B O 1
ATOM 9117 N N . ARG B 1 171 ? -12.587 73.598 123.727 1.00 18.66 171 ARG B N 1
ATOM 9118 C CA . ARG B 1 171 ? -11.389 74.302 124.197 1.00 19.32 171 ARG B CA 1
ATOM 9119 C C . ARG B 1 171 ? -11.532 74.745 125.645 1.00 19.84 171 ARG B C 1
ATOM 9120 O O . ARG B 1 171 ? -12.459 75.479 126.002 1.00 21.67 171 ARG B O 1
ATOM 9128 N N . PHE B 1 172 ? -10.602 74.302 126.479 1.00 18.65 172 PHE B N 1
ATOM 9129 C CA . PHE B 1 172 ? -10.443 74.785 127.832 1.00 18.68 172 PHE B CA 1
ATOM 9130 C C . PHE B 1 172 ? -9.374 75.855 127.963 1.00 19.21 172 PHE B C 1
ATOM 9131 O O . PHE B 1 172 ? -9.394 76.654 128.903 1.00 20.98 172 PHE B O 1
ATOM 9148 N N . LEU B 1 173 ? -8.395 75.803 127.067 1.00 18.93 173 LEU B N 1
ATOM 9149 C CA . LEU B 1 173 ? -7.374 76.829 126.941 1.00 18.56 173 LEU B CA 1
ATOM 9150 C C . LEU B 1 173 ? -7.535 77.455 125.567 1.00 18.29 173 LEU B C 1
ATOM 9151 O O . LEU B 1 173 ? -7.903 76.770 124.602 1.00 18.35 173 LEU B O 1
ATOM 9161 N N . SER B 1 174 ? -7.225 78.746 125.449 1.00 18.33 174 SER B N 1
ATOM 9162 C CA . SER B 1 174 ? -7.561 79.493 124.233 1.00 18.89 174 SER B CA 1
ATOM 9163 C C . SER B 1 174 ? -6.867 79.009 122.958 1.00 18.41 174 SER B C 1
ATOM 9164 O O . SER B 1 174 ? -7.486 78.897 121.902 1.00 20.00 174 SER B O 1
ATOM 9171 N N . GLN B 1 175 ? -5.578 78.690 123.051 1.00 16.17 175 GLN B N 1
ATOM 9172 C CA . GLN B 1 175 ? -4.794 78.319 121.877 1.00 15.56 175 GLN B CA 1
ATOM 9173 C C . GLN B 1 175 ? -4.539 76.831 121.859 1.00 14.99 175 GLN B C 1
ATOM 9174 O O . GLN B 1 175 ? -3.410 76.331 121.940 1.00 15.74 175 GLN B O 1
ATOM 9186 N N . THR B 1 176 ? -5.646 76.102 121.763 1.00 15.50 176 THR B N 1
ATOM 9187 C CA . THR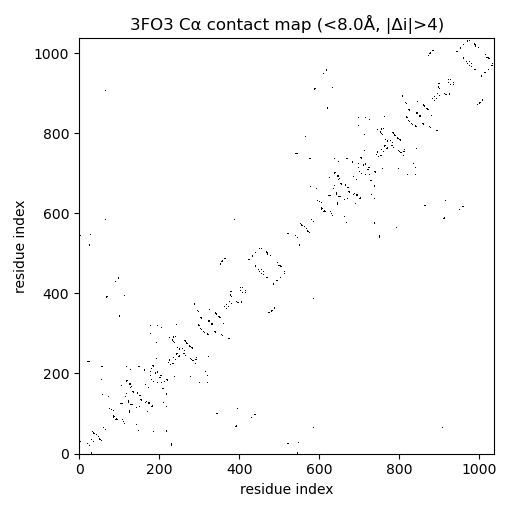 B 1 176 ? -5.659 74.670 121.601 1.00 15.09 176 THR B CA 1
ATOM 9188 C C . THR B 1 176 ? -6.598 74.303 120.476 1.00 15.71 176 THR B C 1
ATOM 9189 O O . THR B 1 176 ? -7.361 75.161 119.996 1.00 17.27 176 THR B O 1
ATOM 9196 N N . ALA B 1 177 ? -6.544 73.049 120.077 1.00 15.03 177 ALA B N 1
ATOM 9197 C CA . ALA B 1 177 ? -7.456 72.486 119.080 1.00 15.44 177 ALA B CA 1
ATOM 9198 C C . ALA B 1 177 ? -7.972 71.162 119.617 1.00 15.20 177 ALA B C 1
ATOM 9199 O O . ALA B 1 177 ? -7.499 70.643 120.632 1.00 15.20 177 ALA B O 1
ATOM 9203 N N . THR B 1 178 ? -8.968 70.622 118.925 1.00 15.48 178 THR B N 1
ATOM 9204 C CA . THR B 1 178 ? -9.630 69.397 119.325 1.00 15.82 178 THR B CA 1
ATOM 9205 C C . THR B 1 178 ? -9.544 68.392 118.188 1.00 16.03 178 THR B C 1
ATOM 9206 O O . THR B 1 178 ? -10.551 67.822 117.765 1.00 17.59 178 THR B O 1
ATOM 9213 N N . ALA B 1 179 ? -8.332 68.129 117.710 1.00 15.63 179 ALA B N 1
ATOM 9214 C CA . ALA B 1 179 ? -8.115 67.253 116.564 1.00 16.08 179 ALA B CA 1
ATOM 9215 C C . ALA B 1 179 ? -8.274 65.776 116.894 1.00 15.53 179 ALA B C 1
ATOM 9216 O O . ALA B 1 179 ? -8.433 64.956 115.995 1.00 16.36 179 ALA B O 1
ATOM 9220 N N . ALA B 1 180 ? -8.161 65.404 118.163 1.00 14.70 180 ALA B N 1
ATOM 9221 C CA . ALA B 1 180 ? -8.214 63.990 118.505 1.00 14.65 180 ALA B CA 1
ATOM 9222 C C . ALA B 1 180 ? -9.554 63.386 118.074 1.00 14.68 180 ALA B C 1
ATOM 9223 O O . ALA B 1 180 ? -10.607 64.030 118.182 1.00 16.08 180 ALA B O 1
ATOM 9227 N N . ASN B 1 181 ? -9.465 62.145 117.645 1.00 14.67 181 ASN B N 1
ATOM 9228 C CA . ASN B 1 181 ? -10.621 61.324 117.302 1.00 14.68 181 ASN B CA 1
ATOM 9229 C C . ASN B 1 181 ? -10.247 59.883 117.613 1.00 15.42 181 ASN B C 1
ATOM 9230 O O . ASN B 1 181 ? -9.095 59.588 117.925 1.00 15.16 181 ASN B O 1
ATOM 9239 N N . PRO B 1 182 ? -11.224 58.962 117.615 1.00 14.94 182 PRO B N 1
ATOM 9240 C CA . PRO B 1 182 ? -10.920 57.611 118.033 1.00 14.76 182 PRO B CA 1
ATOM 9241 C C . PRO B 1 182 ? -9.841 56.885 117.243 1.00 14.27 182 PRO B C 1
ATOM 9242 O O . PRO B 1 182 ? -9.168 56.000 117.786 1.00 14.92 182 PRO B O 1
ATOM 9253 N N . VAL B 1 183 ? -9.658 57.223 115.972 1.00 14.38 183 VAL B N 1
ATOM 9254 C CA . VAL B 1 183 ? -8.677 56.504 115.188 1.00 14.51 183 VAL B CA 1
ATOM 9255 C C . VAL B 1 183 ? -7.273 56.732 115.753 1.00 13.78 183 VAL B C 1
ATOM 9256 O O . VAL B 1 183 ? -6.476 55.806 115.774 1.00 13.93 183 VAL B O 1
ATOM 9263 N N . CYS B 1 184 ? -6.983 57.940 116.213 1.00 13.96 184 CYS B N 1
ATOM 9264 C CA . CYS B 1 184 ? -5.665 58.252 116.786 1.00 13.32 184 CYS B CA 1
ATOM 9265 C C . CYS B 1 184 ? -5.183 57.198 117.774 1.00 13.40 184 CYS B C 1
ATOM 9266 O O . CYS B 1 184 ? -4.011 56.851 117.804 1.00 13.14 184 CYS B O 1
ATOM 9273 N N . LEU B 1 185 ? -6.086 56.743 118.641 1.00 12.91 185 LEU B N 1
ATOM 9274 C CA . LEU B 1 185 ? -5.739 55.928 119.767 1.00 13.28 185 LEU B CA 1
ATOM 9275 C C . LEU B 1 185 ? -5.132 54.622 119.358 1.00 12.86 185 LEU B C 1
ATOM 9276 O O . LEU B 1 185 ? -4.392 54.015 120.116 1.00 13.48 185 LEU B O 1
ATOM 9286 N N . ASN B 1 186 ? -5.436 54.160 118.151 1.00 12.92 186 ASN B N 1
ATOM 9287 C CA . ASN B 1 186 ? -4.892 52.898 117.676 1.00 13.74 186 ASN B CA 1
ATOM 9288 C C . ASN B 1 186 ? -3.378 52.867 117.587 1.00 13.85 186 ASN B C 1
ATOM 9289 O O . ASN B 1 186 ? -2.800 51.794 117.594 1.00 14.34 186 ASN B O 1
ATOM 9298 N N . CYS B 1 187 ? -2.766 54.047 117.487 1.00 13.58 187 CYS B N 1
ATOM 9299 C CA . CYS B 1 187 ? -1.306 54.164 117.455 1.00 13.09 187 CYS B CA 1
ATOM 9300 C C . CYS B 1 187 ? -0.724 54.628 118.798 1.00 13.13 187 CYS B C 1
ATOM 9301 O O . CYS B 1 187 ? 0.440 55.024 118.849 1.00 13.16 187 CYS B O 1
ATOM 9308 N N . LYS B 1 188 ? -1.536 54.615 119.857 1.00 12.45 188 LYS B N 1
ATOM 9309 C CA . LYS B 1 188 ? -1.092 54.998 121.202 1.00 12.79 188 LYS B CA 1
ATOM 9310 C C . LYS B 1 188 ? -1.237 53.890 122.218 1.00 12.96 188 LYS B C 1
ATOM 9311 O O . LYS B 1 188 ? -0.565 53.918 123.256 1.00 13.33 188 LYS B O 1
ATOM 9327 N N . THR B 1 189 ? -2.180 52.972 121.966 1.00 12.92 189 THR B N 1
ATOM 9328 C CA . THR B 1 189 ? -2.557 51.913 122.874 1.00 13.13 189 THR B CA 1
ATOM 9329 C C . THR B 1 189 ? -3.313 50.867 122.071 1.00 12.96 189 THR B C 1
ATOM 9330 O O . THR B 1 189 ? -3.814 51.166 120.983 1.00 13.33 189 THR B O 1
ATOM 9337 N N . GLN B 1 190 ? -3.401 49.664 122.620 1.00 13.34 190 GLN B N 1
ATOM 9338 C CA . GLN B 1 190 ? -4.363 48.673 122.167 1.00 12.88 190 GLN B CA 1
ATOM 9339 C C . GLN B 1 190 ? -5.160 48.120 123.342 1.00 12.83 190 GLN B C 1
ATOM 9340 O O . GLN B 1 190 ? -5.670 46.995 123.299 1.00 13.84 190 GLN B O 1
ATOM 9352 N N . ASP B 1 191 ? -5.342 48.938 124.375 1.00 13.30 191 ASP B N 1
ATOM 9353 C CA . ASP B 1 191 ? -6.223 48.554 125.478 1.00 13.57 191 ASP B CA 1
ATOM 9354 C C . ASP B 1 191 ? -7.631 48.267 124.963 1.00 13.94 191 ASP B C 1
ATOM 9355 O O . ASP B 1 191 ? -8.360 47.533 125.611 1.00 16.07 191 ASP B O 1
ATOM 9364 N N . HIS B 1 192 ? -8.009 48.879 123.851 1.00 13.84 192 HIS B N 1
ATOM 9365 C CA . HIS B 1 192 ? -9.348 48.714 123.263 1.00 14.51 192 HIS B CA 1
ATOM 9366 C C . HIS B 1 192 ? -9.431 47.579 122.264 1.00 14.09 192 HIS B C 1
ATOM 9367 O O . HIS B 1 192 ? -10.444 47.487 121.552 1.00 14.97 192 HIS B O 1
ATOM 9380 N N . ILE B 1 193 ? -8.440 46.699 122.197 1.00 14.30 193 ILE B N 1
ATOM 9381 C CA . ILE B 1 193 ? -8.364 45.680 121.160 1.00 14.32 193 ILE B CA 1
ATOM 9382 C C . ILE B 1 193 ? -9.615 44.763 121.075 1.00 14.67 193 ILE B C 1
ATOM 9383 O O . ILE B 1 193 ? -9.950 44.278 120.003 1.00 14.76 193 ILE B O 1
ATOM 9393 N N . LEU B 1 194 ? -10.284 44.536 122.199 1.00 14.62 194 LEU B N 1
ATOM 9394 C CA . LEU B 1 194 ? -11.495 43.706 122.227 1.00 15.22 194 LEU B CA 1
ATOM 9395 C C . LEU B 1 194 ? -12.763 44.527 122.159 1.00 15.67 194 LEU B C 1
ATOM 9396 O O . LEU B 1 194 ? -13.861 43.951 122.180 1.00 17.43 194 LEU B O 1
ATOM 9406 N N . ASP B 1 195 ? -12.656 45.847 122.030 1.00 15.59 195 ASP B N 1
ATOM 9407 C CA . ASP B 1 195 ? -13.787 46.761 122.089 1.00 16.12 195 ASP B CA 1
ATOM 9408 C C . ASP B 1 195 ? -13.967 47.591 120.826 1.00 16.55 195 ASP B C 1
ATOM 9409 O O . ASP B 1 195 ? -14.815 48.466 120.787 1.00 18.00 195 ASP B O 1
ATOM 9418 N N . TRP B 1 196 ? -13.193 47.278 119.805 1.00 15.71 196 TRP B N 1
ATOM 9419 C CA . TRP B 1 196 ? -13.079 48.083 118.594 1.00 15.48 196 TRP B CA 1
ATOM 9420 C C . TRP B 1 196 ? -13.128 47.102 117.447 1.00 15.50 196 TRP B C 1
ATOM 9421 O O . TRP B 1 196 ? -12.349 46.166 117.390 1.00 16.52 196 TRP B O 1
ATOM 9442 N N . ALA B 1 197 ? -14.087 47.290 116.536 1.00 15.61 197 ALA B N 1
ATOM 9443 C CA . ALA B 1 197 ? -14.163 46.399 115.392 1.00 15.53 197 ALA B CA 1
ATOM 9444 C C . ALA B 1 197 ? -13.099 46.800 114.392 1.00 15.37 197 ALA B C 1
ATOM 9445 O O . ALA B 1 197 ? -12.674 47.952 114.350 1.00 16.34 197 ALA B O 1
ATOM 9449 N N . TYR B 1 198 ? -12.713 45.844 113.572 1.00 15.69 198 TYR B N 1
ATOM 9450 C CA . TYR B 1 198 ? -11.753 46.080 112.488 1.00 15.30 198 TYR B CA 1
ATOM 9451 C C . TYR B 1 198 ? -12.087 47.358 111.726 1.00 16.14 198 TYR B C 1
ATOM 9452 O O . TYR B 1 198 ? -13.211 47.563 111.254 1.00 16.96 198 TYR B O 1
ATOM 9469 N N . MET B 1 199 ? -11.075 48.227 111.612 1.00 15.34 199 MET B N 1
ATOM 9470 C CA . MET B 1 199 ? -11.119 49.534 110.956 1.00 15.93 199 MET B CA 1
ATOM 9471 C C . MET B 1 199 ? -11.891 50.587 111.710 1.00 15.29 199 MET B C 1
ATOM 9472 O O . MET B 1 199 ? -11.904 51.739 111.306 1.00 16.35 199 MET B O 1
ATOM 9483 N N . GLY B 1 200 ? -12.512 50.223 112.832 1.00 15.05 200 GLY B N 1
ATOM 9484 C CA . GLY B 1 200 ? -13.369 51.126 113.553 1.00 15.81 200 GLY B CA 1
ATOM 9485 C C . GLY B 1 200 ? -14.744 51.268 112.942 1.00 16.62 200 GLY B C 1
ATOM 9486 O O . GLY B 1 200 ? -15.429 52.227 113.197 1.00 16.67 200 GLY B O 1
ATOM 9490 N N . ASP B 1 201 ? -15.116 50.284 112.132 1.00 17.55 201 ASP B N 1
ATOM 9491 C CA . ASP B 1 201 ? -16.456 50.258 111.565 1.00 18.18 201 ASP B CA 1
ATOM 9492 C C . ASP B 1 201 ? -17.472 50.131 112.678 1.00 19.21 201 ASP B C 1
ATOM 9493 O O . ASP B 1 201 ? -17.204 49.583 113.738 1.00 18.95 201 ASP B O 1
ATOM 9502 N N . GLU B 1 202 ? -18.691 50.586 112.407 1.00 19.56 202 GLU B N 1
ATOM 9503 C CA . GLU B 1 202 ? -19.774 50.335 113.342 1.00 20.39 202 GLU B CA 1
ATOM 9504 C C . GLU B 1 202 ? -19.992 48.824 113.456 1.00 20.29 202 GLU B C 1
ATOM 9505 O O . GLU B 1 202 ? -19.878 48.082 112.475 1.00 21.47 202 GLU B O 1
ATOM 9517 N N . HIS B 1 203 ? -20.252 48.362 114.676 1.00 20.10 203 HIS B N 1
ATOM 9518 C CA . HIS B 1 203 ? -20.442 46.938 114.932 1.00 21.22 203 HIS B CA 1
ATOM 9519 C C . HIS B 1 203 ? -21.201 46.784 116.230 1.00 22.44 203 HIS B C 1
ATOM 9520 O O . HIS B 1 203 ? -20.905 47.454 117.219 1.00 22.61 203 HIS B O 1
ATOM 9533 N N . GLU B 1 204 ? -22.220 45.912 116.222 1.00 23.77 204 GLU B N 1
ATOM 9534 C CA . GLU B 1 204 ? -23.004 45.659 117.423 1.00 25.56 204 GLU B CA 1
ATOM 9535 C C . GLU B 1 204 ? -22.189 45.308 118.660 1.00 24.67 204 GLU B C 1
ATOM 9536 O O . GLU B 1 204 ? -22.567 45.676 119.772 1.00 25.98 204 GLU B O 1
ATOM 9548 N N . ALA B 1 205 ? -21.068 44.615 118.457 1.00 23.16 205 ALA B N 1
ATOM 9549 C CA . ALA B 1 205 ? -20.228 44.138 119.546 1.00 22.60 205 ALA B CA 1
ATOM 9550 C C . ALA B 1 205 ? -19.149 45.134 119.950 1.00 21.95 205 ALA B C 1
ATOM 9551 O O . ALA B 1 205 ? -18.432 44.877 120.923 1.00 22.39 205 ALA B O 1
ATOM 9555 N N . ALA B 1 206 ? -19.060 46.254 119.242 1.00 21.65 206 ALA B N 1
ATOM 9556 C CA . ALA B 1 206 ? -18.011 47.262 119.515 1.00 20.65 206 ALA B CA 1
ATOM 9557 C C . ALA B 1 206 ? -18.523 48.369 120.400 1.00 20.96 206 ALA B C 1
ATOM 9558 O O . ALA B 1 206 ? -19.470 49.063 120.076 1.00 23.16 206 ALA B O 1
ATOM 9562 N N . LYS B 1 207 ? -17.857 48.559 121.524 1.00 20.01 207 LYS B N 1
ATOM 9563 C CA . LYS B 1 207 ? -18.097 49.663 122.394 1.00 20.54 207 LYS B CA 1
ATOM 9564 C C . LYS B 1 207 ? -17.668 50.996 121.747 1.00 19.89 207 LYS B C 1
ATOM 9565 O O . LYS B 1 207 ? -18.258 52.045 121.961 1.00 20.79 207 LYS B O 1
ATOM 9581 N N . TRP B 1 208 ? -16.595 50.929 120.976 1.00 17.77 208 TRP B N 1
ATOM 9582 C CA . TRP B 1 208 ? -15.982 52.112 120.400 1.00 17.11 208 TRP B CA 1
ATOM 9583 C C . TRP B 1 208 ? -15.833 51.941 118.900 1.00 16.80 208 TRP B C 1
ATOM 9584 O O . TRP B 1 208 ? -15.647 50.828 118.413 1.00 17.70 208 TRP B O 1
ATOM 9605 N N . SER B 1 209 ? -15.863 53.064 118.188 1.00 17.25 209 SER B N 1
ATOM 9606 C CA . SER B 1 209 ? -15.723 53.053 116.746 1.00 16.77 209 SER B CA 1
ATOM 9607 C C . SER B 1 209 ? -15.213 54.399 116.284 1.00 16.12 209 SER B C 1
ATOM 9608 O O . SER B 1 209 ? -15.028 55.308 117.096 1.00 16.57 209 SER B O 1
ATOM 9615 N N . ARG B 1 210 ? -15.028 54.554 114.975 1.00 16.51 210 ARG B N 1
ATOM 9616 C CA . ARG B 1 210 ? -14.557 55.830 114.451 1.00 16.14 210 ARG B CA 1
ATOM 9617 C C . ARG B 1 210 ? -15.436 56.988 114.855 1.00 16.39 210 ARG B C 1
ATOM 9618 O O . ARG B 1 210 ? -14.956 58.105 114.929 1.00 16.61 210 ARG B O 1
ATOM 9639 N N . THR B 1 211 ? -16.733 56.742 115.093 1.00 16.76 211 THR B N 1
ATOM 9640 C CA . THR B 1 211 ? -17.678 57.828 115.333 1.00 17.80 211 THR B CA 1
ATOM 9641 C C . THR B 1 211 ? -17.976 58.066 116.812 1.00 17.85 211 THR B C 1
ATOM 9642 O O . THR B 1 211 ? -18.800 58.913 117.155 1.00 19.34 211 THR B O 1
ATOM 9649 N N . SER B 1 212 ? -17.239 57.393 117.695 1.00 17.05 212 SER B N 1
ATOM 9650 C CA . SER B 1 212 ? -17.419 57.577 119.133 1.00 17.29 212 SER B CA 1
ATOM 9651 C C . SER B 1 212 ? -17.045 58.961 119.612 1.00 17.05 212 SER B C 1
ATOM 9652 O O . SER B 1 212 ? -16.286 59.673 118.951 1.00 17.69 212 SER B O 1
ATOM 9659 N N . GLU B 1 213 ? -17.542 59.321 120.782 1.00 17.26 213 GLU B N 1
ATOM 9660 C CA . GLU B 1 213 ? -17.076 60.528 121.468 1.00 17.28 213 GLU B CA 1
ATOM 9661 C C . GLU B 1 213 ? -15.665 60.253 122.008 1.00 16.45 213 GLU B C 1
ATOM 9662 O O . GLU B 1 213 ? -15.476 59.451 122.930 1.00 16.74 213 GLU B O 1
ATOM 9674 N N . VAL B 1 214 ? -14.678 60.907 121.412 1.00 15.87 214 VAL B N 1
ATOM 9675 C CA . VAL B 1 214 ? -13.280 60.608 121.755 1.00 15.56 214 VAL B CA 1
ATOM 9676 C C . VAL B 1 214 ? -12.927 60.843 123.228 1.00 15.28 214 VAL B C 1
ATOM 9677 O O . VAL B 1 214 ? -12.119 60.111 123.788 1.00 15.70 214 VAL B O 1
ATOM 9684 N N . VAL B 1 215 ? -13.571 61.799 123.877 1.00 15.46 215 VAL B N 1
ATOM 9685 C CA . VAL B 1 215 ? -13.283 62.067 125.286 1.00 15.82 215 VAL B CA 1
ATOM 9686 C C . VAL B 1 215 ? -13.736 60.878 126.132 1.00 16.72 215 VAL B C 1
ATOM 9687 O O . VAL B 1 215 ? -13.065 60.490 127.080 1.00 17.46 215 VAL B O 1
ATOM 9694 N N . GLU B 1 216 ? -14.901 60.307 125.807 1.00 16.91 216 GLU B N 1
ATOM 9695 C CA . GLU B 1 216 ? -15.351 59.109 126.504 1.00 17.45 216 GLU B CA 1
ATOM 9696 C C . GLU B 1 216 ? -14.419 57.916 126.270 1.00 16.44 216 GLU B C 1
ATOM 9697 O O . GLU B 1 216 ? -14.081 57.177 127.195 1.00 17.09 216 GLU B O 1
ATOM 9710 N N . PHE B 1 217 ? -13.996 57.730 125.025 1.00 16.23 217 PHE B N 1
ATOM 9711 C CA . PHE B 1 217 ? -13.084 56.658 124.670 1.00 15.00 217 PHE B CA 1
ATOM 9712 C C . PHE B 1 217 ? -11.761 56.820 125.443 1.00 15.05 217 PHE B C 1
ATOM 9713 O O . PHE B 1 217 ? -11.275 55.865 126.038 1.00 15.86 217 PHE B O 1
ATOM 9730 N N . ALA B 1 218 ? -11.219 58.037 125.420 1.00 14.71 218 ALA B N 1
ATOM 9731 C CA . ALA B 1 218 ? -9.963 58.374 126.123 1.00 15.30 218 ALA B CA 1
ATOM 9732 C C . ALA B 1 218 ? -9.948 57.888 127.560 1.00 15.31 218 ALA B C 1
ATOM 9733 O O . ALA B 1 218 ? -8.963 57.288 128.043 1.00 15.08 218 ALA B O 1
ATOM 9737 N N . ARG B 1 219 ? -11.065 58.111 128.246 1.00 15.84 219 ARG B N 1
ATOM 9738 C CA . ARG B 1 219 ? -11.160 57.784 129.668 1.00 15.97 219 ARG B CA 1
ATOM 9739 C C . ARG B 1 219 ? -11.077 56.279 129.944 1.00 16.41 219 ARG B C 1
ATOM 9740 O O . ARG B 1 219 ? -10.827 55.867 131.072 1.00 17.87 219 ARG B O 1
ATOM 9761 N N . ASP B 1 220 ? -11.336 55.467 128.930 1.00 16.17 220 ASP B N 1
ATOM 9762 C CA . ASP B 1 220 ? -11.298 54.023 129.029 1.00 16.88 220 ASP B CA 1
ATOM 9763 C C . ASP B 1 220 ? -9.917 53.420 128.748 1.00 15.75 220 ASP B C 1
ATOM 9764 O O . ASP B 1 220 ? -9.760 52.209 128.820 1.00 17.54 220 ASP B O 1
ATOM 9773 N N . LEU B 1 221 ? -8.936 54.260 128.402 1.00 14.61 221 LEU B N 1
ATOM 9774 C CA . LEU B 1 221 ? -7.644 53.795 127.905 1.00 14.34 221 LEU B CA 1
ATOM 9775 C C . LEU B 1 221 ? -6.537 54.203 128.867 1.00 14.61 221 LEU B C 1
ATOM 9776 O O . LEU B 1 221 ? -6.591 55.276 129.458 1.00 16.15 221 LEU B O 1
ATOM 9786 N N . ASN B 1 222 ? -5.562 53.307 129.019 1.00 13.38 222 ASN B N 1
ATOM 9787 C CA . ASN B 1 222 ? -4.553 53.435 130.048 1.00 13.98 222 ASN B CA 1
ATOM 9788 C C . ASN B 1 222 ? -3.110 53.278 129.632 1.00 12.89 222 ASN B C 1
ATOM 9789 O O . ASN B 1 222 ? -2.277 54.064 130.086 1.00 13.68 222 ASN B O 1
ATOM 9799 N N . HIS B 1 223 ? -2.794 52.259 128.856 1.00 12.82 223 HIS B N 1
ATOM 9800 C CA . HIS B 1 223 ? -1.422 51.814 128.706 1.00 12.73 223 HIS B CA 1
ATOM 9801 C C . HIS B 1 223 ? -0.885 52.136 127.321 1.00 13.45 223 HIS B C 1
ATOM 9802 O O . HIS B 1 223 ? -1.569 51.927 126.313 1.00 14.47 223 HIS B O 1
ATOM 9815 N N . PRO B 1 224 ? 0.382 52.546 127.235 1.00 12.16 224 PRO B N 1
ATOM 9816 C CA . PRO B 1 224 ? 1.026 52.742 125.954 1.00 12.18 224 PRO B CA 1
ATOM 9817 C C . PRO B 1 224 ? 1.529 51.444 125.360 1.00 13.25 224 PRO B C 1
ATOM 9818 O O . PRO B 1 224 ? 1.901 50.540 126.097 1.00 14.11 224 PRO B O 1
ATOM 9829 N N . LEU B 1 225 ? 1.606 51.403 124.026 1.00 12.65 225 LEU B N 1
ATOM 9830 C CA . LEU B 1 225 ? 2.347 50.383 123.273 1.00 12.34 225 LEU B CA 1
ATOM 9831 C C . LEU B 1 225 ? 2.355 49.040 124.005 1.00 12.34 225 LEU B C 1
ATOM 9832 O O . LEU B 1 225 ? 3.376 48.508 124.413 1.00 12.78 225 LEU B O 1
ATOM 9842 N N . ASN B 1 226 ? 1.180 48.419 124.065 1.00 12.84 226 ASN B N 1
ATOM 9843 C CA . ASN B 1 226 ? 1.083 47.160 124.783 1.00 12.08 226 ASN B CA 1
ATOM 9844 C C . ASN B 1 226 ? 2.012 46.136 124.184 1.00 11.52 226 ASN B C 1
ATOM 9845 O O . ASN B 1 226 ? 2.175 46.075 122.964 1.00 12.22 226 ASN B O 1
ATOM 9854 N N . CYS B 1 227 ? 2.559 45.246 125.011 1.00 12.34 227 CYS B N 1
ATOM 9855 C CA . CYS B 1 227 ? 3.510 44.257 124.529 1.00 12.15 227 CYS B CA 1
ATOM 9856 C C . CYS B 1 227 ? 2.922 43.386 123.427 1.00 12.57 227 CYS B C 1
ATOM 9857 O O . CYS B 1 227 ? 3.612 42.950 122.524 1.00 12.98 227 CYS B O 1
ATOM 9864 N N . PHE B 1 228 ? 1.632 43.117 123.542 1.00 12.04 228 PHE B N 1
ATOM 9865 C CA . PHE B 1 228 ? 0.948 42.256 122.583 1.00 12.54 228 PHE B CA 1
ATOM 9866 C C . PHE B 1 228 ? 0.698 42.921 121.233 1.00 12.34 228 PHE B C 1
ATOM 9867 O O . PHE B 1 228 ? 0.192 42.286 120.327 1.00 13.78 228 PHE B O 1
ATOM 9884 N N . MET B 1 229 ? 1.104 44.176 121.046 1.00 12.53 229 MET B N 1
ATOM 9885 C CA . MET B 1 229 ? 0.981 44.751 119.725 1.00 12.30 229 MET B CA 1
ATOM 9886 C C . MET B 1 229 ? 1.892 44.058 118.720 1.00 12.02 229 MET B C 1
ATOM 9887 O O . MET B 1 229 ? 1.597 44.094 117.521 1.00 13.18 229 MET B O 1
ATOM 9898 N N . CYS B 1 230 ? 2.996 43.466 119.184 1.00 12.61 230 CYS B N 1
ATOM 9899 C CA . CYS B 1 230 ? 3.962 42.824 118.295 1.00 12.40 230 CYS B CA 1
ATOM 9900 C C . CYS B 1 230 ? 4.072 41.313 118.493 1.00 11.89 230 CYS B C 1
ATOM 9901 O O . CYS B 1 230 ? 4.722 40.634 117.704 1.00 12.95 230 CYS B O 1
ATOM 9908 N N . HIS B 1 231 ? 3.510 40.816 119.599 1.00 12.63 231 HIS B N 1
ATOM 9909 C CA . HIS B 1 231 ? 3.693 39.420 120.009 1.00 12.56 231 HIS B CA 1
ATOM 9910 C C . HIS B 1 231 ? 2.309 38.880 120.351 1.00 12.89 231 HIS B C 1
ATOM 9911 O O . HIS B 1 231 ? 1.602 39.437 121.195 1.00 13.25 231 HIS B O 1
ATOM 9925 N N . ASP B 1 232 ? 1.900 37.810 119.673 1.00 12.71 232 ASP B N 1
ATOM 9926 C CA . ASP B 1 232 ? 0.625 37.197 120.001 1.00 13.23 232 ASP B CA 1
ATOM 9927 C C . ASP B 1 232 ? 0.684 36.626 121.413 1.00 12.56 232 ASP B C 1
ATOM 9928 O O . ASP B 1 232 ? 1.594 35.861 121.719 1.00 13.71 232 ASP B O 1
ATOM 9937 N N . PRO B 1 233 ? -0.290 36.966 122.271 1.00 13.63 233 PRO B N 1
ATOM 9938 C CA . PRO B 1 233 ? -0.183 36.461 123.644 1.00 13.67 233 PRO B CA 1
ATOM 9939 C C . PRO B 1 233 ? -0.436 34.976 123.784 1.00 14.62 233 PRO B C 1
ATOM 9940 O O . PRO B 1 233 ? -0.034 34.382 124.777 1.00 14.77 233 PRO B O 1
ATOM 9951 N N . HIS B 1 234 ? -1.086 34.390 122.777 1.00 14.64 234 HIS B N 1
ATOM 9952 C CA . HIS B 1 234 ? -1.426 32.978 122.812 1.00 15.06 234 HIS B CA 1
ATOM 9953 C C . HIS B 1 234 ? -0.335 32.102 122.217 1.00 14.88 234 HIS B C 1
ATOM 9954 O O . HIS B 1 234 ? 0.014 31.103 122.822 1.00 15.82 234 HIS B O 1
ATOM 9968 N N . SER B 1 235 ? 0.250 32.482 121.072 1.00 14.63 235 SER B N 1
ATOM 9969 C CA . SER B 1 235 ? 1.321 31.701 120.454 1.00 14.95 235 SER B CA 1
ATOM 9970 C C . SER B 1 235 ? 2.725 32.188 120.803 1.00 14.51 235 SER B C 1
ATOM 9971 O O . SER B 1 235 ? 3.692 31.470 120.561 1.00 14.50 235 SER B O 1
ATOM 9978 N N . ALA B 1 236 ? 2.810 33.432 121.293 1.00 14.64 236 ALA B N 1
ATOM 9979 C CA . ALA B 1 236 ? 4.077 34.186 121.480 1.00 14.70 236 ALA B CA 1
ATOM 9980 C C . ALA B 1 236 ? 4.768 34.515 120.161 1.00 14.96 236 ALA B C 1
ATOM 9981 O O . ALA B 1 236 ? 5.881 35.037 120.171 1.00 16.33 236 ALA B O 1
ATOM 9985 N N . GLY B 1 237 ? 4.118 34.237 119.037 1.00 14.17 237 GLY B N 1
ATOM 9986 C CA . GLY B 1 237 ? 4.704 34.516 117.745 1.00 14.07 237 GLY B CA 1
ATOM 9987 C C . GLY B 1 237 ? 4.524 35.955 117.285 1.00 13.42 237 GLY B C 1
ATOM 9988 O O . GLY B 1 237 ? 3.725 36.713 117.827 1.00 13.70 237 GLY B O 1
ATOM 9992 N N . PRO B 1 238 ? 5.309 36.341 116.283 1.00 13.27 238 PRO B N 1
ATOM 9993 C CA . PRO B 1 238 ? 5.301 37.731 115.849 1.00 13.11 238 PRO B CA 1
ATOM 9994 C C . PRO B 1 238 ? 4.038 38.096 115.115 1.00 13.30 238 PRO B C 1
ATOM 9995 O O . PRO B 1 238 ? 3.517 37.290 114.322 1.00 13.76 238 PRO B O 1
ATOM 10006 N N . ARG B 1 239 ? 3.537 39.286 115.354 1.00 13.20 239 ARG B N 1
ATOM 10007 C CA . ARG B 1 239 ? 2.311 39.729 114.720 1.00 12.86 239 ARG B CA 1
ATOM 10008 C C . ARG B 1 239 ? 2.227 41.240 114.655 1.00 13.11 239 ARG B C 1
ATOM 10009 O O . ARG B 1 239 ? 3.042 41.954 115.256 1.00 13.27 239 ARG B O 1
ATOM 10030 N N . VAL B 1 240 ? 1.191 41.714 113.976 1.00 13.20 240 VAL B N 1
ATOM 10031 C CA . VAL B 1 240 ? 0.672 43.049 114.112 1.00 12.96 240 VAL B CA 1
ATOM 10032 C C . VAL B 1 240 ? -0.799 42.948 114.482 1.00 12.92 240 VAL B C 1
ATOM 10033 O O . VAL B 1 240 ? -1.474 41.933 114.168 1.00 14.34 240 VAL B O 1
ATOM 10040 N N . VAL B 1 241 ? -1.311 43.991 115.097 1.00 12.99 241 VAL B N 1
ATOM 10041 C CA . VAL B 1 241 ? -2.717 44.108 115.432 1.00 13.08 241 VAL B CA 1
ATOM 10042 C C . VAL B 1 241 ? -3.389 45.305 114.781 1.00 13.30 241 VAL B C 1
ATOM 10043 O O . VAL B 1 241 ? -4.605 45.396 114.806 1.00 14.17 241 VAL B O 1
ATOM 10050 N N . ARG B 1 242 ? -2.617 46.230 114.197 1.00 13.04 242 ARG B N 1
ATOM 10051 C CA . ARG B 1 242 ? -3.181 47.460 113.708 1.00 13.03 242 ARG B CA 1
ATOM 10052 C C . ARG B 1 242 ? -3.991 47.247 112.428 1.00 13.67 242 ARG B C 1
ATOM 10053 O O . ARG B 1 242 ? -3.484 46.821 111.410 1.00 13.62 242 ARG B O 1
ATOM 10074 N N . ASP B 1 243 ? -5.262 47.572 112.528 1.00 13.77 243 ASP B N 1
ATOM 10075 C CA . ASP B 1 243 ? -6.201 47.330 111.418 1.00 13.91 243 ASP B CA 1
ATOM 10076 C C . ASP B 1 243 ? -5.770 47.956 110.105 1.00 13.86 243 ASP B C 1
ATOM 10077 O O . ASP B 1 243 ? -5.768 47.308 109.048 1.00 14.60 243 ASP B O 1
ATOM 10086 N N . GLY B 1 244 ? -5.339 49.207 110.156 1.00 13.52 244 GLY B N 1
ATOM 10087 C CA . GLY B 1 244 ? -4.993 49.902 108.922 1.00 13.91 244 GLY B CA 1
ATOM 10088 C C . GLY B 1 244 ? -3.848 49.242 108.195 1.00 13.81 244 GLY B C 1
ATOM 10089 O O . GLY B 1 244 ? -3.772 49.290 106.972 1.00 14.12 244 GLY B O 1
ATOM 10093 N N . LEU B 1 245 ? -2.908 48.669 108.946 1.00 13.18 245 LEU B N 1
ATOM 10094 C CA . LEU B 1 245 ? -1.790 47.969 108.336 1.00 12.61 245 LEU B CA 1
ATOM 10095 C C . LEU B 1 245 ? -2.199 46.662 107.671 1.00 13.13 245 LEU B C 1
ATOM 10096 O O . LEU B 1 245 ? -1.793 46.358 106.560 1.00 13.93 245 LEU B O 1
ATOM 10106 N N . ILE B 1 246 ? -2.995 45.884 108.386 1.00 13.36 246 ILE B N 1
ATOM 10107 C CA . ILE B 1 246 ? -3.531 44.659 107.833 1.00 13.28 246 ILE B CA 1
ATOM 10108 C C . ILE B 1 246 ? -4.347 44.977 106.575 1.00 13.67 246 ILE B C 1
ATOM 10109 O O . ILE B 1 246 ? -4.271 44.226 105.569 1.00 14.22 246 ILE B O 1
ATOM 10119 N N . ASN B 1 247 ? -5.104 46.070 106.607 1.00 14.26 247 ASN B N 1
ATOM 10120 C CA . ASN B 1 247 ? -5.905 46.462 105.455 1.00 14.30 247 ASN B CA 1
ATOM 10121 C C . ASN B 1 247 ? -5.031 46.733 104.229 1.00 14.11 247 ASN B C 1
ATOM 10122 O O . ASN B 1 247 ? -5.350 46.322 103.118 1.00 15.30 247 ASN B O 1
ATOM 10131 N N . ALA B 1 248 ? -3.910 47.427 104.407 1.00 13.65 248 ALA B N 1
ATOM 10132 C CA . ALA B 1 248 ? -3.017 47.716 103.304 1.00 14.11 248 ALA B CA 1
ATOM 10133 C C . ALA B 1 248 ? -2.323 46.456 102.793 1.00 14.27 248 ALA B C 1
ATOM 10134 O O . ALA B 1 248 ? -2.269 46.202 101.585 1.00 14.71 248 ALA B O 1
ATOM 10138 N N . VAL B 1 249 ? -1.737 45.683 103.705 1.00 14.21 249 VAL B N 1
ATOM 10139 C CA . VAL B 1 249 ? -0.897 44.566 103.357 1.00 14.18 249 VAL B CA 1
ATOM 10140 C C . VAL B 1 249 ? -1.719 43.418 102.760 1.00 14.64 249 VAL B C 1
ATOM 10141 O O . VAL B 1 249 ? -1.336 42.840 101.738 1.00 14.72 249 VAL B O 1
ATOM 10148 N N . VAL B 1 250 ? -2.794 43.081 103.460 1.00 14.09 250 VAL B N 1
ATOM 10149 C CA . VAL B 1 250 ? -3.594 41.902 103.141 1.00 14.98 250 VAL B CA 1
ATOM 10150 C C . VAL B 1 250 ? -4.836 42.269 102.320 1.00 14.89 250 VAL B C 1
ATOM 10151 O O . VAL B 1 250 ? -4.987 41.790 101.177 1.00 16.47 250 VAL B O 1
ATOM 10158 N N . ASP B 1 251 ? -5.722 43.104 102.841 1.00 15.00 251 ASP B N 1
ATOM 10159 C CA . ASP B 1 251 ? -7.018 43.322 102.140 1.00 15.24 251 ASP B CA 1
ATOM 10160 C C . ASP B 1 251 ? -6.792 43.896 100.725 1.00 15.56 251 ASP B C 1
ATOM 10161 O O . ASP B 1 251 ? -7.455 43.499 99.760 1.00 16.83 251 ASP B O 1
ATOM 10170 N N . ARG B 1 252 ? -5.913 44.889 100.616 1.00 14.23 252 ARG B N 1
ATOM 10171 C CA . ARG B 1 252 ? -5.575 45.531 99.349 1.00 14.83 252 ARG B CA 1
ATOM 10172 C C . ARG B 1 252 ? -4.466 44.785 98.614 1.00 14.02 252 ARG B C 1
ATOM 10173 O O . ARG B 1 252 ? -4.042 45.194 97.525 1.00 15.16 252 ARG B O 1
ATOM 10194 N N . GLY B 1 253 ? -3.959 43.708 99.199 1.00 14.54 253 GLY B N 1
ATOM 10195 C CA . GLY B 1 253 ? -3.002 42.863 98.534 1.00 15.20 253 GLY B CA 1
ATOM 10196 C C . GLY B 1 253 ? -1.675 43.494 98.190 1.00 14.90 253 GLY B C 1
ATOM 10197 O O . GLY B 1 253 ? -0.976 43.033 97.298 1.00 16.18 253 GLY B O 1
ATOM 10201 N N . LEU B 1 254 ? -1.309 44.556 98.911 1.00 14.81 254 LEU B N 1
ATOM 10202 C CA . LEU B 1 254 ? -0.091 45.289 98.562 1.00 14.43 254 LEU B CA 1
ATOM 10203 C C . LEU B 1 254 ? 1.183 44.600 99.029 1.00 14.57 254 LEU B C 1
ATOM 10204 O O . LEU B 1 254 ? 2.245 44.831 98.463 1.00 15.95 254 LEU B O 1
ATOM 10214 N N . GLY B 1 255 ? 1.062 43.738 100.038 1.00 14.20 255 GLY B N 1
ATOM 10215 C CA . GLY B 1 255 ? 2.177 43.001 100.556 1.00 14.89 255 GLY B CA 1
ATOM 10216 C C . GLY B 1 255 ? 2.931 43.775 101.623 1.00 14.29 255 GLY B C 1
ATOM 10217 O O . GLY B 1 255 ? 2.820 44.992 101.767 1.00 14.13 255 GLY B O 1
ATOM 10221 N N . THR B 1 256 ? 3.745 43.036 102.360 1.00 14.26 256 THR B N 1
ATOM 10222 C CA . THR B 1 256 ? 4.569 43.652 103.404 1.00 14.01 256 THR B CA 1
ATOM 10223 C C . THR B 1 256 ? 5.675 44.536 102.831 1.00 14.15 256 THR B C 1
ATOM 10224 O O . THR B 1 256 ? 6.091 45.468 103.503 1.00 14.68 256 THR B O 1
ATOM 10231 N N . TYR B 1 257 ? 6.144 44.246 101.631 1.00 14.51 257 TYR B N 1
ATOM 10232 C CA . TYR B 1 257 ? 7.160 45.003 100.920 1.00 14.69 257 TYR B CA 1
ATOM 10233 C C . TYR B 1 257 ? 6.602 45.300 99.526 1.00 15.32 257 TYR B C 1
ATOM 10234 O O . TYR B 1 257 ? 6.815 44.515 98.595 1.00 16.41 257 TYR B O 1
ATOM 10251 N N . PRO B 1 258 ? 5.825 46.374 99.397 1.00 16.27 258 PRO B N 1
ATOM 10252 C CA . PRO B 1 258 ? 5.095 46.561 98.140 1.00 17.90 258 PRO B CA 1
ATOM 10253 C C . PRO B 1 258 ? 5.973 46.667 96.916 1.00 18.96 258 PRO B C 1
ATOM 10254 O O . PRO B 1 258 ? 5.490 46.422 95.800 1.00 21.17 258 PRO B O 1
ATOM 10265 N N . HIS B 1 259 ? 7.242 47.004 97.090 1.00 18.68 259 HIS B N 1
ATOM 10266 C CA . HIS B 1 259 ? 8.177 47.093 95.986 1.00 19.62 259 HIS B CA 1
ATOM 10267 C C . HIS B 1 259 ? 8.959 45.814 95.718 1.00 20.25 259 HIS B C 1
ATOM 10268 O O . HIS B 1 259 ? 9.801 45.772 94.826 1.00 22.55 259 HIS B O 1
ATOM 10281 N N . ASP B 1 260 ? 8.695 44.760 96.478 1.00 18.71 260 ASP B N 1
ATOM 10282 C CA . ASP B 1 260 ? 9.455 43.517 96.360 1.00 19.22 260 ASP B CA 1
ATOM 10283 C C . ASP B 1 260 ? 8.542 42.316 96.617 1.00 19.11 260 ASP B C 1
ATOM 10284 O O . ASP B 1 260 ? 8.306 41.918 97.753 1.00 18.53 260 ASP B O 1
ATOM 10293 N N . PRO B 1 261 ? 7.983 41.727 95.540 1.00 19.69 261 PRO B N 1
ATOM 10294 C CA . PRO B 1 261 ? 7.076 40.606 95.718 1.00 19.76 261 PRO B CA 1
ATOM 10295 C C . PRO B 1 261 ? 7.696 39.370 96.322 1.00 19.13 261 PRO B C 1
ATOM 10296 O O . PRO B 1 261 ? 7.015 38.627 97.043 1.00 19.98 261 PRO B O 1
ATOM 10307 N N . VAL B 1 262 ? 8.964 39.143 96.055 1.00 18.98 262 VAL B N 1
ATOM 10308 C CA . VAL B 1 262 ? 9.656 37.998 96.599 1.00 20.11 262 VAL B CA 1
ATOM 10309 C C . VAL B 1 262 ? 9.799 38.124 98.124 1.00 19.46 262 VAL B C 1
ATOM 10310 O O . VAL B 1 262 ? 9.431 37.230 98.857 1.00 19.36 262 VAL B O 1
ATOM 10317 N N . LYS B 1 263 ? 10.276 39.273 98.595 1.00 18.22 263 LYS B N 1
ATOM 10318 C CA . LYS B 1 263 ? 10.431 39.525 100.013 1.00 17.53 263 LYS B CA 1
ATOM 10319 C C . LYS B 1 263 ? 9.071 39.560 100.690 1.00 16.82 263 LYS B C 1
ATOM 10320 O O . LYS B 1 263 ? 8.913 39.068 101.803 1.00 16.80 263 LYS B O 1
ATOM 10336 N N . SER B 1 264 ? 8.055 40.064 100.003 1.00 16.52 264 SER B N 1
ATOM 10337 C CA . SER B 1 264 ? 6.702 40.046 100.539 1.00 16.52 264 SER B CA 1
ATOM 10338 C C . SER B 1 264 ? 6.212 38.622 100.797 1.00 17.36 264 SER B C 1
ATOM 10339 O O . SER B 1 264 ? 5.486 38.380 101.750 1.00 18.30 264 SER B O 1
ATOM 10346 N N . GLU B 1 265 ? 6.579 37.697 99.921 1.00 18.21 265 GLU B N 1
ATOM 10347 C CA . GLU B 1 265 ? 6.142 36.309 100.092 1.00 19.59 265 GLU B CA 1
ATOM 10348 C C . GLU B 1 265 ? 6.908 35.607 101.204 1.00 19.14 265 GLU B C 1
ATOM 10349 O O . GLU B 1 265 ? 6.346 34.811 101.974 1.00 19.93 265 GLU B O 1
ATOM 10359 N N . GLN B 1 266 ? 8.199 35.888 101.294 1.00 18.28 266 GLN B N 1
ATOM 10360 C CA . GLN B 1 266 ? 9.040 35.275 102.317 1.00 18.94 266 GLN B CA 1
ATOM 10361 C C . GLN B 1 266 ? 8.765 35.823 103.721 1.00 17.98 266 GLN B C 1
ATOM 10362 O O . GLN B 1 266 ? 8.927 35.128 104.723 1.00 18.93 266 GLN B O 1
ATOM 10372 N N . GLN B 1 267 ? 8.379 37.086 103.777 1.00 16.24 267 GLN B N 1
ATOM 10373 C CA . GLN B 1 267 ? 8.132 37.787 105.025 1.00 15.77 267 GLN B CA 1
ATOM 10374 C C . GLN B 1 267 ? 6.740 38.346 105.026 1.00 15.89 267 GLN B C 1
ATOM 10375 O O . GLN B 1 267 ? 6.531 39.541 105.105 1.00 15.81 267 GLN B O 1
ATOM 10387 N N . GLY B 1 268 ? 5.767 37.437 104.938 1.00 16.29 268 GLY B N 1
ATOM 10388 C CA . GLY B 1 268 ? 4.394 37.811 104.805 1.00 15.79 268 GLY B CA 1
ATOM 10389 C C . GLY B 1 268 ? 3.587 37.861 106.067 1.00 15.77 268 GLY B C 1
ATOM 10390 O O . GLY B 1 268 ? 4.097 37.669 107.176 1.00 16.55 268 GLY B O 1
ATOM 10394 N N . MET B 1 269 ? 2.302 38.127 105.868 1.00 15.70 269 MET B N 1
ATOM 10395 C CA . MET B 1 269 ? 1.341 38.328 106.908 1.00 16.15 269 MET B CA 1
ATOM 10396 C C . MET B 1 269 ? 0.110 37.485 106.623 1.00 17.04 269 MET B C 1
ATOM 10397 O O . MET B 1 269 ? -0.373 37.470 105.490 1.00 18.97 269 MET B O 1
ATOM 10408 N N . THR B 1 270 ? -0.412 36.839 107.661 1.00 16.39 270 THR B N 1
ATOM 10409 C CA . THR B 1 270 ? -1.623 36.025 107.551 1.00 16.47 270 THR B CA 1
ATOM 10410 C C . THR B 1 270 ? -2.680 36.645 108.438 1.00 16.27 270 THR B C 1
ATOM 10411 O O . THR B 1 270 ? -2.497 36.755 109.650 1.00 16.52 270 THR B O 1
ATOM 10418 N N . LYS B 1 271 ? -3.787 37.073 107.845 1.00 16.45 271 LYS B N 1
ATOM 10419 C CA . LYS B 1 271 ? -4.874 37.667 108.577 1.00 16.11 271 LYS B CA 1
ATOM 10420 C C . LYS B 1 271 ? -5.707 36.614 109.291 1.00 16.55 271 LYS B C 1
ATOM 10421 O O . LYS B 1 271 ? -6.200 35.674 108.661 1.00 18.43 271 LYS B O 1
ATOM 10437 N N . VAL B 1 272 ? -5.863 36.790 110.596 1.00 15.55 272 VAL B N 1
ATOM 10438 C CA . VAL B 1 272 ? -6.677 35.935 111.431 1.00 16.39 272 VAL B CA 1
ATOM 10439 C C . VAL B 1 272 ? -7.802 36.767 111.993 1.00 17.18 272 VAL B C 1
ATOM 10440 O O . VAL B 1 272 ? -7.584 37.832 112.572 1.00 16.98 272 VAL B O 1
ATOM 10447 N N . THR B 1 273 ? -9.037 36.266 111.833 1.00 17.24 273 THR B N 1
ATOM 10448 C CA . THR B 1 273 ? -10.214 37.002 112.212 1.00 17.56 273 THR B CA 1
ATOM 10449 C C . THR B 1 273 ? -10.899 36.318 113.376 1.00 17.06 273 THR B C 1
ATOM 10450 O O . THR B 1 273 ? -10.950 35.091 113.436 1.00 18.91 273 THR B O 1
ATOM 10457 N N . PHE B 1 274 ? -11.411 37.129 114.283 1.00 16.89 274 PHE B N 1
ATOM 10458 C CA . PHE B 1 274 ? -12.213 36.697 115.415 1.00 17.46 274 PHE B CA 1
ATOM 10459 C C . PHE B 1 274 ? -13.609 37.286 115.269 1.00 17.30 274 PHE B C 1
ATOM 10460 O O . PHE B 1 274 ? -13.799 38.421 114.809 1.00 18.24 274 PHE B O 1
ATOM 10477 N N . GLN B 1 275 ? -14.596 36.473 115.652 1.00 19.12 275 GLN B N 1
ATOM 10478 C CA . GLN B 1 275 ? -15.986 36.828 115.473 1.00 18.74 275 GLN B CA 1
ATOM 10479 C C . GLN B 1 275 ? -16.713 37.124 116.770 1.00 19.14 275 GLN B C 1
ATOM 10480 O O . GLN B 1 275 ? -16.285 36.695 117.860 1.00 18.46 275 GLN B O 1
ATOM 10492 N N . ARG B 1 276 ? -17.806 37.870 116.654 1.00 19.60 276 ARG B N 1
ATOM 10493 C CA . ARG B 1 276 ? -18.761 38.030 117.735 1.00 20.56 276 ARG B CA 1
ATOM 10494 C C . ARG B 1 276 ? -20.139 37.700 117.151 1.00 22.05 276 ARG B C 1
ATOM 10495 O O . ARG B 1 276 ? -20.500 38.253 116.130 1.00 22.57 276 ARG B O 1
ATOM 10516 N N . GLY B 1 277 ? -20.852 36.772 117.764 1.00 22.88 277 GLY B N 1
ATOM 10517 C CA . GLY B 1 277 ? -22.163 36.354 117.196 1.00 24.35 277 GLY B CA 1
ATOM 10518 C C . GLY B 1 277 ? -22.005 35.816 115.791 1.00 25.69 277 GLY B C 1
ATOM 10519 O O . GLY B 1 277 ? -22.920 35.962 114.955 1.00 27.27 277 GLY B O 1
ATOM 10523 N N . ARG B 1 278 ? -20.888 35.149 115.534 1.00 26.36 278 ARG B N 1
ATOM 10524 C CA . ARG B 1 278 ? -20.536 34.599 114.231 1.00 27.11 278 ARG B CA 1
ATOM 10525 C C . ARG B 1 278 ? -20.529 35.645 113.118 1.00 26.85 278 ARG B C 1
ATOM 10526 O O . ARG B 1 278 ? -20.800 35.315 111.960 1.00 28.22 278 ARG B O 1
ATOM 10547 N N . GLU B 1 279 ? -20.208 36.895 113.465 1.00 25.28 279 GLU B N 1
ATOM 10548 C CA . GLU B 1 279 ? -19.970 37.954 112.505 1.00 24.75 279 GLU B CA 1
ATOM 10549 C C . GLU B 1 279 ? -18.531 38.419 112.724 1.00 22.40 279 GLU B C 1
ATOM 10550 O O . GLU B 1 279 ? -18.118 38.619 113.869 1.00 22.25 279 GLU B O 1
ATOM 10562 N N . ASP B 1 280 ? -17.770 38.570 111.650 1.00 20.10 280 ASP B N 1
ATOM 10563 C CA . ASP B 1 280 ? -16.383 39.087 111.784 1.00 19.25 280 ASP B CA 1
ATOM 10564 C C . ASP B 1 280 ? -16.393 40.336 112.619 1.00 19.68 280 ASP B C 1
ATOM 10565 O O . ASP B 1 280 ? -17.206 41.227 112.438 1.00 19.87 280 ASP B O 1
ATOM 10574 N N . PHE B 1 281 ? -15.427 40.403 113.549 1.00 17.90 281 PHE B N 1
ATOM 10575 C CA . PHE B 1 281 ? -15.343 41.508 114.482 1.00 17.47 281 PHE B CA 1
ATOM 10576 C C . PHE B 1 281 ? -13.977 42.187 114.452 1.00 16.80 281 PHE B C 1
ATOM 10577 O O . PHE B 1 281 ? -13.919 43.377 114.227 1.00 18.11 281 PHE B O 1
ATOM 10594 N N . ARG B 1 282 ? -12.922 41.427 114.733 1.00 16.09 282 ARG B N 1
ATOM 10595 C CA . ARG B 1 282 ? -11.548 41.993 114.824 1.00 15.62 282 ARG B CA 1
ATOM 10596 C C . ARG B 1 282 ? -10.592 41.082 114.119 1.00 15.53 282 ARG B C 1
ATOM 10597 O O . ARG B 1 282 ? -10.918 39.941 113.778 1.00 17.00 282 ARG B O 1
ATOM 10618 N N . ALA B 1 283 ? -9.377 41.564 113.866 1.00 15.08 283 ALA B N 1
ATOM 10619 C CA . ALA B 1 283 ? -8.389 40.777 113.124 1.00 14.85 283 ALA B CA 1
ATOM 10620 C C . ALA B 1 283 ? -6.990 41.106 113.631 1.00 14.80 283 ALA B C 1
ATOM 10621 O O . ALA B 1 283 ? -6.735 42.184 114.195 1.00 14.99 283 ALA B O 1
ATOM 10625 N N . ILE B 1 284 ? -6.107 40.158 113.420 1.00 14.37 284 ILE B N 1
ATOM 10626 C CA . ILE B 1 284 ? -4.675 40.328 113.634 1.00 14.16 284 ILE B CA 1
ATOM 10627 C C . ILE B 1 284 ? -3.946 39.797 112.421 1.00 14.33 284 ILE B C 1
ATOM 10628 O O . ILE B 1 284 ? -4.554 39.157 111.547 1.00 15.40 284 ILE B O 1
ATOM 10638 N N . GLY B 1 285 ? -2.664 40.121 112.318 1.00 14.39 285 GLY B N 1
ATOM 10639 C CA . GLY B 1 285 ? -1.846 39.716 111.204 1.00 14.46 285 GLY B CA 1
ATOM 10640 C C . GLY B 1 285 ? -0.633 38.986 111.707 1.00 14.83 285 GLY B C 1
ATOM 10641 O O . GLY B 1 285 ? 0.302 39.614 112.231 1.00 15.18 285 GLY B O 1
ATOM 10645 N N . LEU B 1 286 ? -0.626 37.659 111.605 1.00 14.83 286 LEU B N 1
ATOM 10646 C CA . LEU B 1 286 ? 0.512 36.889 112.051 1.00 14.90 286 LEU B CA 1
ATOM 10647 C C . LEU B 1 286 ? 1.612 37.010 111.021 1.00 15.20 286 LEU B C 1
ATOM 10648 O O . LEU B 1 286 ? 1.384 36.863 109.821 1.00 16.72 286 LEU B O 1
ATOM 10658 N N . LEU B 1 287 ? 2.835 37.282 111.479 1.00 15.04 287 LEU B N 1
ATOM 10659 C CA . LEU B 1 287 ? 3.962 37.415 110.590 1.00 14.95 287 LEU B CA 1
ATOM 10660 C C . LEU B 1 287 ? 4.717 36.110 110.405 1.00 15.43 287 LEU B C 1
ATOM 10661 O O . LEU B 1 287 ? 4.858 35.314 111.342 1.00 15.97 287 LEU B O 1
ATOM 10671 N N . ASP B 1 288 ? 5.239 35.899 109.202 1.00 16.01 288 ASP B N 1
ATOM 10672 C CA . ASP B 1 288 ? 6.049 34.728 108.918 1.00 16.25 288 ASP B CA 1
ATOM 10673 C C . ASP B 1 288 ? 7.350 34.704 109.703 1.00 16.13 288 ASP B C 1
ATOM 10674 O O . ASP B 1 288 ? 7.882 33.639 110.013 1.00 17.54 288 ASP B O 1
ATOM 10683 N N . THR B 1 289 ? 7.894 35.903 109.958 1.00 15.79 289 THR B N 1
ATOM 10684 C CA . THR B 1 289 ? 9.145 36.068 110.657 1.00 15.30 289 THR B CA 1
ATOM 10685 C C . THR B 1 289 ? 8.972 37.223 111.637 1.00 14.67 289 THR B C 1
ATOM 10686 O O . THR B 1 289 ? 8.020 37.980 111.550 1.00 14.84 289 THR B O 1
ATOM 10693 N N . ALA B 1 290 ? 9.920 37.350 112.562 1.00 15.31 290 ALA B N 1
ATOM 10694 C CA . ALA B 1 290 ? 9.868 38.435 113.559 1.00 14.24 290 ALA B CA 1
ATOM 10695 C C . ALA B 1 290 ? 10.433 39.709 112.927 1.00 14.65 290 ALA B C 1
ATOM 10696 O O . ALA B 1 290 ? 11.549 40.146 113.211 1.00 15.81 290 ALA B O 1
ATOM 10700 N N . ASP B 1 291 ? 9.646 40.280 112.031 1.00 13.32 291 ASP B N 1
ATOM 10701 C CA . ASP B 1 291 ? 10.097 41.333 111.135 1.00 13.44 291 ASP B CA 1
ATOM 10702 C C . ASP B 1 291 ? 9.728 42.677 111.689 1.00 12.64 291 ASP B C 1
ATOM 10703 O O . ASP B 1 291 ? 8.616 43.153 111.550 1.00 12.91 291 ASP B O 1
ATOM 10712 N N . SER B 1 292 ? 10.697 43.317 112.336 1.00 12.58 292 SER B N 1
ATOM 10713 C CA . SER B 1 292 ? 10.431 44.606 112.932 1.00 11.92 292 SER B CA 1
ATOM 10714 C C . SER B 1 292 ? 10.017 45.675 111.930 1.00 11.63 292 SER B C 1
ATOM 10715 O O . SER B 1 292 ? 9.329 46.617 112.299 1.00 12.40 292 SER B O 1
ATOM 10722 N N . ASN B 1 293 ? 10.412 45.560 110.663 1.00 11.88 293 ASN B N 1
ATOM 10723 C CA . ASN B 1 293 ? 9.964 46.565 109.699 1.00 12.73 293 ASN B CA 1
ATOM 10724 C C . ASN B 1 293 ? 8.451 46.666 109.710 1.00 12.24 293 ASN B C 1
ATOM 10725 O O . ASN B 1 293 ? 7.881 47.744 109.608 1.00 12.70 293 ASN B O 1
ATOM 10734 N N . VAL B 1 294 ? 7.789 45.509 109.755 1.00 12.30 294 VAL B N 1
ATOM 10735 C CA . VAL B 1 294 ? 6.340 45.475 109.689 1.00 12.66 294 VAL B CA 1
ATOM 10736 C C . VAL B 1 294 ? 5.726 45.744 111.052 1.00 11.77 294 VAL B C 1
ATOM 10737 O O . VAL B 1 294 ? 4.731 46.473 111.156 1.00 12.28 294 VAL B O 1
ATOM 10744 N N . MET B 1 295 ? 6.365 45.264 112.120 1.00 12.08 295 MET B N 1
ATOM 10745 C CA . MET B 1 295 ? 5.887 45.598 113.459 1.00 11.83 295 MET B CA 1
ATOM 10746 C C . MET B 1 295 ? 5.838 47.095 113.719 1.00 11.31 295 MET B C 1
ATOM 10747 O O . MET B 1 295 ? 4.855 47.614 114.243 1.00 12.12 295 MET B O 1
ATOM 10758 N N . CYS B 1 296 ? 6.922 47.793 113.370 1.00 11.51 296 CYS B N 1
ATOM 10759 C CA . CYS B 1 296 ? 7.007 49.220 113.651 1.00 11.31 296 CYS B CA 1
ATOM 10760 C C . CYS B 1 296 ? 6.109 50.018 112.732 1.00 11.69 296 CYS B C 1
ATOM 10761 O O . CYS B 1 296 ? 5.670 51.101 113.074 1.00 11.94 296 CYS B O 1
ATOM 10768 N N . ALA B 1 297 ? 5.806 49.443 111.563 1.00 11.62 297 ALA B N 1
ATOM 10769 C CA . ALA B 1 297 ? 4.900 50.060 110.577 1.00 11.94 297 ALA B CA 1
ATOM 10770 C C . ALA B 1 297 ? 3.444 50.074 111.039 1.00 12.04 297 ALA B C 1
ATOM 10771 O O . ALA B 1 297 ? 2.587 50.620 110.357 1.00 12.75 297 ALA B O 1
ATOM 10775 N N . GLN B 1 298 ? 3.142 49.506 112.210 1.00 11.89 298 GLN B N 1
ATOM 10776 C CA . GLN B 1 298 ? 1.832 49.719 112.791 1.00 12.11 298 GLN B CA 1
ATOM 10777 C C . GLN B 1 298 ? 1.563 51.177 113.082 1.00 11.92 298 GLN B C 1
ATOM 10778 O O . GLN B 1 298 ? 0.413 51.611 113.117 1.00 12.83 298 GLN B O 1
ATOM 10790 N N . CYS B 1 299 ? 2.632 51.944 113.359 1.00 11.79 299 CYS B N 1
ATOM 10791 C CA . CYS B 1 299 ? 2.485 53.325 113.751 1.00 11.26 299 CYS B CA 1
ATOM 10792 C C . CYS B 1 299 ? 3.359 54.300 112.985 1.00 11.24 299 CYS B C 1
ATOM 10793 O O . CYS B 1 299 ? 2.936 55.427 112.769 1.00 11.71 299 CYS B O 1
ATOM 10800 N N . HIS B 1 300 ? 4.557 53.879 112.592 1.00 10.86 300 HIS B N 1
ATOM 10801 C CA . HIS B 1 300 ? 5.543 54.779 111.969 1.00 10.82 300 HIS B CA 1
ATOM 10802 C C . HIS B 1 300 ? 5.355 54.816 110.455 1.00 10.89 300 HIS B C 1
ATOM 10803 O O . HIS B 1 300 ? 6.235 54.478 109.677 1.00 11.53 300 HIS B O 1
ATOM 10817 N N . VAL B 1 301 ? 4.161 55.276 110.099 1.00 11.19 301 VAL B N 1
ATOM 10818 C CA . VAL B 1 301 ? 3.697 55.368 108.718 1.00 11.88 301 VAL B CA 1
ATOM 10819 C C . VAL B 1 301 ? 2.904 56.648 108.519 1.00 11.85 301 VAL B C 1
ATOM 10820 O O . VAL B 1 301 ? 2.425 57.249 109.470 1.00 11.79 301 VAL B O 1
ATOM 10827 N N . GLU B 1 302 ? 2.746 57.032 107.249 1.00 12.36 302 GLU B N 1
ATOM 10828 C CA . GLU B 1 302 ? 1.819 58.081 106.855 1.00 12.49 302 GLU B CA 1
ATOM 10829 C C . GLU B 1 302 ? 0.404 57.473 106.723 1.00 12.49 302 GLU B C 1
ATOM 10830 O O . GLU B 1 302 ? 0.210 56.372 106.186 1.00 14.06 302 GLU B O 1
ATOM 10842 N N . TYR B 1 303 ? -0.572 58.217 107.217 1.00 12.77 303 TYR B N 1
ATOM 10843 C CA . TYR B 1 303 ? -1.907 57.690 107.399 1.00 13.15 303 TYR B CA 1
ATOM 10844 C C . TYR B 1 303 ? -2.933 58.827 107.314 1.00 13.54 303 TYR B C 1
ATOM 10845 O O . TYR B 1 303 ? -2.595 60.005 107.392 1.00 13.48 303 TYR B O 1
ATOM 10861 N N . ASN B 1 304 ? -4.212 58.437 107.176 1.00 13.19 304 ASN B N 1
ATOM 10862 C CA . ASN B 1 304 ? -5.343 59.261 107.557 1.00 13.99 304 ASN B CA 1
ATOM 10863 C C . ASN B 1 304 ? -5.877 58.685 108.853 1.00 14.81 304 ASN B C 1
ATOM 10864 O O . ASN B 1 304 ? -6.042 57.450 108.996 1.00 15.29 304 ASN B O 1
ATOM 10873 N N . CYS B 1 305 ? -6.168 59.576 109.777 1.00 14.29 305 CYS B N 1
ATOM 10874 C CA . CYS B 1 305 ? -6.743 59.236 111.084 1.00 14.70 305 CYS B CA 1
ATOM 10875 C C . CYS B 1 305 ? -7.506 60.465 111.514 1.00 14.87 305 CYS B C 1
ATOM 10876 O O . CYS B 1 305 ? -7.250 61.053 112.569 1.00 15.79 305 CYS B O 1
ATOM 10883 N N . ASN B 1 306 ? -8.419 60.897 110.651 1.00 15.05 306 ASN B N 1
ATOM 10884 C CA . ASN B 1 306 ? -8.945 62.242 110.711 1.00 15.27 306 ASN B CA 1
ATOM 10885 C C . ASN B 1 306 ? -9.948 62.447 109.605 1.00 15.75 306 ASN B C 1
ATOM 10886 O O . ASN B 1 306 ? -9.874 61.776 108.604 1.00 15.92 306 ASN B O 1
ATOM 10895 N N . PRO B 1 307 ? -10.834 63.426 109.778 1.00 15.93 307 PRO B N 1
ATOM 10896 C CA . PRO B 1 307 ? -11.685 63.836 108.673 1.00 16.29 307 PRO B CA 1
ATOM 10897 C C . PRO B 1 307 ? -10.885 64.633 107.667 1.00 16.40 307 PRO B C 1
ATOM 10898 O O . PRO B 1 307 ? -9.761 65.092 107.943 1.00 16.92 307 PRO B O 1
ATOM 10909 N N . GLY B 1 308 ? -11.446 64.834 106.494 1.00 16.86 308 GLY B N 1
ATOM 10910 C CA . GLY B 1 308 ? -10.796 65.635 105.497 1.00 16.50 308 GLY B CA 1
ATOM 10911 C C . GLY B 1 308 ? -11.808 66.044 104.455 1.00 16.69 308 GLY B C 1
ATOM 10912 O O . GLY B 1 308 ? -12.973 66.263 104.787 1.00 17.73 308 GLY B O 1
ATOM 10916 N N . TYR B 1 309 ? -11.338 66.158 103.226 1.00 16.21 309 TYR B N 1
ATOM 10917 C CA . TYR B 1 309 ? -12.161 66.670 102.115 1.00 16.78 309 TYR B CA 1
ATOM 10918 C C . TYR B 1 309 ? -11.827 65.921 100.857 1.00 17.42 309 TYR B C 1
ATOM 10919 O O . TYR B 1 309 ? -10.764 65.350 100.741 1.00 17.63 309 TYR B O 1
ATOM 10936 N N . GLN B 1 310 ? -12.745 65.932 99.882 1.00 17.81 310 GLN B N 1
ATOM 10937 C CA . GLN B 1 310 ? -12.450 65.313 98.593 1.00 18.21 310 GLN B CA 1
ATOM 10938 C C . GLN B 1 310 ? -11.743 66.277 97.673 1.00 18.16 310 GLN B C 1
ATOM 10939 O O . GLN B 1 310 ? -12.125 67.442 97.571 1.00 19.08 310 GLN B O 1
ATOM 10951 N N . LEU B 1 311 ? -10.722 65.781 96.995 1.00 19.21 311 LEU B N 1
ATOM 10952 C CA . LEU B 1 311 ? -10.043 66.556 95.966 1.00 20.29 311 LEU B CA 1
ATOM 10953 C C . LEU B 1 311 ? -10.982 66.901 94.807 1.00 21.22 311 LEU B C 1
ATOM 10954 O O . LEU B 1 311 ? -10.869 67.972 94.212 1.00 22.89 311 LEU B O 1
ATOM 10964 N N . SER B 1 312 ? -11.882 65.982 94.484 1.00 22.23 312 SER B N 1
ATOM 10965 C CA . SER B 1 312 ? -12.747 66.147 93.307 1.00 22.54 312 SER B CA 1
ATOM 10966 C C . SER B 1 312 ? -13.697 67.317 93.476 1.00 23.38 312 SER B C 1
AT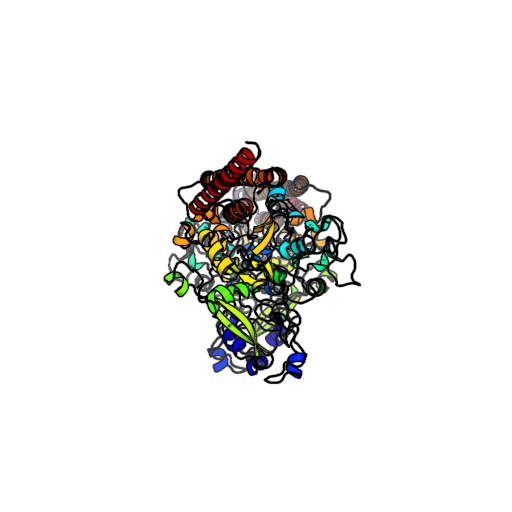OM 10967 O O . SER B 1 312 ? -13.810 68.162 92.577 1.00 26.20 312 SER B O 1
ATOM 10974 N N . ASP B 1 313 ? -14.389 67.386 94.609 1.00 23.48 313 ASP B N 1
ATOM 10975 C CA . ASP B 1 313 ? -15.424 68.406 94.789 1.00 23.48 313 ASP B CA 1
ATOM 10976 C C . ASP B 1 313 ? -15.379 69.194 96.086 1.00 22.64 313 ASP B C 1
ATOM 10977 O O . ASP B 1 313 ? -16.241 70.026 96.350 1.00 23.44 313 ASP B O 1
ATOM 10986 N N . GLY B 1 314 ? -14.354 68.951 96.914 1.00 21.23 314 GLY B N 1
ATOM 10987 C CA . GLY B 1 314 ? -14.247 69.653 98.170 1.00 21.16 314 GLY B CA 1
ATOM 10988 C C . GLY B 1 314 ? -15.189 69.221 99.277 1.00 20.75 314 GLY B C 1
ATOM 10989 O O . GLY B 1 314 ? -15.202 69.835 100.342 1.00 21.88 314 GLY B O 1
ATOM 10993 N N . SER B 1 315 ? -15.995 68.193 99.050 1.00 20.86 315 SER B N 1
ATOM 10994 C CA . SER B 1 315 ? -16.932 67.788 100.068 1.00 21.62 315 SER B CA 1
ATOM 10995 C C . SER B 1 315 ? -16.238 67.166 101.267 1.00 20.85 315 SER B C 1
ATOM 10996 O O . SER B 1 315 ? -15.162 66.576 101.153 1.00 20.57 315 SER B O 1
ATOM 11003 N N . ARG B 1 316 ? -16.902 67.279 102.397 1.00 20.69 316 ARG B N 1
ATOM 11004 C CA . ARG B 1 316 ? -16.373 66.750 103.650 1.00 20.40 316 ARG B CA 1
ATOM 11005 C C . ARG B 1 316 ? -16.328 65.228 103.646 1.00 20.47 316 ARG B C 1
ATOM 11006 O O . ARG B 1 316 ? -17.233 64.549 103.148 1.00 21.87 316 ARG B O 1
ATOM 11012 N N . VAL B 1 317 ? -15.243 64.681 104.192 1.00 19.24 317 VAL B N 1
ATOM 11013 C CA . VAL B 1 317 ? -15.075 63.261 104.422 1.00 18.71 317 VAL B CA 1
ATOM 11014 C C . VAL B 1 317 ? -14.967 63.127 105.938 1.00 18.74 317 VAL B C 1
ATOM 11015 O O . VAL B 1 317 ? -13.969 63.548 106.542 1.00 19.30 317 VAL B O 1
ATOM 11022 N N . GLY B 1 318 ? -16.007 62.610 106.567 1.00 18.51 318 GLY B N 1
ATOM 11023 C CA . GLY B 1 318 ? -16.075 62.527 108.021 1.00 18.78 318 GLY B CA 1
ATOM 11024 C C . GLY B 1 318 ? -15.507 61.248 108.590 1.00 18.11 318 GLY B C 1
ATOM 11025 O O . GLY B 1 318 ? -15.114 60.340 107.877 1.00 18.33 318 GLY B O 1
ATOM 11029 N N . MET B 1 319 ? -15.506 61.189 109.917 1.00 18.05 319 MET B N 1
ATOM 11030 C CA . MET B 1 319 ? -15.008 60.019 110.633 1.00 17.93 319 MET B CA 1
ATOM 11031 C C . MET B 1 319 ? -15.779 58.759 110.303 1.00 17.78 319 MET B C 1
ATOM 11032 O O . MET B 1 319 ? -15.256 57.664 110.411 1.00 17.22 319 MET B O 1
ATOM 11043 N N . ASP B 1 320 ? -17.034 58.920 109.873 1.00 18.86 320 ASP B N 1
ATOM 11044 C CA . ASP B 1 320 ? -17.816 57.758 109.499 1.00 18.96 320 ASP B CA 1
ATOM 11045 C C . ASP B 1 320 ? -17.324 57.033 108.266 1.00 17.96 320 ASP B C 1
ATOM 11046 O O . ASP B 1 320 ? -17.598 55.851 108.073 1.00 19.30 320 ASP B O 1
ATOM 11055 N N . ASP B 1 321 ? -16.547 57.726 107.448 1.00 17.76 321 ASP B N 1
ATOM 11056 C CA . ASP B 1 321 ? -16.050 57.180 106.195 1.00 17.95 321 ASP B CA 1
ATOM 11057 C C . ASP B 1 321 ? -14.811 56.341 106.455 1.00 17.44 321 ASP B C 1
ATOM 11058 O O . ASP B 1 321 ? -13.955 56.753 107.246 1.00 18.26 321 ASP B O 1
ATOM 11067 N N . ARG B 1 322 ? -14.677 55.213 105.789 1.00 18.05 322 ARG B N 1
ATOM 11068 C CA . ARG B 1 322 ? -13.524 54.333 105.905 1.00 17.93 322 ARG B CA 1
ATOM 11069 C C . ARG B 1 322 ? -12.205 55.089 105.668 1.00 16.78 322 ARG B C 1
ATOM 11070 O O . ARG B 1 322 ? -11.164 54.715 106.232 1.00 16.92 322 ARG B O 1
ATOM 11086 N N . ARG B 1 323 ? -12.232 56.114 104.818 1.00 16.27 323 ARG B N 1
ATOM 11087 C CA . ARG B 1 323 ? -11.029 56.863 104.479 1.00 16.06 323 ARG B CA 1
ATOM 11088 C C . ARG B 1 323 ? -10.441 57.581 105.692 1.00 15.77 323 ARG B C 1
ATOM 11089 O O . ARG B 1 323 ? -9.270 57.976 105.659 1.00 15.86 323 ARG B O 1
ATOM 11110 N N . ALA B 1 324 ? -11.214 57.753 106.757 1.00 15.83 324 ALA B N 1
ATOM 11111 C CA . ALA B 1 324 ? -10.727 58.368 108.000 1.00 15.48 324 ALA B CA 1
ATOM 11112 C C . ALA B 1 324 ? -9.791 57.475 108.782 1.00 15.46 324 ALA B C 1
ATOM 11113 O O . ALA B 1 324 ? -9.155 57.962 109.719 1.00 17.30 324 ALA B O 1
ATOM 11117 N N . ASN B 1 325 ? -9.686 56.208 108.422 1.00 14.54 325 ASN B N 1
ATOM 11118 C CA . ASN B 1 325 ? -8.723 55.255 108.973 1.00 14.49 325 ASN B CA 1
ATOM 11119 C C . ASN B 1 325 ? -8.060 54.541 107.822 1.00 15.03 325 ASN B C 1
ATOM 11120 O O . ASN B 1 325 ? -8.569 53.539 107.333 1.00 16.38 325 ASN B O 1
ATOM 11129 N N . HIS B 1 326 ? -6.926 55.081 107.358 1.00 14.37 326 HIS B N 1
ATOM 11130 C CA . HIS B 1 326 ? -6.325 54.610 106.125 1.00 14.51 326 HIS B CA 1
ATOM 11131 C C . HIS B 1 326 ? -4.811 54.692 106.176 1.00 13.94 326 HIS B C 1
ATOM 11132 O O . HIS B 1 326 ? -4.263 55.750 106.486 1.00 14.80 326 HIS B O 1
ATOM 11145 N N . PHE B 1 327 ? -4.160 53.603 105.812 1.00 13.61 327 PHE B N 1
ATOM 11146 C CA . PHE B 1 327 ? -2.717 53.583 105.600 1.00 13.54 327 PHE B CA 1
ATOM 11147 C C . PHE B 1 327 ? -2.483 53.683 104.106 1.00 13.32 327 PHE B C 1
ATOM 11148 O O . PHE B 1 327 ? -2.933 52.820 103.330 1.00 14.28 327 PHE B O 1
ATOM 11165 N N . PHE B 1 328 ? -1.798 54.731 103.675 1.00 13.59 328 PHE B N 1
ATOM 11166 C CA . PHE B 1 328 ? -1.527 54.905 102.260 1.00 13.58 328 PHE B CA 1
ATOM 11167 C C . PHE B 1 328 ? -0.582 53.854 101.715 1.00 13.24 328 PHE B C 1
ATOM 11168 O O . PHE B 1 328 ? -0.695 53.453 100.561 1.00 14.77 328 PHE B O 1
ATOM 11185 N N . TRP B 1 329 ? 0.394 53.434 102.520 1.00 13.19 329 TRP B N 1
ATOM 11186 C CA . TRP B 1 329 ? 1.310 52.369 102.167 1.00 12.97 329 TRP B CA 1
ATOM 11187 C C . TRP B 1 329 ? 1.944 52.697 100.808 1.00 13.42 329 TRP B C 1
ATOM 11188 O O . TRP B 1 329 ? 2.041 51.854 99.905 1.00 14.55 329 TRP B O 1
ATOM 11209 N N . ALA B 1 330 ? 2.445 53.928 100.718 1.00 13.01 330 ALA B N 1
ATOM 11210 C CA . ALA B 1 330 ? 3.021 54.481 99.504 1.00 13.34 330 ALA B CA 1
ATOM 11211 C C . ALA B 1 330 ? 4.235 55.326 99.837 1.00 13.28 330 ALA B C 1
ATOM 11212 O O . ALA B 1 330 ? 4.201 56.085 100.783 1.00 13.98 330 ALA B O 1
ATOM 11216 N N . ASN B 1 331 ? 5.289 55.208 99.042 1.00 13.79 331 ASN B N 1
ATOM 11217 C CA . ASN B 1 331 ? 6.445 56.092 99.173 1.00 13.94 331 ASN B CA 1
ATOM 11218 C C . ASN B 1 331 ? 6.099 57.505 98.729 1.00 13.67 331 ASN B C 1
ATOM 11219 O O . ASN B 1 331 ? 5.038 57.768 98.158 1.00 13.81 331 ASN B O 1
ATOM 11228 N N . VAL B 1 332 ? 7.011 58.439 98.967 1.00 13.33 332 VAL B N 1
ATOM 11229 C CA . VAL B 1 332 ? 6.714 59.831 98.713 1.00 13.79 332 VAL B CA 1
ATOM 11230 C C . VAL B 1 332 ? 6.318 60.072 97.252 1.00 13.86 332 VAL B C 1
ATOM 11231 O O . VAL B 1 332 ? 5.481 60.902 96.981 1.00 13.82 332 VAL B O 1
ATOM 11238 N N . PHE B 1 333 ? 6.956 59.360 96.334 1.00 13.80 333 PHE B N 1
ATOM 11239 C CA . PHE B 1 333 ? 6.699 59.552 94.910 1.00 14.00 333 PHE B CA 1
ATOM 11240 C C . PHE B 1 333 ? 5.460 58.830 94.405 1.00 14.58 333 PHE B C 1
ATOM 11241 O O . PHE B 1 333 ? 5.045 59.069 93.255 1.00 15.92 333 PHE B O 1
ATOM 11258 N N . ASP B 1 334 ? 4.862 58.011 95.263 1.00 14.12 334 ASP B N 1
ATOM 11259 C CA . ASP B 1 334 ? 3.591 57.341 94.976 1.00 14.70 334 ASP B CA 1
ATOM 11260 C C . ASP B 1 334 ? 2.428 57.918 95.782 1.00 14.17 334 ASP B C 1
ATOM 11261 O O . ASP B 1 334 ? 1.259 57.560 95.574 1.00 14.78 334 ASP B O 1
ATOM 11270 N N . TYR B 1 335 ? 2.711 58.853 96.691 1.00 13.58 335 TYR B N 1
ATOM 11271 C CA . TYR B 1 335 ? 1.687 59.337 97.610 1.00 13.53 335 TYR B CA 1
ATOM 11272 C C . TYR B 1 335 ? 0.610 60.158 96.907 1.00 14.35 335 TYR B C 1
ATOM 11273 O O . TYR B 1 335 ? -0.560 59.999 97.220 1.00 14.89 335 TYR B O 1
ATOM 11290 N N . LYS B 1 336 ? 0.990 61.055 95.996 1.00 14.86 336 LYS B N 1
ATOM 11291 C CA . LYS B 1 336 ? -0.032 61.868 95.345 1.00 15.36 336 LYS B CA 1
ATOM 11292 C C . LYS B 1 336 ? -1.054 60.962 94.628 1.00 15.42 336 LYS B C 1
ATOM 11293 O O . LYS B 1 336 ? -2.252 61.184 94.729 1.00 16.02 336 LYS B O 1
ATOM 11309 N N . GLU B 1 337 ? -0.553 59.952 93.949 1.00 15.51 337 GLU B N 1
ATOM 11310 C CA . GLU B 1 337 ? -1.414 58.972 93.271 1.00 15.52 337 GLU B CA 1
ATOM 11311 C C . GLU B 1 337 ? -2.320 58.273 94.286 1.00 15.57 337 GLU B C 1
ATOM 11312 O O . GLU B 1 337 ? -3.508 58.090 94.052 1.00 17.40 337 GLU B O 1
ATOM 11324 N N . ALA B 1 338 ? -1.763 57.889 95.434 1.00 15.28 338 ALA B N 1
ATOM 11325 C CA . ALA B 1 338 ? -2.538 57.200 96.477 1.00 15.06 338 ALA B CA 1
ATOM 11326 C C . ALA B 1 338 ? -3.640 58.083 97.056 1.00 15.92 338 ALA B C 1
ATOM 11327 O O . ALA B 1 338 ? -4.735 57.605 97.380 1.00 17.16 338 ALA B O 1
ATOM 11331 N N . ALA B 1 339 ? -3.356 59.370 97.246 1.00 15.03 339 ALA B N 1
ATOM 11332 C CA . ALA B 1 339 ? -4.362 60.291 97.779 1.00 15.44 339 ALA B CA 1
ATOM 11333 C C . ALA B 1 339 ? -5.428 60.610 96.728 1.00 16.24 339 ALA B C 1
ATOM 11334 O O . ALA B 1 339 ? -6.604 60.762 97.051 1.00 16.72 339 ALA B O 1
ATOM 11338 N N . GLN B 1 340 ? -4.997 60.752 95.478 1.00 16.98 340 GLN B N 1
ATOM 11339 C CA . GLN B 1 340 ? -5.963 60.958 94.387 1.00 18.26 340 GLN B CA 1
ATOM 11340 C C . GLN B 1 340 ? -6.862 59.739 94.242 1.00 19.05 340 GLN B C 1
ATOM 11341 O O . GLN B 1 340 ? -8.074 59.892 93.953 1.00 20.31 340 GLN B O 1
ATOM 11353 N N . GLU B 1 341 ? -6.303 58.552 94.459 1.00 19.81 341 GLU B N 1
ATOM 11354 C CA . GLU B 1 341 ? -7.047 57.293 94.335 1.00 21.11 341 GLU B CA 1
ATOM 11355 C C . GLU B 1 341 ? -8.212 57.255 95.307 1.00 20.49 341 GLU B C 1
ATOM 11356 O O . GLU B 1 341 ? -9.340 56.834 94.934 1.00 23.13 341 GLU B O 1
ATOM 11366 N N . ILE B 1 342 ? -7.995 57.684 96.554 1.00 18.67 342 ILE B N 1
ATOM 11367 C CA . ILE B 1 342 ? -9.084 57.703 97.506 1.00 18.61 342 ILE B CA 1
ATOM 11368 C C . ILE B 1 342 ? -9.814 59.042 97.524 1.00 18.27 342 ILE B C 1
ATOM 11369 O O . ILE B 1 342 ? -10.753 59.218 98.286 1.00 20.78 342 ILE B O 1
ATOM 11379 N N . ASP B 1 343 ? -9.372 59.989 96.712 1.00 17.85 343 ASP B N 1
ATOM 11380 C CA . ASP B 1 343 ? -10.037 61.273 96.527 1.00 17.89 343 ASP B CA 1
ATOM 11381 C C . ASP B 1 343 ? -10.086 62.047 97.823 1.00 17.91 343 ASP B C 1
ATOM 11382 O O . ASP B 1 343 ? -11.142 62.313 98.376 1.00 20.07 343 ASP B O 1
ATOM 11391 N N . PHE B 1 344 ? -8.906 62.422 98.328 1.00 17.04 344 PHE B N 1
ATOM 11392 C CA . PHE B 1 344 ? -8.815 62.936 99.692 1.00 16.83 344 PHE B CA 1
ATOM 11393 C C . PHE B 1 344 ? -7.706 63.955 99.839 1.00 15.68 344 PHE B C 1
ATOM 11394 O O . PHE B 1 344 ? -6.638 63.777 99.255 1.00 16.04 344 PHE B O 1
ATOM 11411 N N . PHE B 1 345 ? -7.981 65.008 100.597 1.00 15.44 345 PHE B N 1
ATOM 11412 C CA . PHE B 1 345 ? -6.947 65.890 101.133 1.00 15.15 345 PHE B CA 1
ATOM 11413 C C . PHE B 1 345 ? -7.304 66.309 102.530 1.00 15.35 345 PHE B C 1
ATOM 11414 O O . PHE B 1 345 ? -8.427 66.132 103.005 1.00 15.52 345 PHE B O 1
ATOM 11431 N N . ASP B 1 346 ? -6.314 66.851 103.238 1.00 14.62 346 ASP B N 1
ATOM 11432 C CA . ASP B 1 346 ? -6.439 67.099 104.660 1.00 14.89 346 ASP B CA 1
ATOM 11433 C C . ASP B 1 346 ? -6.952 68.479 105.025 1.00 14.89 346 ASP B C 1
ATOM 11434 O O . ASP B 1 346 ? -7.798 68.603 105.889 1.00 16.38 346 ASP B O 1
ATOM 11443 N N . PHE B 1 347 ? -6.407 69.516 104.402 1.00 15.41 347 PHE B N 1
ATOM 11444 C CA . PHE B 1 347 ? -6.761 70.874 104.778 1.00 15.17 347 PHE B CA 1
ATOM 11445 C C . PHE B 1 347 ? -6.541 71.818 103.623 1.00 14.79 347 PHE B C 1
ATOM 11446 O O . PHE B 1 347 ? -5.810 71.504 102.692 1.00 15.57 347 PHE B O 1
ATOM 11463 N N . ARG B 1 348 ? -7.173 72.981 103.714 1.00 15.55 348 ARG B N 1
ATOM 11464 C CA . ARG B 1 348 ? -6.923 74.051 102.767 1.00 16.47 348 ARG B CA 1
ATOM 11465 C C . ARG B 1 348 ? -5.995 75.055 103.424 1.00 15.62 348 ARG B C 1
ATOM 11466 O O . ARG B 1 348 ? -6.248 75.512 104.521 1.00 16.47 348 ARG B O 1
ATOM 11487 N N . HIS B 1 349 ? -4.926 75.401 102.733 1.00 15.35 349 HIS B N 1
ATOM 11488 C CA . HIS B 1 349 ? -3.970 76.346 103.278 1.00 15.34 349 HIS B CA 1
ATOM 11489 C C . HIS B 1 349 ? -4.658 77.686 103.559 1.00 15.30 349 HIS B C 1
ATOM 11490 O O . HIS B 1 349 ? -5.378 78.220 102.714 1.00 16.01 349 HIS B O 1
ATOM 11503 N N . ALA B 1 350 ? -4.406 78.255 104.743 1.00 15.43 350 ALA B N 1
ATOM 11504 C CA . ALA B 1 350 ? -5.111 79.440 105.222 1.00 16.34 350 ALA B CA 1
ATOM 11505 C C . ALA B 1 350 ? -4.825 80.651 104.363 1.00 16.73 350 ALA B C 1
ATOM 11506 O O . ALA B 1 350 ? -5.673 81.551 104.282 1.00 19.16 350 ALA B O 1
ATOM 11510 N N . THR B 1 351 ? -3.638 80.712 103.754 1.00 16.47 351 THR B N 1
ATOM 11511 C CA . THR B 1 351 ? -3.234 81.841 102.906 1.00 18.39 351 THR B CA 1
ATOM 11512 C C . THR B 1 351 ? -3.428 81.545 101.429 1.00 17.63 351 THR B C 1
ATOM 11513 O O . THR B 1 351 ? -3.992 82.362 100.681 1.00 19.38 351 THR B O 1
ATOM 11520 N N . THR B 1 352 ? -2.934 80.420 100.945 1.00 16.67 352 THR B N 1
ATOM 11521 C CA . THR B 1 352 ? -2.968 80.186 99.508 1.00 16.58 352 THR B CA 1
ATOM 11522 C C . THR B 1 352 ? -4.277 79.619 99.023 1.00 16.90 352 THR B C 1
ATOM 11523 O O . THR B 1 352 ? -4.557 79.693 97.841 1.00 18.00 352 THR B O 1
ATOM 11530 N N . GLY B 1 353 ? -5.069 79.025 99.900 1.00 16.55 353 GLY B N 1
ATOM 11531 C CA . GLY B 1 353 ? -6.288 78.341 99.481 1.00 17.16 353 GLY B CA 1
ATOM 11532 C C . GLY B 1 353 ? -6.069 77.005 98.808 1.00 16.98 353 GLY B C 1
ATOM 11533 O O . GLY B 1 353 ? -7.022 76.381 98.354 1.00 18.94 353 GLY B O 1
ATOM 11537 N N . ALA B 1 354 ? -4.825 76.520 98.725 1.00 15.64 354 ALA B N 1
ATOM 11538 C CA . ALA B 1 354 ? -4.572 75.243 98.108 1.00 15.24 354 ALA B CA 1
ATOM 11539 C C . ALA B 1 354 ? -5.073 74.095 98.975 1.00 15.12 354 ALA B C 1
ATOM 11540 O O . ALA B 1 354 ? -4.856 74.092 100.187 1.00 15.63 354 ALA B O 1
ATOM 11544 N N . ALA B 1 355 ? -5.693 73.098 98.353 1.00 15.78 355 ALA B N 1
ATOM 11545 C CA . ALA B 1 355 ? -5.916 71.826 98.987 1.00 15.50 355 ALA B CA 1
ATOM 11546 C C . ALA B 1 355 ? -4.568 71.150 99.197 1.00 15.32 355 ALA B C 1
ATOM 11547 O O . ALA B 1 355 ? -3.761 71.057 98.264 1.00 16.33 355 ALA B O 1
ATOM 11551 N N . LEU B 1 356 ? -4.308 70.715 100.438 1.00 14.91 356 LEU B N 1
ATOM 11552 C CA . LEU B 1 356 ? -3.018 70.150 100.795 1.00 14.47 356 LEU B CA 1
ATOM 11553 C C . LEU B 1 356 ? -3.160 68.837 101.540 1.00 13.90 356 LEU B C 1
ATOM 11554 O O . LEU B 1 356 ? -4.130 68.621 102.280 1.00 14.68 356 LEU B O 1
ATOM 11564 N N . PRO B 1 357 ? -2.137 67.990 101.422 1.00 13.84 357 PRO B N 1
ATOM 11565 C CA . PRO B 1 357 ? -2.048 66.816 102.269 1.00 13.32 357 PRO B CA 1
ATOM 11566 C C . PRO B 1 357 ? -1.364 67.172 103.585 1.00 13.21 357 PRO B C 1
ATOM 11567 O O . PRO B 1 357 ? -0.565 68.095 103.625 1.00 14.73 357 PRO B O 1
ATOM 11578 N N . LYS B 1 358 ? -1.632 66.374 104.608 1.00 13.07 358 LYS B N 1
ATOM 11579 C CA . LYS B 1 358 ? -0.896 66.451 105.860 1.00 12.47 358 LYS B CA 1
ATOM 11580 C C . LYS B 1 358 ? -0.147 65.135 106.007 1.00 12.71 358 LYS B C 1
ATOM 11581 O O . LYS B 1 358 ? -0.765 64.076 106.052 1.00 13.47 358 LYS B O 1
ATOM 11597 N N . LEU B 1 359 ? 1.178 65.211 106.087 1.00 12.69 359 LEU B N 1
ATOM 11598 C CA . LEU B 1 359 ? 2.009 64.044 106.202 1.00 12.38 359 LEU B CA 1
ATOM 11599 C C . LEU B 1 359 ? 2.395 63.808 107.655 1.00 12.64 359 LEU B C 1
ATOM 11600 O O . LEU B 1 359 ? 2.615 64.753 108.404 1.00 13.12 359 LEU B O 1
ATOM 11610 N N . GLN B 1 360 ? 2.514 62.542 108.018 1.00 12.47 360 GLN B N 1
ATOM 11611 C CA . GLN B 1 360 ? 2.989 62.162 109.347 1.00 12.46 360 GLN B CA 1
ATOM 11612 C C . GLN B 1 360 ? 3.987 61.016 109.263 1.00 12.02 360 GLN B C 1
ATOM 11613 O O . GLN B 1 360 ? 3.749 60.034 108.577 1.00 12.69 360 GLN B O 1
ATOM 11625 N N . HIS B 1 361 ? 5.132 61.183 109.946 1.00 12.29 361 HIS B N 1
ATOM 11626 C CA . HIS B 1 361 ? 6.138 60.157 110.205 1.00 11.48 361 HIS B CA 1
ATOM 11627 C C . HIS B 1 361 ? 6.096 58.947 109.303 1.00 11.75 361 HIS B C 1
ATOM 11628 O O . HIS B 1 361 ? 5.796 57.831 109.755 1.00 11.77 361 HIS B O 1
ATOM 11641 N N . PRO B 1 362 ? 6.490 59.112 108.048 1.00 11.52 362 PRO B N 1
ATOM 11642 C CA . PRO B 1 362 ? 6.481 57.978 107.110 1.00 11.57 362 PRO B CA 1
ATOM 11643 C C . PRO B 1 362 ? 7.770 57.168 107.137 1.00 11.50 362 PRO B C 1
ATOM 11644 O O . PRO B 1 362 ? 8.399 56.921 106.117 1.00 11.85 362 PRO B O 1
ATOM 11655 N N . GLU B 1 363 ? 8.196 56.741 108.318 1.00 11.93 363 GLU B N 1
ATOM 11656 C CA . GLU B 1 363 ? 9.466 56.032 108.386 1.00 11.56 363 GLU B CA 1
ATOM 11657 C C . GLU B 1 363 ? 9.464 54.731 107.600 1.00 11.68 363 GLU B C 1
ATOM 11658 O O . GLU B 1 363 ? 10.414 54.431 106.889 1.00 12.05 363 GLU B O 1
ATOM 11670 N N . ALA B 1 364 ? 8.391 53.941 107.729 1.00 11.71 364 ALA B N 1
ATOM 11671 C CA . ALA B 1 364 ? 8.359 52.657 107.056 1.00 12.19 364 ALA B CA 1
ATOM 11672 C C . ALA B 1 364 ? 8.456 52.829 105.526 1.00 12.07 364 ALA B C 1
ATOM 11673 O O . ALA B 1 364 ? 9.221 52.145 104.839 1.00 12.39 364 ALA B O 1
ATOM 11677 N N . GLU B 1 365 ? 7.669 53.752 104.991 1.00 12.26 365 GLU B N 1
ATOM 11678 C CA . GLU B 1 365 ? 7.582 53.929 103.545 1.00 12.42 365 GLU B CA 1
ATOM 11679 C C . GLU B 1 365 ? 8.806 54.607 102.979 1.00 12.97 365 GLU B C 1
ATOM 11680 O O . GLU B 1 365 ? 9.070 54.544 101.785 1.00 15.19 365 GLU B O 1
ATOM 11692 N N . THR B 1 366 ? 9.540 55.312 103.838 1.00 11.99 366 THR B N 1
ATOM 11693 C CA . THR B 1 366 ? 10.819 55.931 103.452 1.00 11.94 366 THR B CA 1
ATOM 11694 C C . THR B 1 366 ? 11.926 54.887 103.430 1.00 11.88 366 THR B C 1
ATOM 11695 O O . THR B 1 366 ? 12.782 54.888 102.554 1.00 12.36 366 THR B O 1
ATOM 11702 N N . PHE B 1 367 ? 11.929 53.996 104.409 1.00 12.22 367 PHE B N 1
ATOM 11703 C CA . PHE B 1 367 ? 12.977 52.999 104.526 1.00 12.24 367 PHE B CA 1
ATOM 11704 C C . PHE B 1 367 ? 12.996 52.067 103.310 1.00 12.46 367 PHE B C 1
ATOM 11705 O O . PHE B 1 367 ? 14.047 51.627 102.892 1.00 13.20 367 PHE B O 1
ATOM 11722 N N . TRP B 1 368 ? 11.823 51.762 102.735 1.00 12.78 368 TRP B N 1
ATOM 11723 C CA . TRP B 1 368 ? 11.788 50.920 101.541 1.00 12.99 368 TRP B CA 1
ATOM 11724 C C . TRP B 1 368 ? 12.763 51.394 100.480 1.00 13.10 368 TRP B C 1
ATOM 11725 O O . TRP B 1 368 ? 12.802 52.579 100.127 1.00 14.52 368 TRP B O 1
ATOM 11746 N N . GLY B 1 369 ? 13.520 50.461 99.928 1.00 13.74 369 GLY B N 1
ATOM 11747 C CA . GLY B 1 369 ? 14.373 50.756 98.809 1.00 14.65 369 GLY B CA 1
ATOM 11748 C C . GLY B 1 369 ? 15.712 51.358 99.146 1.00 15.19 369 GLY B C 1
ATOM 11749 O O . GLY B 1 369 ? 16.576 51.522 98.276 1.00 16.58 369 GLY B O 1
ATOM 11753 N N . SER B 1 370 ? 15.909 51.709 100.411 1.00 13.80 370 SER B N 1
ATOM 11754 C CA . SER B 1 370 ? 17.198 52.160 100.862 1.00 13.64 370 SER B CA 1
ATOM 11755 C C . SER B 1 370 ? 18.212 51.033 100.775 1.00 13.61 370 SER B C 1
ATOM 11756 O O . SER B 1 370 ? 17.876 49.864 100.771 1.00 13.63 370 SER B O 1
ATOM 11763 N N . VAL B 1 371 ? 19.483 51.382 100.748 1.00 13.41 371 VAL B N 1
ATOM 11764 C CA . VAL B 1 371 ? 20.524 50.374 100.723 1.00 13.72 371 VAL B CA 1
ATOM 11765 C C . VAL B 1 371 ? 20.371 49.445 101.937 1.00 13.92 371 VAL B C 1
ATOM 11766 O O . VAL B 1 371 ? 20.498 48.232 101.821 1.00 13.98 371 VAL B O 1
ATOM 11773 N N . HIS B 1 372 ? 20.069 49.993 103.102 1.00 13.08 372 HIS B N 1
ATOM 11774 C CA . HIS B 1 372 ? 19.892 49.155 104.283 1.00 12.89 372 HIS B CA 1
ATOM 11775 C C . HIS B 1 372 ? 18.723 48.180 104.100 1.00 12.86 372 HIS B C 1
ATOM 11776 O O . HIS B 1 372 ? 18.873 46.981 104.327 1.00 13.74 372 HIS B O 1
ATOM 11790 N N . GLU B 1 373 ? 17.567 48.675 103.649 1.00 13.05 373 GLU B N 1
ATOM 11791 C CA . GLU B 1 373 ? 16.422 47.785 103.523 1.00 13.49 373 GLU B CA 1
ATOM 11792 C C . GLU B 1 373 ? 16.698 46.702 102.478 1.00 13.82 373 GLU B C 1
ATOM 11793 O O . GLU B 1 373 ? 16.361 45.520 102.663 1.00 14.37 373 GLU B O 1
ATOM 11805 N N . ARG B 1 374 ? 17.331 47.088 101.384 1.00 13.48 374 ARG B N 1
ATOM 11806 C CA . ARG B 1 374 ? 17.617 46.147 100.291 1.00 14.34 374 ARG B CA 1
ATOM 11807 C C . ARG B 1 374 ? 18.601 45.070 100.735 1.00 14.85 374 ARG B C 1
ATOM 11808 O O . ARG B 1 374 ? 18.601 43.959 100.187 1.00 16.81 374 ARG B O 1
ATOM 11829 N N . ASN B 1 375 ? 19.438 45.379 101.723 1.00 14.17 375 ASN B N 1
ATOM 11830 C CA . ASN B 1 375 ? 20.355 44.416 102.298 1.00 14.95 375 ASN B CA 1
ATOM 11831 C C . ASN B 1 375 ? 19.774 43.624 103.456 1.00 15.12 375 ASN B C 1
ATOM 11832 O O . ASN B 1 375 ? 20.504 42.883 104.125 1.00 16.74 375 ASN B O 1
ATOM 11841 N N . GLY B 1 376 ? 18.476 43.753 103.700 1.00 13.69 376 GLY B N 1
ATOM 11842 C CA . GLY B 1 376 ? 17.834 42.949 104.730 1.00 13.89 376 GLY B CA 1
ATOM 11843 C C . GLY B 1 376 ? 17.914 43.480 106.145 1.00 14.00 376 GLY B C 1
ATOM 11844 O O . GLY B 1 376 ? 17.579 42.767 107.097 1.00 14.85 376 GLY B O 1
ATOM 11848 N N . VAL B 1 377 ? 18.297 44.746 106.277 1.00 14.10 377 VAL B N 1
ATOM 11849 C CA . VAL B 1 377 ? 18.347 45.399 107.582 1.00 13.64 377 VAL B CA 1
ATOM 11850 C C . VAL B 1 377 ? 16.926 45.811 107.944 1.00 12.99 377 VAL B C 1
ATOM 11851 O O . VAL B 1 377 ? 16.107 46.086 107.064 1.00 13.33 377 VAL B O 1
ATOM 11858 N N . ALA B 1 378 ? 16.622 45.857 109.240 1.00 12.61 378 ALA B N 1
ATOM 11859 C CA . ALA B 1 378 ? 15.291 46.207 109.721 1.00 12.30 378 ALA B CA 1
ATOM 11860 C C . ALA B 1 378 ? 15.393 47.178 110.872 1.00 11.65 378 ALA B C 1
ATOM 11861 O O . ALA B 1 378 ? 16.452 47.310 111.475 1.00 12.19 378 ALA B O 1
ATOM 11865 N N . CYS B 1 379 ? 14.288 47.831 111.196 1.00 11.91 379 CYS B N 1
ATOM 11866 C CA . CYS B 1 379 ? 14.297 48.858 112.234 1.00 11.51 379 CYS B CA 1
ATOM 11867 C C . CYS B 1 379 ? 15.020 48.399 113.489 1.00 11.53 379 CYS B C 1
ATOM 11868 O O . CYS B 1 379 ? 15.784 49.175 114.085 1.00 11.79 379 CYS B O 1
ATOM 11875 N N . ALA B 1 380 ? 14.727 47.197 113.952 1.00 11.33 380 ALA B N 1
ATOM 11876 C CA . ALA B 1 380 ? 15.294 46.710 115.205 1.00 11.34 380 ALA B CA 1
ATOM 11877 C C . ALA B 1 380 ? 16.795 46.611 115.207 1.00 11.76 380 ALA B C 1
ATOM 11878 O O . ALA B 1 380 ? 17.409 46.708 116.256 1.00 12.75 380 ALA B O 1
ATOM 11882 N N . ASP B 1 381 ? 17.407 46.403 114.054 1.00 11.90 381 ASP B N 1
ATOM 11883 C CA . ASP B 1 381 ? 18.844 46.297 114.002 1.00 11.98 381 ASP B CA 1
ATOM 11884 C C . ASP B 1 381 ? 19.540 47.571 114.455 1.00 12.05 381 ASP B C 1
ATOM 11885 O O . ASP B 1 381 ? 20.665 47.527 114.968 1.00 12.86 381 ASP B O 1
ATOM 11894 N N . CYS B 1 382 ? 18.875 48.694 114.268 1.00 11.87 382 CYS B N 1
ATOM 11895 C CA . CYS B 1 382 ? 19.406 49.990 114.695 1.00 11.43 382 CYS B CA 1
ATOM 11896 C C . CYS B 1 382 ? 18.775 50.537 115.963 1.00 11.78 382 CYS B C 1
ATOM 11897 O O . CYS B 1 382 ? 19.436 51.248 116.715 1.00 13.47 382 CYS B O 1
ATOM 11904 N N . HIS B 1 383 ? 17.518 50.201 116.221 1.00 11.63 383 HIS B N 1
ATOM 11905 C CA . HIS B 1 383 ? 16.759 50.828 117.288 1.00 11.75 383 HIS B CA 1
ATOM 11906 C C . HIS B 1 383 ? 16.370 49.867 118.422 1.00 12.37 383 HIS B C 1
ATOM 11907 O O . HIS B 1 383 ? 15.936 50.343 119.468 1.00 14.07 383 HIS B O 1
ATOM 11921 N N . MET B 1 384 ? 16.482 48.560 118.204 1.00 13.11 384 MET B N 1
ATOM 11922 C CA . MET B 1 384 ? 16.219 47.520 119.235 1.00 13.84 384 MET B CA 1
ATOM 11923 C C . MET B 1 384 ? 17.229 46.415 119.146 1.00 14.39 384 MET B C 1
ATOM 11924 O O . MET B 1 384 ? 16.875 45.250 118.934 1.00 16.15 384 MET B O 1
ATOM 11935 N N . PRO B 1 385 ? 18.503 46.726 119.224 1.00 13.26 385 PRO B N 1
ATOM 11936 C CA . PRO B 1 385 ? 19.476 45.697 118.972 1.00 14.27 385 PRO B CA 1
ATOM 11937 C C . PRO B 1 385 ? 19.540 44.653 120.099 1.00 13.76 385 PRO B C 1
ATOM 11938 O O . PRO B 1 385 ? 19.127 44.900 121.219 1.00 14.06 385 PRO B O 1
ATOM 11949 N N . LYS B 1 386 ? 20.123 43.516 119.771 1.00 14.24 386 LYS B N 1
ATOM 11950 C CA . LYS B 1 386 ? 20.457 42.548 120.795 1.00 14.56 386 LYS B CA 1
ATOM 11951 C C . LYS B 1 386 ? 21.477 43.142 121.759 1.00 15.05 386 LYS B C 1
ATOM 11952 O O . LYS B 1 386 ? 22.415 43.849 121.363 1.00 15.59 386 LYS B O 1
ATOM 11964 N N . VAL B 1 387 ? 21.324 42.829 123.029 1.00 14.88 387 VAL B N 1
ATOM 11965 C CA . VAL B 1 387 ? 22.310 43.245 124.038 1.00 16.57 387 VAL B CA 1
ATOM 11966 C C A VAL B 1 387 ? 23.498 42.333 124.157 0.50 19.12 387 VAL B C 1
ATOM 11967 C C B VAL B 1 387 ? 23.569 42.376 123.809 0.50 17.68 387 VAL B C 1
ATOM 11968 O O A VAL B 1 387 ? 23.287 41.146 124.421 0.50 21.08 387 VAL B O 1
ATOM 11969 O O B VAL B 1 387 ? 23.528 41.289 123.274 0.50 15.94 387 VAL B O 1
ATOM 11976 N N . GLN B 1 388 ? 24.709 42.932 124.142 1.00 20.05 388 GLN B N 1
ATOM 11977 C CA . GLN B 1 388 ? 25.964 42.199 124.091 1.00 21.67 388 GLN B CA 1
ATOM 11978 C C . GLN B 1 388 ? 26.414 42.065 125.509 1.00 19.70 388 GLN B C 1
ATOM 11979 O O . GLN B 1 388 ? 26.558 43.068 126.193 1.00 23.52 388 GLN B O 1
ATOM 11990 N N . LEU B 1 389 ? 26.602 40.829 125.979 1.00 18.97 389 LEU B N 1
ATOM 11991 C CA . LEU B 1 389 ? 27.053 40.589 127.355 1.00 17.46 389 LEU B CA 1
ATOM 11992 C C . LEU B 1 389 ? 28.310 39.749 127.389 1.00 16.74 389 LEU B C 1
ATOM 11993 O O . LEU B 1 389 ? 28.422 38.729 126.719 1.00 18.01 389 LEU B O 1
ATOM 12003 N N . GLU B 1 390 ? 29.240 40.147 128.242 1.00 14.99 390 GLU B N 1
ATOM 12004 C CA . GLU B 1 390 ? 30.422 39.335 128.486 1.00 15.66 390 GLU B CA 1
ATOM 12005 C C . GLU B 1 390 ? 30.057 37.980 129.019 1.00 15.02 390 GLU B C 1
ATOM 12006 O O . GLU B 1 390 ? 30.641 36.976 128.640 1.00 15.34 390 GLU B O 1
ATOM 12018 N N . ASN B 1 391 ? 29.073 37.958 129.914 1.00 14.55 391 ASN B N 1
ATOM 12019 C CA . ASN B 1 391 ? 28.549 36.701 130.463 1.00 14.70 391 ASN B CA 1
ATOM 12020 C C . ASN B 1 391 ? 27.085 36.881 130.694 1.00 14.74 391 ASN B C 1
ATOM 12021 O O . ASN B 1 391 ? 26.701 37.656 131.548 1.00 16.75 391 ASN B O 1
ATOM 12030 N N . GLY B 1 392 ? 26.262 36.182 129.945 1.00 16.08 392 GLY B N 1
ATOM 12031 C CA . GLY B 1 392 ? 24.833 36.292 130.162 1.00 16.29 392 GLY B CA 1
ATOM 12032 C C . GLY B 1 392 ? 24.013 35.769 129.026 1.00 15.97 392 GLY B C 1
ATOM 12033 O O . GLY B 1 392 ? 24.524 35.393 127.996 1.00 17.69 392 GLY B O 1
ATOM 12037 N N . LYS B 1 393 ? 22.722 35.690 129.291 1.00 15.00 393 LYS B N 1
ATOM 12038 C CA . LYS B 1 393 ? 21.717 35.288 128.326 1.00 15.70 393 LYS B CA 1
ATOM 12039 C C . LYS B 1 393 ? 21.328 36.512 127.510 1.00 15.07 393 LYS B C 1
ATOM 12040 O O . LYS B 1 393 ? 20.838 37.485 128.049 1.00 16.01 393 LYS B O 1
ATOM 12056 N N . VAL B 1 394 ? 21.538 36.444 126.206 1.00 15.32 394 VAL B N 1
ATOM 12057 C CA . VAL B 1 394 ? 21.219 37.552 125.328 1.00 15.91 394 VAL B CA 1
ATOM 12058 C C . VAL B 1 394 ? 19.706 37.744 125.272 1.00 15.42 394 VAL B C 1
ATOM 12059 O O . VAL B 1 394 ? 18.940 36.785 125.320 1.00 16.35 394 VAL B O 1
ATOM 12066 N N . TYR B 1 395 ? 19.295 39.000 125.161 1.00 14.59 395 TYR B N 1
ATOM 12067 C CA . TYR B 1 395 ? 17.919 39.369 124.915 1.00 14.07 395 TYR B CA 1
ATOM 12068 C C . TYR B 1 395 ? 17.945 40.599 124.010 1.00 13.66 395 TYR B C 1
ATOM 12069 O O . TYR B 1 395 ? 18.995 41.214 123.790 1.00 14.15 395 TYR B O 1
ATOM 12086 N N . THR B 1 396 ? 16.782 40.935 123.476 1.00 12.65 396 THR B N 1
ATOM 12087 C CA . THR B 1 396 ? 16.607 42.076 122.598 1.00 12.87 396 THR B CA 1
ATOM 12088 C C . THR B 1 396 ? 16.270 43.302 123.421 1.00 13.00 396 THR B C 1
ATOM 12089 O O . THR B 1 396 ? 15.330 43.302 124.191 1.00 12.94 396 THR B O 1
ATOM 12096 N N . SER B 1 397 ? 17.069 44.366 123.270 1.00 13.19 397 SER B N 1
ATOM 12097 C CA . SER B 1 397 ? 16.726 45.611 123.935 1.00 13.42 397 SER B CA 1
ATOM 12098 C C . SER B 1 397 ? 15.388 46.129 123.414 1.00 12.84 397 SER B C 1
ATOM 12099 O O . SER B 1 397 ? 15.204 46.199 122.204 1.00 15.15 397 SER B O 1
ATOM 12106 N N . HIS B 1 398 ? 14.484 46.477 124.321 1.00 12.21 398 HIS B N 1
ATOM 12107 C CA . HIS B 1 398 ? 13.225 47.085 123.956 1.00 11.37 398 HIS B CA 1
ATOM 12108 C C . HIS B 1 398 ? 13.193 48.573 124.246 1.00 11.70 398 HIS B C 1
ATOM 12109 O O . HIS B 1 398 ? 12.136 49.192 124.256 1.00 12.26 398 HIS B O 1
ATOM 12123 N N . SER B 1 399 ? 14.362 49.183 124.447 1.00 12.80 399 SER B N 1
ATOM 12124 C CA . SER B 1 399 ? 14.434 50.629 124.542 1.00 12.89 399 SER B CA 1
ATOM 12125 C C . SER B 1 399 ? 14.588 51.185 123.154 1.00 12.91 399 SER B C 1
ATOM 12126 O O . SER B 1 399 ? 15.688 51.308 122.636 1.00 14.14 399 SER B O 1
ATOM 12133 N N . GLN B 1 400 ? 13.474 51.511 122.521 1.00 12.11 400 GLN B N 1
ATOM 12134 C CA . GLN B 1 400 ? 13.499 52.000 121.141 1.00 11.83 400 GLN B CA 1
ATOM 12135 C C . GLN B 1 400 ? 13.983 53.429 121.144 1.00 12.01 400 GLN B C 1
ATOM 12136 O O . GLN B 1 400 ? 13.337 54.325 121.681 1.00 13.48 400 GLN B O 1
ATOM 12148 N N . ARG B 1 401 ? 15.170 53.629 120.596 1.00 11.16 401 ARG B N 1
ATOM 12149 C CA . ARG B 1 401 ? 15.828 54.927 120.676 1.00 11.13 401 ARG B CA 1
ATOM 12150 C C . ARG B 1 401 ? 16.870 55.021 119.590 1.00 10.78 401 ARG B C 1
ATOM 12151 O O . ARG B 1 401 ? 17.176 54.066 118.884 1.00 10.88 401 ARG B O 1
ATOM 12172 N N . THR B 1 402 ? 17.464 56.193 119.500 1.00 10.90 402 THR B N 1
ATOM 12173 C CA . THR B 1 402 ? 18.514 56.435 118.528 1.00 10.83 402 THR B CA 1
ATOM 12174 C C . THR B 1 402 ? 19.679 55.463 118.712 1.00 11.23 402 THR B C 1
ATOM 12175 O O . THR B 1 402 ? 20.112 55.198 119.842 1.00 11.49 402 THR B O 1
ATOM 12182 N N . PRO B 1 403 ? 20.255 54.982 117.602 1.00 11.22 403 PRO B N 1
ATOM 12183 C CA . PRO B 1 403 ? 21.427 54.122 117.706 1.00 11.10 403 PRO B CA 1
ATOM 12184 C C . PRO B 1 403 ? 22.647 54.815 118.276 1.00 11.45 403 PRO B C 1
ATOM 12185 O O . PRO B 1 403 ? 23.598 54.133 118.654 1.00 12.04 403 PRO B O 1
ATOM 12196 N N . ARG B 1 404 ? 22.630 56.141 118.356 1.00 11.94 404 ARG B N 1
ATOM 12197 C CA . ARG B 1 404 ? 23.765 56.841 118.957 1.00 12.57 404 ARG B CA 1
ATOM 12198 C C . ARG B 1 404 ? 24.046 56.371 120.372 1.00 12.75 404 ARG B C 1
ATOM 12199 O O . ARG B 1 404 ? 25.165 56.490 120.870 1.00 13.80 404 ARG B O 1
ATOM 12220 N N . ASP B 1 405 ? 23.042 55.839 121.062 1.00 12.62 405 ASP B N 1
ATOM 12221 C CA . ASP B 1 405 ? 23.221 55.414 122.439 1.00 12.84 405 ASP B CA 1
ATOM 12222 C C . ASP B 1 405 ? 23.801 54.026 122.580 1.00 14.07 405 ASP B C 1
ATOM 12223 O O . ASP B 1 405 ? 24.111 53.587 123.706 1.00 15.72 405 ASP B O 1
ATOM 12232 N N . MET B 1 406 ? 23.899 53.296 121.467 1.00 13.30 406 MET B N 1
ATOM 12233 C CA . MET B 1 406 ? 24.369 51.918 121.499 1.00 13.86 406 MET B CA 1
ATOM 12234 C C . MET B 1 406 ? 25.050 51.540 120.202 1.00 13.12 406 MET B C 1
ATOM 12235 O O . MET B 1 406 ? 24.727 50.581 119.524 1.00 13.74 406 MET B O 1
ATOM 12246 N N . MET B 1 407 ? 26.039 52.338 119.863 1.00 12.73 407 MET B N 1
ATOM 12247 C CA . MET B 1 407 ? 26.673 52.211 118.566 1.00 12.86 407 MET B CA 1
ATOM 12248 C C . MET B 1 407 ? 27.370 50.862 118.372 1.00 13.48 407 MET B C 1
ATOM 12249 O O . MET B 1 407 ? 27.364 50.317 117.263 1.00 14.21 407 MET B O 1
ATOM 12260 N N . GLY B 1 408 ? 27.939 50.299 119.443 1.00 14.07 408 GLY B N 1
ATOM 12261 C CA . GLY B 1 408 ? 28.559 48.989 119.358 1.00 14.97 408 GLY B CA 1
ATOM 12262 C C . GLY B 1 408 ? 27.568 47.901 119.000 1.00 15.65 408 GLY B C 1
ATOM 12263 O O . GLY B 1 408 ? 27.909 46.946 118.308 1.00 17.92 408 GLY B O 1
ATOM 12267 N N . GLN B 1 409 ? 26.369 48.016 119.531 1.00 15.47 409 GLN B N 1
ATOM 12268 C CA . GLN B 1 409 ? 25.308 47.017 119.326 1.00 16.37 409 GLN B CA 1
ATOM 12269 C C . GLN B 1 409 ? 24.586 47.228 118.019 1.00 15.60 409 GLN B C 1
ATOM 12270 O O . GLN B 1 409 ? 24.015 46.270 117.482 1.00 16.70 409 GLN B O 1
ATOM 12282 N N . ALA B 1 410 ? 24.572 48.478 117.525 1.00 14.00 410 ALA B N 1
ATOM 12283 C CA . ALA B 1 410 ? 23.865 48.883 116.321 1.00 14.40 410 ALA B CA 1
ATOM 12284 C C . ALA B 1 410 ? 24.905 48.986 115.187 1.00 14.38 410 ALA B C 1
ATOM 12285 O O . ALA B 1 410 ? 25.444 47.969 114.733 1.00 15.61 410 ALA B O 1
ATOM 12289 N N . CYS B 1 411 ? 25.238 50.192 114.739 1.00 14.42 411 CYS B N 1
ATOM 12290 C CA . CYS B 1 411 ? 26.007 50.382 113.517 1.00 14.32 411 CYS B CA 1
ATOM 12291 C C . CYS B 1 411 ? 27.286 49.580 113.464 1.00 14.51 411 CYS B C 1
ATOM 12292 O O . CYS B 1 411 ? 27.610 48.996 112.420 1.00 15.22 411 CYS B O 1
ATOM 12299 N N . LEU B 1 412 ? 28.062 49.597 114.556 1.00 14.31 412 LEU B N 1
ATOM 12300 C CA . LEU B 1 412 ? 29.410 49.033 114.530 1.00 15.28 412 LEU B CA 1
ATOM 12301 C C . LEU B 1 412 ? 29.378 47.531 114.532 1.00 17.34 412 LEU B C 1
ATOM 12302 O O . LEU B 1 412 ? 30.371 46.907 114.196 1.00 18.67 412 LEU B O 1
ATOM 12312 N N . ASN B 1 413 ? 28.233 46.952 114.888 1.00 17.68 413 ASN B N 1
ATOM 12313 C CA . ASN B 1 413 ? 28.084 45.510 114.815 1.00 18.83 413 ASN B CA 1
ATOM 12314 C C . ASN B 1 413 ? 28.120 45.025 113.365 1.00 19.39 413 ASN B C 1
ATOM 12315 O O . ASN B 1 413 ? 28.527 43.893 113.116 1.00 21.49 413 ASN B O 1
ATOM 12324 N N . CYS B 1 414 ? 27.736 45.875 112.409 1.00 18.25 414 CYS B N 1
ATOM 12325 C CA . CYS B 1 414 ? 27.825 45.573 110.981 1.00 18.03 414 CYS B CA 1
ATOM 12326 C C . CYS B 1 414 ? 28.992 46.259 110.278 1.00 18.49 414 CYS B C 1
ATOM 12327 O O . CYS B 1 414 ? 29.570 45.716 109.362 1.00 22.55 414 CYS B O 1
ATOM 12334 N N . HIS B 1 415 ? 29.358 47.440 110.723 1.00 16.68 415 HIS B N 1
ATOM 12335 C CA . HIS B 1 415 ? 30.363 48.268 110.052 1.00 16.57 415 HIS B CA 1
ATOM 12336 C C . HIS B 1 415 ? 31.672 48.235 110.846 1.00 19.04 415 HIS B C 1
ATOM 12337 O O . HIS B 1 415 ? 32.046 49.177 111.529 1.00 18.19 415 HIS B O 1
ATOM 12351 N N . ALA B 1 416 ? 32.352 47.100 110.720 1.00 21.65 416 ALA B N 1
ATOM 12352 C CA . ALA B 1 416 ? 33.654 46.849 111.345 1.00 23.25 416 ALA B CA 1
ATOM 12353 C C . ALA B 1 416 ? 34.768 47.814 110.918 1.00 22.94 416 ALA B C 1
ATOM 12354 O O . ALA B 1 416 ? 35.780 47.955 111.609 1.00 26.02 416 ALA B O 1
ATOM 12358 N N . GLU B 1 417 ? 34.610 48.448 109.776 1.00 23.25 417 GLU B N 1
ATOM 12359 C CA . GLU B 1 417 ? 35.611 49.364 109.228 1.00 23.09 417 GLU B CA 1
ATOM 12360 C C . GLU B 1 417 ? 35.597 50.743 109.879 1.00 21.02 417 GLU B C 1
ATOM 12361 O O . GLU B 1 417 ? 36.442 51.596 109.557 1.00 22.64 417 GLU B O 1
ATOM 12373 N N . TRP B 1 418 ? 34.629 50.988 110.764 1.00 17.02 418 TRP B N 1
ATOM 12374 C CA . TRP B 1 418 ? 34.442 52.300 111.342 1.00 15.19 418 TRP B CA 1
ATOM 12375 C C . TRP B 1 418 ? 34.628 52.304 112.842 1.00 14.70 418 TRP B C 1
ATOM 12376 O O . TRP B 1 418 ? 34.250 51.357 113.533 1.00 15.62 418 TRP B O 1
ATOM 12397 N N . THR B 1 419 ? 35.159 53.404 113.354 1.00 13.56 419 THR B N 1
ATOM 12398 C CA . THR B 1 419 ? 35.043 53.749 114.750 1.00 13.63 419 THR B CA 1
ATOM 12399 C C . THR B 1 419 ? 33.659 54.392 114.983 1.00 13.00 419 THR B C 1
ATOM 12400 O O . THR B 1 419 ? 32.950 54.783 114.059 1.00 12.50 419 THR B O 1
ATOM 12407 N N . GLU B 1 420 ? 33.290 54.516 116.243 1.00 12.67 420 GLU B N 1
ATOM 12408 C CA . GLU B 1 420 ? 32.055 55.175 116.606 1.00 12.71 420 GLU B CA 1
ATOM 12409 C C . GLU B 1 420 ? 32.008 56.575 116.014 1.00 12.38 420 GLU B C 1
ATOM 12410 O O . GLU B 1 420 ? 30.999 56.965 115.425 1.00 12.74 420 GLU B O 1
ATOM 12422 N N . ASP B 1 421 ? 33.068 57.354 116.169 1.00 12.18 421 ASP B N 1
ATOM 12423 C CA . ASP B 1 421 ? 33.059 58.722 115.656 1.00 12.80 421 ASP B CA 1
ATOM 12424 C C . ASP B 1 421 ? 32.876 58.754 114.149 1.00 12.01 421 ASP B C 1
ATOM 12425 O O . ASP B 1 421 ? 32.200 59.643 113.627 1.00 12.20 421 ASP B O 1
ATOM 12434 N N . GLN B 1 422 ? 33.472 57.814 113.422 1.00 12.33 422 GLN B N 1
ATOM 12435 C CA . GLN B 1 422 ? 33.272 57.765 111.983 1.00 12.10 422 GLN B CA 1
ATOM 12436 C C . GLN B 1 422 ? 31.835 57.463 111.601 1.00 11.86 422 GLN B C 1
ATOM 12437 O O . GLN B 1 422 ? 31.283 58.070 110.684 1.00 11.78 422 GLN B O 1
ATOM 12449 N N . ALA B 1 423 ? 31.214 56.512 112.292 1.00 11.63 423 ALA B N 1
ATOM 12450 C CA . ALA B 1 423 ? 29.815 56.185 111.997 1.00 12.36 423 ALA B CA 1
ATOM 12451 C C . ALA B 1 423 ? 28.901 57.358 112.300 1.00 11.54 423 ALA B C 1
ATOM 12452 O O . ALA B 1 423 ? 27.997 57.669 111.534 1.00 11.87 423 ALA B O 1
ATOM 12456 N N . LEU B 1 424 ? 29.153 58.038 113.414 1.00 10.96 424 LEU B N 1
ATOM 12457 C CA . LEU B 1 424 ? 28.375 59.234 113.761 1.00 11.24 424 LEU B CA 1
ATOM 12458 C C . LEU B 1 424 ? 28.517 60.301 112.701 1.00 10.86 424 LEU B C 1
ATOM 12459 O O . LEU B 1 424 ? 27.563 60.994 112.337 1.00 11.66 424 LEU B O 1
ATOM 12469 N N . TYR B 1 425 ? 29.735 60.444 112.206 1.00 11.06 425 TYR B N 1
ATOM 12470 C CA . TYR B 1 425 ? 30.031 61.442 111.165 1.00 11.01 425 TYR B CA 1
ATOM 12471 C C . TYR B 1 425 ? 29.247 61.165 109.884 1.00 10.87 425 TYR B C 1
ATOM 12472 O O . TYR B 1 425 ? 28.738 62.097 109.231 1.00 12.35 425 TYR B O 1
ATOM 12489 N N . ALA B 1 426 ? 29.146 59.899 109.501 1.00 11.20 426 ALA B N 1
ATOM 12490 C CA . ALA B 1 426 ? 28.337 59.513 108.353 1.00 11.44 426 ALA B CA 1
ATOM 12491 C C . ALA B 1 426 ? 26.868 59.830 108.546 1.00 11.33 426 ALA B C 1
ATOM 12492 O O . ALA B 1 426 ? 26.198 60.300 107.613 1.00 12.64 426 ALA B O 1
ATOM 12496 N N . ILE B 1 427 ? 26.338 59.600 109.745 1.00 11.24 427 ILE B N 1
ATOM 12497 C CA . ILE B 1 427 ? 24.965 59.995 110.048 1.00 11.14 427 ILE B CA 1
ATOM 12498 C C . ILE B 1 427 ? 24.807 61.483 109.861 1.00 11.11 427 ILE B C 1
ATOM 12499 O O . ILE B 1 427 ? 23.888 61.959 109.197 1.00 11.93 427 ILE B O 1
ATOM 12509 N N . ASP B 1 428 ? 25.692 62.235 110.478 1.00 11.76 428 ASP B N 1
ATOM 12510 C CA . ASP B 1 428 ? 25.579 63.684 110.468 1.00 11.86 428 ASP B CA 1
ATOM 12511 C C . ASP B 1 428 ? 25.749 64.291 109.089 1.00 11.55 428 ASP B C 1
ATOM 12512 O O . ASP B 1 428 ? 25.087 65.268 108.772 1.00 11.51 428 ASP B O 1
ATOM 12521 N N . TYR B 1 429 ? 26.570 63.697 108.248 1.00 11.51 429 TYR B N 1
ATOM 12522 C CA . TYR B 1 429 ? 26.699 64.190 106.884 1.00 11.74 429 TYR B CA 1
ATOM 12523 C C . TYR B 1 429 ? 25.321 64.169 106.220 1.00 11.67 429 TYR B C 1
ATOM 12524 O O . TYR B 1 429 ? 24.898 65.141 105.591 1.00 11.93 429 TYR B O 1
ATOM 12541 N N . ILE B 1 430 ? 24.635 63.025 106.311 1.00 11.36 430 ILE B N 1
ATOM 12542 C CA . ILE B 1 430 ? 23.327 62.899 105.702 1.00 11.52 430 ILE B CA 1
ATOM 12543 C C . ILE B 1 430 ? 22.298 63.833 106.325 1.00 11.39 430 ILE B C 1
ATOM 12544 O O . ILE B 1 430 ? 21.538 64.513 105.617 1.00 11.42 430 ILE B O 1
ATOM 12554 N N . LYS B 1 431 ? 22.246 63.894 107.647 1.00 10.89 431 LYS B N 1
ATOM 12555 C CA . LYS B 1 431 ? 21.249 64.710 108.307 1.00 11.04 431 LYS B CA 1
ATOM 12556 C C . LYS B 1 431 ? 21.489 66.175 108.039 1.00 11.50 431 LYS B C 1
ATOM 12557 O O . LYS B 1 431 ? 20.554 66.946 107.844 1.00 12.06 431 LYS B O 1
ATOM 12573 N N . ASN B 1 432 ? 22.749 66.582 108.042 1.00 11.10 432 ASN B N 1
ATOM 12574 C CA . ASN B 1 432 ? 23.067 67.996 107.801 1.00 11.21 432 ASN B CA 1
ATOM 12575 C C . ASN B 1 432 ? 22.695 68.387 106.392 1.00 10.86 432 ASN B C 1
ATOM 12576 O O . ASN B 1 432 ? 22.092 69.443 106.168 1.00 11.79 432 ASN B O 1
ATOM 12585 N N . TYR B 1 433 ? 23.020 67.524 105.436 1.00 11.02 433 TYR B N 1
ATOM 12586 C CA . TYR B 1 433 ? 22.678 67.823 104.040 1.00 11.31 433 TYR B CA 1
ATOM 12587 C C . TYR B 1 433 ? 21.165 67.902 103.848 1.00 11.43 433 TYR B C 1
ATOM 12588 O O . TYR B 1 433 ? 20.628 68.804 103.217 1.00 11.94 433 TYR B O 1
ATOM 12605 N N . THR B 1 434 ? 20.464 66.918 104.395 1.00 11.44 434 THR B N 1
ATOM 12606 C CA . THR B 1 434 ? 19.017 66.836 104.268 1.00 11.48 434 THR B CA 1
ATOM 12607 C C . THR B 1 434 ? 18.351 68.017 104.942 1.00 11.26 434 THR B C 1
ATOM 12608 O O . THR B 1 434 ? 17.482 68.654 104.358 1.00 11.85 434 THR B O 1
ATOM 12615 N N . HIS B 1 435 ? 18.786 68.363 106.157 1.00 10.96 435 HIS B N 1
ATOM 12616 C CA . HIS B 1 435 ? 18.199 69.483 106.862 1.00 11.14 435 HIS B CA 1
ATOM 12617 C C . HIS B 1 435 ? 18.415 70.781 106.079 1.00 10.92 435 HIS B C 1
ATOM 12618 O O . HIS B 1 435 ? 17.520 71.634 106.034 1.00 11.29 435 HIS B O 1
ATOM 12631 N N . GLY B 1 436 ? 19.573 70.962 105.456 1.00 11.38 436 GLY B N 1
ATOM 12632 C CA . GLY B 1 436 ? 19.805 72.140 104.626 1.00 12.03 436 GLY B CA 1
ATOM 12633 C C . GLY B 1 436 ? 18.780 72.255 103.512 1.00 11.50 436 GLY B C 1
ATOM 12634 O O . GLY B 1 436 ? 18.290 73.333 103.199 1.00 12.45 436 GLY B O 1
ATOM 12638 N N . LYS B 1 437 ? 18.463 71.125 102.889 1.00 11.55 437 LYS B N 1
ATOM 12639 C CA . LYS B 1 437 ? 17.460 71.122 101.812 1.00 11.60 437 LYS B CA 1
ATOM 12640 C C . LYS B 1 437 ? 16.052 71.312 102.329 1.00 11.89 437 LYS B C 1
ATOM 12641 O O . LYS B 1 437 ? 15.228 71.910 101.646 1.00 12.49 437 LYS B O 1
ATOM 12657 N N . ILE B 1 438 ? 15.741 70.832 103.530 1.00 11.66 438 ILE B N 1
ATOM 12658 C CA . ILE B 1 438 ? 14.466 71.128 104.176 1.00 11.58 438 ILE B CA 1
ATOM 12659 C C . ILE B 1 438 ? 14.333 72.612 104.381 1.00 11.66 438 ILE B C 1
ATOM 12660 O O . ILE B 1 438 ? 13.329 73.230 104.025 1.00 12.21 438 ILE B O 1
ATOM 12670 N N . VAL B 1 439 ? 15.372 73.235 104.923 1.00 11.74 439 VAL B N 1
ATOM 12671 C CA . VAL B 1 439 ? 15.322 74.669 105.173 1.00 11.85 439 VAL B CA 1
ATOM 12672 C C . VAL B 1 439 ? 15.160 75.445 103.856 1.00 12.33 439 VAL B C 1
ATOM 12673 O O . VAL B 1 439 ? 14.345 76.366 103.768 1.00 13.19 439 VAL B O 1
ATOM 12680 N N . LYS B 1 440 ? 15.897 75.064 102.826 1.00 11.95 440 LYS B N 1
ATOM 12681 C CA . LYS B 1 440 ? 15.754 75.746 101.532 1.00 12.78 440 LYS B CA 1
ATOM 12682 C C . LYS B 1 440 ? 14.379 75.527 100.943 1.00 12.32 440 LYS B C 1
ATOM 12683 O O . LYS B 1 440 ? 13.791 76.436 100.358 1.00 13.04 440 LYS B O 1
ATOM 12699 N N . SER B 1 441 ? 13.832 74.318 101.091 1.00 11.87 441 SER B N 1
ATOM 12700 C CA . SER B 1 441 ? 12.519 74.050 100.610 1.00 12.34 441 SER B CA 1
ATOM 12701 C C . SER B 1 441 ? 11.504 74.948 101.305 1.00 12.33 441 SER B C 1
ATOM 12702 O O . SER B 1 441 ? 10.558 75.436 100.678 1.00 12.83 441 SER B O 1
ATOM 12709 N N . GLU B 1 442 ? 11.658 75.155 102.606 1.00 12.26 442 GLU B N 1
ATOM 12710 C CA . GLU B 1 442 ? 10.774 76.028 103.353 1.00 12.37 442 GLU B CA 1
ATOM 12711 C C . GLU B 1 442 ? 10.910 77.465 102.919 1.00 12.95 442 GLU B C 1
ATOM 12712 O O . GLU B 1 442 ? 9.908 78.188 102.814 1.00 13.38 442 GLU B O 1
ATOM 12724 N N . TYR B 1 443 ? 12.130 77.896 102.630 1.00 12.46 443 TYR B N 1
ATOM 12725 C CA . TYR B 1 443 ? 12.378 79.251 102.150 1.00 12.88 443 TYR B CA 1
ATOM 12726 C C . TYR B 1 443 ? 11.543 79.498 100.887 1.00 12.72 443 TYR B C 1
ATOM 12727 O O . TYR B 1 443 ? 10.875 80.534 100.753 1.00 13.53 443 TYR B O 1
ATOM 12744 N N . TRP B 1 444 ? 11.626 78.583 99.938 1.00 13.33 444 TRP B N 1
ATOM 12745 C CA . TRP B 1 444 ? 10.920 78.735 98.664 1.00 13.73 444 TRP B CA 1
ATOM 12746 C C . TRP B 1 444 ? 9.400 78.587 98.816 1.00 13.92 444 TRP B C 1
ATOM 12747 O O . TRP B 1 444 ? 8.631 79.338 98.188 1.00 14.65 444 TRP B O 1
ATOM 12768 N N . LEU B 1 445 ? 8.945 77.653 99.653 1.00 13.64 445 LEU B N 1
ATOM 12769 C CA . LEU B 1 445 ? 7.514 77.558 99.955 1.00 13.70 445 LEU B CA 1
ATOM 12770 C C . LEU B 1 445 ? 7.007 78.868 100.544 1.00 13.91 445 LEU B C 1
ATOM 12771 O O . LEU B 1 445 ? 5.947 79.354 100.172 1.00 14.57 445 LEU B O 1
ATOM 12781 N N . ALA B 1 446 ? 7.741 79.437 101.497 1.00 13.93 446 ALA B N 1
ATOM 12782 C CA . ALA B 1 446 ? 7.317 80.655 102.156 1.00 14.19 446 ALA B CA 1
ATOM 12783 C C . ALA B 1 446 ? 7.274 81.810 101.162 1.00 14.13 446 ALA B C 1
ATOM 12784 O O . ALA B 1 446 ? 6.382 82.656 101.236 1.00 15.37 446 ALA B O 1
ATOM 12788 N N . LYS B 1 447 ? 8.233 81.853 100.260 1.00 14.90 447 LYS B N 1
ATOM 12789 C CA . LYS B 1 447 ? 8.307 82.910 99.246 1.00 15.50 447 LYS B CA 1
ATOM 12790 C C . LYS B 1 447 ? 7.051 82.821 98.379 1.00 15.73 447 LYS B C 1
ATOM 12791 O O . LYS B 1 447 ? 6.409 83.824 98.057 1.00 16.74 447 LYS B O 1
ATOM 12807 N N . MET B 1 448 ? 6.722 81.615 97.950 1.00 15.52 448 MET B N 1
ATOM 12808 C CA . MET B 1 448 ? 5.518 81.406 97.169 1.00 15.67 448 MET B CA 1
ATOM 12809 C C . MET B 1 448 ? 4.263 81.793 97.953 1.00 15.37 448 MET B C 1
ATOM 12810 O O . MET B 1 448 ? 3.385 82.509 97.452 1.00 16.33 448 MET B O 1
ATOM 12821 N N . ILE B 1 449 ? 4.130 81.288 99.173 1.00 14.73 449 ILE B N 1
ATOM 12822 C CA . ILE B 1 449 ? 2.959 81.581 99.993 1.00 14.86 449 ILE B CA 1
ATOM 12823 C C . ILE B 1 449 ? 2.748 83.078 100.127 1.00 15.82 449 ILE B C 1
ATOM 12824 O O . ILE B 1 449 ? 1.630 83.568 99.973 1.00 17.03 449 ILE B O 1
ATOM 12834 N N . ASP B 1 450 ? 3.816 83.818 100.378 1.00 16.11 450 ASP B N 1
ATOM 12835 C CA . ASP B 1 450 ? 3.720 85.260 100.592 1.00 16.86 450 ASP B CA 1
ATOM 12836 C C . ASP B 1 450 ? 3.311 86.015 99.332 1.00 16.87 450 ASP B C 1
ATOM 12837 O O . ASP B 1 450 ? 2.852 87.157 99.424 1.00 18.62 450 ASP B O 1
ATOM 12846 N N . LEU B 1 451 ? 3.475 85.404 98.172 1.00 16.37 451 LEU B N 1
ATOM 12847 C CA . LEU B 1 451 ? 3.012 86.021 96.923 1.00 17.14 451 LEU B CA 1
ATOM 12848 C C . LEU B 1 451 ? 1.518 85.904 96.743 1.00 17.39 451 LEU B C 1
ATOM 12849 O O . LEU B 1 451 ? 0.957 86.660 95.942 1.00 18.17 451 LEU B O 1
ATOM 12859 N N . PHE B 1 452 ? 0.849 84.980 97.419 1.00 17.27 452 PHE B N 1
ATOM 12860 C CA . PHE B 1 452 ? -0.591 84.818 97.212 1.00 17.63 452 PHE B CA 1
ATOM 12861 C C . PHE B 1 452 ? -1.388 86.064 97.583 1.00 17.81 452 PHE B C 1
ATOM 12862 O O . PHE B 1 452 ? -2.207 86.518 96.776 1.00 18.76 452 PHE B O 1
ATOM 12879 N N . PRO B 1 453 ? -1.165 86.642 98.777 1.00 17.68 453 PRO B N 1
ATOM 12880 C CA . PRO B 1 453 ? -1.886 87.880 99.100 1.00 18.76 453 PRO B CA 1
ATOM 12881 C C . PRO B 1 453 ? -1.564 89.030 98.152 1.00 18.97 453 PRO B C 1
ATOM 12882 O O . PRO B 1 453 ? -2.450 89.811 97.798 1.00 20.06 453 PRO B O 1
ATOM 12893 N N . VAL B 1 454 ? -0.322 89.144 97.724 1.00 18.69 454 VAL B N 1
ATOM 12894 C CA . VAL B 1 454 ? 0.078 90.202 96.800 1.00 19.33 454 VAL B CA 1
ATOM 12895 C C . VAL B 1 454 ? -0.667 90.012 95.484 1.00 19.48 454 VAL B C 1
ATOM 12896 O O . VAL B 1 454 ? -1.189 90.978 94.904 1.00 21.03 454 VAL B O 1
ATOM 12903 N N . ALA B 1 455 ? -0.724 88.776 95.004 1.00 19.11 455 ALA B N 1
ATOM 12904 C CA . ALA B 1 455 ? -1.390 88.438 93.749 1.00 20.55 455 ALA B CA 1
ATOM 12905 C C . ALA B 1 455 ? -2.862 88.737 93.839 1.00 21.75 455 ALA B C 1
ATOM 12906 O O . ALA B 1 455 ? -3.453 89.308 92.908 1.00 21.62 455 ALA B O 1
ATOM 12910 N N . LYS B 1 456 ? -3.482 88.377 94.949 1.00 22.45 456 LYS B N 1
ATOM 12911 C CA . LYS B 1 456 ? -4.911 88.673 95.160 1.00 24.99 456 LYS B CA 1
ATOM 12912 C C . LYS B 1 456 ? -5.191 90.156 95.152 1.00 25.04 456 LYS B C 1
ATOM 12913 O O . LYS B 1 456 ? -6.125 90.603 94.459 1.00 25.38 456 LYS B O 1
ATOM 12929 N N . ARG B 1 457 ? -4.407 90.949 95.866 1.00 25.63 457 ARG B N 1
ATOM 12930 C CA . ARG B 1 457 ? -4.558 92.405 95.847 1.00 26.75 457 ARG B CA 1
ATOM 12931 C C . ARG B 1 457 ? -4.302 93.008 94.475 1.00 26.92 457 ARG B C 1
ATOM 12932 O O . ARG B 1 457 ? -4.887 94.044 94.146 1.00 28.25 457 ARG B O 1
ATOM 12953 N N . ALA B 1 458 ? -3.433 92.393 93.686 1.00 26.28 458 ALA B N 1
ATOM 12954 C CA . ALA B 1 458 ? -3.077 92.884 92.355 1.00 26.44 458 ALA B CA 1
ATOM 12955 C C . ALA B 1 458 ? -4.165 92.545 91.325 1.00 26.05 458 ALA B C 1
ATOM 12956 O O . ALA B 1 458 ? -4.105 93.029 90.185 1.00 27.45 458 ALA B O 1
ATOM 12960 N N . GLY B 1 459 ? -5.111 91.695 91.703 1.00 25.00 459 GLY B N 1
ATOM 12961 C CA . GLY B 1 459 ? -6.172 91.207 90.789 1.00 25.23 459 GLY B CA 1
ATOM 12962 C C . GLY B 1 459 ? -5.770 90.103 89.833 1.00 24.97 459 GLY B C 1
ATOM 12963 O O . GLY B 1 459 ? -6.395 89.912 88.790 1.00 25.88 459 GLY B O 1
ATOM 12967 N N . VAL B 1 460 ? -4.775 89.301 90.206 1.00 23.78 460 VAL B N 1
ATOM 12968 C CA . VAL B 1 460 ? -4.371 88.169 89.413 1.00 23.12 460 VAL B CA 1
ATOM 12969 C C . VAL B 1 460 ? -5.559 87.216 89.296 1.00 23.62 460 VAL B C 1
ATOM 12970 O O . VAL B 1 460 ? -6.356 87.074 90.226 1.00 23.94 460 VAL B O 1
ATOM 12977 N N . SER B 1 461 ? -5.679 86.565 88.146 1.00 24.38 461 SER B N 1
ATOM 12978 C CA . SER B 1 461 ? -6.838 85.756 87.858 1.00 25.22 461 SER B CA 1
ATOM 12979 C C . SER B 1 461 ? -6.913 84.516 88.710 1.00 24.98 461 SER B C 1
ATOM 12980 O O . SER B 1 461 ? -5.888 83.987 89.153 1.00 24.67 461 SER B O 1
ATOM 12987 N N . GLU B 1 462 ? -8.125 84.041 88.933 1.00 24.86 462 GLU B N 1
ATOM 12988 C CA . GLU B 1 462 ? -8.359 82.78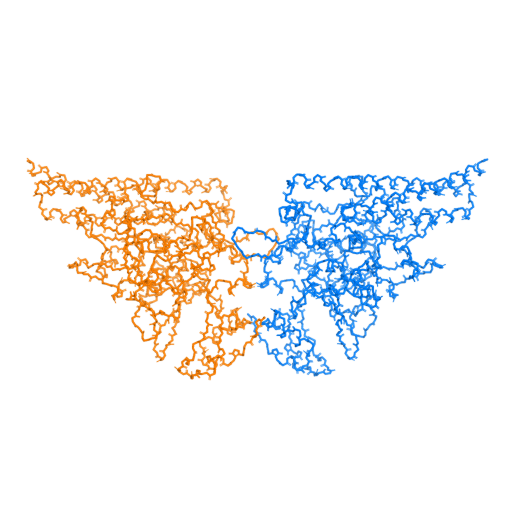9 89.643 1.00 24.89 462 GLU B CA 1
ATOM 12989 C C . GLU B 1 462 ? -7.714 81.596 88.941 1.00 24.89 462 GLU B C 1
ATOM 12990 O O . GLU B 1 462 ? -7.230 80.671 89.604 1.00 24.10 462 GLU B O 1
ATOM 13002 N N . ASP B 1 463 ? -7.690 81.599 87.614 1.00 24.53 463 ASP B N 1
ATOM 13003 C CA . ASP B 1 463 ? -7.033 80.559 86.854 1.00 25.17 463 ASP B CA 1
ATOM 13004 C C . ASP B 1 463 ? -5.539 80.466 87.219 1.00 23.96 463 ASP B C 1
ATOM 13005 O O . ASP B 1 463 ? -5.021 79.356 87.409 1.00 23.52 463 ASP B O 1
ATOM 13014 N N . VAL B 1 464 ? -4.870 81.607 87.307 1.00 22.58 464 VAL B N 1
ATOM 13015 C CA . VAL B 1 464 ? -3.444 81.629 87.668 1.00 21.90 464 VAL B CA 1
ATOM 13016 C C . VAL B 1 464 ? -3.288 81.184 89.123 1.00 20.62 464 VAL B C 1
ATOM 13017 O O . VAL B 1 464 ? -2.387 80.392 89.440 1.00 20.65 464 VAL B O 1
ATOM 13024 N N . LEU B 1 465 ? -4.154 81.653 90.005 1.00 19.52 465 LEU B N 1
ATOM 13025 C CA . LEU B 1 465 ? -4.054 81.246 91.410 1.00 19.11 465 LEU B CA 1
ATOM 13026 C C . LEU B 1 465 ? -4.284 79.753 91.535 1.00 19.03 465 LEU B C 1
ATOM 13027 O O . LEU B 1 465 ? -3.577 79.092 92.303 1.00 19.34 465 LEU B O 1
ATOM 13037 N N . ASN B 1 466 ? -5.213 79.182 90.776 1.00 19.23 466 ASN B N 1
ATOM 13038 C CA . ASN B 1 466 ? -5.433 77.740 90.829 1.00 18.95 466 ASN B CA 1
ATOM 13039 C C . ASN B 1 466 ? -4.264 76.937 90.265 1.00 18.56 466 ASN B C 1
ATOM 13040 O O . ASN B 1 466 ? -3.917 75.875 90.796 1.00 19.74 466 ASN B O 1
ATOM 13049 N N . GLN B 1 467 ? -3.594 77.446 89.246 1.00 18.68 467 GLN B N 1
ATOM 13050 C CA . GLN B 1 467 ? -2.377 76.832 88.748 1.00 19.21 467 GLN B CA 1
ATOM 13051 C C . GLN B 1 467 ? -1.320 76.798 89.848 1.00 18.50 467 GLN B C 1
ATOM 13052 O O . GLN B 1 467 ? -0.634 75.805 90.028 1.00 18.75 467 GLN B O 1
ATOM 13064 N N . ALA B 1 468 ? -1.176 77.912 90.537 1.00 17.56 468 ALA B N 1
ATOM 13065 C CA . ALA B 1 468 ? -0.229 78.003 91.649 1.00 17.08 468 ALA B CA 1
ATOM 13066 C C . ALA B 1 468 ? -0.610 77.082 92.801 1.00 16.90 468 ALA B C 1
ATOM 13067 O O . ALA B 1 468 ? 0.268 76.473 93.427 1.00 16.84 468 ALA B O 1
ATOM 13071 N N . ARG B 1 469 ? -1.895 76.951 93.079 1.00 16.15 469 ARG B N 1
ATOM 13072 C CA . ARG B 1 469 ? -2.380 76.028 94.101 1.00 16.16 469 ARG B CA 1
ATOM 13073 C C . ARG B 1 469 ? -2.043 74.586 93.763 1.00 16.46 469 ARG B C 1
ATOM 13074 O O . ARG B 1 469 ? -1.710 73.801 94.656 1.00 16.63 469 ARG B O 1
ATOM 13095 N N . GLU B 1 470 ? -2.134 74.210 92.498 1.00 17.30 470 GLU B N 1
ATOM 13096 C CA . GLU B 1 470 ? -1.770 72.875 92.114 1.00 18.01 470 GLU B CA 1
ATOM 13097 C C . GLU B 1 470 ? -0.276 72.633 92.347 1.00 17.75 470 GLU B C 1
ATOM 13098 O O . GLU B 1 470 ? 0.117 71.551 92.768 1.00 18.51 470 GLU B O 1
ATOM 13108 N N . LEU B 1 471 ? 0.554 73.622 92.043 1.00 16.53 471 LEU B N 1
ATOM 13109 C CA . LEU B 1 471 ? 1.977 73.538 92.340 1.00 15.96 471 LEU B CA 1
ATOM 13110 C C . LEU B 1 471 ? 2.231 73.474 93.846 1.00 15.88 471 LEU B C 1
ATOM 13111 O O . LEU B 1 471 ? 3.116 72.737 94.271 1.00 15.61 471 LEU B O 1
ATOM 13121 N N . HIS B 1 472 ? 1.434 74.185 94.639 1.00 14.96 472 HIS B N 1
ATOM 13122 C CA . HIS B 1 472 ? 1.580 74.173 96.094 1.00 14.35 472 HIS B CA 1
ATOM 13123 C C . HIS B 1 472 ? 1.385 72.756 96.640 1.00 14.70 472 HIS B C 1
ATOM 13124 O O . HIS B 1 472 ? 2.135 72.311 97.516 1.00 14.56 472 HIS B O 1
ATOM 13137 N N . TYR B 1 473 ? 0.418 72.004 96.131 1.00 14.37 473 TYR B N 1
ATOM 13138 C CA . TYR B 1 473 ? 0.236 70.648 96.604 1.00 14.57 473 TYR B CA 1
ATOM 13139 C C . TYR B 1 473 ? 1.546 69.871 96.526 1.00 14.86 473 TYR B C 1
ATOM 13140 O O . TYR B 1 473 ? 1.969 69.228 97.504 1.00 14.46 473 TYR B O 1
ATOM 13157 N N . ASP B 1 474 ? 2.191 69.897 95.369 1.00 14.87 474 ASP B N 1
ATOM 13158 C CA . ASP B 1 474 ? 3.407 69.155 95.160 1.00 15.84 474 ASP B CA 1
ATOM 13159 C C . ASP B 1 474 ? 4.567 69.739 95.967 1.00 14.81 474 ASP B C 1
ATOM 13160 O O . ASP B 1 474 ? 5.337 68.988 96.570 1.00 14.65 474 ASP B O 1
ATOM 13169 N N . ALA B 1 475 ? 4.716 71.049 95.969 1.00 13.92 475 ALA B N 1
ATOM 13170 C CA . ALA B 1 475 ? 5.793 71.693 96.731 1.00 13.66 475 ALA B CA 1
ATOM 13171 C C . ALA B 1 475 ? 5.669 71.288 98.195 1.00 13.73 475 ALA B C 1
ATOM 13172 O O . ALA B 1 475 ? 6.670 71.019 98.885 1.00 14.06 475 ALA B O 1
ATOM 13176 N N . HIS B 1 476 ? 4.448 71.291 98.691 1.00 13.68 476 HIS B N 1
ATOM 13177 C CA . HIS B 1 476 ? 4.170 70.881 100.058 1.00 13.15 476 HIS B CA 1
ATOM 13178 C C . HIS B 1 476 ? 4.505 69.432 100.313 1.00 12.87 476 HIS B C 1
ATOM 13179 O O . HIS B 1 476 ? 5.268 69.113 101.215 1.00 13.58 476 HIS B O 1
ATOM 13192 N N . LEU B 1 477 ? 3.958 68.535 99.511 1.00 12.74 477 LEU B N 1
ATOM 13193 C CA . LEU B 1 477 ? 4.189 67.111 99.697 1.00 12.76 477 LEU B CA 1
ATOM 13194 C C . LEU B 1 477 ? 5.673 66.758 99.764 1.00 12.41 477 LEU B C 1
ATOM 13195 O O . LEU B 1 477 ? 6.136 66.027 100.643 1.00 12.82 477 LEU B O 1
ATOM 13205 N N . TYR B 1 478 ? 6.430 67.289 98.813 1.00 12.88 478 TYR B N 1
ATOM 13206 C CA . TYR B 1 478 ? 7.808 66.896 98.610 1.00 12.62 478 TYR B CA 1
ATOM 13207 C C . TYR B 1 478 ? 8.758 67.547 99.626 1.00 12.48 478 TYR B C 1
ATOM 13208 O O . TYR B 1 478 ? 9.901 67.118 99.721 1.00 12.63 478 TYR B O 1
ATOM 13225 N N . TRP B 1 479 ? 8.236 68.498 100.400 1.00 12.23 479 TRP B N 1
ATOM 13226 C CA . TRP B 1 479 ? 8.886 69.070 101.581 1.00 11.79 479 TRP B CA 1
ATOM 13227 C C . TRP B 1 479 ? 8.436 68.364 102.852 1.00 11.73 479 TRP B C 1
ATOM 13228 O O . TRP B 1 479 ? 9.262 67.860 103.628 1.00 12.26 479 TRP B O 1
ATOM 13249 N N . GLU B 1 480 ? 7.133 68.323 103.092 1.00 12.00 480 GLU B N 1
ATOM 13250 C CA . GLU B 1 480 ? 6.632 67.968 104.418 1.00 12.12 480 GLU B CA 1
ATOM 13251 C C . GLU B 1 480 ? 6.885 66.517 104.761 1.00 12.50 480 GLU B C 1
ATOM 13252 O O . GLU B 1 480 ? 6.985 66.141 105.929 1.00 12.35 480 GLU B O 1
ATOM 13264 N N . TRP B 1 481 ? 7.000 65.668 103.746 1.00 11.97 481 TRP B N 1
ATOM 13265 C CA . TRP B 1 481 ? 7.378 64.302 103.992 1.00 11.87 481 TRP B CA 1
ATOM 13266 C C . TRP B 1 481 ? 8.579 64.254 104.940 1.00 11.44 481 TRP B C 1
ATOM 13267 O O . TRP B 1 481 ? 8.641 63.394 105.806 1.00 11.89 481 TRP B O 1
ATOM 13288 N N . TRP B 1 482 ? 9.531 65.166 104.751 1.00 11.20 482 TRP B N 1
ATOM 13289 C CA . TRP B 1 482 ? 10.835 65.085 105.388 1.00 11.38 482 TRP B CA 1
ATOM 13290 C C . TRP B 1 482 ? 10.936 65.773 106.731 1.00 11.61 482 TRP B C 1
ATOM 13291 O O . TRP B 1 482 ? 11.809 65.406 107.502 1.00 12.40 482 TRP B O 1
ATOM 13312 N N . THR B 1 483 ? 10.075 66.738 107.000 1.00 11.55 483 THR B N 1
ATOM 13313 C CA . THR B 1 483 ? 9.899 67.247 108.367 1.00 11.71 483 THR B CA 1
ATOM 13314 C C . THR B 1 483 ? 9.060 66.289 109.190 1.00 11.76 483 THR B C 1
ATOM 13315 O O . THR B 1 483 ? 9.245 66.166 110.408 1.00 11.97 483 THR B O 1
ATOM 13322 N N . ALA B 1 484 ? 8.135 65.592 108.537 1.00 11.51 484 ALA B N 1
ATOM 13323 C CA . ALA B 1 484 ? 7.344 64.571 109.199 1.00 11.33 484 ALA B CA 1
ATOM 13324 C C . ALA B 1 484 ? 8.192 63.351 109.549 1.00 12.13 484 ALA B C 1
ATOM 13325 O O . ALA B 1 484 ? 8.061 62.771 110.637 1.00 13.19 484 ALA B O 1
ATOM 13329 N N . GLU B 1 485 ? 9.053 62.943 108.633 1.00 12.08 485 GLU B N 1
ATOM 13330 C CA . GLU B 1 485 ? 9.844 61.740 108.788 1.00 12.08 485 GLU B CA 1
ATOM 13331 C C . GLU B 1 485 ? 10.997 62.058 109.768 1.00 11.55 485 GLU B C 1
ATOM 13332 O O . GLU B 1 485 ? 11.648 63.093 109.679 1.00 12.92 485 GLU B O 1
ATOM 13344 N N . ASN B 1 486 ? 11.247 61.131 110.686 1.00 10.88 486 ASN B N 1
ATOM 13345 C CA . ASN B 1 486 ? 12.060 61.429 111.855 1.00 11.20 486 ASN B CA 1
ATOM 13346 C C . ASN B 1 486 ? 13.562 61.291 111.704 1.00 11.26 486 ASN B C 1
ATOM 13347 O O . ASN B 1 486 ? 14.286 61.695 112.614 1.00 11.99 486 ASN B O 1
ATOM 13356 N N . SER B 1 487 ? 14.044 60.703 110.616 1.00 11.52 487 SER B N 1
ATOM 13357 C CA . SER B 1 487 ? 15.480 60.416 110.460 1.00 11.30 487 SER B CA 1
ATOM 13358 C C . SER B 1 487 ? 16.275 61.558 109.819 1.00 11.11 487 SER B C 1
ATOM 13359 O O . SER B 1 487 ? 17.484 61.444 109.689 1.00 11.60 487 SER B O 1
ATOM 13366 N N . VAL B 1 488 ? 15.603 62.637 109.434 1.00 10.96 488 VAL B N 1
ATOM 13367 C CA . VAL B 1 488 ? 16.244 63.738 108.721 1.00 11.14 488 VAL B CA 1
ATOM 13368 C C . VAL B 1 488 ? 17.090 63.176 107.580 1.00 11.31 488 VAL B C 1
ATOM 13369 O O . VAL B 1 488 ? 18.247 63.533 107.375 1.00 11.34 488 VAL B O 1
ATOM 13376 N N . GLY B 1 489 ? 16.436 62.334 106.778 1.00 11.55 489 GLY B N 1
ATOM 13377 C CA . GLY B 1 489 ? 17.040 61.744 105.605 1.00 11.93 489 GLY B CA 1
ATOM 13378 C C . GLY 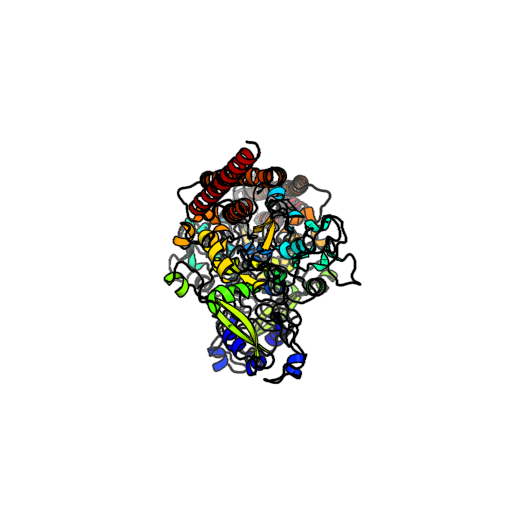B 1 489 ? 17.829 60.469 105.787 1.00 11.07 489 GLY B C 1
ATOM 13379 O O . GLY B 1 489 ? 18.081 59.781 104.800 1.00 12.14 489 GLY B O 1
ATOM 13383 N N . PHE B 1 490 ? 18.258 60.127 107.003 1.00 11.48 490 PHE B N 1
ATOM 13384 C CA . PHE B 1 490 ? 19.134 58.979 107.155 1.00 11.67 490 PHE B CA 1
ATOM 13385 C C . PHE B 1 490 ? 18.504 57.690 106.623 1.00 11.90 490 PHE B C 1
ATOM 13386 O O . PHE B 1 490 ? 19.198 56.841 106.081 1.00 12.22 490 PHE B O 1
ATOM 13403 N N . HIS B 1 491 ? 17.196 57.513 106.801 1.00 11.70 491 HIS B N 1
ATOM 13404 C CA . HIS B 1 491 ? 16.569 56.269 106.370 1.00 11.70 491 HIS B CA 1
ATOM 13405 C C . HIS B 1 491 ? 16.628 56.066 104.868 1.00 12.41 491 HIS B C 1
ATOM 13406 O O . HIS B 1 491 ? 16.553 54.931 104.412 1.00 13.49 491 HIS B O 1
ATOM 13420 N N . ASN B 1 492 ? 16.714 57.150 104.082 1.00 12.08 492 ASN B N 1
ATOM 13421 C CA . ASN B 1 492 ? 16.783 57.017 102.624 1.00 11.69 492 ASN B CA 1
ATOM 13422 C C . ASN B 1 492 ? 17.323 58.312 102.041 1.00 11.90 492 ASN B C 1
ATOM 13423 O O . ASN B 1 492 ? 16.555 59.160 101.555 1.00 12.34 492 ASN B O 1
ATOM 13432 N N . PRO B 1 493 ? 18.637 58.505 102.113 1.00 11.80 493 PRO B N 1
ATOM 13433 C CA . PRO B 1 493 ? 19.201 59.805 101.757 1.00 12.61 493 PRO B CA 1
ATOM 13434 C C . PRO B 1 493 ? 18.951 60.224 100.329 1.00 12.04 493 PRO B C 1
ATOM 13435 O O . PRO B 1 493 ? 18.726 61.408 100.061 1.00 12.75 493 PRO B O 1
ATOM 13446 N N . ASP B 1 494 ? 19.004 59.276 99.403 1.00 12.31 494 ASP B N 1
ATOM 13447 C CA . ASP B 1 494 ? 18.851 59.641 97.999 1.00 12.57 494 ASP B CA 1
ATOM 13448 C C . ASP B 1 494 ? 17.426 60.078 97.698 1.00 12.38 494 ASP B C 1
ATOM 13449 O O . ASP B 1 494 ? 17.202 60.966 96.883 1.00 13.89 494 ASP B O 1
ATOM 13458 N N . GLN B 1 495 ? 16.454 59.449 98.351 1.00 12.30 495 GLN B N 1
ATOM 13459 C CA . GLN B 1 495 ? 15.061 59.799 98.144 1.00 12.70 495 GLN B CA 1
ATOM 13460 C C . GLN B 1 495 ? 14.750 61.162 98.733 1.00 13.02 495 GLN B C 1
ATOM 13461 O O . GLN B 1 495 ? 14.059 61.976 98.115 1.00 13.11 495 GLN B O 1
ATOM 13473 N N . ALA B 1 496 ? 15.267 61.430 99.932 1.00 12.84 496 ALA B N 1
ATOM 13474 C CA . ALA B 1 496 ? 15.086 62.743 100.546 1.00 12.47 496 ALA B CA 1
ATOM 13475 C C . ALA B 1 496 ? 15.601 63.838 99.617 1.00 12.01 496 ALA B C 1
ATOM 13476 O O . ALA B 1 496 ? 14.947 64.847 99.399 1.00 12.54 496 ALA B O 1
ATOM 13480 N N . ARG B 1 497 ? 16.781 63.620 99.067 1.00 11.79 497 ARG B N 1
ATOM 13481 C CA . ARG B 1 497 ? 17.422 64.594 98.195 1.00 12.52 497 ARG B CA 1
ATOM 13482 C C . ARG B 1 497 ? 16.561 64.838 96.958 1.00 12.87 497 ARG B C 1
ATOM 13483 O O . ARG B 1 497 ? 16.324 65.981 96.582 1.00 13.84 497 ARG B O 1
ATOM 13504 N N . GLU B 1 498 ? 16.145 63.767 96.287 1.00 13.17 498 GLU B N 1
ATOM 13505 C CA . GLU B 1 498 ? 15.348 63.950 95.085 1.00 13.45 498 GLU B CA 1
ATOM 13506 C C . GLU B 1 498 ? 14.022 64.631 95.392 1.00 13.14 498 GLU B C 1
ATOM 13507 O O . GLU B 1 498 ? 13.567 65.507 94.651 1.00 14.20 498 GLU B O 1
ATOM 13519 N N . SER B 1 499 ? 13.372 64.250 96.485 1.00 13.02 499 SER B N 1
ATOM 13520 C CA . SER B 1 499 ? 12.117 64.865 96.855 1.00 12.45 499 SER B CA 1
ATOM 13521 C C . SER B 1 499 ? 12.261 66.331 97.184 1.00 12.49 499 SER B C 1
ATOM 13522 O O . SER B 1 499 ? 11.496 67.169 96.721 1.00 12.71 499 SER B O 1
ATOM 13529 N N . LEU B 1 500 ? 13.250 66.668 98.006 1.00 12.22 500 LEU B N 1
ATOM 13530 C CA . LEU B 1 500 ? 13.405 68.051 98.422 1.00 12.52 500 LEU B CA 1
ATOM 13531 C C . LEU B 1 500 ? 13.796 68.936 97.251 1.00 12.66 500 LEU B C 1
ATOM 13532 O O . LEU B 1 500 ? 13.305 70.067 97.122 1.00 13.21 500 LEU B O 1
ATOM 13542 N N . MET B 1 501 ? 14.615 68.427 96.332 1.00 13.21 501 MET B N 1
ATOM 13543 C CA . MET B 1 501 ? 14.890 69.205 95.105 1.00 13.28 501 MET B CA 1
ATOM 13544 C C . MET B 1 501 ? 13.638 69.395 94.274 1.00 13.32 501 MET B C 1
ATOM 13545 O O . MET B 1 501 ? 13.463 70.450 93.686 1.00 14.26 501 MET B O 1
ATOM 13556 N N . THR B 1 502 ? 12.753 68.406 94.270 1.00 14.03 502 THR B N 1
ATOM 13557 C CA . THR B 1 502 ? 11.472 68.540 93.560 1.00 14.32 502 THR B CA 1
ATOM 13558 C C . THR B 1 502 ? 10.621 69.602 94.232 1.00 14.06 502 THR B C 1
ATOM 13559 O O . THR B 1 502 ? 9.984 70.406 93.554 1.00 14.29 502 THR B O 1
ATOM 13566 N N . SER B 1 503 ? 10.585 69.629 95.562 1.00 13.41 503 SER B N 1
ATOM 13567 C CA . SER B 1 503 ? 9.831 70.675 96.271 1.00 12.82 503 SER B CA 1
ATOM 13568 C C . SER B 1 503 ? 10.275 72.053 95.848 1.00 13.52 503 SER B C 1
ATOM 13569 O O . SER B 1 503 ? 9.462 72.902 95.470 1.00 14.03 503 SER B O 1
ATOM 13576 N N . ILE B 1 504 ? 11.579 72.278 95.910 1.00 13.20 504 ILE B N 1
ATOM 13577 C CA . ILE B 1 504 ? 12.155 73.584 95.565 1.00 13.77 504 ILE B CA 1
ATOM 13578 C C . ILE B 1 504 ? 11.798 73.924 94.105 1.00 14.13 504 ILE B C 1
ATOM 13579 O O . ILE B 1 504 ? 11.409 75.043 93.802 1.00 14.64 504 ILE B O 1
ATOM 13589 N N . SER B 1 505 ? 11.906 72.950 93.212 1.00 14.34 505 SER B N 1
ATOM 13590 C CA . SER B 1 505 ? 11.593 73.169 91.785 1.00 15.07 505 SER B CA 1
ATOM 13591 C C . SER B 1 505 ? 10.145 73.605 91.625 1.00 15.49 505 SER B C 1
ATOM 13592 O O . SER B 1 505 ? 9.853 74.549 90.888 1.00 16.03 505 SER B O 1
ATOM 13599 N N . LYS B 1 506 ? 9.227 72.952 92.326 1.00 14.52 506 LYS B N 1
ATOM 13600 C CA . LYS B 1 506 ? 7.806 73.304 92.257 1.00 14.98 506 LYS B CA 1
ATOM 13601 C C . LYS B 1 506 ? 7.524 74.689 92.810 1.00 15.06 506 LYS B C 1
ATOM 13602 O O . LYS B 1 506 ? 6.792 75.485 92.200 1.00 15.33 506 LYS B O 1
ATOM 13618 N N . SER B 1 507 ? 8.110 75.005 93.957 1.00 15.25 507 SER B N 1
ATOM 13619 C CA . SER B 1 507 ? 7.926 76.326 94.530 1.00 14.48 507 SER B CA 1
ATOM 13620 C C . SER B 1 507 ? 8.473 77.408 93.609 1.00 14.96 507 SER B C 1
ATOM 13621 O O . SER B 1 507 ? 7.844 78.462 93.452 1.00 15.59 507 SER B O 1
ATOM 13628 N N . LYS B 1 508 ? 9.643 77.166 93.040 1.00 15.05 508 LYS B N 1
ATOM 13629 C CA . LYS B 1 508 ? 10.247 78.126 92.125 1.00 15.78 508 LYS B CA 1
ATOM 13630 C C . LYS B 1 508 ? 9.338 78.360 90.941 1.00 16.48 508 LYS B C 1
ATOM 13631 O O . LYS B 1 508 ? 9.223 79.490 90.469 1.00 17.46 508 LYS B O 1
ATOM 13647 N N . GLU B 1 509 ? 8.740 77.297 90.428 1.00 16.34 509 GLU B N 1
ATOM 13648 C CA . GLU B 1 509 ? 7.812 77.433 89.290 1.00 17.35 509 GLU B CA 1
ATOM 13649 C C . GLU B 1 509 ? 6.639 78.319 89.683 1.00 17.36 509 GLU B C 1
ATOM 13650 O O . GLU B 1 509 ? 6.202 79.203 88.931 1.00 18.54 509 GLU B O 1
ATOM 13662 N N . ALA B 1 510 ? 6.099 78.094 90.868 1.00 16.52 510 ALA B N 1
ATOM 13663 C CA . ALA B 1 510 ? 4.963 78.877 91.340 1.00 16.51 510 ALA B CA 1
ATOM 13664 C C . ALA B 1 510 ? 5.328 80.341 91.592 1.00 16.95 510 ALA B C 1
ATOM 13665 O O . ALA B 1 510 ? 4.571 81.260 91.276 1.00 17.58 510 ALA B O 1
ATOM 13669 N N . VAL B 1 511 ? 6.505 80.581 92.149 1.00 16.53 511 VAL B N 1
ATOM 13670 C CA . VAL B 1 511 ? 7.002 81.932 92.360 1.00 17.78 511 VAL B CA 1
ATOM 13671 C C . VAL B 1 511 ? 7.097 82.667 91.025 1.00 18.38 511 VAL B C 1
ATOM 13672 O O . VAL B 1 511 ? 6.665 83.816 90.938 1.00 18.96 511 VAL B O 1
ATOM 13679 N N . SER B 1 512 ? 7.628 82.007 90.008 1.00 18.97 512 SER B N 1
ATOM 13680 C CA . SER B 1 512 ? 7.802 82.660 88.694 1.00 20.24 512 SER B CA 1
ATOM 13681 C C . SER B 1 512 ? 6.436 82.977 88.116 1.00 20.47 512 SER B C 1
ATOM 13682 O O . SER B 1 512 ? 6.214 84.071 87.583 1.00 20.84 512 SER B O 1
ATOM 13689 N N . LEU B 1 513 ? 5.511 82.039 88.222 1.00 20.11 513 LEU B N 1
ATOM 13690 C CA . LEU B 1 513 ? 4.156 82.209 87.702 1.00 20.92 513 LEU B CA 1
ATOM 13691 C C . LEU B 1 513 ? 3.453 83.393 88.357 1.00 20.46 513 LEU B C 1
ATOM 13692 O O . LEU B 1 513 ? 2.861 84.250 87.689 1.00 20.95 513 LEU B O 1
ATOM 13702 N N . LEU B 1 514 ? 3.507 83.462 89.677 1.00 19.20 514 LEU B N 1
ATOM 13703 C CA . LEU B 1 514 ? 2.849 84.505 90.421 1.00 19.44 514 LEU B CA 1
ATOM 13704 C C . LEU B 1 514 ? 3.510 85.856 90.209 1.00 20.14 514 LEU B C 1
ATOM 13705 O O . LEU B 1 514 ? 2.810 86.851 89.988 1.00 20.27 514 LEU B O 1
ATOM 13715 N N . ASN B 1 515 ? 4.832 85.926 90.293 1.00 20.51 515 ASN B N 1
ATOM 13716 C CA . ASN B 1 515 ? 5.538 87.179 90.038 1.00 21.26 515 ASN B CA 1
ATOM 13717 C C . ASN B 1 515 ? 5.227 87.722 88.652 1.00 21.95 515 ASN B C 1
ATOM 13718 O O . ASN B 1 515 ? 4.956 88.928 88.507 1.00 22.79 515 ASN B O 1
ATOM 13727 N N . ASP B 1 516 ? 5.273 86.864 87.647 1.00 21.78 516 ASP B N 1
ATOM 13728 C CA . ASP B 1 516 ? 4.965 87.310 86.276 1.00 22.29 516 ASP B CA 1
ATOM 13729 C C . ASP B 1 516 ? 3.538 87.845 86.201 1.00 22.44 516 ASP B C 1
ATOM 13730 O O . ASP B 1 516 ? 3.309 88.892 85.568 1.00 23.59 516 ASP B O 1
ATOM 13739 N N . ALA B 1 517 ? 2.578 87.153 86.809 1.00 21.80 517 ALA B N 1
ATOM 13740 C CA . ALA B 1 517 ? 1.180 87.598 86.785 1.00 21.81 517 ALA B CA 1
ATOM 13741 C C . ALA B 1 517 ? 0.979 88.903 87.536 1.00 22.32 517 ALA B C 1
ATOM 13742 O O . ALA B 1 517 ? 0.198 89.772 87.107 1.00 23.05 517 ALA B O 1
ATOM 13746 N N . ILE B 1 518 ? 1.664 89.083 88.654 1.00 22.71 518 ILE B N 1
ATOM 13747 C CA . ILE B 1 518 ? 1.574 90.324 89.408 1.00 22.99 518 ILE B CA 1
ATOM 13748 C C . ILE B 1 518 ? 2.157 91.444 88.562 1.00 24.36 518 ILE B C 1
ATOM 13749 O O . ILE B 1 518 ? 1.542 92.522 88.449 1.00 25.11 518 ILE B O 1
ATOM 13759 N N . ASP B 1 519 ? 3.308 91.188 87.951 1.00 25.81 519 ASP B N 1
ATOM 13760 C CA . ASP B 1 519 ? 4.008 92.208 87.169 1.00 27.06 519 ASP B CA 1
ATOM 13761 C C . ASP B 1 519 ? 3.128 92.674 86.015 1.00 27.99 519 ASP B C 1
ATOM 13762 O O . ASP B 1 519 ? 3.142 93.869 85.662 1.00 28.99 519 ASP B O 1
ATOM 13771 N N . ALA B 1 520 ? 2.397 91.739 85.421 1.00 28.73 520 ALA B N 1
ATOM 13772 C CA . ALA B 1 520 ? 1.522 92.032 84.276 1.00 30.10 520 ALA B CA 1
ATOM 13773 C C . ALA B 1 520 ? 0.321 92.869 84.693 1.00 32.26 520 ALA B C 1
ATOM 13774 O O . ALA B 1 520 ? -0.176 93.663 83.888 1.00 32.87 520 ALA B O 1
ATOM 13778 N N . GLN B 1 521 ? -0.160 92.707 85.922 1.00 34.23 521 GLN B N 1
ATOM 13779 C CA . GLN B 1 521 ? -1.245 93.537 86.458 1.00 36.59 521 GLN B CA 1
ATOM 13780 C C . GLN B 1 521 ? -0.754 94.940 86.745 1.00 38.79 521 GLN B C 1
ATOM 13781 O O . GLN B 1 521 ? -1.508 95.901 86.619 1.00 39.90 521 GLN B O 1
ATOM 13793 N N . VAL B 1 522 ? 0.507 95.053 87.141 1.00 40.75 522 VAL B N 1
ATOM 13794 C CA . VAL B 1 522 ? 1.134 96.349 87.380 1.00 42.10 522 VAL B CA 1
ATOM 13795 C C . VAL B 1 522 ? 1.484 97.003 86.036 1.00 42.95 522 VAL B C 1
ATOM 13796 O O . VAL B 1 522 ? 1.460 98.228 85.924 1.00 43.89 522 VAL B O 1
ATOM 13803 N N . ALA B 1 523 ? 1.791 96.187 85.026 1.00 43.58 523 ALA B N 1
ATOM 13804 C CA . ALA B 1 523 ? 2.137 96.680 83.691 1.00 43.73 523 ALA B CA 1
#

Radius of gyration: 37.15 Å; Cα contacts (8 Å, |Δi|>4): 1940; chains: 2; bounding box: 95×94×98 Å

InterPro domains:
  IPR003321 Cytochrome c552 [PF02335] (181-546)
  IPR003321 Cytochrome c552 [PTHR30633] (86-550)
  IPR003321 Cytochrome c552 [cd00548] (90-543)
  IPR036280 Multiheme cytochrome superfamily [SSF48695] (39-101)
  IPR036280 Multiheme cytochrome superfamily [SSF48695] (102-550)

Foldseek 3Di:
DFDADDVVLVCVQVVVLCVQQCPFPNVVPGPSLFWACVQQSVADDSQGRGDDIGGDQAQVSVCVVPVQQVVLQLDWDPVQDPQAFQCPPPHQAVPCLQLVAFDLCNLGDHDDTGQLCLLLCQVQTQAAQQRQKDFPDPVLVVPSVQLQRWNVSGMDGNDPPDLARDHPDDSGHHFHFVLVCQQFGCLQQQQAFQLQADDPRHPGGRPDRVSVVSVSGIHGPGPCCQAPPRRRAGWHFQRQLCCVAPVVVCFPANVDVVVSVQWHWDWDFDDDSPHTGGIMTGTNHSAQLSSVVSHQAWAAQGKWAFPVPRHTRHSNDSRNGHGLLAALVCNVVSCNVVRTAHGQRPQLRFGAHATARHLSNQLRPAPCVVVPHHQQLQFFFWDDDPDDDIDTRSRGDGSLVPVVRHVCVPVVVDDSVRVVVVLCVLLVVLSVLLNLLSVLLSLLSVLNVLLVVLPQDPVLSVVLSVLSRLLSSLNNNQSNHDSSCPSPSVSSVVSSVRSNVSSVVSNVSSVVRSDVSDD/DFDADDVVLVCVQVVVLVVQQCPFPNVVPGPSLFWQCPQQSVADDSAARGDPIGGDQAQVSVCVVPVQQVVLQLDWDPVQDPQAFQCPPPHQAVLCLQLVAFDLCNLGDHDDTGQLCLLLCQVQTQAAQQRQKDFPDVVLVVPSVQLSRWNVSGMDGNDPPDLARDHPDDSGHHFHFVLVCQQFGCLLVQQAFQLQADDPRHPGGRPDRVSVVSVSGIHGPGPCCQAPPRRRAGWHFQRQLCCVAPVVVCFPQNVDVVVSVQWHWDKDFDDHSPHTGGIMTGTNHSAQLSSVVSHQAWAAQGKWAFQVPGHTRHSNHSRNGHGLLAALVCNVVSCNVVRTAHGQRPQLRFGAHATARHLSNQLRPAPCVVVPHHQQLAFFFWDDDPDDDIDTRSRGDGSLVPVVRHVCVPVVVDDSVRVVVVLCVLLVVLSVLLVLLSVLLSLLSVLRVLLVVLVQDPVLSVVLSVLSRLLSSLNNNQSNHNSSCPSPSVSSVVSSVSSNVSSVVSNVSSVVRSDVSDD

B-factor: mean 17.74, std 6.51, range [9.31, 58.31]

GO terms:
  GO:0005509 calcium ion binding (F, IDA)
  GO:0042279 nitrite reductase (cytochrome, ammonia-forming) activity (F, IDA)
  GO:0020037 heme binding (F, IDA)
  GO:0042279 nitrite reductase (cytochrome, ammonia-forming) activity (F, EXP)
  GO:0019331 anaerobic respiration, using ammonium as electron donor (P, IDA)

Organism: Thioalkalivibrio nitratireducens (strain DSM 14787 / UNIQEM 213 / ALEN2) (NCBI:txid1255043)